Protein 3TQX (pdb70)

Foldseek 3Di:
DVVCVVVVVVCVVCVVVVNHDDDWDWPDFDAQWTQTPNFTFGDQAALQAAGLQPDPLLVVLLVVQCVVPPWFDDFCPPPQPDPLQQVLQVLLCVLLVADTKDKFQALLLVLLQAAQLPAALLAEEEEEPQADVSVVNSVVSHNHHYHYAYHQDVSRLVSLCVRLVVRHPAYEYEYEQARLLLDGHQVVVVLVSCVVSVYAYYEFASQALQHAPLSSGNCRNNVPRPSHAKYKYWCLGNNNNPTMIMMGHYPVSNVSSCVGRPSSHPDTGHTSSCSSSSVVSSVCSVPCVNLLSVLLQVLVVVLVVLVVLVWDWSDDRGQKIWTALDPVLQVLCVQLVVLSHRWHKDDPPSPDNPITIIGGYSPQDPVNSCSSSVSCNVSCVVSPVD/DVVVVVVVVVQVVCVVVVNDDDDFDWPDFDAQWTAGPNRIFGEFAALQALGQQVPPVLVVLLVVQCVVPPFFDDFCPPPQPDPLQQVLQVLLCVLAVFDTKDKFQALLLVLQLAAQLVDALLAEEEEEPQADVSNVNNVVNHNHHYHYAYHLDVSSLVVLVVRPVVHRPAYEYEYECARLLRAGHQVVVVLVSCVVSVYAYYEFQQQQQQHAQLSNGNCNNNVVGPSHAWYKYWCLGNQHNPGMIMIGGYDPSNVSSCVRRCSNNPDTHHTSSVSVSSVVSSVCSVPVVNLLSVLLQVLVVLLVVLVVLVWDWRDHRGQWIKTAQDDVLQCCCVQVVVLRYRWHKDDPPRPDNDITTTGGYSNQDVVSSCSSSVSCNVSCVVVVND

Organism: Coxiella burnetii (strain RSA 493 / Nine Mile phase I) (NCBI:txid227377)

Solvent-accessible surface area: 29573 Å² total

Radius of gyration: 26.1 Å; Cα contacts (8 Å, |Δi|>4): 1783; chains: 2; bounding box: 66×65×86 Å

B-factor: mean 33.44, std 9.68, range [10.94, 107.36]

Secondary structure (DSSP, 8-state):
-TTHHHHHHHHHHHHTTT-------B-S-SSSEEEETTEEEEE-SS--TTS-TT-HHHHHHHHHHHHHH------IIIII-BHHHHHHHHHHHHHHT-SEEEEES-HHHHHHTTHHHH--TT-EEEEETT--HHHHHHHHS--SEEEEE-TT--HHHHHHHHHHTTT-SSEEEE-BSEE---EEP-HHHHHHHHHHTT-B--B-TTTTTTSSTTS--HHHHHT-TT--SEEEEESSSSS-SS--EEEEE-HHHHHHHHHH-HHHHSSPPPPHHHHHHHHHHHHHHHHTHHHHHHHHHHHHHHHHH---SS------SSS-EE--B-HHHHH--HHHHHTTEE--EE-TTT----BEEEE--TT--HHHHHHHHHHHHHHHHHTT--/-HHHHHHHHHHHHHHTTT-------B-S-SSSEEEETTEEEEE-S-S-SSS-TT-HHHHHHHHHHHHHH------IIIII-BHHHHHHHHHHHHHTT-SEEEEESBHHHHHHTTHHHH--TTEEEEEETT--HHHHHHHTTS-SEEEEE-TT---HHHHHHHHHTTT-SEEEEE-BSEE---EEP-HHHHHHHHHHHT-B--B-TTTTTTSSTTS--HHHHHT-TT--SEEEEESSSTT-SS-BEEEEESHHHHHHHHHH-HHHHSSPPPPHHHHHHHHHHHHHHHHTHHHHHHHHHHHHHHHHH--TT-------SSS-EE--BSHHHHH--HHHHHHTEE--EE-TTS----BEEEE--TT--HHHHHHHHHHHHHHHHHTT--

InterPro domains:
  IPR001917 Aminotransferase, class-II, pyridoxal-phosphate binding site [PS00599] (239-248)
  IPR004839 Aminotransferase, class I/classII, large domain [PF00155] (41-386)
  IPR011282 2-amino-3-ketobutyrate coenzyme A ligase [MF_00985] (1-394)
  IPR011282 2-amino-3-ketobutyrate coenzyme A ligase [TIGR01822] (6-396)
  IPR015421 Pyridoxal phosphate-dependent transferase, major domain [G3DSA:3.40.640.10] (56-295)
  IPR015422 Pyridoxal phosphate-dependent transferase, small domain [G3DSA:3.90.1150.10] (33-386)
  IPR015424 Pyridoxal phosphate-dependent transferase [SSF53383] (6-394)
  IPR050087 8-amino-7-oxononanoate synthase class-II [PTHR13693] (13-388)

Nearest PDB structures (foldseek):
  3tqx-assembly1_B  TM=1.003E+00  e=1.897E-77  Coxiella burnetii RSA 493
  8guh-assembly1_A  TM=9.369E-01  e=1.131E-40  Sphingobacterium multivorum
  4bmk-assembly1_A  TM=9.242E-01  e=1.673E-36  Sphingomonas paucimobilis
  2jg2-assembly1_A  TM=9.339E-01  e=9.484E-36  Sphingomonas paucimobilis
  4bmk-assembly1_B  TM=9.083E-01  e=2.878E-34  Sphingomonas paucimobilis

Sequence (772 aa):
QEILSQLNKEIEGLKKAGLYKSERIITSPQNAEIKVGEKEVLNFCANNYLGLADHPALIKTAQTVVEQYGFGASVRFICGTQTIHKELEKDISEFLGTDDTILYSSCFDANGGLFETLLGPEDAIISDELNHASIIDGIRLCKAQRYRYKNNAGDLEAKLKEADEKGARFKLIATDGVFSDGIIADLKSICDLADKYNALVVDDSHAVGFIGENGRGTPEYCGVADRVDILTGTLGKALGGASGGYTSGHKEIIEWLRNRSRPYLFSNTVAPVIVATSLKVLELLKTEGPQLRKQLQENSRYFRAGEKLGFQLVPGNHPIIPVLGDAQLATNADHLLQEGIYVVGFSYPVVPGKARIRVQSAVHTQQQLDRAIEAFGQVGKKLGAIQEILSQLNKEIEGLKKAGLYKSERIITSPQNAEIKVGEKEVLNFCANNYLGLADHPALIKTAQTVVEQYGFGASVRFICGTQTIHKELEKDISEFLGTDDTILYSSCFDANGGLFETLLGPEDAIISDELNHASIIDGIRLCKAQRYRYKNNAGDLEAKLKEADEKGARFKLIATDGVFSDGIIADLKSICDLADKYNALVVDDSHAVGFIGENGRGTPEYCGVADRVDILTGTLGKALGGASGGYTSGHKEIIEWLRNRSRPYLFSNTVAPVIVATSLKVLELLKTEGPQLRKQLQENSRYFRAGEKLGFQLVPGNHPIIPVLGDAQLATNADHLLQEGIYVVGFSYPVVPGKARIRVQSAVHTQQQLDRAIEAFGQVGKKLGAI

CATH classification: 3.90.1150.10 (+1 more: 3.40.640.10)

Structure (mmCIF, N/CA/C/O backbone):
data_3TQX
#
_entry.id   3TQX
#
_cell.length_a   113.820
_cell.length_b   114.850
_cell.length_c   136.700
_cell.angle_alpha   90.000
_cell.angle_beta   90.000
_cell.angle_gamma   90.000
#
_symmetry.space_group_name_H-M   'C 2 2 21'
#
loop_
_entity.id
_entity.type
_entity.pdbx_description
1 polymer '2-amino-3-ketobutyrate coenzyme A ligase'
2 non-polymer "PYRIDOXAL-5'-PHOSPHATE"
3 water water
#
loop_
_atom_site.group_PDB
_atom_site.id
_atom_site.type_symbol
_atom_site.label_atom_id
_atom_site.label_alt_id
_atom_site.label_comp_id
_atom_site.label_asym_id
_atom_site.label_entity_id
_atom_site.label_seq_id
_atom_site.pdbx_PDB_ins_code
_atom_site.Cartn_x
_atom_site.Cartn_y
_atom_site.Cartn_z
_atom_site.occupancy
_atom_site.B_iso_or_equiv
_atom_site.auth_seq_id
_atom_site.auth_comp_id
_atom_site.auth_asym_id
_atom_site.auth_atom_id
_atom_site.pdbx_PDB_model_num
ATOM 9 N N . GLN A 1 5 ? 46.149 48.686 24.305 1.00 56.40 2 GLN A N 1
ATOM 10 C CA . GLN A 1 5 ? 46.389 48.814 25.736 1.00 51.56 2 GLN A CA 1
ATOM 11 C C . GLN A 1 5 ? 45.087 49.119 26.463 1.00 47.47 2 GLN A C 1
ATOM 12 O O . GLN A 1 5 ? 44.878 48.685 27.596 1.00 49.99 2 GLN A O 1
ATOM 18 N N . GLU A 1 6 ? 44.214 49.865 25.796 1.00 48.04 3 GLU A N 1
ATOM 19 C CA . GLU A 1 6 ? 42.927 50.245 26.361 1.00 50.06 3 GLU A CA 1
ATOM 20 C C . GLU A 1 6 ? 42.147 49.028 26.848 1.00 58.08 3 GLU A C 1
ATOM 21 O O . GLU A 1 6 ? 41.510 49.070 27.900 1.00 52.20 3 GLU A O 1
ATOM 27 N N . ILE A 1 7 ? 42.204 47.944 26.080 1.00 47.68 4 ILE A N 1
ATOM 28 C CA . ILE A 1 7 ? 41.476 46.727 26.425 1.00 47.50 4 ILE A CA 1
ATOM 29 C C . ILE A 1 7 ? 42.238 45.875 27.439 1.00 51.34 4 ILE A C 1
ATOM 30 O O . ILE A 1 7 ? 41.633 45.155 28.235 1.00 46.75 4 ILE A O 1
ATOM 35 N N . LEU A 1 8 ? 43.565 45.957 27.408 1.00 48.08 5 LEU A N 1
ATOM 36 C CA . LEU A 1 8 ? 44.383 45.298 28.419 1.00 57.76 5 LEU A CA 1
ATOM 37 C C . LEU A 1 8 ? 44.247 46.030 29.747 1.00 54.77 5 LEU A C 1
ATOM 38 O O . LEU A 1 8 ? 44.527 45.474 30.808 1.00 50.49 5 LEU A O 1
ATOM 43 N N . SER A 1 9 ? 43.820 47.287 29.678 1.00 53.49 6 SER A N 1
ATOM 44 C CA . SER A 1 9 ? 43.494 48.040 30.878 1.00 59.47 6 SER A CA 1
ATOM 45 C C . SER A 1 9 ? 42.113 47.610 31.352 1.00 49.82 6 SER A C 1
ATOM 46 O O . SER A 1 9 ? 41.669 47.985 32.437 1.00 59.33 6 SER A O 1
ATOM 49 N N . GLN A 1 10 ? 41.445 46.809 30.526 1.00 50.88 7 GLN A N 1
ATOM 50 C CA . GLN A 1 10 ? 40.097 46.337 30.819 1.00 49.84 7 GLN A CA 1
ATOM 51 C C . GLN A 1 10 ? 40.080 44.834 31.091 1.00 44.45 7 GLN A C 1
ATOM 52 O O . GLN A 1 10 ? 39.219 44.338 31.817 1.00 40.13 7 GLN A O 1
ATOM 58 N N . LEU A 1 11 ? 41.031 44.110 30.508 1.00 66.39 8 LEU A N 1
ATOM 59 C CA . LEU A 1 11 ? 41.117 42.669 30.721 1.00 62.18 8 LEU A CA 1
ATOM 60 C C . LEU A 1 11 ? 41.824 42.329 32.029 1.00 51.48 8 LEU A C 1
ATOM 61 O O . LEU A 1 11 ? 41.326 41.529 32.820 1.00 48.43 8 LEU A O 1
ATOM 66 N N . ASN A 1 12 ? 42.983 42.939 32.253 1.00 49.87 9 ASN A N 1
ATOM 67 C CA . ASN A 1 12 ? 43.753 42.678 33.465 1.00 51.73 9 ASN A CA 1
ATOM 68 C C . ASN A 1 12 ? 42.946 42.964 34.729 1.00 56.65 9 ASN A C 1
ATOM 69 O O . ASN A 1 12 ? 42.964 42.181 35.679 1.00 51.06 9 ASN A O 1
ATOM 74 N N . LYS A 1 13 ? 42.237 44.089 34.730 1.00 51.85 10 LYS A N 1
ATOM 75 C CA . LYS A 1 13 ? 41.393 44.465 35.858 1.00 49.56 10 LYS A CA 1
ATOM 76 C C . LYS A 1 13 ? 40.299 43.429 36.111 1.00 48.42 10 LYS A C 1
ATOM 77 O O . LYS A 1 13 ? 40.066 43.028 37.252 1.00 47.81 10 LYS A O 1
ATOM 83 N N . GLU A 1 14 ? 39.627 43.005 35.044 1.00 55.81 11 GLU A N 1
ATOM 84 C CA . GLU A 1 14 ? 38.584 41.988 35.146 1.00 51.35 11 GLU A CA 1
ATOM 85 C C . GLU A 1 14 ? 39.154 40.667 35.649 1.00 46.85 11 GLU A C 1
ATOM 86 O O . GLU A 1 14 ? 38.527 39.973 36.450 1.00 57.60 11 GLU A O 1
ATOM 92 N N . ILE A 1 15 ? 40.345 40.322 35.171 1.00 44.50 12 ILE A N 1
ATOM 93 C CA . ILE A 1 15 ? 41.028 39.118 35.626 1.00 47.29 12 ILE A CA 1
ATOM 94 C C . ILE A 1 15 ? 41.324 39.211 37.122 1.00 56.73 12 ILE A C 1
ATOM 95 O O . ILE A 1 15 ? 41.260 38.212 37.838 1.00 60.93 12 ILE A O 1
ATOM 100 N N . GLU A 1 16 ? 41.639 40.416 37.590 1.00 56.93 13 GLU A N 1
ATOM 101 C CA . GLU A 1 16 ? 41.824 40.653 39.018 1.00 54.73 13 GLU A CA 1
ATOM 102 C C . GLU A 1 16 ? 40.556 40.267 39.763 1.00 54.26 13 GLU A C 1
ATOM 103 O O . GLU A 1 16 ? 40.591 39.488 40.717 1.00 59.81 13 GLU A O 1
ATOM 109 N N . GLY A 1 17 ? 39.435 40.824 39.315 1.00 50.10 14 GLY A N 1
ATOM 110 C CA . GLY A 1 17 ? 38.140 40.531 39.899 1.00 61.33 14 GLY A CA 1
ATOM 111 C C . GLY A 1 17 ? 37.865 39.043 39.984 1.00 62.52 14 GLY A C 1
ATOM 112 O O . GLY A 1 17 ? 37.291 38.568 40.963 1.00 61.00 14 GLY A O 1
ATOM 113 N N . LEU A 1 18 ? 38.272 38.304 38.956 1.00 58.80 15 LEU A N 1
ATOM 114 C CA . LEU A 1 18 ? 38.122 36.853 38.959 1.00 59.08 15 LEU A CA 1
ATOM 115 C C . LEU A 1 18 ? 38.946 36.227 40.078 1.00 59.19 15 LEU A C 1
ATOM 116 O O . LEU A 1 18 ? 38.426 35.462 40.889 1.00 52.87 15 LEU A O 1
ATOM 121 N N . LYS A 1 19 ? 40.233 36.558 40.113 1.00 52.37 16 LYS A N 1
ATOM 122 C CA . LYS A 1 19 ? 41.127 36.045 41.144 1.00 53.60 16 LYS A CA 1
ATOM 123 C C . LYS A 1 19 ? 40.699 36.517 42.529 1.00 57.14 16 LYS A C 1
ATOM 124 O O . LYS A 1 19 ? 40.783 35.768 43.502 1.00 53.97 16 LYS A O 1
ATOM 130 N N . LYS A 1 20 ? 40.237 37.761 42.612 1.00 58.49 17 LYS A N 1
ATOM 131 C CA . LYS A 1 20 ? 39.824 38.336 43.887 1.00 57.14 17 LYS A CA 1
ATOM 132 C C . LYS A 1 20 ? 38.393 37.935 44.249 1.00 51.43 17 LYS A C 1
ATOM 133 O O . LYS A 1 20 ? 37.816 38.445 45.209 1.00 58.58 17 LYS A O 1
ATOM 139 N N . ALA A 1 21 ? 37.830 37.015 43.474 1.00 57.87 18 ALA A N 1
ATOM 140 C CA . ALA A 1 21 ? 36.516 36.459 43.771 1.00 50.58 18 ALA A CA 1
ATOM 141 C C . ALA A 1 21 ? 36.570 34.935 43.746 1.00 49.98 18 ALA A C 1
ATOM 142 O O . ALA A 1 21 ? 35.538 34.267 43.677 1.00 45.66 18 ALA A O 1
ATOM 144 N N . GLY A 1 22 ? 37.783 34.394 43.802 1.00 58.37 19 GLY A N 1
ATOM 145 C CA . GLY A 1 22 ? 37.986 32.958 43.762 1.00 53.73 19 GLY A CA 1
ATOM 146 C C . GLY A 1 22 ? 37.423 32.334 42.502 1.00 62.51 19 GLY A C 1
ATOM 147 O O . GLY A 1 22 ? 36.792 31.278 42.550 1.00 68.01 19 GLY A O 1
ATOM 148 N N . LEU A 1 23 ? 37.655 32.987 41.367 1.00 67.47 20 LEU A N 1
ATOM 149 C CA . LEU A 1 23 ? 37.113 32.517 40.097 1.00 58.56 20 LEU A CA 1
ATOM 150 C C . LEU A 1 23 ? 38.167 32.439 38.995 1.00 54.22 20 LEU A C 1
ATOM 151 O O . LEU A 1 23 ? 37.834 32.469 37.811 1.00 65.04 20 LEU A O 1
ATOM 156 N N . TYR A 1 24 ? 39.434 32.337 39.382 1.00 50.02 21 TYR A N 1
ATOM 157 C CA . TYR A 1 24 ? 40.506 32.210 38.402 1.00 46.24 21 TYR A CA 1
ATOM 158 C C . TYR A 1 24 ? 40.789 30.749 38.080 1.00 35.97 21 TYR A C 1
ATOM 159 O O . TYR A 1 24 ? 41.299 30.006 38.919 1.00 39.58 21 TYR A O 1
ATOM 168 N N . LYS A 1 25 ? 40.460 30.342 36.858 1.00 45.56 22 LYS A N 1
ATOM 169 C CA . LYS A 1 25 ? 40.705 28.973 36.423 1.00 42.13 22 LYS A CA 1
ATOM 170 C C . LYS A 1 25 ? 42.186 28.729 36.154 1.00 42.84 22 LYS A C 1
ATOM 171 O O . LYS A 1 25 ? 42.709 29.120 35.110 1.00 46.03 22 LYS A O 1
ATOM 177 N N . SER A 1 26 ? 42.857 28.087 37.103 1.00 40.36 23 SER A N 1
ATOM 178 C CA . SER A 1 26 ? 44.242 27.683 36.916 1.00 40.17 23 SER A CA 1
ATOM 179 C C . SER A 1 26 ? 44.294 26.170 36.727 1.00 39.14 23 SER A C 1
ATOM 180 O O . SER A 1 26 ? 43.734 25.418 37.524 1.00 53.32 23 SER A O 1
ATOM 183 N N . GLU A 1 27 ? 44.962 25.727 35.668 1.00 31.46 24 GLU A N 1
ATOM 184 C CA . GLU A 1 27 ? 44.943 24.315 35.297 1.00 40.06 24 GLU A CA 1
ATOM 185 C C . GLU A 1 27 ? 46.037 23.483 35.965 1.00 31.78 24 GLU A C 1
ATOM 186 O O . GLU A 1 27 ? 47.191 23.904 36.053 1.00 44.50 24 GLU A O 1
ATOM 192 N N . ARG A 1 28 ? 45.655 22.299 36.438 1.00 25.91 25 ARG A N 1
ATOM 193 C CA . ARG A 1 28 ? 46.611 21.309 36.917 1.00 29.67 25 ARG A CA 1
ATOM 194 C C . ARG A 1 28 ? 47.214 20.573 35.727 1.00 28.67 25 ARG A C 1
ATOM 195 O O . ARG A 1 28 ? 46.543 20.361 34.718 1.00 27.40 25 ARG A O 1
ATOM 203 N N . ILE A 1 29 ? 48.478 20.178 35.849 1.00 33.27 26 ILE A N 1
ATOM 204 C CA . ILE A 1 29 ? 49.161 19.465 34.773 1.00 29.99 26 ILE A CA 1
ATOM 205 C C . ILE A 1 29 ? 49.211 17.963 35.034 1.00 25.63 26 ILE A C 1
ATOM 206 O O . ILE A 1 29 ? 49.901 17.505 35.944 1.00 25.77 26 ILE A O 1
ATOM 211 N N . ILE A 1 30 ? 48.477 17.201 34.228 1.00 20.41 27 ILE A N 1
ATOM 212 C CA . ILE A 1 30 ? 48.488 15.747 34.331 1.00 19.81 27 ILE A CA 1
ATOM 213 C C . ILE A 1 30 ? 49.721 15.171 33.638 1.00 27.98 27 ILE A C 1
ATOM 214 O O . ILE A 1 30 ? 49.865 15.279 32.420 1.00 34.82 27 ILE A O 1
ATOM 219 N N . THR A 1 31 ? 50.609 14.565 34.422 1.00 25.53 28 THR A N 1
ATOM 220 C CA . THR A 1 31 ? 51.870 14.044 33.900 1.00 27.77 28 THR A CA 1
ATOM 221 C C . THR A 1 31 ? 51.826 12.538 33.654 1.00 29.39 28 THR A C 1
ATOM 222 O O . THR A 1 31 ? 52.794 11.826 33.924 1.00 36.07 28 THR A O 1
ATOM 226 N N . SER A 1 32 ? 50.698 12.061 33.139 1.00 35.19 29 SER A N 1
ATOM 227 C CA . SER A 1 32 ? 50.529 10.645 32.833 1.00 32.07 29 SER A CA 1
ATOM 228 C C . SER A 1 32 ? 49.320 10.446 31.930 1.00 27.00 29 SER A C 1
ATOM 229 O O . SER A 1 32 ? 48.478 11.338 31.815 1.00 36.67 29 SER A O 1
ATOM 232 N N . PRO A 1 33 ? 49.235 9.275 31.277 1.00 33.93 30 PRO A N 1
ATOM 233 C CA . PRO A 1 33 ? 48.034 8.933 30.510 1.00 28.92 30 PRO A CA 1
ATOM 234 C C . PRO A 1 33 ? 46.803 8.965 31.409 1.00 31.72 30 PRO A C 1
ATOM 235 O O . PRO A 1 33 ? 46.942 9.040 32.631 1.00 29.48 30 PRO A O 1
ATOM 239 N N . GLN A 1 34 ? 45.617 8.910 30.816 1.00 38.30 31 GLN A N 1
ATOM 240 C CA . GLN A 1 34 ? 44.383 8.955 31.591 1.00 31.10 31 GLN A CA 1
ATOM 241 C C . GLN A 1 34 ? 44.027 7.579 32.143 1.00 26.54 31 GLN A C 1
ATOM 242 O O . GLN A 1 34 ? 43.770 6.641 31.388 1.00 23.31 31 GLN A O 1
ATOM 248 N N . ASN A 1 35 ? 44.016 7.469 33.468 1.00 27.60 32 ASN A N 1
ATOM 249 C CA . ASN A 1 35 ? 43.713 6.210 34.136 1.00 30.85 32 ASN A CA 1
ATOM 250 C C . ASN A 1 35 ? 43.088 6.422 35.507 1.00 33.12 32 ASN A C 1
ATOM 251 O O . ASN A 1 35 ? 42.870 7.556 35.933 1.00 26.58 32 ASN A O 1
ATOM 256 N N . ALA A 1 36 ? 42.797 5.319 36.187 1.00 32.72 33 ALA A N 1
ATOM 257 C CA . ALA A 1 36 ? 42.302 5.369 37.554 1.00 31.43 33 ALA A CA 1
ATOM 258 C C . ALA A 1 36 ? 43.374 6.008 38.419 1.00 23.96 33 ALA A C 1
ATOM 259 O O . ALA A 1 36 ? 43.095 6.883 39.239 1.00 28.13 33 ALA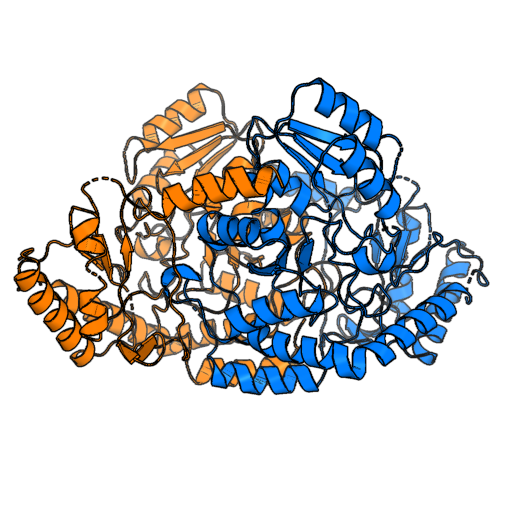 A O 1
ATOM 261 N N . GLU A 1 37 ? 44.608 5.556 38.224 1.00 25.43 34 GLU A N 1
ATOM 262 C CA . GLU A 1 37 ? 45.766 6.153 38.870 1.00 32.03 34 GLU A CA 1
ATOM 263 C C . GLU A 1 37 ? 46.446 7.105 37.894 1.00 31.52 34 GLU A C 1
ATOM 264 O O . GLU A 1 37 ? 46.753 6.729 36.761 1.00 33.88 34 GLU A O 1
ATOM 270 N N . ILE A 1 38 ? 46.667 8.340 38.332 1.00 27.49 35 ILE A N 1
ATOM 271 C CA . ILE A 1 38 ? 47.330 9.342 37.505 1.00 22.49 35 ILE A CA 1
ATOM 272 C C . ILE A 1 38 ? 48.384 10.101 38.297 1.00 23.56 35 ILE A C 1
ATOM 273 O O . ILE A 1 38 ? 48.449 10.004 39.524 1.00 36.65 35 ILE A O 1
ATOM 278 N N . LYS A 1 39 ? 49.211 10.856 37.582 1.00 20.28 36 LYS A N 1
ATOM 279 C CA . LYS A 1 39 ? 50.179 11.748 38.204 1.00 26.80 36 LYS A CA 1
ATOM 280 C C . LYS A 1 39 ? 49.789 13.205 37.971 1.00 25.57 36 LYS A C 1
ATOM 281 O O . LYS A 1 39 ? 49.802 13.690 36.839 1.00 33.29 36 LYS A O 1
ATOM 287 N N . VAL A 1 40 ? 49.427 13.892 39.049 1.00 22.34 37 VAL A N 1
ATOM 288 C CA . VAL A 1 40 ? 49.153 15.321 38.993 1.00 24.49 37 VAL A CA 1
ATOM 289 C C . VAL A 1 40 ? 50.366 16.043 39.564 1.00 38.45 37 VAL A C 1
ATOM 290 O O . VAL A 1 40 ? 50.637 15.966 40.762 1.00 33.16 37 VAL A O 1
ATOM 294 N N . GLY A 1 41 ? 51.100 16.736 38.700 1.00 27.80 38 GLY A N 1
ATOM 295 C CA . GLY A 1 41 ? 52.399 17.259 39.073 1.00 23.43 38 GLY A CA 1
ATOM 296 C C . GLY A 1 41 ? 53.355 16.092 39.233 1.00 39.16 38 GLY A C 1
ATOM 297 O O . GLY A 1 41 ? 53.598 15.347 38.283 1.00 44.93 38 GLY A O 1
ATOM 298 N N . GLU A 1 42 ? 53.889 15.921 40.437 1.00 49.38 39 GLU A N 1
ATOM 299 C CA . GLU A 1 42 ? 54.728 14.767 40.737 1.00 45.84 39 GLU A CA 1
ATOM 300 C C . GLU A 1 42 ? 53.965 13.778 41.616 1.00 32.23 39 GLU A C 1
ATOM 301 O O . GLU A 1 42 ? 54.470 12.705 41.947 1.00 26.04 39 GLU A O 1
ATOM 307 N N . LYS A 1 43 ? 52.743 14.151 41.984 1.00 34.65 40 LYS A N 1
ATOM 308 C CA . LYS A 1 43 ? 51.936 13.365 42.911 1.00 36.75 40 LYS A CA 1
ATOM 309 C C . LYS A 1 43 ? 51.084 12.310 42.208 1.00 35.08 40 LYS A C 1
ATOM 310 O O . LYS A 1 43 ? 50.253 12.636 41.359 1.00 36.41 40 LYS A O 1
ATOM 316 N N . GLU A 1 44 ? 51.295 11.047 42.568 1.00 43.26 41 GLU A N 1
ATOM 317 C CA . GLU A 1 44 ? 50.446 9.962 42.089 1.00 42.01 41 GLU A CA 1
ATOM 318 C C . GLU A 1 44 ? 49.139 9.944 42.873 1.00 39.94 41 GLU A C 1
ATOM 319 O O . GLU A 1 44 ? 49.132 9.689 44.077 1.00 32.77 41 GLU A O 1
ATOM 325 N N . VAL A 1 45 ? 48.034 10.216 42.189 1.00 32.17 42 VAL A N 1
ATOM 326 C CA . VAL A 1 45 ? 46.735 10.279 42.846 1.00 34.43 42 VAL A CA 1
ATOM 327 C C . VAL A 1 45 ? 45.691 9.431 42.129 1.00 37.34 42 VAL A C 1
ATOM 328 O O . VAL A 1 45 ? 45.828 9.125 40.945 1.00 34.94 42 VAL A O 1
ATOM 332 N N . LEU A 1 46 ? 44.648 9.050 42.859 1.00 36.81 43 LEU A N 1
ATOM 333 C CA . LEU A 1 46 ? 43.506 8.370 42.263 1.00 29.53 43 LEU A CA 1
ATOM 334 C C . LEU A 1 46 ? 42.638 9.389 41.542 1.00 30.78 43 LEU A C 1
ATOM 335 O O . LEU A 1 46 ? 42.453 10.506 42.025 1.00 26.18 43 LEU A O 1
ATOM 340 N N . ASN A 1 47 ? 42.108 9.008 40.386 1.00 31.22 44 ASN A N 1
ATOM 341 C CA . ASN A 1 47 ? 41.318 9.936 39.588 1.00 31.27 44 ASN A CA 1
ATOM 342 C C . ASN A 1 47 ? 39.818 9.679 39.656 1.00 24.72 44 ASN A C 1
ATOM 343 O O . ASN A 1 47 ? 39.332 8.626 39.240 1.00 28.66 44 ASN A O 1
ATOM 348 N N . PHE A 1 48 ? 39.096 10.654 40.196 1.00 32.81 45 PHE A N 1
ATOM 349 C CA . PHE A 1 48 ? 37.641 10.639 40.195 1.00 34.82 45 PHE A CA 1
ATOM 350 C C . PHE A 1 48 ? 37.139 11.929 39.550 1.00 33.09 45 PHE A C 1
ATOM 351 O O . PHE A 1 48 ? 36.141 12.505 39.983 1.00 22.28 45 PHE A O 1
ATOM 359 N N . CYS A 1 49 ? 37.842 12.378 38.513 1.00 39.16 46 CYS A N 1
ATOM 360 C CA . CYS A 1 49 ? 37.508 13.633 37.840 1.00 35.59 46 CYS A CA 1
ATOM 361 C C . CYS A 1 49 ? 37.073 13.455 36.388 1.00 33.42 46 CYS A C 1
ATOM 362 O O . CYS A 1 49 ? 36.161 14.138 35.917 1.00 47.16 46 CYS A O 1
ATOM 365 N N . ALA A 1 50 ? 37.729 12.543 35.679 1.00 35.27 47 ALA A N 1
ATOM 366 C CA . ALA A 1 50 ? 37.531 12.419 34.238 1.00 30.86 47 ALA A CA 1
ATOM 367 C C . ALA A 1 50 ? 36.231 11.722 33.845 1.00 31.70 47 ALA A C 1
ATOM 368 O O . ALA A 1 50 ? 35.656 10.955 34.620 1.00 30.05 47 ALA A O 1
ATOM 370 N N . ASN A 1 51 ? 35.779 12.010 32.629 1.00 27.55 48 ASN A N 1
ATOM 371 C CA . ASN A 1 51 ? 34.598 11.374 32.067 1.00 27.29 48 ASN A CA 1
ATOM 372 C C . ASN A 1 51 ? 34.973 10.048 31.428 1.00 22.99 48 ASN A C 1
ATOM 373 O O . ASN A 1 51 ? 34.322 9.582 30.493 1.00 24.01 48 ASN A O 1
ATOM 378 N N . ASN A 1 52 ? 36.042 9.453 31.941 1.00 22.37 49 ASN A N 1
ATOM 379 C CA . ASN A 1 52 ? 36.508 8.159 31.470 1.00 19.89 49 ASN A CA 1
ATOM 380 C C . ASN A 1 52 ? 35.636 7.046 32.041 1.00 19.87 49 ASN A C 1
ATOM 381 O O . ASN A 1 52 ? 36.117 6.170 32.760 1.00 16.76 49 ASN A O 1
ATOM 386 N N . TYR A 1 53 ? 34.350 7.089 31.710 1.00 24.99 50 TYR A N 1
ATOM 387 C CA . TYR A 1 53 ? 33.356 6.212 32.323 1.00 24.14 50 TYR A CA 1
ATOM 388 C C . TYR A 1 53 ? 33.676 4.716 32.243 1.00 19.66 50 TYR A C 1
ATOM 389 O O . TYR A 1 53 ? 33.362 3.963 33.165 1.00 29.14 50 TYR A O 1
ATOM 398 N N . LEU A 1 54 ? 34.298 4.287 31.150 1.00 19.16 51 LEU A N 1
ATOM 399 C CA . LEU A 1 54 ? 34.576 2.867 30.947 1.00 15.73 51 LEU A CA 1
ATOM 400 C C . LEU A 1 54 ? 36.070 2.551 30.984 1.00 16.62 51 LEU A C 1
ATOM 401 O O . LEU A 1 54 ? 36.477 1.406 30.783 1.00 15.96 51 LEU A O 1
ATOM 406 N N . GLY A 1 55 ? 36.881 3.570 31.248 1.00 31.47 52 GLY A N 1
ATOM 407 C CA . GLY A 1 55 ? 38.321 3.399 31.317 1.00 18.98 52 GLY A CA 1
ATOM 408 C C . GLY A 1 55 ? 38.936 3.048 29.976 1.00 20.72 52 GLY A C 1
ATOM 409 O O . GLY A 1 55 ? 39.867 2.244 29.897 1.00 23.94 52 GLY A O 1
ATOM 410 N N . LEU A 1 56 ? 38.414 3.656 28.916 1.00 23.21 53 LEU A N 1
ATOM 411 C CA . LEU A 1 56 ? 38.893 3.393 27.565 1.00 18.44 53 LEU A CA 1
ATOM 412 C C . LEU A 1 56 ? 39.985 4.372 27.157 1.00 18.81 53 LEU A C 1
ATOM 413 O O . LEU A 1 56 ? 40.694 4.150 26.175 1.00 30.35 53 LEU A O 1
ATOM 418 N N . ALA A 1 57 ? 40.113 5.454 27.917 1.00 19.04 54 ALA A N 1
ATOM 419 C CA . ALA A 1 57 ? 41.078 6.504 27.611 1.00 21.23 54 ALA A CA 1
ATOM 420 C C . ALA A 1 57 ? 42.471 5.946 27.340 1.00 28.89 54 ALA A C 1
ATOM 421 O O . ALA A 1 57 ? 43.169 6.409 26.438 1.00 33.78 54 ALA A O 1
ATOM 423 N N . ASP A 1 58 ? 42.873 4.950 28.123 1.00 21.77 55 ASP A N 1
ATOM 424 C CA . ASP A 1 58 ? 44.186 4.339 27.956 1.00 26.00 55 ASP A CA 1
ATOM 425 C C . ASP A 1 58 ? 44.077 2.821 27.817 1.00 26.23 55 ASP A C 1
ATOM 426 O O . ASP A 1 58 ? 44.943 2.084 28.285 1.00 21.21 55 ASP A O 1
ATOM 431 N N . HIS A 1 59 ? 43.009 2.359 27.172 1.00 37.10 56 HIS A N 1
ATOM 432 C CA . HIS A 1 59 ? 42.807 0.933 26.946 1.00 23.89 56 HIS A CA 1
ATOM 433 C C . HIS A 1 59 ? 43.840 0.413 25.948 1.00 24.90 56 HIS A C 1
ATOM 434 O O . HIS A 1 59 ? 43.970 0.951 24.849 1.00 29.13 56 HIS A O 1
ATOM 441 N N . PRO A 1 60 ? 44.579 -0.640 26.331 1.00 32.19 57 PRO A N 1
ATOM 442 C CA . PRO A 1 60 ? 45.686 -1.157 25.516 1.00 26.57 57 PRO A CA 1
ATOM 443 C C . PRO A 1 60 ? 45.248 -1.560 24.110 1.00 31.16 57 PRO A C 1
ATOM 444 O O . PRO A 1 60 ? 45.944 -1.255 23.143 1.00 31.57 57 PRO A O 1
ATOM 448 N N . ALA A 1 61 ? 44.108 -2.234 24.004 1.00 27.89 58 ALA A N 1
ATOM 449 C CA . ALA A 1 61 ? 43.579 -2.642 22.707 1.00 29.65 58 ALA A CA 1
ATOM 450 C C . ALA A 1 61 ? 43.360 -1.442 21.787 1.00 40.71 58 ALA A C 1
ATOM 451 O O . ALA A 1 61 ? 43.497 -1.549 20.568 1.00 50.87 58 ALA A O 1
ATOM 453 N N . LEU A 1 62 ? 43.019 -0.302 22.381 1.00 35.91 59 LEU A N 1
ATOM 454 C CA . LEU A 1 62 ? 42.767 0.919 21.621 1.00 36.52 59 LEU A CA 1
ATOM 455 C C . LEU A 1 62 ? 44.052 1.620 21.187 1.00 43.69 59 LEU A C 1
ATOM 456 O O . LEU A 1 62 ? 44.137 2.127 20.068 1.00 40.65 59 LEU A O 1
ATOM 461 N N . ILE A 1 63 ? 45.045 1.655 22.070 1.00 40.30 60 ILE A N 1
ATOM 462 C CA . ILE A 1 63 ? 46.317 2.294 21.748 1.00 40.80 60 ILE A CA 1
ATOM 463 C C . ILE A 1 63 ? 47.106 1.480 20.724 1.00 39.17 60 ILE A C 1
ATOM 464 O O . ILE A 1 63 ? 47.852 2.039 19.921 1.00 37.35 60 ILE A O 1
ATOM 469 N N . LYS A 1 64 ? 46.936 0.161 20.753 1.00 34.73 61 LYS A N 1
ATOM 470 C CA . LYS A 1 64 ? 47.513 -0.699 19.725 1.00 35.23 61 LYS A CA 1
ATOM 471 C C . LYS A 1 64 ? 46.857 -0.390 18.384 1.00 34.03 61 LYS A C 1
ATOM 472 O O . LYS A 1 64 ? 47.536 -0.117 17.395 1.00 32.17 61 LYS A O 1
ATOM 478 N N . THR A 1 65 ? 45.528 -0.437 18.363 1.00 36.77 62 THR A N 1
ATOM 479 C CA . THR A 1 65 ? 44.763 -0.117 17.164 1.00 31.55 62 THR A CA 1
ATOM 480 C C . THR A 1 65 ? 45.176 1.252 16.633 1.00 30.38 62 THR A C 1
ATOM 481 O O . THR A 1 65 ? 45.421 1.421 15.437 1.00 35.80 62 THR A O 1
ATOM 485 N N . ALA A 1 66 ? 45.255 2.222 17.540 1.00 27.27 63 ALA A N 1
ATOM 486 C CA . ALA A 1 66 ? 45.684 3.574 17.203 1.00 26.57 63 ALA A CA 1
ATOM 487 C C . ALA A 1 66 ? 47.014 3.567 16.457 1.00 32.76 63 ALA A C 1
ATOM 488 O O . ALA A 1 66 ? 47.175 4.253 15.449 1.00 32.66 63 ALA A O 1
ATOM 490 N N . GLN A 1 67 ? 47.963 2.785 16.964 1.00 32.27 64 GLN A N 1
ATOM 491 C CA . GLN A 1 67 ? 49.288 2.688 16.361 1.00 28.00 64 GLN A CA 1
ATOM 492 C C . GLN A 1 67 ? 49.246 2.001 14.997 1.00 33.40 64 GLN A C 1
ATOM 493 O O . GLN A 1 67 ? 50.059 2.293 14.118 1.00 37.76 64 GLN A O 1
ATOM 499 N N . THR A 1 68 ? 48.292 1.093 14.824 1.00 31.12 65 THR A N 1
ATOM 500 C CA . THR A 1 68 ? 48.135 0.380 13.561 1.00 23.47 65 THR A CA 1
ATOM 501 C C . THR A 1 68 ? 47.462 1.254 12.507 1.00 28.68 65 THR A C 1
ATOM 502 O O . THR A 1 68 ? 47.934 1.354 11.374 1.00 30.10 65 THR A O 1
ATOM 506 N N . VAL A 1 69 ? 46.362 1.892 12.894 1.00 27.21 66 VAL A N 1
ATOM 507 C CA . VAL A 1 69 ? 45.536 2.648 11.956 1.00 23.08 66 VAL A CA 1
ATOM 508 C C . VAL A 1 69 ? 46.170 3.961 11.495 1.00 19.71 66 VAL A C 1
ATOM 509 O O . VAL A 1 69 ? 45.994 4.366 10.347 1.00 23.49 66 VAL A O 1
ATOM 513 N N . VAL A 1 70 ? 46.903 4.623 12.387 1.00 26.11 67 VAL A N 1
ATOM 514 C CA . VAL A 1 70 ? 47.559 5.880 12.040 1.00 25.52 67 VAL A CA 1
ATOM 515 C C . VAL A 1 70 ? 48.493 5.684 10.850 1.00 26.22 67 VAL A C 1
ATOM 516 O O . VAL A 1 70 ? 48.644 6.572 10.008 1.00 28.89 67 VAL A O 1
ATOM 520 N N . GLU A 1 71 ? 49.112 4.511 10.784 1.00 32.79 68 GLU A N 1
ATOM 521 C CA . GLU A 1 71 ? 49.992 4.164 9.677 1.00 24.25 68 GLU A CA 1
ATOM 522 C C . GLU A 1 71 ? 49.164 3.726 8.479 1.00 25.71 68 GLU A C 1
ATOM 523 O O . GLU A 1 71 ? 49.473 4.062 7.336 1.00 40.76 68 GLU A O 1
ATOM 529 N N . GLN A 1 72 ? 48.098 2.985 8.755 1.00 24.64 69 GLN A N 1
ATOM 530 C CA . GLN A 1 72 ? 47.246 2.443 7.706 1.00 27.23 69 GLN A CA 1
ATOM 531 C C . GLN A 1 72 ? 46.494 3.531 6.942 1.00 30.23 69 GLN A C 1
ATOM 532 O O . GLN A 1 72 ? 46.301 3.428 5.730 1.00 23.95 69 GLN A O 1
ATOM 538 N N . TYR A 1 73 ? 46.077 4.574 7.652 1.00 25.65 70 TYR A N 1
ATOM 539 C CA . TYR A 1 73 ? 45.234 5.609 7.061 1.00 22.06 70 TYR A CA 1
ATOM 540 C C . TYR A 1 73 ? 45.904 6.980 6.995 1.00 25.60 70 TYR A C 1
ATOM 541 O O . TYR A 1 73 ? 45.342 7.927 6.443 1.00 29.97 70 TYR A O 1
ATOM 550 N N . GLY A 1 74 ? 47.104 7.083 7.554 1.00 21.68 71 GLY A N 1
ATOM 551 C CA . GLY A 1 74 ? 47.807 8.351 7.599 1.00 32.60 71 GLY A CA 1
ATOM 552 C C . GLY A 1 74 ? 47.436 9.137 8.840 1.00 26.56 71 GLY A C 1
ATOM 553 O O . GLY A 1 74 ? 46.606 8.698 9.635 1.00 18.55 71 GLY A O 1
ATOM 554 N N . PHE A 1 75 ? 48.045 10.307 9.002 1.00 20.48 72 PHE A N 1
ATOM 555 C CA . PHE A 1 75 ? 47.843 11.119 10.199 1.00 26.38 72 PHE A CA 1
ATOM 556 C C . PHE A 1 75 ? 46.724 12.143 10.028 1.00 26.71 72 PHE A C 1
ATOM 557 O O . PHE A 1 75 ? 45.964 12.407 10.962 1.00 27.31 72 PHE A O 1
ATOM 565 N N . GLY A 1 76 ? 46.625 12.715 8.833 1.00 34.25 73 GLY A N 1
ATOM 566 C CA . GLY A 1 76 ? 45.623 13.727 8.560 1.00 28.81 73 GLY A CA 1
ATOM 567 C C . GLY A 1 76 ? 45.085 13.663 7.144 1.00 30.47 73 GLY A C 1
ATOM 568 O O . GLY A 1 76 ? 45.695 13.058 6.262 1.00 32.93 73 GLY A O 1
ATOM 577 N N . ALA A 1 78 ? 43.548 16.721 5.887 1.00 32.20 75 ALA A N 1
ATOM 578 C CA . ALA A 1 78 ? 43.659 18.114 5.466 1.00 33.99 75 ALA A CA 1
ATOM 579 C C . ALA A 1 78 ? 42.579 18.490 4.457 1.00 33.86 75 ALA A C 1
ATOM 580 O O . ALA A 1 78 ? 42.878 18.931 3.347 1.00 27.32 75 ALA A O 1
ATOM 582 N N . SER A 1 79 ? 41.323 18.316 4.856 1.00 37.86 76 SER A N 1
ATOM 583 C CA . SER A 1 79 ? 40.193 18.579 3.976 1.00 36.37 76 SER A CA 1
ATOM 584 C C . SER A 1 79 ? 38.870 18.322 4.686 1.00 30.26 76 SER A C 1
ATOM 585 O O . SER A 1 79 ? 38.803 17.524 5.620 1.00 32.97 76 SER A O 1
ATOM 588 N N . VAL A 1 80 ? 37.822 19.005 4.238 1.00 26.08 77 VAL A N 1
ATOM 589 C CA . VAL A 1 80 ? 36.476 18.749 4.729 1.00 25.05 77 VAL A CA 1
ATOM 590 C C . VAL A 1 80 ? 35.957 17.458 4.103 1.00 26.30 77 VAL A C 1
ATOM 591 O O . VAL A 1 80 ? 36.401 17.063 3.025 1.00 32.60 77 VAL A O 1
ATOM 595 N N . ARG A 1 81 ? 35.026 16.800 4.785 1.00 26.33 78 ARG A N 1
ATOM 596 C CA . ARG A 1 81 ? 34.459 15.542 4.306 1.00 25.04 78 ARG A CA 1
ATOM 597 C C . ARG A 1 81 ? 34.104 15.579 2.821 1.00 32.09 78 ARG A C 1
ATOM 598 O O . ARG A 1 81 ? 34.418 14.652 2.074 1.00 30.29 78 ARG A O 1
ATOM 606 N N . PHE A 1 82 ? 33.448 16.656 2.403 1.00 34.23 79 PHE A N 1
ATOM 607 C CA . PHE A 1 82 ? 32.954 16.782 1.037 1.00 27.15 79 PHE A CA 1
ATOM 608 C C . PHE A 1 82 ? 34.052 16.694 -0.023 1.00 26.80 79 PHE A C 1
ATOM 609 O O . PHE A 1 82 ? 33.932 15.935 -0.984 1.00 26.74 79 PHE A O 1
ATOM 617 N N . ILE A 1 83 ? 35.115 17.473 0.150 1.00 26.09 80 ILE A N 1
ATOM 618 C CA . ILE A 1 83 ? 36.176 17.542 -0.850 1.00 23.09 80 ILE A CA 1
ATOM 619 C C . ILE A 1 83 ? 36.945 16.225 -0.976 1.00 28.06 80 ILE A C 1
ATOM 620 O O . ILE A 1 83 ? 36.660 15.414 -1.859 1.00 35.58 80 ILE A O 1
ATOM 625 N N . CYS A 1 84 ? 37.917 16.019 -0.093 1.00 33.50 81 CYS A N 1
ATOM 626 C CA . CYS A 1 84 ? 38.715 14.797 -0.097 1.00 30.80 81 CYS A CA 1
ATOM 627 C C . CYS A 1 84 ? 39.027 14.336 1.322 1.00 31.93 81 CYS A C 1
ATOM 628 O O . CYS A 1 84 ? 40.092 13.775 1.582 1.00 35.14 81 CYS A O 1
ATOM 631 N N . GLY A 1 85 ? 38.091 14.571 2.236 1.00 31.40 82 GLY A N 1
ATOM 632 C CA . GLY A 1 85 ? 38.294 14.243 3.635 1.00 26.08 82 GLY A CA 1
ATOM 633 C C . GLY A 1 85 ? 37.438 13.091 4.125 1.00 29.97 82 GLY A C 1
ATOM 634 O O . GLY A 1 85 ? 37.437 12.775 5.314 1.00 40.98 82 GLY A O 1
ATOM 635 N N . THR A 1 86 ? 36.705 12.463 3.212 1.00 21.15 83 THR A N 1
ATOM 636 C CA . THR A 1 86 ? 35.866 11.322 3.563 1.00 32.36 83 THR A CA 1
ATOM 637 C C . THR A 1 86 ? 36.546 10.009 3.198 1.00 31.36 83 THR A C 1
ATOM 638 O O . THR A 1 86 ? 37.003 9.830 2.070 1.00 27.82 83 THR A O 1
ATOM 642 N N . GLN A 1 87 ? 36.606 9.091 4.157 1.00 29.33 84 GLN A N 1
ATOM 643 C CA . GLN A 1 87 ? 37.237 7.796 3.938 1.00 29.32 84 GLN A CA 1
ATOM 644 C C . GLN A 1 87 ? 36.291 6.644 4.263 1.00 27.27 84 GLN A C 1
ATOM 645 O O . GLN A 1 87 ? 35.193 6.855 4.779 1.00 25.47 84 GLN A O 1
ATOM 651 N N . THR A 1 88 ? 36.728 5.425 3.961 1.00 29.14 85 THR A N 1
ATOM 652 C CA . THR A 1 88 ? 35.939 4.231 4.238 1.00 35.66 85 THR A CA 1
ATOM 653 C C . THR A 1 88 ? 35.627 4.116 5.725 1.00 36.57 85 THR A C 1
ATOM 654 O O . THR A 1 88 ? 34.576 3.605 6.113 1.00 38.68 85 THR A O 1
ATOM 658 N N . ILE A 1 89 ? 36.551 4.597 6.551 1.00 33.43 86 ILE A N 1
ATOM 659 C CA . ILE A 1 89 ? 36.376 4.582 7.996 1.00 24.31 86 ILE A CA 1
ATOM 660 C C . ILE A 1 89 ? 35.169 5.421 8.396 1.00 20.78 86 ILE A C 1
ATOM 661 O O . ILE A 1 89 ? 34.286 4.959 9.119 1.00 34.60 86 ILE A O 1
ATOM 666 N N . HIS A 1 90 ? 35.141 6.658 7.911 1.00 24.71 87 HIS A N 1
ATOM 667 C CA . HIS A 1 90 ? 34.107 7.618 8.280 1.00 18.70 87 HIS A CA 1
ATOM 668 C C . HIS A 1 90 ? 32.694 7.104 8.021 1.00 16.85 87 HIS A C 1
ATOM 669 O O . HIS A 1 90 ? 31.836 7.168 8.901 1.00 24.50 87 HIS A O 1
ATOM 676 N N . LYS A 1 91 ? 32.451 6.599 6.816 1.00 17.23 88 LYS A N 1
ATOM 677 C CA . LYS A 1 91 ? 31.143 6.047 6.485 1.00 18.14 88 LYS A CA 1
ATOM 678 C C . LYS A 1 91 ? 30.853 4.810 7.328 1.00 18.28 88 LYS A C 1
ATOM 679 O O . LYS A 1 91 ? 29.716 4.582 7.740 1.00 26.78 88 LYS A O 1
ATOM 685 N N . GLU A 1 92 ? 31.891 4.022 7.591 1.00 24.27 89 GLU A N 1
ATOM 686 C CA . GLU A 1 92 ? 31.749 2.798 8.370 1.00 18.08 89 GLU A CA 1
ATOM 687 C C . GLU A 1 92 ? 31.425 3.094 9.828 1.00 27.52 89 GLU A C 1
ATOM 688 O O . GLU A 1 92 ? 30.599 2.418 10.442 1.00 23.26 89 GLU A O 1
ATOM 694 N N . LEU A 1 93 ? 32.086 4.104 10.381 1.00 27.56 90 LEU A N 1
ATOM 695 C CA . LEU A 1 93 ? 31.854 4.490 11.765 1.00 27.33 90 LEU A CA 1
ATOM 696 C C . LEU A 1 93 ? 30.448 5.050 11.924 1.00 25.37 90 LEU A C 1
ATOM 697 O O . LEU A 1 93 ? 29.729 4.694 12.858 1.00 38.75 90 LEU A O 1
ATOM 702 N N . GLU A 1 94 ? 30.061 5.929 11.005 1.00 18.51 91 GLU A N 1
ATOM 703 C CA . GLU A 1 94 ? 28.718 6.491 11.009 1.00 23.25 91 GLU A CA 1
ATOM 704 C C . GLU A 1 94 ? 27.690 5.375 10.845 1.00 24.72 91 GLU A C 1
ATOM 705 O O . GLU A 1 94 ? 26.605 5.427 11.424 1.00 28.06 91 GLU A O 1
ATOM 711 N N . LYS A 1 95 ? 28.047 4.365 10.057 1.00 27.75 92 LYS A N 1
ATOM 712 C CA . LYS A 1 95 ? 27.184 3.209 9.830 1.00 37.69 92 LYS A CA 1
ATOM 713 C C . LYS A 1 95 ? 27.051 2.355 11.088 1.00 39.65 92 LYS A C 1
ATOM 714 O O . LYS A 1 95 ? 25.979 1.831 11.380 1.00 38.44 92 LYS A O 1
ATOM 720 N N . ASP A 1 96 ? 28.146 2.213 11.828 1.00 29.70 93 ASP A N 1
ATOM 721 C CA . ASP A 1 96 ? 28.146 1.385 13.032 1.00 25.17 93 ASP A CA 1
ATOM 722 C C . ASP A 1 96 ? 27.463 2.066 14.217 1.00 29.38 93 ASP A C 1
ATOM 723 O O . ASP A 1 96 ? 26.726 1.426 14.969 1.00 39.69 93 ASP A O 1
ATOM 728 N N . ILE A 1 97 ? 27.715 3.361 14.388 1.00 32.87 94 ILE A N 1
ATOM 729 C CA . ILE A 1 97 ? 27.063 4.125 15.445 1.00 23.43 94 ILE A CA 1
ATOM 730 C C . ILE A 1 97 ? 25.553 4.017 15.303 1.00 25.05 94 ILE A C 1
ATOM 731 O O . ILE A 1 97 ? 24.833 3.876 16.292 1.00 26.98 94 ILE A O 1
ATOM 736 N N . SER A 1 98 ? 25.082 4.083 14.062 1.00 26.51 95 SER A N 1
ATOM 737 C CA . SER A 1 98 ? 23.660 3.969 13.777 1.00 35.82 95 SER A CA 1
ATOM 738 C C . SER A 1 98 ? 23.150 2.584 14.159 1.00 40.24 95 SER A C 1
ATOM 739 O O . SER A 1 98 ? 22.060 2.449 14.711 1.00 27.94 95 SER A O 1
ATOM 742 N N . GLU A 1 99 ? 23.947 1.558 13.872 1.00 40.99 96 GLU A N 1
ATOM 743 C CA . GLU A 1 99 ? 23.591 0.194 14.247 1.00 30.80 96 GLU A CA 1
ATOM 744 C C . GLU A 1 99 ? 23.564 0.042 15.765 1.00 23.73 96 GLU A C 1
ATOM 745 O O . GLU A 1 99 ? 22.667 -0.594 16.320 1.00 34.53 96 GLU A O 1
ATOM 751 N N . PHE A 1 100 ? 24.552 0.634 16.429 1.00 32.01 97 PHE A N 1
ATOM 752 C CA . PHE A 1 100 ? 24.640 0.587 17.883 1.00 35.17 97 PHE A CA 1
ATOM 753 C C . PHE A 1 100 ? 23.440 1.257 18.546 1.00 35.03 97 PHE A C 1
ATOM 754 O O . PHE A 1 100 ? 22.803 0.678 19.425 1.00 38.43 97 PHE A O 1
ATOM 762 N N . LEU A 1 101 ? 23.140 2.480 18.121 1.00 30.83 98 LEU A N 1
ATOM 763 C CA . LEU A 1 101 ? 22.036 3.246 18.688 1.00 24.26 98 LEU A CA 1
ATOM 764 C C . LEU A 1 101 ? 20.695 2.798 18.120 1.00 30.33 98 LEU A C 1
ATOM 765 O O . LEU A 1 101 ? 19.643 3.038 18.714 1.00 36.57 98 LEU A O 1
ATOM 770 N N . GLY A 1 102 ? 20.740 2.145 16.964 1.00 37.30 99 GLY A N 1
ATOM 771 C CA . GLY A 1 102 ? 19.532 1.712 16.288 1.00 23.22 99 GLY A CA 1
ATOM 772 C C . GLY A 1 102 ? 18.850 2.861 15.570 1.00 34.02 99 GLY A C 1
ATOM 773 O O . GLY A 1 102 ? 17.686 3.162 15.828 1.00 26.76 99 GLY A O 1
ATOM 774 N N . THR A 1 103 ? 19.582 3.506 14.667 1.00 38.73 100 THR A N 1
ATOM 775 C CA . THR A 1 103 ? 19.054 4.635 13.909 1.00 25.52 100 THR A CA 1
ATOM 776 C C . THR A 1 103 ? 19.369 4.492 12.422 1.00 42.68 100 THR A C 1
ATOM 777 O O . THR A 1 103 ? 20.144 3.624 12.024 1.00 38.43 100 THR A O 1
ATOM 781 N N . ASP A 1 104 ? 18.765 5.351 11.606 1.00 41.87 101 ASP A N 1
ATOM 782 C CA . ASP A 1 104 ? 18.924 5.282 10.156 1.00 38.41 101 ASP A CA 1
ATOM 783 C C . ASP A 1 104 ? 20.337 5.634 9.690 1.00 31.54 101 ASP A C 1
ATOM 784 O O . ASP A 1 104 ? 20.928 4.908 8.890 1.00 28.86 101 ASP A O 1
ATOM 789 N N . ASP A 1 105 ? 20.870 6.748 10.187 1.00 28.03 102 ASP A N 1
ATOM 790 C CA . ASP A 1 105 ? 22.218 7.181 9.825 1.00 33.04 102 ASP A CA 1
ATOM 791 C C . ASP A 1 105 ? 22.810 8.130 10.868 1.00 25.61 102 ASP A C 1
ATOM 792 O O . ASP A 1 105 ? 22.091 8.662 11.713 1.00 27.23 102 ASP A O 1
ATOM 797 N N . THR A 1 106 ? 24.125 8.331 10.801 1.00 26.76 103 THR A N 1
ATOM 798 C CA . THR A 1 106 ? 24.829 9.224 11.716 1.00 22.17 103 THR A CA 1
ATOM 799 C C . THR A 1 106 ? 25.730 10.185 10.946 1.00 27.07 103 THR A C 1
ATOM 800 O O . THR A 1 106 ? 26.296 9.823 9.914 1.00 37.84 103 THR A O 1
ATOM 804 N N . ILE A 1 107 ? 25.857 11.411 11.446 1.00 29.73 104 ILE A N 1
ATOM 805 C CA . ILE A 1 107 ? 26.752 12.394 10.841 1.00 32.21 104 ILE A CA 1
ATOM 806 C C . ILE A 1 107 ? 27.918 12.710 11.779 1.00 23.72 104 ILE A C 1
ATOM 807 O O . ILE A 1 107 ? 27.716 13.008 12.956 1.00 27.08 104 ILE A O 1
ATOM 812 N N . LEU A 1 108 ? 29.136 12.639 11.249 1.00 24.83 105 LEU A N 1
ATOM 813 C CA . LEU A 1 108 ? 30.341 12.801 12.057 1.00 24.00 105 LEU A CA 1
ATOM 814 C C . LEU A 1 108 ? 30.778 14.258 12.186 1.00 30.25 105 LEU A C 1
ATOM 815 O O . LEU A 1 108 ? 30.814 14.996 11.203 1.00 31.13 105 LEU A O 1
ATOM 820 N N . TYR A 1 109 ? 31.114 14.661 13.408 1.00 28.92 106 TYR A N 1
ATOM 821 C CA . TYR A 1 109 ? 31.641 15.998 13.665 1.00 22.85 106 TYR A CA 1
ATOM 822 C C . TYR A 1 109 ? 32.969 15.893 14.406 1.00 26.22 106 TYR A C 1
ATOM 823 O O . TYR A 1 109 ? 33.323 14.824 14.903 1.00 21.40 106 TYR A O 1
ATOM 832 N N . SER A 1 110 ? 33.705 16.998 14.479 1.00 25.68 107 SER A N 1
ATOM 833 C CA . SER A 1 110 ? 34.946 17.021 15.241 1.00 23.33 107 SER A CA 1
ATOM 834 C C . SER A 1 110 ? 34.648 16.936 16.732 1.00 32.47 107 SER A C 1
ATOM 835 O O . SER A 1 110 ? 35.527 16.633 17.538 1.00 18.98 107 SER A O 1
ATOM 838 N N . SER A 1 111 ? 33.398 17.211 17.089 1.00 28.27 108 SER A N 1
ATOM 839 C CA . SER A 1 111 ? 32.972 17.176 18.481 1.00 28.28 108 SER A CA 1
ATOM 840 C C . SER A 1 111 ? 31.454 17.131 18.584 1.00 28.53 108 SER A C 1
ATOM 841 O O . SER A 1 111 ? 30.754 17.254 17.581 1.00 26.63 108 SER A O 1
ATOM 844 N N . CYS A 1 112 ? 30.945 16.948 19.799 1.00 24.55 109 CYS A N 1
ATOM 845 C CA . CYS A 1 112 ? 29.511 17.048 20.033 1.00 20.47 109 CYS A CA 1
ATOM 846 C C . CYS A 1 112 ? 29.141 18.516 20.172 1.00 23.74 109 CYS A C 1
ATOM 847 O O . CYS A 1 112 ? 27.992 18.906 19.960 1.00 18.94 109 CYS A O 1
ATOM 850 N N . PHE A 1 113 ? 30.133 19.324 20.531 1.00 26.26 110 PHE A N 1
ATOM 851 C CA . PHE A 1 113 ? 29.964 20.766 20.643 1.00 23.07 110 PHE A CA 1
ATOM 852 C C . PHE A 1 113 ? 29.578 21.354 19.289 1.00 29.02 110 PHE A C 1
ATOM 853 O O . PHE A 1 113 ? 28.668 22.177 19.194 1.00 23.59 110 PHE A O 1
ATOM 861 N N . ASP A 1 114 ? 30.278 20.925 18.244 1.00 22.75 111 ASP A N 1
ATOM 862 C CA . ASP A 1 114 ? 29.973 21.362 16.888 1.00 21.37 111 ASP A CA 1
ATOM 863 C C . ASP A 1 114 ? 28.697 20.700 16.388 1.00 26.22 111 ASP A C 1
ATOM 864 O O . ASP A 1 114 ? 27.909 21.314 15.668 1.00 30.63 111 ASP A O 1
ATOM 869 N N . ALA A 1 115 ? 28.502 19.444 16.777 1.00 18.15 112 ALA A N 1
ATOM 870 C CA . ALA A 1 115 ? 27.325 18.687 16.372 1.00 18.79 112 ALA A CA 1
ATOM 871 C C . ALA A 1 115 ? 26.050 19.410 16.786 1.00 25.08 112 ALA A C 1
ATOM 872 O O . ALA A 1 115 ? 25.053 19.401 16.063 1.00 33.22 112 ALA A O 1
ATOM 874 N N . ASN A 1 116 ? 26.094 20.039 17.957 1.00 33.05 113 ASN A N 1
ATOM 875 C CA . ASN A 1 116 ? 24.964 20.807 18.466 1.00 31.13 113 ASN A CA 1
ATOM 876 C C . ASN A 1 116 ? 24.881 22.194 17.834 1.00 23.84 113 ASN A C 1
ATOM 877 O O . ASN A 1 116 ? 23.790 22.714 17.595 1.00 27.96 113 ASN A O 1
ATOM 882 N N . GLY A 1 117 ? 26.039 22.788 17.562 1.00 30.67 114 GLY A N 1
ATOM 883 C CA . GLY A 1 117 ? 26.091 24.076 16.896 1.00 27.53 114 GLY A CA 1
ATOM 884 C C . GLY A 1 117 ? 25.554 23.989 15.480 1.00 24.19 114 GLY A C 1
ATOM 885 O O . GLY A 1 117 ? 25.030 24.965 14.942 1.00 26.65 114 GLY A O 1
ATOM 886 N N . GLY A 1 118 ? 25.682 22.810 14.879 1.00 28.03 115 GLY A N 1
ATOM 887 C CA . GLY A 1 118 ? 25.216 22.591 13.522 1.00 33.11 115 GLY A CA 1
ATOM 888 C C . GLY A 1 118 ? 24.037 21.640 13.456 1.00 32.74 115 GLY A C 1
ATOM 889 O O . GLY A 1 118 ? 24.057 20.659 12.711 1.00 37.38 115 GLY A O 1
ATOM 890 N N . LEU A 1 119 ? 23.004 21.932 14.239 1.00 30.49 116 LEU A N 1
ATOM 891 C CA . LEU A 1 119 ? 21.800 21.114 14.242 1.00 29.72 116 LEU A CA 1
ATOM 892 C C . LEU A 1 119 ? 20.559 21.956 13.972 1.00 29.57 116 LEU A C 1
ATOM 893 O O . LEU A 1 119 ? 19.883 21.776 12.961 1.00 30.30 116 LEU A O 1
ATOM 898 N N . PHE A 1 120 ? 20.273 22.880 14.883 1.00 22.45 117 PHE A N 1
ATOM 899 C CA . PHE A 1 120 ? 19.048 23.671 14.825 1.00 24.70 117 PHE A CA 1
ATOM 900 C C . PHE A 1 120 ? 19.009 24.617 13.623 1.00 25.11 117 PHE A C 1
ATOM 901 O O . PHE A 1 120 ? 18.069 24.574 12.828 1.00 28.97 117 PHE A O 1
ATOM 909 N N . GLU A 1 121 ? 20.027 25.464 13.493 1.00 25.87 118 GLU A N 1
ATOM 910 C CA . GLU A 1 121 ? 20.099 26.413 12.383 1.00 21.66 118 GLU A CA 1
ATOM 911 C C . GLU A 1 121 ? 19.790 25.735 11.057 1.00 28.10 118 GLU A C 1
ATOM 912 O O . GLU A 1 121 ? 19.125 26.306 10.192 1.00 29.99 118 GLU A O 1
ATOM 918 N N . THR A 1 122 ? 20.281 24.510 10.908 1.00 33.35 119 THR A N 1
ATOM 919 C CA . THR A 1 122 ? 20.104 23.756 9.677 1.00 35.84 119 THR A CA 1
ATOM 920 C C . THR A 1 122 ? 18.674 23.247 9.539 1.00 35.95 119 THR A C 1
ATOM 921 O O . THR A 1 122 ? 18.097 23.280 8.454 1.00 33.75 119 THR A O 1
ATOM 925 N N . LEU A 1 123 ? 18.102 22.790 10.647 1.00 27.14 120 LEU A N 1
ATOM 926 C CA . LEU A 1 123 ? 16.797 22.139 10.614 1.00 33.15 120 LEU A CA 1
ATOM 927 C C . LEU A 1 123 ? 15.622 23.102 10.803 1.00 37.50 120 LEU A C 1
ATOM 928 O O . LEU A 1 123 ? 14.664 23.076 10.031 1.00 35.39 120 LEU A O 1
ATOM 933 N N . LEU A 1 124 ? 15.691 23.950 11.825 1.00 40.88 121 LEU A N 1
ATOM 934 C CA . LEU A 1 124 ? 14.574 24.840 12.132 1.00 39.17 121 LEU A CA 1
ATOM 935 C C . LEU A 1 124 ? 14.814 26.288 11.712 1.00 36.55 121 LEU A C 1
ATOM 936 O O . LEU A 1 124 ? 15.943 26.777 11.731 1.00 34.63 121 LEU A O 1
ATOM 941 N N . GLY A 1 125 ? 13.736 26.966 11.329 1.00 36.88 122 GLY A N 1
ATOM 942 C CA . GLY A 1 125 ? 13.803 28.362 10.938 1.00 28.92 122 GLY A CA 1
ATOM 943 C C . GLY A 1 125 ? 12.924 29.237 11.811 1.00 28.92 122 GLY A C 1
ATOM 944 O O . GLY A 1 125 ? 12.530 28.829 12.903 1.00 35.13 122 GLY A O 1
ATOM 945 N N . PRO A 1 126 ? 12.600 30.445 11.325 1.00 38.72 123 PRO A N 1
ATOM 946 C CA . PRO A 1 126 ? 11.810 31.432 12.071 1.00 36.04 123 PRO A CA 1
ATOM 947 C C . PRO A 1 126 ? 10.386 30.958 12.342 1.00 28.91 123 PRO A C 1
ATOM 948 O O . PRO A 1 126 ? 9.806 31.310 13.370 1.00 41.26 123 PRO A O 1
ATOM 952 N N . GLU A 1 127 ? 9.834 30.166 11.429 1.00 31.92 124 GLU A N 1
ATOM 953 C CA . GLU A 1 127 ? 8.454 29.710 11.546 1.00 32.34 124 GLU A CA 1
ATOM 954 C C . GLU A 1 127 ? 8.327 28.564 12.545 1.00 36.51 124 GLU A C 1
ATOM 955 O O . GLU A 1 127 ? 7.281 27.921 12.632 1.00 34.00 124 GLU A O 1
ATOM 961 N N . ASP A 1 128 ? 9.390 28.315 13.303 1.00 37.34 125 ASP A N 1
ATOM 962 C CA . ASP A 1 128 ? 9.431 27.164 14.198 1.00 33.88 125 ASP A CA 1
ATOM 963 C C . ASP A 1 128 ? 9.712 27.554 15.646 1.00 36.47 125 ASP A C 1
ATOM 964 O O . ASP A 1 128 ? 9.857 28.733 15.967 1.00 34.10 125 ASP A O 1
ATOM 969 N N . ALA A 1 129 ? 9.786 26.553 16.518 1.00 39.92 126 ALA A N 1
ATOM 970 C CA . ALA A 1 129 ? 10.017 26.799 17.936 1.00 33.20 126 ALA A CA 1
ATOM 971 C C . ALA A 1 129 ? 10.857 25.707 18.588 1.00 37.35 126 ALA A C 1
ATOM 972 O O . ALA A 1 129 ? 10.590 24.517 18.420 1.00 32.75 126 ALA A O 1
ATOM 974 N N . ILE A 1 130 ? 11.876 26.128 19.330 1.00 39.40 127 ILE A N 1
ATOM 975 C CA . ILE A 1 130 ? 12.686 25.216 20.124 1.00 39.93 127 ILE A CA 1
ATOM 976 C C . ILE A 1 130 ? 12.301 25.355 21.590 1.00 37.23 127 ILE A C 1
ATOM 977 O O . ILE A 1 130 ? 12.054 26.461 22.071 1.00 37.53 127 ILE A O 1
ATOM 982 N N . ILE A 1 131 ? 12.240 24.231 22.295 1.00 36.41 128 ILE A N 1
ATOM 983 C CA . ILE A 1 131 ? 11.892 24.236 23.710 1.00 38.75 128 ILE A CA 1
ATOM 984 C C . ILE A 1 131 ? 12.963 23.511 24.515 1.00 32.62 128 ILE A C 1
ATOM 985 O O . ILE A 1 131 ? 13.106 22.292 24.421 1.00 23.64 128 ILE A O 1
ATOM 990 N N . SER A 1 132 ? 13.712 24.271 25.308 1.00 32.50 129 SER A N 1
ATOM 991 C CA . SER A 1 132 ? 14.890 23.739 25.978 1.00 36.12 129 SER A CA 1
ATOM 992 C C . SER A 1 132 ? 14.750 23.645 27.492 1.00 37.08 129 SER A C 1
ATOM 993 O O . SER A 1 132 ? 14.127 24.494 28.129 1.00 30.12 129 SER A O 1
ATOM 996 N N . ASP A 1 133 ? 15.344 22.599 28.056 1.00 27.61 130 ASP A N 1
ATOM 997 C CA . ASP A 1 133 ? 15.474 22.472 29.498 1.00 33.76 130 ASP A CA 1
ATOM 998 C C . ASP A 1 133 ? 16.496 23.498 29.964 1.00 38.37 130 ASP A C 1
ATOM 999 O O . ASP A 1 133 ? 17.518 23.705 29.309 1.00 35.56 130 ASP A O 1
ATOM 1004 N N . GLU A 1 134 ? 16.219 24.144 31.091 1.00 41.29 131 GLU A N 1
ATOM 1005 C CA . GLU A 1 134 ? 17.080 25.211 31.588 1.00 44.15 131 GLU A CA 1
ATOM 1006 C C . GLU A 1 134 ? 18.555 24.825 31.594 1.00 31.49 131 GLU A C 1
ATOM 1007 O O . GLU A 1 134 ? 19.408 25.591 31.148 1.00 30.90 131 GLU A O 1
ATOM 1013 N N . LEU A 1 135 ? 18.845 23.630 32.097 1.00 33.88 132 LEU A N 1
ATOM 1014 C CA . LEU A 1 135 ? 20.224 23.205 32.312 1.00 34.48 132 LEU A CA 1
ATOM 1015 C C . LEU A 1 135 ? 20.824 22.411 31.152 1.00 30.61 132 LEU A C 1
ATOM 1016 O O . LEU A 1 135 ? 21.757 21.630 31.349 1.00 35.23 132 LEU A O 1
ATOM 1021 N N . ASN A 1 136 ? 20.298 22.612 29.948 1.00 31.93 133 ASN A N 1
ATOM 1022 C CA . ASN A 1 136 ? 20.904 22.017 28.763 1.00 31.01 133 ASN A CA 1
ATOM 1023 C C . ASN A 1 136 ? 22.364 22.437 28.641 1.00 38.29 133 ASN A C 1
ATOM 1024 O O . ASN A 1 136 ? 22.763 23.471 29.178 1.00 37.79 133 ASN A O 1
ATOM 1029 N N . HIS A 1 137 ? 23.160 21.634 27.942 1.00 39.97 134 HIS A N 1
ATOM 1030 C CA . HIS A 1 137 ? 24.578 21.934 27.768 1.00 28.70 134 HIS A CA 1
ATOM 1031 C C . HIS A 1 137 ? 24.755 23.293 27.099 1.00 26.08 134 HIS A C 1
ATOM 1032 O O . HIS A 1 137 ? 23.810 23.839 26.527 1.00 36.02 134 HIS A O 1
ATOM 1039 N N . ALA A 1 138 ? 25.965 23.835 27.173 1.00 28.49 135 ALA A N 1
ATOM 1040 C CA . ALA A 1 138 ? 26.261 25.127 26.565 1.00 26.40 135 ALA A CA 1
ATOM 1041 C C . ALA A 1 138 ? 26.195 25.057 25.041 1.00 25.93 135 ALA A C 1
ATOM 1042 O O . ALA A 1 138 ? 25.707 25.981 24.389 1.00 26.78 135 ALA A O 1
ATOM 1044 N N . SER A 1 139 ? 26.690 23.956 24.483 1.00 27.26 136 SER A N 1
ATOM 1045 C CA . SER A 1 139 ? 26.688 23.748 23.038 1.00 35.13 136 SER A CA 1
ATOM 1046 C C . SER A 1 139 ? 25.274 23.830 22.473 1.00 34.36 136 SER A C 1
ATOM 1047 O O . SER A 1 139 ? 25.048 24.438 21.426 1.00 37.59 136 SER A O 1
ATOM 1050 N N . ILE A 1 140 ? 24.331 23.206 23.171 1.00 28.86 137 ILE A N 1
ATOM 1051 C CA . ILE A 1 140 ? 22.922 23.301 22.816 1.00 29.13 137 ILE A CA 1
ATOM 1052 C C . ILE A 1 140 ? 22.500 24.758 22.836 1.00 29.51 137 ILE A C 1
ATOM 1053 O O . ILE A 1 140 ? 21.910 25.263 21.881 1.00 28.20 137 ILE A O 1
ATOM 1058 N N . ILE A 1 141 ? 22.811 25.425 23.943 1.00 30.48 138 ILE A N 1
ATOM 1059 C CA . ILE A 1 141 ? 22.456 26.824 24.136 1.00 32.88 138 ILE A CA 1
ATOM 1060 C C . ILE A 1 141 ? 22.936 27.697 22.983 1.00 32.84 138 ILE A C 1
ATOM 1061 O O . ILE A 1 141 ? 22.210 28.573 22.516 1.00 38.58 138 ILE A O 1
ATOM 1066 N N . ASP A 1 142 ? 24.157 27.453 22.520 1.00 33.26 139 ASP A N 1
ATOM 1067 C CA . ASP A 1 142 ? 24.729 28.255 21.441 1.00 35.84 139 ASP A CA 1
ATOM 1068 C C . ASP A 1 142 ? 24.291 27.788 20.055 1.00 34.27 139 ASP A C 1
ATOM 1069 O O . ASP A 1 142 ? 24.388 28.537 19.082 1.00 21.88 139 ASP A O 1
ATOM 1074 N N . GLY A 1 143 ? 23.811 26.553 19.966 1.00 41.35 140 GLY A N 1
ATOM 1075 C CA . GLY A 1 143 ? 23.278 26.048 18.716 1.00 21.33 140 GLY A CA 1
ATOM 1076 C C . GLY A 1 143 ? 21.908 26.644 18.464 1.00 24.32 140 GLY A C 1
ATOM 1077 O O . GLY A 1 143 ? 21.491 26.835 17.321 1.00 33.30 140 GLY A O 1
ATOM 1078 N N . ILE A 1 144 ? 21.211 26.944 19.555 1.00 33.38 141 ILE A N 1
ATOM 1079 C CA . ILE A 1 144 ? 19.872 27.515 19.498 1.00 36.74 141 ILE A CA 1
ATOM 1080 C C . ILE A 1 144 ? 19.932 29.006 19.192 1.00 24.23 141 ILE A C 1
ATOM 1081 O O . ILE A 1 144 ? 19.091 29.539 18.466 1.00 30.58 141 ILE A O 1
ATOM 1086 N N . ARG A 1 145 ? 20.940 29.670 19.750 1.00 26.05 142 ARG A N 1
ATOM 1087 C CA . ARG A 1 145 ? 21.179 31.082 19.485 1.00 24.97 142 ARG A CA 1
ATOM 1088 C C . ARG A 1 145 ? 21.460 31.305 18.004 1.00 29.62 142 ARG A C 1
ATOM 1089 O O . ARG A 1 145 ? 21.119 32.348 17.447 1.00 27.67 142 ARG A O 1
ATOM 1097 N N . LEU A 1 146 ? 22.084 30.319 17.368 1.00 39.36 143 LEU A N 1
ATOM 1098 C CA . LEU A 1 146 ? 22.261 30.345 15.923 1.00 30.51 143 LEU A CA 1
ATOM 1099 C C . LEU A 1 146 ? 21.039 29.724 15.261 1.00 39.76 143 LEU A C 1
ATOM 1100 O O . LEU A 1 146 ? 21.150 28.734 14.545 1.00 43.53 143 LEU A O 1
ATOM 1105 N N . CYS A 1 147 ? 19.872 30.306 15.518 1.00 24.25 144 CYS A N 1
ATOM 1106 C CA . CYS A 1 147 ? 18.622 29.785 14.977 1.00 20.18 144 CYS A CA 1
ATOM 1107 C C . CYS A 1 147 ? 17.504 30.820 15.067 1.00 37.07 144 CYS A C 1
ATOM 1108 O O . CYS A 1 147 ? 17.328 31.472 16.096 1.00 37.04 144 CYS A O 1
ATOM 1111 N N . LYS A 1 148 ? 16.748 30.962 13.984 1.00 37.83 145 LYS A N 1
ATOM 1112 C CA . LYS A 1 148 ? 15.670 31.944 13.919 1.00 30.09 145 LYS A CA 1
ATOM 1113 C C . LYS A 1 148 ? 14.402 31.474 14.631 1.00 37.10 145 LYS A C 1
ATOM 1114 O O . LYS A 1 148 ? 13.478 32.259 14.850 1.00 42.23 145 LYS A O 1
ATOM 1120 N N . ALA A 1 149 ? 14.359 30.194 14.987 1.00 23.85 146 ALA A N 1
ATOM 1121 C CA . ALA A 1 149 ? 13.194 29.623 15.659 1.00 37.17 146 ALA A CA 1
ATOM 1122 C C . ALA A 1 149 ? 12.861 30.354 16.957 1.00 41.16 146 ALA A C 1
ATOM 1123 O O . ALA A 1 149 ? 13.716 31.017 17.546 1.00 29.18 146 ALA A O 1
ATOM 1125 N N . GLN A 1 150 ? 11.610 30.238 17.391 1.00 38.11 147 GLN A N 1
ATOM 1126 C CA . GLN A 1 150 ? 11.201 30.794 18.674 1.00 34.46 147 GLN A CA 1
ATOM 1127 C C . GLN A 1 150 ? 11.775 29.955 19.808 1.00 44.15 147 GLN A C 1
ATOM 1128 O O . GLN A 1 150 ? 11.814 28.727 19.728 1.00 31.29 147 GLN A O 1
ATOM 1134 N N . ARG A 1 151 ? 12.226 30.626 20.861 1.00 43.23 148 ARG A N 1
ATOM 1135 C CA . ARG A 1 151 ? 12.941 29.960 21.942 1.00 37.66 148 ARG A CA 1
ATOM 1136 C C . ARG A 1 151 ? 12.134 29.936 23.235 1.00 35.86 148 ARG A C 1
ATOM 1137 O O . ARG A 1 151 ? 11.652 30.968 23.700 1.00 37.61 148 ARG A O 1
ATOM 1145 N N . TYR A 1 152 ? 11.991 28.745 23.807 1.00 41.54 149 TYR A N 1
ATOM 1146 C CA . TYR A 1 152 ? 11.287 28.574 25.071 1.00 30.65 149 TYR A CA 1
ATOM 1147 C C . TYR A 1 152 ? 12.137 27.720 26.000 1.00 31.47 149 TYR A C 1
ATOM 1148 O O . TYR A 1 152 ? 12.665 26.686 25.591 1.00 32.42 149 TYR A O 1
ATOM 1157 N N . ARG A 1 153 ? 12.275 28.151 27.248 1.00 38.25 150 ARG A N 1
ATOM 1158 C CA . ARG A 1 153 ? 13.073 27.404 28.211 1.00 39.53 150 ARG A CA 1
ATOM 1159 C C . ARG A 1 153 ? 12.259 27.044 29.453 1.00 38.87 150 ARG A C 1
ATOM 1160 O O . ARG A 1 153 ? 11.749 27.922 30.148 1.00 48.21 150 ARG A O 1
ATOM 1168 N N . TYR A 1 154 ? 12.144 25.747 29.722 1.00 36.87 151 TYR A N 1
ATOM 1169 C CA . TYR A 1 154 ? 11.339 25.260 30.837 1.00 39.37 151 TYR A CA 1
ATOM 1170 C C . TYR A 1 154 ? 12.209 24.750 31.984 1.00 47.60 151 TYR A C 1
ATOM 1171 O O . TYR A 1 154 ? 13.350 24.339 31.774 1.00 45.73 151 TYR A O 1
ATOM 1180 N N . LYS A 1 155 ? 11.661 24.781 33.195 1.00 48.46 152 LYS A N 1
ATOM 1181 C CA . LYS A 1 155 ? 12.381 24.332 34.383 1.00 43.49 152 LYS A CA 1
ATOM 1182 C C . LYS A 1 155 ? 12.913 22.907 34.241 1.00 41.70 152 LYS A C 1
ATOM 1183 O O . LYS A 1 155 ? 12.317 22.074 33.561 1.00 41.65 152 LYS A O 1
ATOM 1189 N N . ASN A 1 156 ? 14.039 22.639 34.896 1.00 38.65 153 ASN A N 1
ATOM 1190 C CA . ASN A 1 156 ? 14.693 21.336 34.825 1.00 36.61 153 ASN A CA 1
ATOM 1191 C C . ASN A 1 156 ? 13.779 20.194 35.259 1.00 42.57 153 ASN A C 1
ATOM 1192 O O . ASN A 1 156 ? 13.365 20.120 36.416 1.00 49.17 153 ASN A O 1
ATOM 1197 N N . ASN A 1 157 ? 13.471 19.307 34.317 1.00 48.00 154 ASN A N 1
ATOM 1198 C CA . ASN A 1 157 ? 12.564 18.188 34.562 1.00 39.20 154 ASN A CA 1
ATOM 1199 C C . ASN A 1 157 ? 11.231 18.601 35.183 1.00 33.45 154 ASN A C 1
ATOM 1200 O O . ASN A 1 157 ? 10.793 18.029 36.182 1.00 37.79 154 ASN A O 1
ATOM 1205 N N . ALA A 1 158 ? 10.596 19.603 34.585 1.00 41.60 155 ALA A N 1
ATOM 1206 C CA . ALA A 1 158 ? 9.247 19.998 34.966 1.00 35.63 155 ALA A CA 1
ATOM 1207 C C . ALA A 1 158 ? 8.312 19.677 33.806 1.00 36.70 155 ALA A C 1
ATOM 1208 O O . ALA A 1 158 ? 8.474 20.201 32.704 1.00 44.34 155 ALA A O 1
ATOM 1218 N N . GLY A 1 160 ? 4.665 19.810 33.379 1.00 44.89 157 GLY A N 1
ATOM 1219 C CA . GLY A 1 160 ? 5.480 20.675 34.210 1.00 45.91 157 GLY A CA 1
ATOM 1220 C C . GLY A 1 160 ? 5.648 22.032 33.557 1.00 43.11 157 GLY A C 1
ATOM 1221 O O . GLY A 1 160 ? 4.715 22.560 32.953 1.00 39.53 157 GLY A O 1
ATOM 1222 N N . ASP A 1 161 ? 6.842 22.602 33.677 1.00 38.74 158 ASP A N 1
ATOM 1223 C CA . ASP A 1 161 ? 7.154 23.857 33.007 1.00 37.46 158 ASP A CA 1
ATOM 1224 C C . ASP A 1 161 ? 7.235 23.605 31.503 1.00 43.07 158 ASP A C 1
ATOM 1225 O O . ASP A 1 161 ? 7.080 24.523 30.697 1.00 51.75 158 ASP A O 1
ATOM 1230 N N . LEU A 1 162 ? 7.471 22.346 31.142 1.00 34.50 159 LEU A N 1
ATOM 1231 C CA . LEU A 1 162 ? 7.579 21.930 29.746 1.00 34.14 159 LEU A CA 1
ATOM 1232 C C . LEU A 1 162 ? 6.254 22.064 29.007 1.00 36.02 159 LEU A C 1
ATOM 1233 O O . LEU A 1 162 ? 6.169 22.752 27.990 1.00 43.51 159 LEU A O 1
ATOM 1238 N N . GLU A 1 163 ? 5.224 21.398 29.518 1.00 32.18 160 GLU A N 1
ATOM 1239 C CA . GLU A 1 163 ? 3.921 21.416 28.868 1.00 32.68 160 GLU A CA 1
ATOM 1240 C C . GLU A 1 163 ? 3.412 22.845 28.712 1.00 38.32 160 GLU A C 1
ATOM 1241 O O . GLU A 1 163 ? 2.868 23.208 27.668 1.00 35.98 160 GLU A O 1
ATOM 1247 N N . ALA A 1 164 ? 3.596 23.655 29.750 1.00 38.59 161 ALA A N 1
ATOM 1248 C CA . ALA A 1 164 ? 3.225 25.064 29.686 1.00 34.68 161 ALA A CA 1
ATOM 1249 C C . ALA A 1 164 ? 3.999 25.771 28.579 1.00 32.45 161 ALA A C 1
ATOM 1250 O O . ALA A 1 164 ? 3.508 26.724 27.973 1.00 36.09 161 ALA A O 1
ATOM 1252 N N . LYS A 1 165 ? 5.213 25.294 28.319 1.00 32.86 162 LYS A N 1
ATOM 1253 C CA . LYS A 1 165 ? 6.048 25.850 27.262 1.00 41.15 162 LYS A CA 1
ATOM 1254 C C . LYS A 1 165 ? 5.594 25.328 25.905 1.00 42.18 162 LYS A C 1
ATOM 1255 O O . LYS A 1 165 ? 5.744 26.002 24.886 1.00 29.36 162 LYS A O 1
ATOM 1261 N N . LEU A 1 166 ? 5.043 24.119 25.903 1.00 35.64 163 LEU A N 1
ATOM 1262 C CA . LEU A 1 166 ? 4.497 23.522 24.691 1.00 29.05 163 LEU A CA 1
ATOM 1263 C C . LEU A 1 166 ? 3.207 24.219 24.273 1.0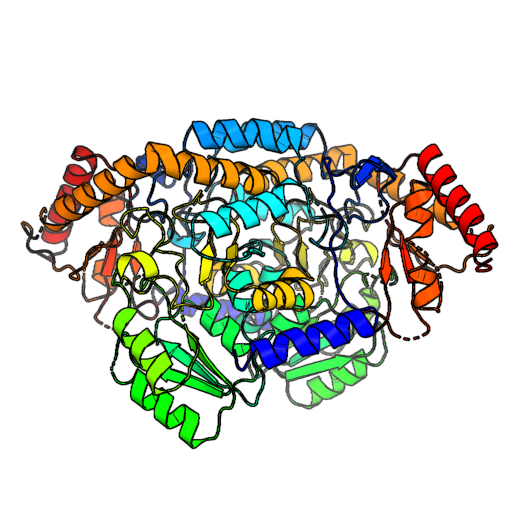0 32.01 163 LEU A C 1
ATOM 1264 O O . LEU A 1 166 ? 3.027 24.557 23.104 1.00 35.38 163 LEU A O 1
ATOM 1269 N N . LYS A 1 167 ? 2.309 24.429 25.231 1.00 36.78 164 LYS A N 1
ATOM 1270 C CA . LYS A 1 167 ? 1.070 25.153 24.965 1.00 32.06 164 LYS A CA 1
ATOM 1271 C C . LYS A 1 167 ? 1.390 26.555 24.458 1.00 33.98 164 LYS A C 1
ATOM 1272 O O . LYS A 1 167 ? 0.904 26.975 23.407 1.00 34.26 164 LYS A O 1
ATOM 1278 N N . GLU A 1 168 ? 2.214 27.270 25.219 1.00 35.35 165 GLU A N 1
ATOM 1279 C CA . GLU A 1 168 ? 2.614 28.629 24.872 1.00 31.92 165 GLU A CA 1
ATOM 1280 C C . GLU A 1 168 ? 3.134 28.700 23.443 1.00 38.57 165 GLU A C 1
ATOM 1281 O O . GLU A 1 168 ? 2.805 29.621 22.695 1.00 38.94 165 GLU A O 1
ATOM 1287 N N . ALA A 1 169 ? 3.949 27.718 23.072 1.00 38.51 166 ALA A N 1
ATOM 1288 C CA . ALA A 1 169 ? 4.512 27.651 21.729 1.00 28.77 166 ALA A CA 1
ATOM 1289 C C . ALA A 1 169 ? 3.477 27.157 20.725 1.00 37.92 166 ALA A C 1
ATOM 1290 O O . ALA A 1 169 ? 3.325 27.726 19.644 1.00 38.92 166 ALA A O 1
ATOM 1292 N N . ASP A 1 170 ? 2.769 26.093 21.090 1.00 40.84 167 ASP A N 1
ATOM 1293 C CA . ASP A 1 170 ? 1.741 25.516 20.232 1.00 30.12 167 ASP A CA 1
ATOM 1294 C C . ASP A 1 170 ? 0.678 26.555 19.899 1.00 46.27 167 ASP A C 1
ATOM 1295 O O . ASP A 1 170 ? 0.155 26.595 18.785 1.00 49.14 167 ASP A O 1
ATOM 1300 N N . GLU A 1 171 ? 0.369 27.402 20.875 1.00 47.86 168 GLU A N 1
ATOM 1301 C CA . GLU A 1 171 ? -0.690 28.392 20.727 1.00 36.68 168 GLU A CA 1
ATOM 1302 C C . GLU A 1 171 ? -0.202 29.695 20.096 1.00 45.06 168 GLU A C 1
ATOM 1303 O O . GLU A 1 171 ? -0.979 30.630 19.906 1.00 43.18 168 GLU A O 1
ATOM 1309 N N . LYS A 1 172 ? 1.084 29.752 19.768 1.00 36.51 169 LYS A N 1
ATOM 1310 C CA . LYS A 1 172 ? 1.634 30.914 19.080 1.00 35.10 169 LYS A CA 1
ATOM 1311 C C . LYS A 1 172 ? 1.636 30.690 17.570 1.00 38.94 169 LYS A C 1
ATOM 1312 O O . LYS A 1 172 ? 1.639 31.643 16.788 1.00 44.30 169 LYS A O 1
ATOM 1318 N N . GLY A 1 173 ? 1.631 29.424 17.168 1.00 44.59 170 GLY A N 1
ATOM 1319 C CA . GLY A 1 173 ? 1.619 29.071 15.761 1.00 35.05 170 GLY A CA 1
ATOM 1320 C C . GLY A 1 173 ? 2.965 28.580 15.268 1.00 42.26 170 GLY A C 1
ATOM 1321 O O . GLY A 1 173 ? 3.512 29.106 14.296 1.00 50.56 170 GLY A O 1
ATOM 1322 N N . ALA A 1 174 ? 3.503 27.570 15.942 1.00 42.55 171 ALA A N 1
ATOM 1323 C CA . ALA A 1 174 ? 4.771 26.976 15.542 1.00 34.62 171 ALA A CA 1
ATOM 1324 C C . ALA A 1 174 ? 4.560 25.907 14.475 1.00 27.80 171 ALA A C 1
ATOM 1325 O O . ALA A 1 174 ? 3.694 25.041 14.613 1.00 38.21 171 ALA A O 1
ATOM 1327 N N . ARG A 1 175 ? 5.351 25.977 13.410 1.00 29.64 172 ARG A N 1
ATOM 1328 C CA . ARG A 1 175 ? 5.287 24.985 12.343 1.00 30.08 172 ARG A CA 1
ATOM 1329 C C . ARG A 1 175 ? 5.881 23.664 12.821 1.00 40.21 172 ARG A C 1
ATOM 1330 O O . ARG A 1 175 ? 5.223 22.625 12.776 1.00 45.74 172 ARG A O 1
ATOM 1338 N N . PHE A 1 176 ? 7.128 23.715 13.279 1.00 32.99 173 PHE A N 1
ATOM 1339 C CA . PHE A 1 176 ? 7.795 22.551 13.852 1.00 34.64 173 PHE A CA 1
ATOM 1340 C C . PHE A 1 176 ? 8.244 22.837 15.279 1.00 32.03 173 PHE A C 1
ATOM 1341 O O . PHE A 1 176 ? 8.860 23.867 15.550 1.00 27.91 173 PHE A O 1
ATOM 1349 N N . LYS A 1 177 ? 7.932 21.923 16.191 1.00 37.58 174 LYS A N 1
ATOM 1350 C CA . LYS A 1 177 ? 8.343 22.073 17.583 1.00 34.10 174 LYS A CA 1
ATOM 1351 C C . LYS A 1 177 ? 9.346 20.996 17.998 1.00 36.75 174 LYS A C 1
ATOM 1352 O O . LYS A 1 177 ? 9.031 19.807 17.997 1.00 27.24 174 LYS A O 1
ATOM 1358 N N . LEU A 1 178 ? 10.556 21.424 18.346 1.00 33.44 175 LEU A N 1
ATOM 1359 C CA . LEU A 1 178 ? 11.601 20.504 18.784 1.00 31.64 175 LEU A CA 1
ATOM 1360 C C . LEU A 1 178 ? 11.857 20.609 20.283 1.00 37.59 175 LEU A C 1
ATOM 1361 O O . LEU A 1 178 ? 12.046 21.703 20.817 1.00 31.64 175 LEU A O 1
ATOM 1366 N N . ILE A 1 179 ? 11.864 19.462 20.954 1.00 28.94 176 ILE A N 1
ATOM 1367 C CA . ILE A 1 179 ? 12.151 19.406 22.382 1.00 24.36 176 ILE A CA 1
ATOM 1368 C C . ILE A 1 179 ? 13.603 18.996 22.616 1.00 27.16 176 ILE A C 1
ATOM 1369 O O . ILE A 1 179 ? 13.964 17.833 22.436 1.00 15.22 176 ILE A O 1
ATOM 1374 N N . ALA A 1 180 ? 14.429 19.959 23.014 1.00 27.38 177 ALA A N 1
ATOM 1375 C CA . ALA A 1 180 ? 15.850 19.719 23.243 1.00 26.05 177 ALA A CA 1
ATOM 1376 C C . ALA A 1 180 ? 16.144 19.512 24.727 1.00 35.22 177 ALA A C 1
ATOM 1377 O O . ALA A 1 180 ? 15.593 20.211 25.577 1.00 31.35 177 ALA A O 1
ATOM 1379 N N . THR A 1 181 ? 17.016 18.555 25.032 1.00 29.29 178 THR A N 1
ATOM 1380 C CA . THR A 1 181 ? 17.342 18.233 26.418 1.00 38.48 178 THR A CA 1
ATOM 1381 C C . THR A 1 181 ? 18.545 17.300 26.510 1.00 37.78 178 THR A C 1
ATOM 1382 O O . THR A 1 181 ? 18.783 16.490 25.615 1.00 26.26 178 THR A O 1
ATOM 1386 N N . ASP A 1 182 ? 19.300 17.417 27.597 1.00 43.36 179 ASP A N 1
ATOM 1387 C CA . ASP A 1 182 ? 20.384 16.483 27.875 1.00 31.32 179 ASP A CA 1
ATOM 1388 C C . ASP A 1 182 ? 19.808 15.184 28.428 1.00 35.70 179 ASP A C 1
ATOM 1389 O O . ASP A 1 182 ? 18.801 15.197 29.138 1.00 33.56 179 ASP A O 1
ATOM 1394 N N . GLY A 1 183 ? 20.445 14.064 28.103 1.00 35.66 180 GLY A N 1
ATOM 1395 C CA . GLY A 1 183 ? 20.031 12.777 28.632 1.00 40.24 180 GLY A CA 1
ATOM 1396 C C . GLY A 1 183 ? 20.275 12.698 30.128 1.00 29.05 180 GLY A C 1
ATOM 1397 O O . GLY A 1 183 ? 19.484 12.114 30.870 1.00 24.56 180 GLY A O 1
ATOM 1398 N N . VAL A 1 184 ? 21.382 13.290 30.567 1.00 24.15 181 VAL A N 1
ATOM 1399 C CA . VAL A 1 184 ? 21.725 13.356 31.983 1.00 29.66 181 VAL A CA 1
ATOM 1400 C C . VAL A 1 184 ? 22.171 14.771 32.334 1.00 33.65 181 VAL A C 1
ATOM 1401 O O . VAL A 1 184 ? 22.695 15.489 31.483 1.00 26.75 181 VAL A O 1
ATOM 1405 N N . PHE A 1 185 ? 21.963 15.173 33.584 1.00 30.68 182 PHE A N 1
ATOM 1406 C CA . PHE A 1 185 ? 22.358 16.508 34.029 1.00 28.72 182 PHE A CA 1
ATOM 1407 C C . PHE A 1 185 ? 23.707 16.462 34.745 1.00 24.04 182 PHE A C 1
ATOM 1408 O O . PHE A 1 185 ? 23.818 15.938 35.854 1.00 26.71 182 PHE A O 1
ATOM 1416 N N . SER A 1 186 ? 24.725 17.021 34.097 1.00 28.09 183 SER A N 1
ATOM 1417 C CA . SER A 1 186 ? 26.117 16.846 34.511 1.00 31.84 183 SER A CA 1
ATOM 1418 C C . SER A 1 186 ? 26.415 17.202 35.968 1.00 24.86 183 SER A C 1
ATOM 1419 O O . SER A 1 186 ? 27.406 16.734 36.528 1.00 30.07 183 SER A O 1
ATOM 1430 N N . ASP A 1 188 ? 23.983 16.917 38.504 1.00 31.45 185 ASP A N 1
ATOM 1431 C CA . ASP A 1 188 ? 23.103 16.155 39.386 1.00 24.59 185 ASP A CA 1
ATOM 1432 C C . ASP A 1 188 ? 23.337 14.651 39.306 1.00 27.55 185 ASP A C 1
ATOM 1433 O O . ASP A 1 188 ? 23.204 13.937 40.302 1.00 35.98 185 ASP A O 1
ATOM 1438 N N . GLY A 1 189 ? 23.680 14.174 38.116 1.00 21.90 186 GLY A N 1
ATOM 1439 C CA . GLY A 1 189 ? 23.731 12.748 37.862 1.00 31.15 186 GLY A CA 1
ATOM 1440 C C . GLY A 1 189 ? 22.313 12.247 37.678 1.00 37.74 186 GLY A C 1
ATOM 1441 O O . GLY A 1 189 ? 22.057 11.045 37.663 1.00 22.82 186 GLY A O 1
ATOM 1442 N N . ILE A 1 190 ? 21.389 13.192 37.545 1.00 36.38 187 ILE A N 1
ATOM 1443 C CA . ILE A 1 190 ? 19.979 12.889 37.342 1.00 33.22 187 ILE A CA 1
ATOM 1444 C C . ILE A 1 190 ? 19.698 12.611 35.870 1.00 40.52 187 ILE A C 1
ATOM 1445 O O . ILE A 1 190 ? 20.121 13.366 34.995 1.00 30.26 187 ILE A O 1
ATOM 1450 N N . ILE A 1 191 ? 18.987 11.522 35.602 1.00 35.78 188 ILE A N 1
ATOM 1451 C CA . ILE A 1 191 ? 18.616 11.169 34.237 1.00 35.65 188 ILE A CA 1
ATOM 1452 C C . ILE A 1 191 ? 17.262 11.773 33.874 1.00 38.58 188 ILE A C 1
ATOM 1453 O O . ILE A 1 191 ? 16.341 11.793 34.690 1.00 40.52 188 ILE A O 1
ATOM 1458 N N . ALA A 1 192 ? 17.152 12.265 32.644 1.00 37.09 189 ALA A N 1
ATOM 1459 C CA . ALA A 1 192 ? 15.948 12.954 32.190 1.00 40.09 189 ALA A CA 1
ATOM 1460 C C . ALA A 1 192 ? 14.734 12.032 32.089 1.00 38.46 189 ALA A C 1
ATOM 1461 O O . ALA A 1 192 ? 14.870 10.816 31.953 1.00 34.91 189 ALA A O 1
ATOM 1463 N N . ASP A 1 193 ? 13.547 12.626 32.153 1.00 43.37 190 ASP A N 1
ATOM 1464 C CA . ASP A 1 193 ? 12.299 11.879 32.052 1.00 50.20 190 ASP A CA 1
ATOM 1465 C C . ASP A 1 193 ? 11.836 11.789 30.600 1.00 43.80 190 ASP A C 1
ATOM 1466 O O . ASP A 1 193 ? 10.917 12.497 30.192 1.00 41.76 190 ASP A O 1
ATOM 1471 N N . LEU A 1 194 ? 12.471 10.918 29.822 1.00 33.77 191 LEU A N 1
ATOM 1472 C CA . LEU A 1 194 ? 12.119 10.770 28.412 1.00 37.11 191 LEU A CA 1
ATOM 1473 C C . LEU A 1 194 ? 10.681 10.297 28.219 1.00 39.93 191 LEU A C 1
ATOM 1474 O O . LEU A 1 194 ? 9.964 10.806 27.358 1.00 45.61 191 LEU A O 1
ATOM 1479 N N . LYS A 1 195 ? 10.269 9.319 29.019 1.00 38.48 192 LYS A N 1
ATOM 1480 C CA . LYS A 1 195 ? 8.900 8.817 28.973 1.00 42.48 192 LYS A CA 1
ATOM 1481 C C . LYS A 1 195 ? 7.899 9.963 28.962 1.00 39.15 192 LYS A C 1
ATOM 1482 O O . LYS A 1 195 ? 7.120 10.112 28.020 1.00 41.89 192 LYS A O 1
ATOM 1488 N N . SER A 1 196 ? 7.926 10.770 30.017 1.00 39.55 193 SER A N 1
ATOM 1489 C CA . SER A 1 196 ? 7.034 11.916 30.121 1.00 43.97 193 SER A CA 1
ATOM 1490 C C . SER A 1 196 ? 7.254 12.892 28.970 1.00 30.64 193 SER A C 1
ATOM 1491 O O . SER A 1 196 ? 6.298 13.354 28.346 1.00 39.79 193 SER A O 1
ATOM 1494 N N . ILE A 1 197 ? 8.517 13.200 28.692 1.00 35.95 194 ILE A N 1
ATOM 1495 C CA . ILE A 1 197 ? 8.859 14.118 27.611 1.00 35.18 194 ILE A CA 1
ATOM 1496 C C . ILE A 1 197 ? 8.291 13.650 26.276 1.00 33.67 194 ILE A C 1
ATOM 1497 O O . ILE A 1 197 ? 7.684 14.430 25.542 1.00 30.18 194 ILE A O 1
ATOM 1502 N N . CYS A 1 198 ? 8.490 12.374 25.968 1.00 28.91 195 CYS A N 1
ATOM 1503 C CA . CYS A 1 198 ? 7.958 11.797 24.741 1.00 27.94 195 CYS A CA 1
ATOM 1504 C C . CYS A 1 198 ? 6.431 11.799 24.751 1.00 33.62 195 CYS A C 1
ATOM 1505 O O . CYS A 1 198 ? 5.798 12.128 23.747 1.00 35.84 195 CYS A O 1
ATOM 1508 N N . ASP A 1 199 ? 5.844 11.433 25.887 1.00 28.49 196 ASP A N 1
ATOM 1509 C CA . ASP A 1 199 ? 4.393 11.474 26.043 1.00 44.67 196 ASP A CA 1
ATOM 1510 C C . ASP A 1 199 ? 3.839 12.860 25.727 1.00 33.88 196 ASP A C 1
ATOM 1511 O O . ASP A 1 199 ? 2.716 12.990 25.243 1.00 30.62 196 ASP A O 1
ATOM 1516 N N . LEU A 1 200 ? 4.632 13.891 26.006 1.00 38.37 197 LEU A N 1
ATOM 1517 C CA . LEU A 1 200 ? 4.224 15.263 25.724 1.00 40.52 197 LEU A CA 1
ATOM 1518 C C . LEU A 1 200 ? 4.420 15.598 24.249 1.00 36.13 197 LEU A C 1
ATOM 1519 O O . LEU A 1 200 ? 3.610 16.305 23.650 1.00 40.09 197 LEU A O 1
ATOM 1524 N N . ALA A 1 201 ? 5.497 15.079 23.666 1.00 37.11 198 ALA A N 1
ATOM 1525 C CA . ALA A 1 201 ? 5.807 15.318 22.260 1.00 41.57 198 ALA A CA 1
ATOM 1526 C C . ALA A 1 201 ? 4.659 14.865 21.365 1.00 38.14 198 ALA A C 1
ATOM 1527 O O . ALA A 1 201 ? 4.431 15.427 20.293 1.00 34.61 198 ALA A O 1
ATOM 1529 N N . ASP A 1 202 ? 3.939 13.845 21.821 1.00 34.79 199 ASP A N 1
ATOM 1530 C CA . ASP A 1 202 ? 2.838 13.268 21.061 1.00 26.08 199 ASP A CA 1
ATOM 1531 C C . ASP A 1 202 ? 1.601 14.166 21.060 1.00 31.09 199 ASP A C 1
ATOM 1532 O O . ASP A 1 202 ? 1.042 14.462 20.003 1.00 36.74 199 ASP A O 1
ATOM 1537 N N . LYS A 1 203 ? 1.180 14.597 22.245 1.00 31.67 200 LYS A N 1
ATOM 1538 C CA . LYS A 1 203 ? -0.004 15.442 22.379 1.00 40.08 200 LYS A CA 1
ATOM 1539 C C . LYS A 1 203 ? 0.150 16.796 21.691 1.00 38.29 200 LYS A C 1
ATOM 1540 O O . LYS A 1 203 ? -0.836 17.393 21.262 1.00 39.90 200 LYS A O 1
ATOM 1546 N N . TYR A 1 204 ? 1.383 17.286 21.600 1.00 44.01 201 TYR A N 1
ATOM 1547 C CA . TYR A 1 204 ? 1.633 18.589 20.989 1.00 39.52 201 TYR A CA 1
ATOM 1548 C C . TYR A 1 204 ? 2.329 18.473 19.637 1.00 39.97 201 TYR A C 1
ATOM 1549 O O . TYR A 1 204 ? 2.761 19.474 19.066 1.00 39.21 201 TYR A O 1
ATOM 1558 N N . ASN A 1 205 ? 2.422 17.249 19.126 1.00 40.29 202 ASN A N 1
ATOM 1559 C CA . ASN A 1 205 ? 3.061 16.998 17.839 1.00 31.53 202 ASN A CA 1
ATOM 1560 C C . ASN A 1 205 ? 4.406 17.706 17.728 1.00 39.06 202 ASN A C 1
ATOM 1561 O O . ASN A 1 205 ? 4.560 18.655 16.957 1.00 36.05 202 ASN A O 1
ATOM 1566 N N . ALA A 1 206 ? 5.374 17.242 18.509 1.00 36.66 203 ALA A N 1
ATOM 1567 C CA . ALA A 1 206 ? 6.695 17.854 18.536 1.00 36.11 203 ALA A CA 1
ATOM 1568 C C . ALA A 1 206 ? 7.793 16.824 18.305 1.00 43.38 203 ALA A C 1
ATOM 1569 O O . ALA A 1 206 ? 7.552 15.619 18.364 1.00 36.81 203 ALA A O 1
ATOM 1571 N N . LEU A 1 207 ? 9.001 17.310 18.037 1.00 39.22 204 LEU A N 1
ATOM 1572 C CA . LEU A 1 207 ? 10.159 16.439 17.873 1.00 30.16 204 LEU A CA 1
ATOM 1573 C C . LEU A 1 207 ? 10.924 16.322 19.189 1.00 31.72 204 LEU A C 1
ATOM 1574 O O . LEU A 1 207 ? 10.815 17.191 20.056 1.00 28.78 204 LEU A O 1
ATOM 1579 N N . VAL A 1 208 ? 11.689 15.244 19.337 1.00 34.29 205 VAL A N 1
ATOM 1580 C CA . VAL A 1 208 ? 12.462 15.014 20.556 1.00 22.67 205 VAL A CA 1
ATOM 1581 C C . VAL A 1 208 ? 13.958 14.875 20.278 1.00 27.85 205 VAL A C 1
ATOM 1582 O O . VAL A 1 208 ? 14.398 13.921 19.636 1.00 34.50 205 VAL A O 1
ATOM 1594 N N . VAL A 1 210 ? 17.798 14.634 22.031 1.00 25.63 207 VAL A N 1
ATOM 1595 C CA . VAL A 1 210 ? 18.438 14.227 23.279 1.00 28.84 207 VAL A CA 1
ATOM 1596 C C . VAL A 1 210 ? 19.961 14.169 23.150 1.00 18.93 207 VAL A C 1
ATOM 1597 O O . VAL A 1 210 ? 20.497 13.346 22.407 1.00 25.75 207 VAL A O 1
ATOM 1601 N N . ASP A 1 211 ? 20.651 15.048 23.872 1.00 23.22 208 ASP A N 1
ATOM 1602 C CA . ASP A 1 211 ? 22.112 15.024 23.932 1.00 27.86 208 ASP A CA 1
ATOM 1603 C C . ASP A 1 211 ? 22.554 13.960 24.937 1.00 29.14 208 ASP A C 1
ATOM 1604 O O . ASP A 1 211 ? 22.441 14.157 26.146 1.00 28.95 208 ASP A O 1
ATOM 1609 N N . ASP A 1 212 ? 23.060 12.837 24.431 1.00 27.64 209 ASP A N 1
ATOM 1610 C CA . ASP A 1 212 ? 23.351 11.667 25.265 1.00 26.84 209 ASP A CA 1
ATOM 1611 C C . ASP A 1 212 ? 24.836 11.500 25.601 1.00 22.43 209 ASP A C 1
ATOM 1612 O O . ASP A 1 212 ? 25.316 10.377 25.758 1.00 34.73 209 ASP A O 1
ATOM 1617 N N . SER A 1 213 ? 25.559 12.609 25.719 1.00 24.29 210 SER A N 1
ATOM 1618 C CA . SER A 1 213 ? 26.997 12.559 25.988 1.00 27.20 210 SER A CA 1
ATOM 1619 C C . SER A 1 213 ? 27.354 11.799 27.268 1.00 21.20 210 SER A C 1
ATOM 1620 O O . SER A 1 213 ? 28.201 10.904 27.253 1.00 20.24 210 SER A O 1
ATOM 1623 N N . HIS A 1 214 ? 26.717 12.166 28.376 1.00 31.34 211 HIS A N 1
ATOM 1624 C CA . HIS A 1 214 ? 26.980 11.513 29.656 1.00 28.63 211 HIS A CA 1
ATOM 1625 C C . HIS A 1 214 ? 26.144 10.250 29.843 1.00 24.65 211 HIS A C 1
ATOM 1626 O O . HIS A 1 214 ? 25.849 9.860 30.973 1.00 24.05 211 HIS A O 1
ATOM 1633 N N . ALA A 1 215 ? 25.770 9.608 28.741 1.00 27.81 212 ALA A N 1
ATOM 1634 C CA . ALA A 1 215 ? 24.945 8.406 28.819 1.00 27.41 212 ALA A CA 1
ATOM 1635 C C . ALA A 1 215 ? 25.354 7.319 27.823 1.00 23.36 212 ALA A C 1
ATOM 1636 O O . ALA A 1 215 ? 25.425 6.142 28.177 1.00 30.51 212 ALA A O 1
ATOM 1638 N N . VAL A 1 216 ? 25.616 7.716 26.582 1.00 18.92 213 VAL A N 1
ATOM 1639 C CA . VAL A 1 216 ? 25.971 6.766 25.529 1.00 28.47 213 VAL A CA 1
ATOM 1640 C C . VAL A 1 216 ? 27.238 5.973 25.858 1.00 25.90 213 VAL A C 1
ATOM 1641 O O . VAL A 1 216 ? 28.314 6.546 26.030 1.00 24.20 213 VAL A O 1
ATOM 1645 N N . GLY A 1 217 ? 27.101 4.653 25.947 1.00 23.69 214 GLY A N 1
ATOM 1646 C CA . GLY A 1 217 ? 28.236 3.785 26.201 1.00 28.67 214 GLY A CA 1
ATOM 1647 C C . GLY A 1 217 ? 28.115 2.952 27.464 1.00 37.70 214 GLY A C 1
ATOM 1648 O O . GLY A 1 217 ? 28.725 1.888 27.571 1.00 28.37 214 GLY A O 1
ATOM 1649 N N . PHE A 1 218 ? 27.325 3.430 28.420 1.00 28.61 215 PHE A N 1
ATOM 1650 C CA . PHE A 1 218 ? 27.205 2.762 29.714 1.00 28.98 215 PHE A CA 1
ATOM 1651 C C . PHE A 1 218 ? 25.784 2.767 30.278 1.00 24.80 215 PHE A C 1
ATOM 1652 O O . PHE A 1 218 ? 25.406 1.869 31.030 1.00 36.47 215 PHE A O 1
ATOM 1660 N N . ILE A 1 219 ? 25.000 3.779 29.919 1.00 25.92 216 ILE A N 1
ATOM 1661 C CA . ILE A 1 219 ? 23.628 3.884 30.407 1.00 20.19 216 ILE A CA 1
ATOM 1662 C C . ILE A 1 219 ? 22.678 3.011 29.591 1.00 33.25 216 ILE A C 1
ATOM 1663 O O . ILE A 1 219 ? 22.756 2.970 28.364 1.00 34.18 216 ILE A O 1
ATOM 1668 N N . GLY A 1 220 ? 21.786 2.308 30.281 1.00 33.32 217 GLY A N 1
ATOM 1669 C CA . GLY A 1 220 ? 20.843 1.423 29.624 1.00 20.66 217 GLY A CA 1
ATOM 1670 C C . GLY A 1 220 ? 21.324 -0.014 29.627 1.00 27.29 217 GLY A C 1
ATOM 1671 O O . GLY A 1 220 ? 22.511 -0.279 29.822 1.00 30.96 217 GLY A O 1
ATOM 1672 N N . GLU A 1 221 ? 20.401 -0.944 29.408 1.00 31.08 218 GLU A N 1
ATOM 1673 C CA . GLU A 1 221 ? 20.727 -2.364 29.436 1.00 28.84 218 GLU A CA 1
ATOM 1674 C C . GLU A 1 221 ? 21.944 -2.679 28.576 1.00 36.02 218 GLU A C 1
ATOM 1675 O O . GLU A 1 221 ? 22.899 -3.303 29.039 1.00 38.98 218 GLU A O 1
ATOM 1681 N N . ASN A 1 222 ? 21.906 -2.240 27.322 1.00 31.50 219 ASN A N 1
ATOM 1682 C CA . ASN A 1 222 ? 23.006 -2.484 26.396 1.00 33.84 219 ASN A CA 1
ATOM 1683 C C . ASN A 1 222 ? 23.937 -1.281 26.267 1.00 36.04 219 ASN A C 1
ATOM 1684 O O . ASN A 1 222 ? 24.751 -1.209 25.346 1.00 35.94 219 ASN A O 1
ATOM 1689 N N . GLY A 1 223 ? 23.813 -0.339 27.196 1.00 27.18 220 GLY A N 1
ATOM 1690 C CA . GLY A 1 223 ? 24.654 0.845 27.197 1.00 24.75 220 GLY A CA 1
ATOM 1691 C C . GLY A 1 223 ? 24.409 1.747 26.003 1.00 30.59 220 GLY A C 1
ATOM 1692 O O . GLY A 1 223 ? 25.345 2.326 25.450 1.00 25.06 220 GLY A O 1
ATOM 1693 N N . ARG A 1 224 ? 23.146 1.872 25.607 1.00 34.82 221 ARG A N 1
ATOM 1694 C CA . ARG A 1 224 ? 22.785 2.709 24.466 1.00 37.44 221 ARG A CA 1
ATOM 1695 C C . ARG A 1 224 ? 22.446 4.135 24.892 1.00 31.58 221 ARG A C 1
ATOM 1696 O O . ARG A 1 224 ? 22.531 5.066 24.090 1.00 33.15 221 ARG A O 1
ATOM 1704 N N . GLY A 1 225 ? 22.052 4.301 26.151 1.00 24.03 222 GLY A N 1
ATOM 1705 C CA . GLY A 1 225 ? 21.784 5.623 26.686 1.00 26.52 222 GLY A CA 1
ATOM 1706 C C . GLY A 1 225 ? 20.386 5.828 27.241 1.00 29.25 222 GLY A C 1
ATOM 1707 O O . GLY A 1 225 ? 19.690 4.873 27.588 1.00 26.83 222 GLY A O 1
ATOM 1708 N N . THR A 1 226 ? 19.976 7.091 27.314 1.00 30.61 223 THR A N 1
ATOM 1709 C CA . THR A 1 226 ? 18.705 7.470 27.931 1.00 32.28 223 THR A CA 1
ATOM 1710 C C . THR A 1 226 ? 17.464 6.870 27.251 1.00 19.99 223 THR A C 1
ATOM 1711 O O . THR A 1 226 ? 16.542 6.420 27.934 1.00 31.08 223 THR A O 1
ATOM 1715 N N . PRO A 1 227 ? 17.429 6.867 25.906 1.00 27.90 224 PRO A N 1
ATOM 1716 C CA . PRO A 1 227 ? 16.281 6.278 25.207 1.00 35.00 224 PRO A CA 1
ATOM 1717 C C . PRO A 1 227 ? 16.041 4.831 25.621 1.00 30.61 224 PRO A C 1
ATOM 1718 O O . PRO A 1 227 ? 14.903 4.439 25.877 1.00 29.92 224 PRO A O 1
ATOM 1722 N N . GLU A 1 228 ? 17.111 4.047 25.684 1.00 32.25 225 GLU A N 1
ATOM 1723 C CA . GLU A 1 228 ? 17.004 2.653 26.084 1.00 24.96 225 GLU A CA 1
ATOM 1724 C C . GLU A 1 228 ? 16.638 2.542 27.560 1.00 35.69 225 GLU A C 1
ATOM 1725 O O . GLU A 1 228 ? 15.889 1.652 27.962 1.00 40.95 225 GLU A O 1
ATOM 1731 N N . TYR A 1 229 ? 17.174 3.458 28.361 1.00 25.83 226 TYR A N 1
ATOM 1732 C CA . TYR A 1 229 ? 16.931 3.478 29.801 1.00 24.82 226 TYR A CA 1
ATOM 1733 C C . TYR A 1 229 ? 15.463 3.724 30.123 1.00 34.42 226 TYR A C 1
ATOM 1734 O O . TYR A 1 229 ? 14.854 2.991 30.902 1.00 41.62 226 TYR A O 1
ATOM 1743 N N . CYS A 1 230 ? 14.903 4.767 29.521 1.00 30.59 227 CYS A N 1
ATOM 1744 C CA . CYS A 1 230 ? 13.531 5.166 29.796 1.00 24.38 227 CYS A CA 1
ATOM 1745 C C . CYS A 1 230 ? 12.525 4.335 29.002 1.00 31.69 227 CYS A C 1
ATOM 1746 O O . CYS A 1 230 ? 11.316 4.494 29.164 1.00 28.75 227 CYS A O 1
ATOM 1749 N N . GLY A 1 231 ? 13.028 3.448 28.149 1.00 43.31 228 GLY A N 1
ATOM 1750 C CA . GLY A 1 231 ? 12.172 2.589 27.349 1.00 37.33 228 GLY A CA 1
ATOM 1751 C C . GLY A 1 231 ? 11.338 3.365 26.348 1.00 38.93 228 GLY A C 1
ATOM 1752 O O . GLY A 1 231 ? 10.161 3.068 26.140 1.00 43.69 228 GLY A O 1
ATOM 1753 N N . VAL A 1 232 ? 11.953 4.367 25.728 1.00 46.90 229 VAL A N 1
ATOM 1754 C CA . VAL A 1 232 ? 11.270 5.197 24.745 1.00 39.17 229 VAL A CA 1
ATOM 1755 C C . VAL A 1 232 ? 11.960 5.123 23.389 1.00 36.65 229 VAL A C 1
ATOM 1756 O O . VAL A 1 232 ? 11.734 5.968 22.523 1.00 40.87 229 VAL A O 1
ATOM 1760 N N . ALA A 1 233 ? 12.806 4.114 23.212 1.00 44.48 230 ALA A N 1
ATOM 1761 C CA . ALA A 1 233 ? 13.513 3.925 21.951 1.00 44.05 230 ALA A CA 1
ATOM 1762 C C . ALA A 1 233 ? 12.591 4.157 20.756 1.00 55.27 230 ALA A C 1
ATOM 1763 O O . ALA A 1 233 ? 11.434 3.730 20.760 1.00 63.87 230 ALA A O 1
ATOM 1765 N N . ASP A 1 234 ? 13.113 4.853 19.749 1.00 40.35 231 ASP A N 1
ATOM 1766 C CA . ASP A 1 234 ? 12.373 5.155 18.524 1.00 34.68 231 ASP A CA 1
ATOM 1767 C C . ASP A 1 234 ? 11.340 6.270 18.713 1.00 39.95 231 ASP A C 1
ATOM 1768 O O . ASP A 1 234 ? 10.567 6.573 17.802 1.00 40.04 231 ASP A O 1
ATOM 1773 N N . ARG A 1 235 ? 11.335 6.876 19.897 1.00 35.64 232 ARG A N 1
ATOM 1774 C CA . ARG A 1 235 ? 10.485 8.032 20.167 1.00 29.48 232 ARG A CA 1
ATOM 1775 C C . ARG A 1 235 ? 11.317 9.307 20.095 1.00 33.66 232 ARG A C 1
ATOM 1776 O O . ARG A 1 235 ? 10.785 10.402 19.908 1.00 53.81 232 ARG A O 1
ATOM 1784 N N . VAL A 1 236 ? 12.628 9.147 20.248 1.00 22.87 233 VAL A N 1
ATOM 1785 C CA . VAL A 1 236 ? 13.563 10.263 20.187 1.00 29.09 233 VAL A CA 1
ATOM 1786 C C . VAL A 1 236 ? 13.992 10.530 18.748 1.00 33.66 233 VAL A C 1
ATOM 1787 O O . VAL A 1 236 ? 14.671 9.712 18.126 1.00 40.67 233 VAL A O 1
ATOM 1791 N N . ASP A 1 237 ? 13.588 11.685 18.229 1.00 30.60 234 ASP A N 1
ATOM 1792 C CA . ASP A 1 237 ? 13.832 12.040 16.835 1.00 33.01 234 ASP A CA 1
ATOM 1793 C C . ASP A 1 237 ? 15.309 12.304 16.540 1.00 36.67 234 ASP A C 1
ATOM 1794 O O . ASP A 1 237 ? 15.824 11.884 15.503 1.00 35.75 234 ASP A O 1
ATOM 1799 N N . ILE A 1 238 ? 15.985 12.997 17.452 1.00 36.59 235 ILE A N 1
ATOM 1800 C CA . ILE A 1 238 ? 17.386 13.363 17.251 1.00 34.94 235 ILE A CA 1
ATOM 1801 C C . ILE A 1 238 ? 18.286 12.908 18.400 1.00 34.45 235 ILE A C 1
ATOM 1802 O O . ILE A 1 238 ? 17.953 13.081 19.571 1.00 30.59 235 ILE A O 1
ATOM 1807 N N . LEU A 1 239 ? 19.432 12.330 18.049 1.00 34.93 236 LEU A N 1
ATOM 1808 C CA . LEU A 1 239 ? 20.402 11.868 19.037 1.00 22.55 236 LEU A CA 1
ATOM 1809 C C . LEU A 1 239 ? 21.800 12.415 18.756 1.00 27.71 236 LEU A C 1
ATOM 1810 O O . LEU A 1 239 ? 22.451 12.010 17.794 1.00 34.36 236 LEU A O 1
ATOM 1815 N N . THR A 1 240 ? 22.255 13.339 19.597 1.00 30.73 237 THR A N 1
ATOM 1816 C CA . THR A 1 240 ? 23.618 13.848 19.508 1.00 27.47 237 THR A CA 1
ATOM 1817 C C . THR A 1 240 ? 24.471 13.201 20.595 1.00 31.63 237 THR A C 1
ATOM 1818 O O . THR A 1 240 ? 23.942 12.593 21.526 1.00 28.64 237 THR A O 1
ATOM 1822 N N . GLY A 1 241 ? 25.788 13.326 20.474 1.00 30.90 238 GLY A N 1
ATOM 1823 C CA . GLY A 1 241 ? 26.696 12.745 21.446 1.00 35.72 238 GLY A CA 1
ATOM 1824 C C . GLY A 1 241 ? 28.154 12.990 21.114 1.00 28.91 238 GLY A C 1
ATOM 1825 O O . GLY A 1 241 ? 28.489 13.367 19.992 1.00 25.10 238 GLY A O 1
ATOM 1826 N N . THR A 1 242 ? 29.024 12.776 22.097 1.00 24.36 239 THR A N 1
ATOM 1827 C CA . THR A 1 242 ? 30.460 12.956 21.911 1.00 20.95 239 THR A CA 1
ATOM 1828 C C . THR A 1 242 ? 31.181 11.613 21.895 1.00 25.21 239 THR A C 1
ATOM 1829 O O . THR A 1 242 ? 30.579 10.570 22.147 1.00 25.29 239 THR A O 1
ATOM 1833 N N . LEU A 1 243 ? 32.473 11.645 21.587 1.00 22.69 240 LEU A N 1
ATOM 1834 C CA . LEU A 1 243 ? 33.313 10.460 21.695 1.00 21.99 240 LEU A CA 1
ATOM 1835 C C . LEU A 1 243 ? 34.440 10.755 22.676 1.00 23.49 240 LEU A C 1
ATOM 1836 O O . LEU A 1 243 ? 35.240 9.882 23.007 1.00 37.27 240 LEU A O 1
ATOM 1841 N N . GLY A 1 244 ? 34.492 12.000 23.136 1.00 22.51 241 GLY A N 1
ATOM 1842 C CA . GLY A 1 244 ? 35.507 12.423 24.082 1.00 24.68 241 GLY A CA 1
ATOM 1843 C C . GLY A 1 244 ? 35.080 12.197 25.518 1.00 25.91 241 GLY A C 1
ATOM 1844 O O . GLY A 1 244 ? 35.529 12.894 26.428 1.00 24.86 241 GLY A O 1
ATOM 1845 N N . LYS A 1 245 ? 34.209 11.213 25.722 1.00 29.38 242 LYS A N 1
ATOM 1846 C CA . LYS A 1 245 ? 33.695 10.918 27.053 1.00 25.99 242 LYS A CA 1
ATOM 1847 C C . LYS A 1 245 ? 33.837 9.434 27.382 1.00 31.53 242 LYS A C 1
ATOM 1848 O O . LYS A 1 245 ? 34.923 8.973 27.738 1.00 24.70 242 LYS A O 1
ATOM 1854 N N . ALA A 1 246 ? 32.744 8.688 27.262 1.00 30.51 243 ALA A N 1
ATOM 1855 C CA . ALA A 1 246 ? 32.766 7.265 27.579 1.00 20.14 243 ALA A CA 1
ATOM 1856 C C . ALA A 1 246 ? 33.470 6.454 26.498 1.00 34.75 243 ALA A C 1
ATOM 1857 O O . ALA A 1 246 ? 33.991 5.371 26.762 1.00 34.11 243 ALA A O 1
ATOM 1859 N N . LEU A 1 247 ? 33.496 6.995 25.284 1.00 32.91 244 LEU A N 1
ATOM 1860 C CA . LEU A 1 247 ? 33.995 6.261 24.124 1.00 31.53 244 LEU A CA 1
ATOM 1861 C C . LEU A 1 247 ? 35.378 6.724 23.675 1.00 30.63 244 LEU A C 1
ATOM 1862 O O . LEU A 1 247 ? 35.504 7.445 22.688 1.00 33.10 244 LEU A O 1
ATOM 1867 N N . GLY A 1 248 ? 36.414 6.299 24.390 1.00 24.25 245 GLY A N 1
ATOM 1868 C CA . GLY A 1 248 ? 37.777 6.634 24.016 1.00 28.33 245 GLY A CA 1
ATOM 1869 C C . GLY A 1 248 ? 38.289 7.886 24.700 1.00 28.30 245 GLY A C 1
ATOM 1870 O O . GLY A 1 248 ? 39.350 7.873 25.322 1.00 25.03 245 GLY A O 1
ATOM 1871 N N . GLY A 1 249 ? 37.537 8.975 24.577 1.00 27.86 246 GLY A N 1
ATOM 1872 C CA . GLY A 1 249 ? 37.880 10.214 25.249 1.00 17.23 246 GLY A CA 1
ATOM 1873 C C . GLY A 1 249 ? 38.849 11.108 24.496 1.00 30.77 246 GLY A C 1
ATOM 1874 O O . GLY A 1 249 ? 39.349 12.087 25.047 1.00 19.19 246 GLY A O 1
ATOM 1875 N N . ALA A 1 250 ? 39.118 10.777 23.238 1.00 35.79 247 ALA A N 1
ATOM 1876 C CA . ALA A 1 250 ? 39.993 11.602 22.411 1.00 29.34 247 ALA A CA 1
ATOM 1877 C C . ALA A 1 250 ? 39.262 12.860 21.943 1.00 38.46 247 ALA A C 1
ATOM 1878 O O . ALA A 1 250 ? 39.631 13.979 22.304 1.00 43.35 247 ALA A O 1
ATOM 1880 N N . SER A 1 251 ? 38.220 12.658 21.142 1.00 29.79 248 SER A N 1
ATOM 1881 C CA . SER A 1 251 ? 37.390 13.747 20.634 1.00 37.23 248 SER A CA 1
ATOM 1882 C C . SER A 1 251 ? 36.344 13.202 19.668 1.00 34.57 248 SER A C 1
ATOM 1883 O O . SER A 1 251 ? 36.030 12.013 19.689 1.00 40.42 248 SER A O 1
ATOM 1886 N N . GLY A 1 252 ? 35.813 14.073 18.816 1.00 38.11 249 GLY A N 1
ATOM 1887 C CA . GLY A 1 252 ? 34.792 13.675 17.865 1.00 34.33 249 GLY A CA 1
ATOM 1888 C C . GLY A 1 252 ? 33.406 13.723 18.477 1.00 24.14 249 GLY A C 1
ATOM 1889 O O . GLY A 1 252 ? 33.249 13.596 19.691 1.00 26.61 249 GLY A O 1
ATOM 1890 N N . GLY A 1 253 ? 32.398 13.912 17.633 1.00 24.62 250 GLY A N 1
ATOM 1891 C CA . GLY A 1 253 ? 31.017 13.959 18.080 1.00 24.14 250 GLY A CA 1
ATOM 1892 C C . GLY A 1 253 ? 30.095 13.520 16.963 1.00 27.33 250 GLY A C 1
ATOM 1893 O O . GLY A 1 253 ? 30.556 13.210 15.864 1.00 20.56 250 GLY A O 1
ATOM 1894 N N . TYR A 1 254 ? 28.793 13.497 17.228 1.00 24.97 251 TYR A N 1
ATOM 1895 C CA . TYR A 1 254 ? 27.852 13.010 16.228 1.00 24.59 251 TYR A CA 1
ATOM 1896 C C . TYR A 1 254 ? 26.404 13.433 16.466 1.00 28.54 251 TYR A C 1
ATOM 1897 O O . TYR A 1 254 ? 26.032 13.875 17.553 1.00 22.26 251 TYR A O 1
ATOM 1906 N N . THR A 1 255 ? 25.605 13.295 15.413 1.00 21.70 252 THR A N 1
ATOM 1907 C CA . THR A 1 255 ? 24.157 13.411 15.478 1.00 21.53 252 THR A CA 1
ATOM 1908 C C . THR A 1 255 ? 23.609 12.217 14.718 1.00 22.84 252 THR A C 1
ATOM 1909 O O . THR A 1 255 ? 24.105 11.884 13.642 1.00 26.29 252 THR A O 1
ATOM 1913 N N . SER A 1 256 ? 22.600 11.560 15.278 1.00 24.79 253 SER A N 1
ATOM 1914 C CA . SER A 1 256 ? 22.085 10.330 14.684 1.00 22.92 253 SER A CA 1
ATOM 1915 C C . SER A 1 256 ? 20.563 10.315 14.686 1.00 23.52 253 SER A C 1
ATOM 1916 O O . SER A 1 256 ? 19.930 10.789 15.628 1.00 21.30 253 SER A O 1
ATOM 1919 N N . GLY A 1 257 ? 19.977 9.770 13.626 1.00 35.40 254 GLY A N 1
ATOM 1920 C CA . GLY A 1 257 ? 18.532 9.706 13.512 1.00 39.07 254 GLY A CA 1
ATOM 1921 C C . GLY A 1 257 ? 18.066 9.336 12.120 1.00 36.59 254 GLY A C 1
ATOM 1922 O O . GLY A 1 257 ? 18.769 8.647 11.380 1.00 34.25 254 GLY A O 1
ATOM 1923 N N . HIS A 1 258 ? 16.875 9.804 11.763 1.00 42.21 255 HIS A N 1
ATOM 1924 C CA . HIS A 1 258 ? 16.270 9.491 10.473 1.00 49.68 255 HIS A CA 1
ATOM 1925 C C . HIS A 1 258 ? 17.130 9.937 9.294 1.00 41.15 255 HIS A C 1
ATOM 1926 O O . HIS A 1 258 ? 17.795 10.972 9.349 1.00 36.41 255 HIS A O 1
ATOM 1933 N N . LYS A 1 259 ? 17.099 9.143 8.228 1.00 41.22 256 LYS A N 1
ATOM 1934 C CA . LYS A 1 259 ? 17.899 9.395 7.033 1.00 38.97 256 LYS A CA 1
ATOM 1935 C C . LYS A 1 259 ? 17.785 10.831 6.530 1.00 36.44 256 LYS A C 1
ATOM 1936 O O . LYS A 1 259 ? 18.789 11.460 6.195 1.00 37.17 256 LYS A O 1
ATOM 1942 N N . GLU A 1 260 ? 16.559 11.344 6.478 1.00 42.33 257 GLU A N 1
ATOM 1943 C CA . GLU A 1 260 ? 16.299 12.662 5.906 1.00 31.74 257 GLU A CA 1
ATOM 1944 C C . GLU A 1 260 ? 16.932 13.804 6.701 1.00 28.14 257 GLU A C 1
ATOM 1945 O O . GLU A 1 260 ? 17.352 14.807 6.124 1.00 30.05 257 GLU A O 1
ATOM 1951 N N . ILE A 1 261 ? 16.992 13.656 8.020 1.00 35.27 258 ILE A N 1
ATOM 1952 C CA . ILE A 1 261 ? 17.573 14.693 8.869 1.00 31.49 258 ILE A CA 1
ATOM 1953 C C . ILE A 1 261 ? 19.093 14.711 8.743 1.00 28.36 258 ILE A C 1
ATOM 1954 O O . ILE A 1 261 ? 19.705 15.776 8.664 1.00 29.54 258 ILE A O 1
ATOM 1959 N N . ILE A 1 262 ? 19.692 13.524 8.721 1.00 28.55 259 ILE A N 1
ATOM 1960 C CA . ILE A 1 262 ? 21.142 13.393 8.629 1.00 32.84 259 ILE A CA 1
ATOM 1961 C C . ILE A 1 262 ? 21.647 13.851 7.262 1.00 37.96 259 ILE A C 1
ATOM 1962 O O . ILE A 1 262 ? 22.680 14.514 7.162 1.00 30.78 259 ILE A O 1
ATOM 1967 N N . GLU A 1 263 ? 20.908 13.499 6.213 1.00 31.49 260 GLU A N 1
ATOM 1968 C CA . GLU A 1 263 ? 21.254 13.896 4.856 1.00 28.83 260 GLU A CA 1
ATOM 1969 C C . GLU A 1 263 ? 21.212 15.412 4.739 1.00 28.81 260 GLU A C 1
ATOM 1970 O O . GLU A 1 263 ? 22.103 16.026 4.150 1.00 30.73 260 GLU A O 1
ATOM 1976 N N . TRP A 1 264 ? 20.173 16.008 5.317 1.00 36.08 261 TRP A N 1
ATOM 1977 C CA . TRP A 1 264 ? 20.003 17.455 5.288 1.00 33.62 261 TRP A CA 1
ATOM 1978 C C . TRP A 1 264 ? 21.162 18.143 5.995 1.00 27.21 261 TRP A C 1
ATOM 1979 O O . TRP A 1 264 ? 21.693 19.140 5.505 1.00 34.61 261 TRP A O 1
ATOM 1990 N N . LEU A 1 265 ? 21.554 17.605 7.145 1.00 30.30 262 LEU A N 1
ATOM 1991 C CA . LEU A 1 265 ? 22.695 18.131 7.884 1.00 35.31 262 LEU A CA 1
ATOM 1992 C C . LEU A 1 265 ? 23.973 17.974 7.070 1.00 35.52 262 LEU A C 1
ATOM 1993 O O . LEU A 1 265 ? 24.815 18.869 7.036 1.00 28.23 262 LEU A O 1
ATOM 1998 N N . ARG A 1 266 ? 24.108 16.832 6.407 1.00 31.23 263 ARG A N 1
ATOM 1999 C CA . ARG A 1 266 ? 25.315 16.533 5.648 1.00 34.95 263 ARG A CA 1
ATOM 2000 C C . ARG A 1 266 ? 25.475 17.472 4.455 1.00 30.81 263 ARG A C 1
ATOM 2001 O O . ARG A 1 266 ? 26.578 17.648 3.936 1.00 33.76 263 ARG A O 1
ATOM 2009 N N . ASN A 1 267 ? 24.369 18.074 4.028 1.00 29.51 264 ASN A N 1
ATOM 2010 C CA . ASN A 1 267 ? 24.381 19.000 2.900 1.00 32.89 264 ASN A CA 1
ATOM 2011 C C . ASN A 1 267 ? 24.328 20.462 3.327 1.00 27.98 264 ASN A C 1
ATOM 2012 O O . ASN A 1 267 ? 24.545 21.359 2.512 1.00 33.64 264 ASN A O 1
ATOM 2017 N N . ARG A 1 268 ? 24.038 20.703 4.602 1.00 29.57 265 ARG A N 1
ATOM 2018 C CA . ARG A 1 268 ? 23.788 22.063 5.072 1.00 33.65 265 ARG A CA 1
ATOM 2019 C C . ARG A 1 268 ? 24.547 22.441 6.344 1.00 27.24 265 ARG A C 1
ATOM 2020 O O . ARG A 1 268 ? 24.963 23.588 6.500 1.00 26.08 265 ARG A O 1
ATOM 2028 N N . SER A 1 269 ? 24.716 21.485 7.253 1.00 31.81 266 SER A N 1
ATOM 2029 C CA . SER A 1 269 ? 25.363 21.760 8.536 1.00 29.03 266 SER A CA 1
ATOM 2030 C C . SER A 1 269 ? 26.712 22.454 8.348 1.00 23.60 266 SER A C 1
ATOM 2031 O O . SER A 1 269 ? 27.667 21.852 7.857 1.00 29.35 266 SER A O 1
ATOM 2034 N N . ARG A 1 270 ? 26.778 23.721 8.747 1.00 30.90 267 ARG A N 1
ATOM 2035 C CA . ARG A 1 270 ? 27.958 24.558 8.524 1.00 24.13 267 ARG A CA 1
ATOM 2036 C C . ARG A 1 270 ? 29.250 24.048 9.174 1.00 26.06 267 ARG A C 1
ATOM 2037 O O . ARG A 1 270 ? 30.324 24.157 8.580 1.00 31.85 267 ARG A O 1
ATOM 2045 N N . PRO A 1 271 ? 29.158 23.507 10.400 1.00 30.04 268 PRO A N 1
ATOM 2046 C CA . PRO A 1 271 ? 30.357 22.909 10.996 1.00 21.66 268 PRO A CA 1
ATOM 2047 C C . PRO A 1 271 ? 30.834 21.698 10.197 1.00 23.48 268 PRO A C 1
ATOM 2048 O O . PRO A 1 271 ? 32.037 21.458 10.105 1.00 32.13 268 PRO A O 1
ATOM 2052 N N . TYR A 1 272 ? 29.896 20.949 9.626 1.00 27.63 269 TYR A N 1
ATOM 2053 C CA . TYR A 1 272 ? 30.233 19.765 8.842 1.00 18.97 269 TYR A CA 1
ATOM 2054 C C . TYR A 1 272 ? 30.767 20.139 7.460 1.00 22.59 269 TYR A C 1
ATOM 2055 O O . TYR A 1 272 ? 31.415 19.328 6.797 1.00 25.16 269 TYR A O 1
ATOM 2064 N N . LEU A 1 273 ? 30.503 21.373 7.038 1.00 27.17 270 LEU A N 1
ATOM 2065 C CA . LEU A 1 273 ? 30.903 21.833 5.711 1.00 33.79 270 LEU A CA 1
ATOM 2066 C C . LEU A 1 273 ? 32.191 22.652 5.730 1.00 35.33 270 LEU A C 1
ATOM 2067 O O . LEU A 1 273 ? 32.920 22.693 4.739 1.00 24.77 270 LEU A O 1
ATOM 2072 N N . PHE A 1 274 ? 32.467 23.302 6.857 1.00 27.90 271 PHE A N 1
ATOM 2073 C CA . PHE A 1 274 ? 33.582 24.241 6.942 1.00 32.23 271 PHE A CA 1
ATOM 2074 C C . PHE A 1 274 ? 34.606 23.870 8.011 1.00 25.30 271 PHE A C 1
ATOM 2075 O O . PHE A 1 274 ? 35.268 24.746 8.569 1.00 29.52 271 PHE A O 1
ATOM 2083 N N . SER A 1 275 ? 34.739 22.581 8.299 1.00 20.23 272 SER A N 1
ATOM 2084 C CA . SER A 1 275 ? 35.704 22.147 9.299 1.00 40.64 272 SER A CA 1
ATOM 2085 C C . SER A 1 275 ? 36.413 20.868 8.875 1.00 29.07 272 SER A C 1
ATOM 2086 O O . SER A 1 275 ? 35.796 19.947 8.340 1.00 29.47 272 SER A O 1
ATOM 2089 N N . ASN A 1 276 ? 37.719 20.827 9.114 1.00 29.59 273 ASN A N 1
ATOM 2090 C CA . ASN A 1 276 ? 38.524 19.659 8.797 1.00 29.28 273 ASN A CA 1
ATOM 2091 C C . ASN A 1 276 ? 37.874 18.378 9.305 1.00 27.15 273 ASN A C 1
ATOM 2092 O O . ASN A 1 276 ? 37.260 18.359 10.372 1.00 25.00 273 ASN A O 1
ATOM 2097 N N . THR A 1 277 ? 38.010 17.309 8.531 1.00 34.17 274 THR A N 1
ATOM 2098 C CA . THR A 1 277 ? 37.442 16.022 8.903 1.00 27.13 274 THR A CA 1
ATOM 2099 C C . THR A 1 277 ? 38.140 15.457 10.136 1.00 33.84 274 THR A C 1
ATOM 2100 O O . THR A 1 277 ? 39.316 15.735 10.376 1.00 26.40 274 THR A O 1
ATOM 2104 N N . VAL A 1 278 ? 37.411 14.663 10.912 1.00 32.87 275 VAL A N 1
ATOM 2105 C CA . VAL A 1 278 ? 37.979 13.998 12.075 1.00 25.03 275 VAL A CA 1
ATOM 2106 C C . VAL A 1 278 ? 39.221 13.205 11.677 1.00 26.76 275 VAL A C 1
ATOM 2107 O O . VAL A 1 278 ? 39.318 12.710 10.553 1.00 22.48 275 VAL A O 1
ATOM 2111 N N . ALA A 1 279 ? 40.169 13.093 12.602 1.00 31.36 276 ALA A N 1
ATOM 2112 C CA . ALA A 1 279 ? 41.423 12.391 12.347 1.00 21.66 276 ALA A CA 1
ATOM 2113 C C . ALA A 1 279 ? 41.216 10.889 12.193 1.00 23.92 276 ALA A C 1
ATOM 2114 O O . ALA A 1 279 ? 40.539 10.264 13.009 1.00 21.62 276 ALA A O 1
ATOM 2116 N N . PRO A 1 280 ? 41.815 10.304 11.144 1.00 22.08 277 PRO A N 1
ATOM 2117 C CA . PRO A 1 280 ? 41.724 8.864 10.883 1.00 29.36 277 PRO A CA 1
ATOM 2118 C C . PRO A 1 280 ? 42.148 8.056 12.104 1.00 25.38 277 PRO A C 1
ATOM 2119 O O . PRO A 1 280 ? 41.608 6.977 12.355 1.00 29.86 277 PRO A O 1
ATOM 2123 N N . VAL A 1 281 ? 43.109 8.584 12.856 1.00 21.39 278 VAL A N 1
ATOM 2124 C CA . VAL A 1 281 ? 43.598 7.919 14.058 1.00 21.63 278 VAL A CA 1
ATOM 2125 C C . VAL A 1 281 ? 42.451 7.593 15.009 1.00 33.08 278 VAL A C 1
ATOM 2126 O O . VAL A 1 281 ? 42.334 6.468 15.493 1.00 21.26 278 VAL A O 1
ATOM 2130 N N . ILE A 1 282 ? 41.606 8.585 15.271 1.00 29.69 279 ILE A N 1
ATOM 2131 C CA . ILE A 1 282 ? 40.526 8.429 16.237 1.00 19.63 279 ILE A CA 1
ATOM 2132 C C . ILE A 1 282 ? 39.264 7.828 15.617 1.00 28.68 279 ILE A C 1
ATOM 2133 O O . ILE A 1 282 ? 38.505 7.139 16.299 1.00 20.96 279 ILE A O 1
ATOM 2138 N N . VAL A 1 283 ? 39.039 8.086 14.331 1.00 26.95 280 VAL A N 1
ATOM 2139 C CA . VAL A 1 283 ? 37.898 7.502 13.634 1.00 26.58 280 VAL A CA 1
ATOM 2140 C C . VAL A 1 283 ? 38.041 5.986 13.582 1.00 26.13 280 VAL A C 1
ATOM 2141 O O . VAL A 1 283 ? 37.113 5.250 13.921 1.00 29.04 280 VAL A O 1
ATOM 2145 N N . ALA A 1 284 ? 39.215 5.527 13.161 1.00 27.99 281 ALA A N 1
ATOM 2146 C CA . ALA A 1 284 ? 39.484 4.100 13.049 1.00 22.70 281 ALA A CA 1
ATOM 2147 C C . ALA A 1 284 ? 39.496 3.427 14.416 1.00 20.85 281 ALA A C 1
ATOM 2148 O O . ALA A 1 284 ? 38.893 2.371 14.602 1.00 37.59 281 ALA A O 1
ATOM 2150 N N . THR A 1 285 ? 40.186 4.046 15.370 1.00 18.55 282 THR A N 1
ATOM 2151 C CA . THR A 1 285 ? 40.266 3.509 16.723 1.00 23.89 282 THR A CA 1
ATOM 2152 C C . THR A 1 285 ? 38.878 3.433 17.345 1.00 35.12 282 THR A C 1
ATOM 2153 O O . THR A 1 285 ? 38.587 2.532 18.130 1.00 34.67 282 THR A O 1
ATOM 2157 N N . SER A 1 286 ? 38.026 4.387 16.985 1.00 27.35 283 SER A N 1
ATOM 2158 C CA . SER A 1 286 ? 36.646 4.396 17.453 1.00 27.60 283 SER A CA 1
ATOM 2159 C C . SER A 1 286 ? 35.915 3.133 17.007 1.00 31.66 283 SER A C 1
ATOM 2160 O O . SER A 1 286 ? 35.046 2.627 17.718 1.00 33.96 283 SER A O 1
ATOM 2163 N N . LEU A 1 287 ? 36.271 2.627 15.830 1.00 27.68 284 LEU A N 1
ATOM 2164 C CA . LEU A 1 287 ? 35.683 1.393 15.322 1.00 29.80 284 LEU A CA 1
ATOM 2165 C C . LEU A 1 287 ? 36.009 0.222 16.242 1.00 35.36 284 LEU A C 1
ATOM 2166 O O . LEU A 1 287 ? 35.210 -0.702 16.395 1.00 34.27 284 LEU A O 1
ATOM 2171 N N . LYS A 1 288 ? 37.189 0.269 16.852 1.00 31.92 285 LYS A N 1
ATOM 2172 C CA . LYS A 1 288 ? 37.603 -0.759 17.798 1.00 32.18 285 LYS A CA 1
ATOM 2173 C C . LYS A 1 288 ? 36.851 -0.607 19.115 1.00 36.58 285 LYS A C 1
ATOM 2174 O O . LYS A 1 288 ? 36.555 -1.592 19.791 1.00 41.03 285 LYS A O 1
ATOM 2180 N N . VAL A 1 289 ? 36.541 0.636 19.469 1.00 35.06 286 VAL A N 1
ATOM 2181 C CA . VAL A 1 289 ? 35.821 0.928 20.702 1.00 36.54 286 VAL A CA 1
ATOM 2182 C C . VAL A 1 289 ? 34.415 0.340 20.665 1.00 36.31 286 VAL A C 1
ATOM 2183 O O . VAL A 1 289 ? 33.941 -0.221 21.652 1.00 36.84 286 VAL A O 1
ATOM 2187 N N . LEU A 1 290 ? 33.751 0.471 19.521 1.00 29.72 287 LEU A N 1
ATOM 2188 C CA . LEU A 1 290 ? 32.422 -0.101 19.347 1.00 37.95 287 LEU A CA 1
ATOM 2189 C C . LEU A 1 290 ? 32.466 -1.620 19.468 1.00 38.10 287 LEU A C 1
ATOM 2190 O O . LEU A 1 290 ? 31.553 -2.234 20.020 1.00 31.00 287 LEU A O 1
ATOM 2195 N N . GLU A 1 291 ? 33.534 -2.222 18.951 1.00 41.04 288 GLU A N 1
ATOM 2196 C CA . GLU A 1 291 ? 33.715 -3.664 19.049 1.00 38.90 288 GLU A CA 1
ATOM 2197 C C . GLU A 1 291 ? 33.817 -4.091 20.507 1.00 37.44 288 GLU A C 1
ATOM 2198 O O . GLU A 1 291 ? 33.305 -5.142 20.894 1.00 38.32 288 GLU A O 1
ATOM 2204 N N . LEU A 1 292 ? 34.477 -3.264 21.312 1.00 45.87 289 LEU A N 1
ATOM 2205 C CA . LEU A 1 292 ? 34.653 -3.548 22.731 1.00 48.11 289 LEU A CA 1
ATOM 2206 C C . LEU A 1 292 ? 33.324 -3.567 23.481 1.00 37.56 289 LEU A C 1
ATOM 2207 O O . LEU A 1 292 ? 33.027 -4.517 24.206 1.00 43.68 289 LEU A O 1
ATOM 2212 N N . LEU A 1 293 ? 32.529 -2.515 23.307 1.00 37.03 290 LEU A N 1
ATOM 2213 C CA . LEU A 1 293 ? 31.236 -2.422 23.978 1.00 44.30 290 LEU A CA 1
ATOM 2214 C C . LEU A 1 293 ? 30.460 -3.722 23.824 1.00 43.35 290 LEU A C 1
ATOM 2215 O O . LEU A 1 293 ? 29.694 -4.111 24.705 1.00 40.22 290 LEU A O 1
ATOM 2220 N N . LYS A 1 294 ? 30.673 -4.391 22.697 1.00 42.53 291 LYS A N 1
ATOM 2221 C CA . LYS A 1 294 ? 29.988 -5.640 22.401 1.00 38.70 291 LYS A CA 1
ATOM 2222 C C . LYS A 1 294 ? 30.600 -6.819 23.157 1.00 38.67 291 LYS A C 1
ATOM 2223 O O . LYS A 1 294 ? 29.916 -7.801 23.444 1.00 43.15 291 LYS A O 1
ATOM 2229 N N . THR A 1 295 ? 31.886 -6.717 23.483 1.00 39.15 292 THR A N 1
ATOM 2230 C CA . THR A 1 295 ? 32.587 -7.806 24.163 1.00 47.52 292 THR A CA 1
ATOM 2231 C C . THR A 1 295 ? 32.801 -7.545 25.657 1.00 44.34 292 THR A C 1
ATOM 2232 O O . THR A 1 295 ? 32.417 -8.364 26.492 1.00 34.28 292 THR A O 1
ATOM 2236 N N . GLU A 1 296 ? 33.409 -6.409 25.988 1.00 39.19 293 GLU A N 1
ATOM 2237 C CA . GLU A 1 296 ? 33.711 -6.072 27.378 1.00 30.75 293 GLU A CA 1
ATOM 2238 C C . GLU A 1 296 ? 32.606 -5.227 28.000 1.00 32.75 293 GLU A C 1
ATOM 2239 O O . GLU A 1 296 ? 32.381 -5.276 29.210 1.00 33.40 293 GLU A O 1
ATOM 2245 N N . GLY A 1 297 ? 31.922 -4.455 27.161 1.00 35.45 294 GLY A N 1
ATOM 2246 C CA . GLY A 1 297 ? 30.858 -3.569 27.603 1.00 33.07 294 GLY A CA 1
ATOM 2247 C C . GLY A 1 297 ? 30.081 -4.044 28.817 1.00 31.79 294 GLY A C 1
ATOM 2248 O O . GLY A 1 297 ? 30.060 -3.364 29.843 1.00 28.27 294 GLY A O 1
ATOM 2249 N N . PRO A 1 298 ? 29.433 -5.215 28.706 1.00 35.44 295 PRO A N 1
ATOM 2250 C CA . PRO A 1 298 ? 28.636 -5.788 29.796 1.00 33.91 295 PRO A CA 1
ATOM 2251 C C . PRO A 1 298 ? 29.391 -5.806 31.123 1.00 31.73 295 PRO A C 1
ATOM 2252 O O . PRO A 1 298 ? 28.895 -5.279 32.119 1.00 39.91 295 PRO A O 1
ATOM 2256 N N . GLN A 1 299 ? 30.575 -6.412 31.129 1.00 24.18 296 GLN A N 1
ATOM 2257 C CA . GLN A 1 299 ? 31.412 -6.455 32.323 1.00 35.09 296 GLN A CA 1
ATOM 2258 C C . GLN A 1 299 ? 31.633 -5.055 32.874 1.00 33.89 296 GLN A C 1
ATOM 2259 O O . GLN A 1 299 ? 31.373 -4.787 34.048 1.00 31.57 296 GLN A O 1
ATOM 2265 N N . LEU A 1 300 ? 32.121 -4.166 32.015 1.00 34.50 297 LEU A N 1
ATOM 2266 C CA . LEU A 1 300 ? 32.440 -2.799 32.411 1.00 37.82 297 LEU A CA 1
ATOM 2267 C C . LEU A 1 300 ? 31.217 -2.047 32.940 1.00 29.98 297 LEU A C 1
ATOM 2268 O O . LEU A 1 300 ? 31.321 -1.273 33.892 1.00 32.69 297 LEU A O 1
ATOM 2273 N N . ARG A 1 301 ? 30.061 -2.282 32.324 1.00 24.55 298 ARG A N 1
ATOM 2274 C CA . ARG A 1 301 ? 28.813 -1.666 32.773 1.00 33.97 298 ARG A CA 1
ATOM 2275 C C . ARG A 1 301 ? 28.401 -2.184 34.147 1.00 35.80 298 ARG A C 1
ATOM 2276 O O . ARG A 1 301 ? 27.850 -1.444 34.962 1.00 34.66 298 ARG A O 1
ATOM 2284 N N . LYS A 1 302 ? 28.669 -3.463 34.392 1.00 39.13 299 LYS A N 1
ATOM 2285 C CA . LYS A 1 302 ? 28.379 -4.077 35.680 1.00 35.80 299 LYS A CA 1
ATOM 2286 C C . LYS A 1 302 ? 29.388 -3.610 36.727 1.00 32.75 299 LYS A C 1
ATOM 2287 O O . LYS A 1 302 ? 29.023 -3.336 37.869 1.00 33.67 299 LYS A O 1
ATOM 2293 N N . GLN A 1 303 ? 30.656 -3.516 36.329 1.00 30.52 300 GLN A N 1
ATOM 2294 C CA . GLN A 1 303 ? 31.697 -2.976 37.200 1.00 29.80 300 GLN A CA 1
ATOM 2295 C C . GLN A 1 303 ? 31.356 -1.544 37.585 1.00 28.04 300 GLN A C 1
ATOM 2296 O O . GLN A 1 303 ? 31.559 -1.125 38.725 1.00 24.87 300 GLN A O 1
ATOM 2302 N N . LEU A 1 304 ? 30.832 -0.797 36.620 1.00 26.19 301 LEU A N 1
ATOM 2303 C CA . LEU A 1 304 ? 30.486 0.601 36.831 1.00 24.69 301 LEU A CA 1
ATOM 2304 C C . LEU A 1 304 ? 29.363 0.751 37.852 1.00 22.90 301 LEU A C 1
ATOM 2305 O O . LEU A 1 304 ? 29.453 1.569 38.768 1.00 19.85 301 LEU A O 1
ATOM 2310 N N . GLN A 1 305 ? 28.307 -0.041 37.693 1.00 31.00 302 GLN A N 1
ATOM 2311 C CA . GLN A 1 305 ? 27.167 0.026 38.602 1.00 25.10 302 GLN A CA 1
ATOM 2312 C C . GLN A 1 305 ? 27.552 -0.360 40.024 1.00 31.05 302 GLN A C 1
ATOM 2313 O O . GLN A 1 305 ? 27.180 0.317 40.983 1.00 36.52 302 GLN A O 1
ATOM 2319 N N . GLU A 1 306 ? 28.301 -1.449 40.154 1.00 32.59 303 GLU A N 1
ATOM 2320 C CA . GLU A 1 306 ? 28.750 -1.922 41.457 1.00 31.27 303 GLU A CA 1
ATOM 2321 C C . GLU A 1 306 ? 29.634 -0.886 42.145 1.00 32.80 303 GLU A C 1
ATOM 2322 O O . GLU A 1 306 ? 29.460 -0.603 43.330 1.00 29.23 303 GLU A O 1
ATOM 2328 N N . ASN A 1 307 ? 30.581 -0.328 41.397 1.00 35.53 304 ASN A N 1
ATOM 2329 C CA . ASN A 1 307 ? 31.431 0.740 41.910 1.00 21.84 304 ASN A CA 1
ATOM 2330 C C . ASN A 1 307 ? 30.600 1.887 42.469 1.00 27.00 304 ASN A C 1
ATOM 2331 O O . ASN A 1 307 ? 30.829 2.349 43.588 1.00 37.02 304 ASN A O 1
ATOM 2336 N N . SER A 1 308 ? 29.630 2.339 41.680 1.00 25.65 305 SER A N 1
ATOM 2337 C CA . SER A 1 308 ? 28.733 3.408 42.098 1.00 28.63 305 SER A CA 1
ATOM 2338 C C . SER A 1 308 ? 28.017 3.034 43.389 1.00 37.75 305 SER A C 1
ATOM 2339 O O . SER A 1 308 ? 27.989 3.811 44.340 1.00 27.68 305 SER A O 1
ATOM 2342 N N . ARG A 1 309 ? 27.443 1.836 43.413 1.00 39.03 306 ARG A N 1
ATOM 2343 C CA . ARG A 1 309 ? 26.707 1.359 44.578 1.00 28.78 306 ARG A CA 1
ATOM 2344 C C . ARG A 1 309 ? 27.597 1.328 45.815 1.00 27.91 306 ARG A C 1
ATOM 2345 O O . ARG A 1 309 ? 27.212 1.804 46.884 1.00 30.53 306 ARG A O 1
ATOM 2353 N N . TYR A 1 310 ? 28.788 0.760 45.662 1.00 26.50 307 TYR A N 1
ATOM 2354 C CA . TYR A 1 310 ? 29.711 0.600 46.778 1.00 29.76 307 TYR A CA 1
ATOM 2355 C C . TYR A 1 310 ? 30.123 1.949 47.356 1.00 29.33 307 TYR A C 1
ATOM 2356 O O . TYR A 1 310 ? 30.199 2.118 48.573 1.00 32.79 307 TYR A O 1
ATOM 2365 N N . PHE A 1 311 ? 30.380 2.909 46.474 1.00 36.01 308 PHE A N 1
ATOM 2366 C CA . PHE A 1 311 ? 30.773 4.249 46.892 1.00 41.18 308 PHE A CA 1
ATOM 2367 C C . PHE A 1 311 ? 29.606 4.986 47.548 1.00 39.14 308 PHE A C 1
ATOM 2368 O O . PHE A 1 311 ? 29.803 5.787 48.461 1.00 39.34 308 PHE A O 1
ATOM 2376 N N . ARG A 1 312 ? 28.392 4.705 47.083 1.00 45.72 309 ARG A N 1
ATOM 2377 C CA . ARG A 1 312 ? 27.188 5.312 47.645 1.00 40.70 309 ARG A CA 1
ATOM 2378 C C . ARG A 1 312 ? 27.015 4.962 49.122 1.00 27.93 309 ARG A C 1
ATOM 2379 O O . ARG A 1 312 ? 26.702 5.827 49.943 1.00 26.33 309 ARG A O 1
ATOM 2387 N N . ALA A 1 313 ? 27.223 3.691 49.452 1.00 34.04 310 ALA A N 1
ATOM 2388 C CA . ALA A 1 313 ? 27.011 3.195 50.810 1.00 33.15 310 ALA A CA 1
ATOM 2389 C C . ALA A 1 313 ? 28.018 3.746 51.816 1.00 29.45 310 ALA A C 1
ATOM 2390 O O . ALA A 1 313 ? 27.646 4.160 52.915 1.00 35.25 310 ALA A O 1
ATOM 2392 N N . GLY A 1 314 ? 29.293 3.737 51.442 1.00 34.37 311 GLY A N 1
ATOM 2393 C CA . GLY A 1 314 ? 30.346 4.214 52.320 1.00 27.31 311 GLY A CA 1
ATOM 2394 C C . GLY A 1 314 ? 30.226 5.699 52.601 1.00 22.50 311 GLY A C 1
ATOM 2395 O O . GLY A 1 314 ? 30.635 6.177 53.660 1.00 23.78 311 GLY A O 1
ATOM 2404 N N . GLU A 1 316 ? 27.212 7.461 52.447 1.00 35.55 313 GLU A N 1
ATOM 2405 C CA . GLU A 1 316 ? 26.007 7.706 53.232 1.00 34.62 313 GLU A CA 1
ATOM 2406 C C . GLU A 1 316 ? 26.281 7.360 54.691 1.00 25.51 313 GLU A C 1
ATOM 2407 O O . GLU A 1 316 ? 25.623 7.868 55.600 1.00 21.64 313 GLU A O 1
ATOM 2413 N N . LYS A 1 317 ? 27.270 6.496 54.899 1.00 26.92 314 LYS A N 1
ATOM 2414 C CA . LYS A 1 317 ? 27.630 6.010 56.227 1.00 20.64 314 LYS A CA 1
ATOM 2415 C C . LYS A 1 317 ? 28.527 7.001 56.962 1.00 25.34 314 LYS A C 1
ATOM 2416 O O . LYS A 1 317 ? 28.464 7.123 58.187 1.00 37.63 314 LYS A O 1
ATOM 2422 N N . LEU A 1 318 ? 29.364 7.704 56.203 1.00 27.92 315 LEU A N 1
ATOM 2423 C CA . LEU A 1 318 ? 30.252 8.719 56.761 1.00 25.92 315 LEU A CA 1
ATOM 2424 C C . LEU A 1 318 ? 29.458 9.942 57.203 1.00 29.16 315 LEU A C 1
ATOM 2425 O O . LEU A 1 318 ? 29.893 10.696 58.075 1.00 32.25 315 LEU A O 1
ATOM 2430 N N . GLY A 1 319 ? 28.291 10.131 56.596 1.00 29.84 316 GLY A N 1
ATOM 2431 C CA . GLY A 1 319 ? 27.422 11.243 56.934 1.00 19.25 316 GLY A CA 1
ATOM 2432 C C . GLY A 1 319 ? 2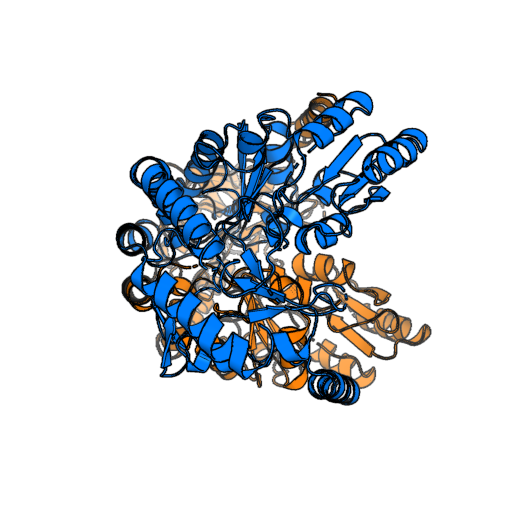7.121 12.133 55.745 1.00 29.88 316 GLY A C 1
ATOM 2433 O O . GLY A 1 319 ? 26.204 12.954 55.787 1.00 32.60 316 GLY A O 1
ATOM 2434 N N . PHE A 1 320 ? 27.899 11.966 54.680 1.00 33.23 317 PHE A N 1
ATOM 2435 C CA . PHE A 1 320 ? 27.736 12.766 53.472 1.00 35.57 317 PHE A CA 1
ATOM 2436 C C . PHE A 1 320 ? 26.354 12.578 52.852 1.00 34.28 317 PHE A C 1
ATOM 2437 O O . PHE A 1 320 ? 25.830 11.466 52.807 1.00 25.73 317 PHE A O 1
ATOM 2445 N N . GLN A 1 321 ? 25.768 13.674 52.380 1.00 37.85 318 GLN A N 1
ATOM 2446 C CA . GLN A 1 321 ? 24.492 13.612 51.677 1.00 32.84 318 GLN A CA 1
ATOM 2447 C C . GLN A 1 321 ? 24.722 13.683 50.174 1.00 29.91 318 GLN A C 1
ATOM 2448 O O . GLN A 1 321 ? 25.358 14.614 49.678 1.00 27.22 318 GLN A O 1
ATOM 2454 N N . LEU A 1 322 ? 24.210 12.693 49.451 1.00 34.05 319 LEU A N 1
ATOM 2455 C CA . LEU A 1 322 ? 24.414 12.630 48.011 1.00 38.30 319 LEU A CA 1
ATOM 2456 C C . LEU A 1 322 ? 23.085 12.734 47.281 1.00 40.31 319 LEU A C 1
ATOM 2457 O O . LEU A 1 322 ? 22.086 12.151 47.706 1.00 46.32 319 LEU A O 1
ATOM 2462 N N . VAL A 1 323 ? 23.071 13.486 46.186 1.00 38.02 320 VAL A N 1
ATOM 2463 C CA . VAL A 1 323 ? 21.882 13.578 45.354 1.00 38.05 320 VAL A CA 1
ATOM 2464 C C . VAL A 1 323 ? 21.459 12.166 44.968 1.00 40.87 320 VAL A C 1
ATOM 2465 O O . VAL A 1 323 ? 22.285 11.375 44.509 1.00 31.49 320 VAL A O 1
ATOM 2469 N N . PRO A 1 324 ? 20.177 11.832 45.178 1.00 32.06 321 PRO A N 1
ATOM 2470 C CA . PRO A 1 324 ? 19.688 10.501 44.804 1.00 34.16 321 PRO A CA 1
ATOM 2471 C C . PRO A 1 324 ? 19.956 10.230 43.329 1.00 37.28 321 PRO A C 1
ATOM 2472 O O . PRO A 1 324 ? 20.159 11.175 42.567 1.00 42.36 321 PRO A O 1
ATOM 2476 N N . GLY A 1 325 ? 19.964 8.961 42.932 1.00 29.26 322 GLY A N 1
ATOM 2477 C CA . GLY A 1 325 ? 20.171 8.620 41.538 1.00 33.92 322 GLY A CA 1
ATOM 2478 C C . GLY A 1 325 ? 20.837 7.278 41.304 1.00 24.10 322 GLY A C 1
ATOM 2479 O O . GLY A 1 325 ? 21.348 6.646 42.228 1.00 20.31 322 GLY A O 1
ATOM 2480 N N . ASN A 1 326 ? 20.823 6.848 40.047 1.00 28.16 323 ASN A N 1
ATOM 2481 C CA . ASN A 1 326 ? 21.448 5.599 39.635 1.00 39.27 323 ASN A CA 1
ATOM 2482 C C . ASN A 1 326 ? 22.416 5.857 38.478 1.00 38.06 323 ASN A C 1
ATOM 2483 O O . ASN A 1 326 ? 22.264 5.299 37.392 1.00 31.63 323 ASN A O 1
ATOM 2488 N N . HIS A 1 327 ? 23.411 6.709 38.722 1.00 25.89 324 HIS A N 1
ATOM 2489 C CA . HIS A 1 327 ? 24.312 7.165 37.666 1.00 21.60 324 HIS A CA 1
ATOM 2490 C C . HIS A 1 327 ? 25.767 7.296 38.119 1.00 30.33 324 HIS A C 1
ATOM 2491 O O . HIS A 1 327 ? 26.038 7.688 39.254 1.00 38.02 324 HIS A O 1
ATOM 2498 N N . PRO A 1 328 ? 26.709 6.972 37.218 1.00 29.79 325 PRO A N 1
ATOM 2499 C CA . PRO A 1 328 ? 28.151 7.085 37.467 1.00 27.10 325 PRO A CA 1
ATOM 2500 C C . PRO A 1 328 ? 28.560 8.447 38.036 1.00 31.71 325 PRO A C 1
ATOM 2501 O O . PRO A 1 328 ? 29.641 8.567 38.613 1.00 27.23 325 PRO A O 1
ATOM 2505 N N . ILE A 1 329 ? 27.709 9.455 37.874 1.00 34.38 326 ILE A N 1
ATOM 2506 C CA . ILE A 1 329 ? 27.965 10.764 38.467 1.00 34.65 326 ILE A CA 1
ATOM 2507 C C . ILE A 1 329 ? 27.365 10.847 39.867 1.00 38.31 326 ILE A C 1
ATOM 2508 O O . ILE A 1 329 ? 26.166 10.637 40.052 1.00 29.70 326 ILE A O 1
ATOM 2513 N N . ILE A 1 330 ? 28.205 11.152 40.850 1.00 44.37 327 ILE A N 1
ATOM 2514 C CA . ILE A 1 330 ? 27.769 11.205 42.242 1.00 28.85 327 ILE A CA 1
ATOM 2515 C C . ILE A 1 330 ? 28.149 12.527 42.903 1.00 30.71 327 ILE A C 1
ATOM 2516 O O . ILE A 1 330 ? 29.277 12.692 43.368 1.00 26.62 327 ILE A O 1
ATOM 2521 N N . PRO A 1 331 ? 27.204 13.477 42.942 1.00 31.65 328 PRO A N 1
ATOM 2522 C CA . PRO A 1 331 ? 27.441 14.780 43.570 1.00 31.79 328 PRO A CA 1
ATOM 2523 C C . PRO A 1 331 ? 27.360 14.702 45.089 1.00 33.37 328 PRO A C 1
ATOM 2524 O O . PRO A 1 331 ? 26.316 14.333 45.629 1.00 33.46 328 PRO A O 1
ATOM 2528 N N . VAL A 1 332 ? 28.450 15.041 45.769 1.00 32.87 329 VAL A N 1
ATOM 2529 C CA . VAL A 1 332 ? 28.435 15.124 47.224 1.00 32.20 329 VAL A CA 1
ATOM 2530 C C . VAL A 1 332 ? 28.074 16.546 47.659 1.00 29.69 329 VAL A C 1
ATOM 2531 O O . VAL A 1 332 ? 28.881 17.470 47.555 1.00 34.33 329 VAL A O 1
ATOM 2543 N N . LEU A 1 334 ? 27.742 19.751 49.410 1.00 30.79 331 LEU A N 1
ATOM 2544 C CA . LEU A 1 334 ? 28.504 20.437 50.445 1.00 24.73 331 LEU A CA 1
ATOM 2545 C C . LEU A 1 334 ? 27.912 21.811 50.737 1.00 35.32 331 LEU A C 1
ATOM 2546 O O . LEU A 1 334 ? 28.198 22.414 51.771 1.00 50.55 331 LEU A O 1
ATOM 2551 N N . GLY A 1 335 ? 27.087 22.301 49.817 1.00 32.44 332 GLY A N 1
ATOM 2552 C CA . GLY A 1 335 ? 26.413 23.574 49.994 1.00 24.94 332 GLY A CA 1
ATOM 2553 C C . GLY A 1 335 ? 27.343 24.773 50.015 1.00 37.20 332 GLY A C 1
ATOM 2554 O O . GLY A 1 335 ? 27.101 25.767 49.330 1.00 36.94 332 GLY A O 1
ATOM 2555 N N . ASP A 1 336 ? 28.408 24.686 50.804 1.00 35.39 333 ASP A N 1
ATOM 2556 C CA . ASP A 1 336 ? 29.339 25.801 50.940 1.00 32.98 333 ASP A CA 1
ATOM 2557 C C . ASP A 1 336 ? 30.389 25.815 49.830 1.00 32.30 333 ASP A C 1
ATOM 2558 O O . ASP A 1 336 ? 30.999 24.791 49.526 1.00 29.49 333 ASP A O 1
ATOM 2563 N N . ALA A 1 337 ? 30.591 26.986 49.232 1.00 38.89 334 ALA A N 1
ATOM 2564 C CA . ALA A 1 337 ? 31.544 27.147 48.138 1.00 34.36 334 ALA A CA 1
ATOM 2565 C C . ALA A 1 337 ? 32.976 26.879 48.590 1.00 31.89 334 ALA A C 1
ATOM 2566 O O . ALA A 1 337 ? 33.703 26.112 47.958 1.00 28.48 334 ALA A O 1
ATOM 2568 N N . GLN A 1 338 ? 33.375 27.516 49.687 1.00 31.07 335 GLN A N 1
ATOM 2569 C CA . GLN A 1 338 ? 34.717 27.342 50.238 1.00 29.37 335 GLN A CA 1
ATOM 2570 C C . GLN A 1 338 ? 34.967 25.908 50.709 1.00 24.43 335 GLN A C 1
ATOM 2571 O O . GLN A 1 338 ? 36.064 25.374 50.541 1.00 22.56 335 GLN A O 1
ATOM 2577 N N . LEU A 1 339 ? 33.946 25.292 51.298 1.00 28.95 336 LEU A N 1
ATOM 2578 C CA . LEU A 1 339 ? 34.059 23.926 51.799 1.00 25.46 336 LEU A CA 1
ATOM 2579 C C . LEU A 1 339 ? 34.408 22.952 50.681 1.00 29.14 336 LEU A C 1
ATOM 2580 O O . LEU A 1 339 ? 35.262 22.082 50.848 1.00 32.72 336 LEU A O 1
ATOM 2585 N N . ALA A 1 340 ? 33.736 23.099 49.543 1.00 30.16 337 ALA A N 1
ATOM 2586 C CA . ALA A 1 340 ? 33.998 22.253 48.386 1.00 30.95 337 ALA A CA 1
ATOM 2587 C C . ALA A 1 340 ? 35.435 22.432 47.912 1.00 26.39 337 ALA A C 1
ATOM 2588 O O . ALA A 1 340 ? 36.139 21.457 47.651 1.00 26.54 337 ALA A O 1
ATOM 2590 N N . THR A 1 341 ? 35.861 23.686 47.802 1.00 26.30 338 THR A N 1
ATOM 2591 C CA . THR A 1 341 ? 37.229 23.998 47.411 1.00 21.81 338 THR A CA 1
ATOM 2592 C C . THR A 1 341 ? 38.230 23.380 48.382 1.00 26.39 338 THR A C 1
ATOM 2593 O O . THR A 1 341 ? 39.077 22.581 47.985 1.00 28.78 338 THR A O 1
ATOM 2597 N N . ASN A 1 342 ? 38.124 23.751 49.655 1.00 27.96 339 ASN A N 1
ATOM 2598 C CA . ASN A 1 342 ? 39.011 23.221 50.687 1.00 30.89 339 ASN A CA 1
ATOM 2599 C C . ASN A 1 342 ? 39.153 21.705 50.626 1.00 34.28 339 ASN A C 1
ATOM 2600 O O . ASN A 1 342 ? 40.262 21.180 50.527 1.00 34.20 339 ASN A O 1
ATOM 2613 N N . ALA A 1 344 ? 38.308 19.456 48.250 1.00 27.33 341 ALA A N 1
ATOM 2614 C CA . ALA A 1 344 ? 38.962 19.056 47.009 1.00 32.89 341 ALA A CA 1
ATOM 2615 C C . ALA A 1 344 ? 40.463 19.314 47.090 1.00 36.79 341 ALA A C 1
ATOM 2616 O O . ALA A 1 344 ? 41.269 18.499 46.644 1.00 35.77 341 ALA A O 1
ATOM 2618 N N . ASP A 1 345 ? 40.833 20.452 47.667 1.00 24.66 342 ASP A N 1
ATOM 2619 C CA . ASP A 1 345 ? 42.240 20.802 47.822 1.00 35.36 342 ASP A CA 1
ATOM 2620 C C . ASP A 1 345 ? 42.936 19.848 48.786 1.00 35.16 342 ASP A C 1
ATOM 2621 O O . ASP A 1 345 ? 44.045 19.382 48.522 1.00 24.57 342 ASP A O 1
ATOM 2626 N N . HIS A 1 346 ? 42.273 19.558 49.901 1.00 36.28 343 HIS A N 1
ATOM 2627 C CA . HIS A 1 346 ? 42.808 18.635 50.894 1.00 34.69 343 HIS A CA 1
ATOM 2628 C C . HIS A 1 346 ? 42.822 17.205 50.371 1.00 35.77 343 HIS A C 1
ATOM 2629 O O . HIS A 1 346 ? 43.813 16.490 50.519 1.00 40.36 343 HIS A O 1
ATOM 2636 N N . LEU A 1 347 ? 41.715 16.792 49.762 1.00 34.00 344 LEU A N 1
ATOM 2637 C CA . LEU A 1 347 ? 41.605 15.450 49.205 1.00 31.53 344 LEU A CA 1
ATOM 2638 C C . LEU A 1 347 ? 42.746 15.156 48.237 1.00 30.30 344 LEU A C 1
ATOM 2639 O O . LEU A 1 347 ? 43.246 14.034 48.181 1.00 30.06 344 LEU A O 1
ATOM 2644 N N . LEU A 1 348 ? 43.154 16.168 47.476 1.00 35.34 345 LEU A N 1
ATOM 2645 C CA . LEU A 1 348 ? 44.250 16.014 46.524 1.00 30.51 345 LEU A CA 1
ATOM 2646 C C . LEU A 1 348 ? 45.530 15.591 47.233 1.00 36.23 345 LEU A C 1
ATOM 2647 O O . LEU A 1 348 ? 46.353 14.863 46.675 1.00 32.62 345 LEU A O 1
ATOM 2652 N N . GLN A 1 349 ? 45.691 16.053 48.469 1.00 36.89 346 GLN A N 1
ATOM 2653 C CA . GLN A 1 349 ? 46.854 15.703 49.271 1.00 41.04 346 GLN A CA 1
ATOM 2654 C C . GLN A 1 349 ? 46.733 14.270 49.771 1.00 38.02 346 GLN A C 1
ATOM 2655 O O . GLN A 1 349 ? 47.736 13.589 49.986 1.00 47.98 346 GLN A O 1
ATOM 2661 N N . GLU A 1 350 ? 45.496 13.820 49.954 1.00 40.19 347 GLU A N 1
ATOM 2662 C CA . GLU A 1 350 ? 45.238 12.462 50.413 1.00 37.79 347 GLU A CA 1
ATOM 2663 C C . GLU A 1 350 ? 45.252 11.489 49.239 1.00 34.77 347 GLU A C 1
ATOM 2664 O O . GLU A 1 350 ? 44.732 10.377 49.332 1.00 33.65 347 GLU A O 1
ATOM 2670 N N . GLY A 1 351 ? 45.853 11.919 48.135 1.00 26.96 348 GLY A N 1
ATOM 2671 C CA . GLY A 1 351 ? 45.977 11.086 46.955 1.00 37.32 348 GLY A CA 1
ATOM 2672 C C . GLY A 1 351 ? 44.686 10.974 46.169 1.00 34.84 348 GLY A C 1
ATOM 2673 O O . GLY A 1 351 ? 44.609 10.215 45.205 1.00 29.38 348 GLY A O 1
ATOM 2674 N N . ILE A 1 352 ? 43.669 11.726 46.579 1.00 36.21 349 ILE A N 1
ATOM 2675 C CA . ILE A 1 352 ? 42.380 11.709 45.892 1.00 33.18 349 ILE A CA 1
ATOM 2676 C C . ILE A 1 352 ? 42.134 13.004 45.122 1.00 30.60 349 ILE A C 1
ATOM 2677 O O . ILE A 1 352 ? 42.042 14.080 45.710 1.00 27.58 349 ILE A O 1
ATOM 2682 N N . TYR A 1 353 ? 42.025 12.893 43.802 1.00 29.63 350 TYR A N 1
ATOM 2683 C CA . TYR A 1 353 ? 41.841 14.065 42.952 1.00 31.84 350 TYR A CA 1
ATOM 2684 C C . TYR A 1 353 ? 40.390 14.258 42.524 1.00 33.13 350 TYR A C 1
ATOM 2685 O O . TYR A 1 353 ? 39.846 13.468 41.753 1.00 28.63 350 TYR A O 1
ATOM 2694 N N . VAL A 1 354 ? 39.770 15.319 43.031 1.00 23.06 351 VAL A N 1
ATOM 2695 C CA . VAL A 1 354 ? 38.408 15.673 42.651 1.00 22.62 351 VAL A CA 1
ATOM 2696 C C . VAL A 1 354 ? 38.297 17.176 42.413 1.00 28.63 351 VAL A C 1
ATOM 2697 O O . VAL A 1 354 ? 39.272 17.909 42.575 1.00 33.40 351 VAL A O 1
ATOM 2701 N N . VAL A 1 355 ? 37.110 17.630 42.024 1.00 28.82 352 VAL A N 1
ATOM 2702 C CA . VAL A 1 355 ? 36.887 19.046 41.751 1.00 25.55 352 VAL A CA 1
ATOM 2703 C C . VAL A 1 355 ? 35.520 19.516 42.236 1.00 25.87 352 VAL A C 1
ATOM 2704 O O . VAL A 1 355 ? 34.505 18.866 41.986 1.00 23.08 352 VAL A O 1
ATOM 2708 N N . GLY A 1 356 ? 35.504 20.653 42.926 1.00 33.46 353 GLY A N 1
ATOM 2709 C CA . GLY A 1 356 ? 34.273 21.223 43.439 1.00 31.90 353 GLY A CA 1
ATOM 2710 C C . GLY A 1 356 ? 33.707 22.305 42.540 1.00 38.91 353 GLY A C 1
ATOM 2711 O O . GLY A 1 356 ? 34.444 23.143 42.020 1.00 42.44 353 GLY A O 1
ATOM 2712 N N . PHE A 1 357 ? 32.391 22.282 42.357 1.00 37.93 354 PHE A N 1
ATOM 2713 C CA . PHE A 1 357 ? 31.711 23.266 41.525 1.00 34.01 354 PHE A CA 1
ATOM 2714 C C . PHE A 1 357 ? 30.856 24.193 42.383 1.00 31.23 354 PHE A C 1
ATOM 2715 O O . PHE A 1 357 ? 30.248 23.762 43.364 1.00 38.03 354 PHE A O 1
ATOM 2723 N N . SER A 1 358 ? 30.813 25.466 42.010 1.00 37.57 355 SER A N 1
ATOM 2724 C CA . SER A 1 358 ? 30.033 26.452 42.745 1.00 30.17 355 SER A CA 1
ATOM 2725 C C . SER A 1 358 ? 29.360 27.404 41.769 1.00 24.86 355 SER A C 1
ATOM 2726 O O . SER A 1 358 ? 29.558 27.304 40.559 1.00 37.29 355 SER A O 1
ATOM 2729 N N . TYR A 1 359 ? 28.561 28.323 42.297 1.00 24.85 356 TYR A N 1
ATOM 2730 C CA . TYR A 1 359 ? 27.977 29.377 41.481 1.00 28.09 356 TYR A CA 1
ATOM 2731 C C . TYR A 1 359 ? 29.097 30.049 40.693 1.00 30.69 356 TYR A C 1
ATOM 2732 O O . TYR A 1 359 ? 30.186 30.264 41.226 1.00 36.78 356 TYR A O 1
ATOM 2741 N N . PRO A 1 360 ? 28.839 30.388 39.420 1.00 25.73 357 PRO A N 1
ATOM 2742 C CA . PRO A 1 360 ? 27.554 30.266 38.723 1.00 33.35 357 PRO A CA 1
ATOM 2743 C C . PRO A 1 360 ? 27.299 28.895 38.096 1.00 29.94 357 PRO A C 1
ATOM 2744 O O . PRO A 1 360 ? 26.245 28.705 37.487 1.00 29.65 357 PRO A O 1
ATOM 2748 N N . VAL A 1 361 ? 28.239 27.965 38.228 1.00 29.91 358 VAL A N 1
ATOM 2749 C CA . VAL A 1 361 ? 28.050 26.627 37.679 1.00 26.71 358 VAL A CA 1
ATOM 2750 C C . VAL A 1 361 ? 26.790 26.005 38.273 1.00 28.38 358 VAL A C 1
ATOM 2751 O O . VAL A 1 361 ? 25.936 25.493 37.550 1.00 27.17 358 VAL A O 1
ATOM 2755 N N . VAL A 1 362 ? 26.685 26.065 39.597 1.00 32.71 359 VAL A N 1
ATOM 2756 C CA . VAL A 1 362 ? 25.496 25.616 40.310 1.00 30.09 359 VAL A CA 1
ATOM 2757 C C . VAL A 1 362 ? 24.921 26.783 41.109 1.00 29.33 359 VAL A C 1
ATOM 2758 O O . VAL A 1 362 ? 25.536 27.846 41.183 1.00 36.29 359 VAL A O 1
ATOM 2762 N N . PRO A 1 363 ? 23.729 26.601 41.697 1.00 30.72 360 PRO A N 1
ATOM 2763 C CA . PRO A 1 363 ? 23.158 27.674 42.519 1.00 34.22 360 PRO A CA 1
ATOM 2764 C C . PRO A 1 363 ? 24.043 28.019 43.711 1.00 31.33 360 PRO A C 1
ATOM 2765 O O . PRO A 1 363 ? 24.885 27.215 44.113 1.00 33.38 360 PRO A O 1
ATOM 2777 N N . GLY A 1 365 ? 24.905 28.316 47.469 1.00 35.31 362 GLY A N 1
ATOM 2778 C CA . GLY A 1 365 ? 24.494 27.549 48.629 1.00 35.28 362 GLY A CA 1
ATOM 2779 C C . GLY A 1 365 ? 24.174 26.119 48.249 1.00 39.69 362 GLY A C 1
ATOM 2780 O O . GLY A 1 365 ? 23.546 25.385 49.012 1.00 29.58 362 GLY A O 1
ATOM 2781 N N . LYS A 1 366 ? 24.604 25.726 47.055 1.00 43.38 363 LYS A N 1
ATOM 2782 C CA . LYS A 1 366 ? 24.408 24.363 46.577 1.00 42.73 363 LYS A CA 1
ATOM 2783 C C . LYS A 1 366 ? 25.688 23.807 45.967 1.00 34.60 363 LYS A C 1
ATOM 2784 O O . LYS A 1 366 ? 25.648 22.882 45.155 1.00 35.06 363 LYS A O 1
ATOM 2790 N N . ALA A 1 367 ? 26.823 24.376 46.364 1.00 35.04 364 ALA A N 1
ATOM 2791 C CA . ALA A 1 367 ? 28.119 23.913 45.884 1.00 37.16 364 ALA A CA 1
ATOM 2792 C C . ALA A 1 367 ? 28.265 22.415 46.120 1.00 34.13 364 ALA A C 1
ATOM 2793 O O . ALA A 1 367 ? 27.545 21.835 46.932 1.00 32.71 364 ALA A O 1
ATOM 2795 N N . ARG A 1 368 ? 29.196 21.787 45.409 1.00 30.43 365 ARG A N 1
ATOM 2796 C CA . ARG A 1 368 ? 29.337 20.340 45.484 1.00 27.95 365 ARG A CA 1
ATOM 2797 C C . ARG A 1 368 ? 30.664 19.858 44.916 1.00 28.92 365 ARG A C 1
ATOM 2798 O O . ARG A 1 368 ? 31.350 20.588 44.202 1.00 29.62 365 ARG A O 1
ATOM 2806 N N . ILE A 1 369 ? 31.016 18.621 45.247 1.00 30.82 366 ILE A N 1
ATOM 2807 C CA . ILE A 1 369 ? 32.139 17.942 44.617 1.00 33.45 366 ILE A CA 1
ATOM 2808 C C . ILE A 1 369 ? 31.593 16.818 43.751 1.00 37.51 366 ILE A C 1
ATOM 2809 O O . ILE A 1 369 ? 30.933 15.907 44.252 1.00 36.28 366 ILE A O 1
ATOM 2814 N N . ARG A 1 370 ? 31.858 16.883 42.452 1.00 29.50 367 ARG A N 1
ATOM 2815 C CA . ARG A 1 370 ? 31.351 15.865 41.542 1.00 30.98 367 ARG A CA 1
ATOM 2816 C C . ARG A 1 370 ? 32.307 14.687 41.392 1.00 33.65 367 ARG A C 1
ATOM 2817 O O . ARG A 1 370 ? 33.274 14.748 40.633 1.00 25.98 367 ARG A O 1
ATOM 2825 N N . VAL A 1 371 ? 32.027 13.614 42.123 1.00 32.11 368 VAL A N 1
ATOM 2826 C CA . VAL A 1 371 ? 32.801 12.387 42.000 1.00 36.83 368 VAL A CA 1
ATOM 2827 C C . VAL A 1 371 ? 32.236 11.541 40.864 1.00 26.89 368 VAL A C 1
ATOM 2828 O O . VAL A 1 371 ? 31.021 11.464 40.686 1.00 33.49 368 VAL A O 1
ATOM 2832 N N . GLN A 1 372 ? 33.115 10.908 40.094 1.00 35.59 369 GLN A N 1
ATOM 2833 C CA . GLN A 1 372 ? 32.676 10.105 38.958 1.00 32.92 369 GLN A CA 1
ATOM 2834 C C . GLN A 1 372 ? 33.286 8.707 38.948 1.00 29.03 369 GLN A C 1
ATOM 2835 O O . GLN A 1 372 ? 34.500 8.545 39.073 1.00 20.47 369 GLN A O 1
ATOM 2849 N N . SER A 1 374 ? 34.437 5.058 37.461 1.00 36.73 371 SER A N 1
ATOM 2850 C CA . SER A 1 374 ? 34.945 4.446 36.247 1.00 29.90 371 SER A CA 1
ATOM 2851 C C . SER A 1 374 ? 34.797 2.938 36.360 1.00 28.76 371 SER A C 1
ATOM 2852 O O . SER A 1 374 ? 34.836 2.382 37.458 1.00 34.15 371 SER A O 1
ATOM 2855 N N . ALA A 1 375 ? 34.623 2.277 35.223 1.00 21.07 372 ALA A N 1
ATOM 2856 C CA . ALA A 1 375 ? 34.474 0.829 35.206 1.00 27.86 372 ALA A CA 1
ATOM 2857 C C . ALA A 1 375 ? 35.753 0.135 35.672 1.00 24.21 372 ALA A C 1
ATOM 2858 O O . ALA A 1 375 ? 35.788 -1.087 35.813 1.00 25.57 372 ALA A O 1
ATOM 2860 N N . VAL A 1 376 ? 36.798 0.920 35.916 1.00 26.58 373 VAL A N 1
ATOM 2861 C CA . VAL A 1 376 ? 38.095 0.368 36.297 1.00 23.28 373 VAL A CA 1
ATOM 2862 C C . VAL A 1 376 ? 38.445 0.626 37.762 1.00 38.13 373 VAL A C 1
ATOM 2863 O O . VAL A 1 376 ? 39.394 0.046 38.292 1.00 39.47 373 VAL A O 1
ATOM 2867 N N . HIS A 1 377 ? 37.685 1.504 38.409 1.00 36.41 374 HIS A N 1
ATOM 2868 C CA . HIS A 1 377 ? 37.891 1.796 39.824 1.00 40.21 374 HIS A CA 1
ATOM 2869 C C . HIS A 1 377 ? 37.765 0.536 40.674 1.00 37.34 374 HIS A C 1
ATOM 2870 O O . HIS A 1 377 ? 36.671 0.000 40.849 1.00 52.59 374 HIS A O 1
ATOM 2877 N N . THR A 1 378 ? 38.893 0.070 41.200 1.00 27.09 375 THR A N 1
ATOM 2878 C CA . THR A 1 378 ? 38.913 -1.117 42.047 1.00 35.32 375 THR A CA 1
ATOM 2879 C C . THR A 1 378 ? 38.343 -0.802 43.424 1.00 37.63 375 THR A C 1
ATOM 2880 O O . THR A 1 378 ? 38.082 0.357 43.745 1.00 36.80 375 THR A O 1
ATOM 2884 N N . GLN A 1 379 ? 38.157 -1.835 44.239 1.00 38.76 376 GLN A N 1
ATOM 2885 C CA . GLN A 1 379 ? 37.583 -1.660 45.568 1.00 37.95 376 GLN A CA 1
ATOM 2886 C C . GLN A 1 379 ? 38.572 -1.002 46.529 1.00 26.12 376 GLN A C 1
ATOM 2887 O O . GLN A 1 379 ? 38.195 -0.142 47.327 1.00 37.84 376 GLN A O 1
ATOM 2893 N N . GLN A 1 380 ? 39.835 -1.410 46.449 1.00 34.67 377 GLN A N 1
ATOM 2894 C CA . GLN A 1 380 ? 40.900 -0.764 47.209 1.00 44.32 377 GLN A CA 1
ATOM 2895 C C . GLN A 1 380 ? 40.869 0.745 46.986 1.00 32.40 377 GLN A C 1
ATOM 2896 O O . GLN A 1 380 ? 40.911 1.527 47.937 1.00 38.60 377 GLN A O 1
ATOM 2902 N N . GLN A 1 381 ? 40.798 1.145 45.721 1.00 32.93 378 GLN A N 1
ATOM 2903 C CA . GLN A 1 381 ? 40.764 2.558 45.363 1.00 31.14 378 GLN A CA 1
ATOM 2904 C C . GLN A 1 381 ? 39.517 3.240 45.915 1.00 31.44 378 GLN A C 1
ATOM 2905 O O . GLN A 1 381 ? 39.573 4.381 46.378 1.00 31.58 378 GLN A O 1
ATOM 2911 N N . LEU A 1 382 ? 38.390 2.537 45.867 1.00 37.98 379 LEU A N 1
ATOM 2912 C CA . LEU A 1 382 ? 37.139 3.086 46.371 1.00 33.88 379 LEU A CA 1
ATOM 2913 C C . LEU A 1 382 ? 37.173 3.230 47.889 1.00 31.44 379 LEU A C 1
ATOM 2914 O O . LEU A 1 382 ? 36.569 4.147 48.442 1.00 28.33 379 LEU A O 1
ATOM 2919 N N . ASP A 1 383 ? 37.884 2.328 48.559 1.00 35.56 380 ASP A N 1
ATOM 2920 C CA . ASP A 1 383 ? 38.020 2.396 50.009 1.00 29.27 380 ASP A CA 1
ATOM 2921 C C . ASP A 1 383 ? 38.921 3.551 50.430 1.00 26.10 380 ASP A C 1
ATOM 2922 O O . ASP A 1 383 ? 38.594 4.296 51.352 1.00 28.94 380 ASP A O 1
ATOM 2927 N N . ARG A 1 384 ? 40.051 3.701 49.747 1.00 26.94 381 ARG A N 1
ATOM 2928 C CA . ARG A 1 384 ? 40.986 4.778 50.055 1.00 27.07 381 ARG A CA 1
ATOM 2929 C C . ARG A 1 384 ? 40.353 6.147 49.818 1.00 29.04 381 ARG A C 1
ATOM 2930 O O . ARG A 1 384 ? 40.623 7.101 50.546 1.00 32.48 381 ARG A O 1
ATOM 2938 N N . ALA A 1 385 ? 39.508 6.232 48.796 1.00 35.18 382 ALA A N 1
ATOM 2939 C CA . ALA A 1 385 ? 38.796 7.468 48.489 1.00 23.28 382 ALA A CA 1
ATOM 2940 C C . ALA A 1 385 ? 37.784 7.786 49.582 1.00 29.93 382 ALA A C 1
ATOM 2941 O O . ALA A 1 385 ? 37.817 8.863 50.180 1.00 31.72 382 ALA A O 1
ATOM 2943 N N . ILE A 1 386 ? 36.878 6.846 49.829 1.00 24.70 383 ILE A N 1
ATOM 2944 C CA . ILE A 1 386 ? 35.905 6.980 50.905 1.00 20.00 383 ILE A CA 1
ATOM 2945 C C . ILE A 1 386 ? 36.624 7.281 52.214 1.00 26.36 383 ILE A C 1
ATOM 2946 O O . ILE A 1 386 ? 36.234 8.179 52.961 1.00 25.45 383 ILE A O 1
ATOM 2951 N N . GLU A 1 387 ? 37.682 6.522 52.480 1.00 22.78 384 GLU A N 1
ATOM 2952 C CA . GLU A 1 387 ? 38.483 6.696 53.685 1.00 24.21 384 GLU A CA 1
ATOM 2953 C C . GLU A 1 387 ? 38.991 8.130 53.797 1.00 34.14 384 GLU A C 1
ATOM 2954 O O . GLU A 1 387 ? 38.916 8.748 54.861 1.00 29.42 384 GLU A O 1
ATOM 2960 N N . ALA A 1 388 ? 39.499 8.653 52.685 1.00 31.79 385 ALA A N 1
ATOM 2961 C CA . ALA A 1 388 ? 40.022 10.014 52.637 1.00 30.15 385 ALA A CA 1
ATOM 2962 C C . ALA A 1 388 ? 38.906 11.048 52.752 1.00 35.08 385 ALA A C 1
ATOM 2963 O O . ALA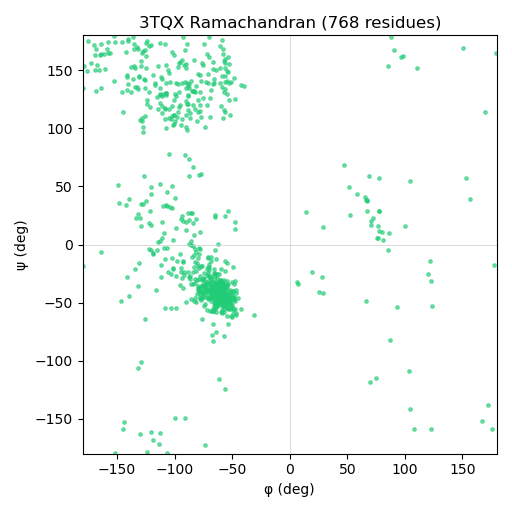 A 1 388 ? 39.128 12.164 53.222 1.00 36.19 385 ALA A O 1
ATOM 2965 N N . PHE A 1 389 ? 37.708 10.673 52.315 1.00 31.05 386 PHE A N 1
ATOM 2966 C CA . PHE A 1 389 ? 36.542 11.536 52.460 1.00 33.34 386 PHE A CA 1
ATOM 2967 C C . PHE A 1 389 ? 36.109 11.607 53.919 1.00 34.38 386 PHE A C 1
ATOM 2968 O O . PHE A 1 389 ? 35.395 12.523 54.323 1.00 30.87 386 PHE A O 1
ATOM 2976 N N . GLY A 1 390 ? 36.544 10.627 54.702 1.00 33.52 387 GLY A N 1
ATOM 2977 C CA . GLY A 1 390 ? 36.329 10.648 56.135 1.00 35.45 387 GLY A CA 1
ATOM 2978 C C . GLY A 1 390 ? 37.394 11.496 56.801 1.00 36.57 387 GLY A C 1
ATOM 2979 O O . GLY A 1 390 ? 37.089 12.370 57.613 1.00 34.08 387 GLY A O 1
ATOM 2980 N N . GLN A 1 391 ? 38.649 11.240 56.445 1.00 36.29 388 GLN A N 1
ATOM 2981 C CA . GLN A 1 391 ? 39.773 11.989 56.992 1.00 40.23 388 GLN A CA 1
ATOM 2982 C C . GLN A 1 391 ? 39.542 13.486 56.836 1.00 31.07 388 GLN A C 1
ATOM 2983 O O . GLN A 1 391 ? 39.577 14.238 57.810 1.00 36.95 388 GLN A O 1
ATOM 2989 N N . VAL A 1 392 ? 39.303 13.909 55.601 1.00 32.76 389 VAL A N 1
ATOM 2990 C CA . VAL A 1 392 ? 39.087 15.318 55.298 1.00 36.57 389 VAL A CA 1
ATOM 2991 C C . VAL A 1 392 ? 37.658 15.741 55.634 1.00 36.17 389 VAL A C 1
ATOM 2992 O O . VAL A 1 392 ? 37.368 16.929 55.773 1.00 38.50 389 VAL A O 1
ATOM 2996 N N . GLY A 1 393 ? 36.772 14.760 55.770 1.00 39.49 390 GLY A N 1
ATOM 2997 C CA . GLY A 1 393 ? 35.372 15.027 56.051 1.00 36.82 390 GLY A CA 1
ATOM 2998 C C . GLY A 1 393 ? 35.137 15.557 57.451 1.00 31.14 390 GLY A C 1
ATOM 2999 O O . GLY A 1 393 ? 34.404 16.527 57.643 1.00 33.25 390 GLY A O 1
ATOM 3000 N N . LYS A 1 394 ? 35.760 14.914 58.433 1.00 34.41 391 LYS A N 1
ATOM 3001 C CA . LYS A 1 394 ? 35.630 15.320 59.827 1.00 40.33 391 LYS A CA 1
ATOM 3002 C C . LYS A 1 394 ? 36.621 16.436 60.147 1.00 36.00 391 LYS A C 1
ATOM 3003 O O . LYS A 1 394 ? 36.335 17.329 60.947 1.00 36.92 391 LYS A O 1
ATOM 3009 N N . LYS A 1 395 ? 37.787 16.373 59.511 1.00 35.65 392 LYS A N 1
ATOM 3010 C CA . LYS A 1 395 ? 38.822 17.387 59.674 1.00 30.53 392 LYS A CA 1
ATOM 3011 C C . LYS A 1 395 ? 38.280 18.776 59.360 1.00 38.65 392 LYS A C 1
ATOM 3012 O O . LYS A 1 395 ? 38.669 19.763 59.986 1.00 40.87 392 LYS A O 1
ATOM 3018 N N . LEU A 1 396 ? 37.377 18.844 58.388 1.00 40.01 393 LEU A N 1
ATOM 3019 C CA . LEU A 1 396 ? 36.792 20.116 57.979 1.00 29.36 393 LEU A CA 1
ATOM 3020 C C . LEU A 1 396 ? 35.390 20.330 58.554 1.00 27.05 393 LEU A C 1
ATOM 3021 O O . LEU A 1 396 ? 34.735 21.327 58.251 1.00 19.16 393 LEU A O 1
ATOM 3026 N N . GLY A 1 397 ? 34.938 19.399 59.389 1.00 47.02 394 GLY A N 1
ATOM 3027 C CA . GLY A 1 397 ? 33.646 19.528 60.039 1.00 37.63 394 GLY A CA 1
ATOM 3028 C C . GLY A 1 397 ? 32.479 19.368 59.084 1.00 40.26 394 GLY A C 1
ATOM 3029 O O . GLY A 1 397 ? 31.365 19.810 59.371 1.00 47.86 394 GLY A O 1
ATOM 3030 N N . ALA A 1 398 ? 32.736 18.737 57.943 1.00 32.59 395 ALA A N 1
ATOM 3031 C CA . ALA A 1 398 ? 31.690 18.467 56.965 1.00 34.54 395 ALA A CA 1
ATOM 3032 C C . ALA A 1 398 ? 30.788 17.335 57.445 1.00 41.62 395 ALA A C 1
ATOM 3033 O O . ALA A 1 398 ? 29.584 17.336 57.185 1.00 34.02 395 ALA A O 1
ATOM 3035 N N . ILE A 1 399 ? 31.377 16.371 58.145 1.00 49.14 396 ILE A N 1
ATOM 3036 C CA . ILE A 1 399 ? 30.626 15.245 58.695 1.00 48.52 396 ILE A CA 1
ATOM 3037 C C . ILE A 1 399 ? 31.023 14.985 60.145 1.00 43.10 396 ILE A C 1
ATOM 3038 O O . ILE A 1 399 ? 31.861 15.694 60.702 1.00 32.84 396 ILE A O 1
ATOM 3052 N N . GLN B 1 5 ? 6.248 12.926 11.077 1.00 57.18 2 GLN B N 1
ATOM 3053 C CA . GLN B 1 5 ? 6.473 12.486 9.709 1.00 51.10 2 GLN B CA 1
ATOM 3054 C C . GLN B 1 5 ? 6.362 13.717 8.822 1.00 48.49 2 GLN B C 1
ATOM 3055 O O . GLN B 1 5 ? 6.826 13.726 7.681 1.00 47.69 2 GLN B O 1
ATOM 3061 N N . GLU B 1 6 ? 5.745 14.758 9.373 1.00 40.84 3 GLU B N 1
ATOM 3062 C CA . GLU B 1 6 ? 5.483 15.998 8.653 1.00 41.31 3 GLU B CA 1
ATOM 3063 C C . GLU B 1 6 ? 6.768 16.728 8.276 1.00 47.50 3 GLU B C 1
ATOM 3064 O O . GLU B 1 6 ? 6.791 17.501 7.318 1.00 35.50 3 GLU B O 1
ATOM 3070 N N . ILE B 1 7 ? 7.835 16.483 9.029 1.00 42.68 4 ILE B N 1
ATOM 3071 C CA . ILE B 1 7 ? 9.107 17.148 8.770 1.00 45.34 4 ILE B CA 1
ATOM 3072 C C . ILE B 1 7 ? 9.936 16.369 7.754 1.00 38.82 4 ILE B C 1
ATOM 3073 O O . ILE B 1 7 ? 10.739 16.947 7.021 1.00 34.14 4 ILE B O 1
ATOM 3078 N N . LEU B 1 8 ? 9.732 15.056 7.711 1.00 41.70 5 LEU B N 1
ATOM 3079 C CA . LEU B 1 8 ? 10.398 14.213 6.725 1.00 45.42 5 LEU B CA 1
ATOM 3080 C C . LEU B 1 8 ? 9.929 14.575 5.322 1.00 49.09 5 LEU B C 1
ATOM 3081 O O . LEU B 1 8 ? 10.631 14.339 4.339 1.00 47.32 5 LEU B O 1
ATOM 3086 N N . SER B 1 9 ? 8.735 15.154 5.240 1.00 48.97 6 SER B N 1
ATOM 3087 C CA . SER B 1 9 ? 8.149 15.538 3.961 1.00 37.25 6 SER B CA 1
ATOM 3088 C C . SER B 1 9 ? 8.707 16.867 3.457 1.00 40.97 6 SER B C 1
ATOM 3089 O O . SER B 1 9 ? 9.003 17.012 2.270 1.00 49.16 6 SER B O 1
ATOM 3092 N N . GLN B 1 10 ? 8.845 17.837 4.358 1.00 51.47 7 GLN B N 1
ATOM 3093 C CA . GLN B 1 10 ? 9.398 19.142 4.000 1.00 48.32 7 GLN B CA 1
ATOM 3094 C C . GLN B 1 10 ? 10.902 19.051 3.748 1.00 37.72 7 GLN B C 1
ATOM 3095 O O . GLN B 1 10 ? 11.466 19.861 3.012 1.00 41.72 7 GLN B O 1
ATOM 3101 N N . LEU B 1 11 ? 11.549 18.069 4.368 1.00 43.95 8 LEU B N 1
ATOM 3102 C CA . LEU B 1 11 ? 12.964 17.828 4.111 1.00 47.43 8 LEU B CA 1
ATOM 3103 C C . LEU B 1 11 ? 13.139 17.132 2.768 1.00 41.64 8 LEU B C 1
ATOM 3104 O O . LEU B 1 11 ? 14.004 17.503 1.976 1.00 40.07 8 LEU B O 1
ATOM 3109 N N . ASN B 1 12 ? 12.311 16.123 2.514 1.00 53.20 9 ASN B N 1
ATOM 3110 C CA . ASN B 1 12 ? 12.330 15.425 1.234 1.00 47.64 9 ASN B CA 1
ATOM 3111 C C . ASN B 1 12 ? 11.969 16.354 0.081 1.00 46.79 9 ASN B C 1
ATOM 3112 O O . ASN B 1 12 ? 12.608 16.331 -0.971 1.00 45.95 9 ASN B O 1
ATOM 3117 N N . LYS B 1 13 ? 10.946 17.176 0.290 1.00 32.04 10 LYS B N 1
ATOM 3118 C CA . LYS B 1 13 ? 10.466 18.076 -0.751 1.00 35.40 10 LYS B CA 1
ATOM 3119 C C . LYS B 1 13 ? 11.451 19.213 -1.002 1.00 53.24 10 LYS B C 1
ATOM 3120 O O . LYS B 1 13 ? 11.327 19.945 -1.983 1.00 63.58 10 LYS B O 1
ATOM 3126 N N . GLU B 1 14 ? 12.428 19.358 -0.113 1.00 43.81 11 GLU B N 1
ATOM 3127 C CA . GLU B 1 14 ? 13.479 20.352 -0.294 1.00 39.15 11 GLU B CA 1
ATOM 3128 C C . GLU B 1 14 ? 14.774 19.693 -0.761 1.00 47.19 11 GLU B C 1
ATOM 3129 O O . GLU B 1 14 ? 15.607 20.331 -1.403 1.00 49.04 11 GLU B O 1
ATOM 3135 N N . ILE B 1 15 ? 14.935 18.413 -0.438 1.00 36.85 12 ILE B N 1
ATOM 3136 C CA . ILE B 1 15 ? 16.077 17.641 -0.917 1.00 40.58 12 ILE B CA 1
ATOM 3137 C C . ILE B 1 15 ? 15.942 17.369 -2.413 1.00 51.01 12 ILE B C 1
ATOM 3138 O O . ILE B 1 15 ? 16.927 17.401 -3.152 1.00 51.38 12 ILE B O 1
ATOM 3143 N N . GLU B 1 16 ? 14.716 17.105 -2.853 1.00 56.85 13 GLU B N 1
ATOM 3144 C CA . GLU B 1 16 ? 14.438 16.940 -4.274 1.00 58.27 13 GLU B CA 1
ATOM 3145 C C . GLU B 1 16 ? 14.736 18.243 -5.004 1.00 47.85 13 GLU B C 1
ATOM 3146 O O . GLU B 1 16 ? 15.031 18.247 -6.199 1.00 58.26 13 GLU B O 1
ATOM 3152 N N . GLY B 1 17 ? 14.654 19.348 -4.271 1.00 37.01 14 GLY B N 1
ATOM 3153 C CA . GLY B 1 17 ? 14.984 20.650 -4.815 1.00 46.93 14 GLY B CA 1
ATOM 3154 C C . GLY B 1 17 ? 16.462 20.743 -5.134 1.00 42.05 14 GLY B C 1
ATOM 3155 O O . GLY B 1 17 ? 16.842 21.003 -6.275 1.00 50.68 14 GLY B O 1
ATOM 3156 N N . LEU B 1 18 ? 17.297 20.522 -4.124 1.00 44.68 15 LEU B N 1
ATOM 3157 C CA . LEU B 1 18 ? 18.744 20.568 -4.304 1.00 46.83 15 LEU B CA 1
ATOM 3158 C C . LEU B 1 18 ? 19.215 19.553 -5.340 1.00 49.76 15 LEU B C 1
ATOM 3159 O O . LEU B 1 18 ? 20.039 19.872 -6.197 1.00 52.39 15 LEU B O 1
ATOM 3164 N N . LYS B 1 19 ? 18.693 18.333 -5.257 1.00 53.99 16 LYS B N 1
ATOM 3165 C CA . LYS B 1 19 ? 19.060 17.282 -6.200 1.00 54.24 16 LYS B CA 1
ATOM 3166 C C . LYS B 1 19 ? 18.853 17.729 -7.643 1.00 55.56 16 LYS B C 1
ATOM 3167 O O . LYS B 1 19 ? 19.816 17.918 -8.387 1.00 57.37 16 LYS B O 1
ATOM 3173 N N . LYS B 1 20 ? 17.594 17.900 -8.034 1.00 60.15 17 LYS B N 1
ATOM 3174 C CA . LYS B 1 20 ? 17.283 18.376 -9.377 1.00 62.50 17 LYS B CA 1
ATOM 3175 C C . LYS B 1 20 ? 17.479 19.886 -9.477 1.00 58.03 17 LYS B C 1
ATOM 3176 O O . LYS B 1 20 ? 16.552 20.636 -9.783 1.00 58.74 17 LYS B O 1
ATOM 3182 N N . ALA B 1 21 ? 18.710 20.309 -9.209 1.00 46.19 18 ALA B N 1
ATOM 3183 C CA . ALA B 1 21 ? 19.115 21.703 -9.300 1.00 42.28 18 ALA B CA 1
ATOM 3184 C C . ALA B 1 21 ? 20.635 21.747 -9.308 1.00 45.25 18 ALA B C 1
ATOM 3185 O O . ALA B 1 21 ? 21.240 22.803 -9.495 1.00 41.54 18 ALA B O 1
ATOM 3187 N N . GLY B 1 22 ? 21.242 20.584 -9.097 1.00 49.07 19 GLY B N 1
ATOM 3188 C CA . GLY B 1 22 ? 22.687 20.458 -9.074 1.00 58.65 19 GLY B CA 1
ATOM 3189 C C . GLY B 1 22 ? 23.291 20.861 -7.743 1.00 50.69 19 GLY B C 1
ATOM 3190 O O . GLY B 1 22 ? 24.512 20.877 -7.590 1.00 50.81 19 GLY B O 1
ATOM 3191 N N . LEU B 1 23 ? 22.436 21.179 -6.776 1.00 43.03 20 LEU B N 1
ATOM 3192 C CA . LEU B 1 23 ? 22.894 21.676 -5.482 1.00 54.05 20 LEU B CA 1
ATOM 3193 C C . LEU B 1 23 ? 23.216 20.561 -4.492 1.00 51.47 20 LEU B C 1
ATOM 3194 O O . LEU B 1 23 ? 24.037 20.743 -3.593 1.00 50.69 20 LEU B O 1
ATOM 3199 N N . TYR B 1 24 ? 22.568 19.412 -4.654 1.00 54.45 21 TYR B N 1
ATOM 3200 C CA . TYR B 1 24 ? 22.782 18.294 -3.741 1.00 52.11 21 TYR B CA 1
ATOM 3201 C C . TYR B 1 24 ? 24.244 17.865 -3.724 1.00 56.11 21 TYR B C 1
ATOM 3202 O O . TYR B 1 24 ? 24.881 17.755 -4.771 1.00 57.13 21 TYR B O 1
ATOM 3211 N N . LYS B 1 25 ? 24.770 17.622 -2.528 1.00 52.90 22 LYS B N 1
ATOM 3212 C CA . LYS B 1 25 ? 26.156 17.200 -2.374 1.00 51.95 22 LYS B CA 1
ATOM 3213 C C . LYS B 1 25 ? 26.284 15.685 -2.254 1.00 45.23 22 LYS B C 1
ATOM 3214 O O . LYS B 1 25 ? 25.581 15.052 -1.467 1.00 51.44 22 LYS B O 1
ATOM 3220 N N . SER B 1 26 ? 27.190 15.113 -3.041 1.00 30.55 23 SER B N 1
ATOM 3221 C CA . SER B 1 26 ? 27.437 13.677 -3.012 1.00 33.87 23 SER B CA 1
ATOM 3222 C C . SER B 1 26 ? 28.926 13.405 -2.826 1.00 32.33 23 SER B C 1
ATOM 3223 O O . SER B 1 26 ? 29.709 13.501 -3.771 1.00 40.43 23 SER B O 1
ATOM 3226 N N . GLU B 1 27 ? 29.311 13.071 -1.599 1.00 32.09 24 GLU B N 1
ATOM 3227 C CA . GLU B 1 27 ? 30.715 12.869 -1.261 1.00 35.31 24 GLU B CA 1
ATOM 3228 C C . GLU B 1 27 ? 31.320 11.668 -1.979 1.00 34.36 24 GLU B C 1
ATOM 3229 O O . GLU B 1 27 ? 30.682 10.622 -2.105 1.00 38.21 24 GLU B O 1
ATOM 3235 N N . ARG B 1 28 ? 32.553 11.826 -2.449 1.00 34.43 25 ARG B N 1
ATOM 3236 C CA . ARG B 1 28 ? 33.320 10.701 -2.965 1.00 34.27 25 ARG B CA 1
ATOM 3237 C C . ARG B 1 28 ? 34.138 10.127 -1.815 1.00 27.92 25 ARG B C 1
ATOM 3238 O O . ARG B 1 28 ? 34.452 10.836 -0.857 1.00 28.58 25 ARG B O 1
ATOM 3246 N N . ILE B 1 29 ? 34.483 8.848 -1.905 1.00 29.49 26 ILE B N 1
ATOM 3247 C CA . ILE B 1 29 ? 35.157 8.174 -0.801 1.00 27.28 26 ILE B CA 1
ATOM 3248 C C . ILE B 1 29 ? 36.623 7.867 -1.085 1.00 22.04 26 ILE B C 1
ATOM 3249 O O . ILE B 1 29 ? 36.944 6.982 -1.878 1.00 26.71 26 ILE B O 1
ATOM 3254 N N . ILE B 1 30 ? 37.508 8.606 -0.422 1.00 23.54 27 ILE B N 1
ATOM 3255 C CA . ILE B 1 30 ? 38.943 8.375 -0.530 1.00 24.10 27 ILE B CA 1
ATOM 3256 C C . ILE B 1 30 ? 39.313 7.091 0.206 1.00 20.82 27 ILE B C 1
ATOM 3257 O O . ILE B 1 30 ? 39.095 6.976 1.412 1.00 26.06 27 ILE B O 1
ATOM 3262 N N . THR B 1 31 ? 39.873 6.129 -0.521 1.00 22.53 28 THR B N 1
ATOM 3263 C CA . THR B 1 31 ? 40.170 4.818 0.049 1.00 28.83 28 THR B CA 1
ATOM 3264 C C . THR B 1 31 ? 41.664 4.616 0.278 1.00 22.31 28 THR B C 1
ATOM 3265 O O . THR B 1 31 ? 42.172 3.501 0.167 1.00 21.24 28 THR B O 1
ATOM 3269 N N . SER B 1 32 ? 42.360 5.700 0.599 1.00 21.66 29 SER B N 1
ATOM 3270 C CA . SER B 1 32 ? 43.788 5.641 0.877 1.00 21.83 29 SER B CA 1
ATOM 3271 C C . SER B 1 32 ? 44.184 6.822 1.752 1.00 21.79 29 SER B C 1
ATOM 3272 O O . SER B 1 32 ? 43.420 7.776 1.887 1.00 20.12 29 SER B O 1
ATOM 3275 N N . PRO B 1 33 ? 45.380 6.761 2.361 1.00 29.55 30 PRO B N 1
ATOM 3276 C CA . PRO B 1 33 ? 45.878 7.896 3.147 1.00 31.11 30 PRO B CA 1
ATOM 3277 C C . PRO B 1 33 ? 45.988 9.153 2.289 1.00 23.16 30 PRO B C 1
ATOM 3278 O O . PRO B 1 33 ? 45.743 9.093 1.084 1.00 21.84 30 PRO B O 1
ATOM 3282 N N . GLN B 1 34 ? 46.343 10.278 2.900 1.00 26.76 31 GLN B N 1
ATOM 3283 C CA . GLN B 1 34 ? 46.424 11.536 2.167 1.00 30.13 31 GLN B CA 1
ATOM 3284 C C . GLN B 1 34 ? 47.803 11.731 1.544 1.00 20.94 31 GLN B C 1
ATOM 3285 O O . GLN B 1 34 ? 48.814 11.761 2.245 1.00 29.29 31 GLN B O 1
ATOM 3291 N N . ASN B 1 35 ? 47.832 11.862 0.222 1.00 17.86 32 ASN B N 1
ATOM 3292 C CA . ASN B 1 35 ? 49.079 12.055 -0.510 1.00 24.31 32 ASN B CA 1
ATOM 3293 C C . ASN B 1 35 ? 48.856 12.696 -1.873 1.00 36.51 32 ASN B C 1
ATOM 3294 O O . ASN B 1 35 ? 47.718 12.906 -2.293 1.00 28.27 32 ASN B O 1
ATOM 3299 N N . ALA B 1 36 ? 49.950 13.009 -2.560 1.00 33.15 33 ALA B N 1
ATOM 3300 C CA . ALA B 1 36 ? 49.867 13.477 -3.935 1.00 35.81 33 ALA B CA 1
ATOM 3301 C C . ALA B 1 36 ? 49.222 12.381 -4.770 1.00 27.03 33 ALA B C 1
ATOM 3302 O O . ALA B 1 36 ? 48.388 12.651 -5.635 1.00 22.53 33 ALA B O 1
ATOM 3304 N N . GLU B 1 37 ? 49.610 11.140 -4.489 1.00 32.27 34 GLU B N 1
ATOM 3305 C CA . GLU B 1 37 ? 49.027 9.979 -5.148 1.00 31.01 34 GLU B CA 1
ATOM 3306 C C . GLU B 1 37 ? 48.009 9.313 -4.228 1.00 35.19 34 GLU B C 1
ATOM 3307 O O . GLU B 1 37 ? 48.375 8.614 -3.282 1.00 30.48 34 GLU B O 1
ATOM 3313 N N . ILE B 1 38 ? 46.729 9.544 -4.503 1.00 27.25 35 ILE B N 1
ATOM 3314 C CA . ILE B 1 38 ? 45.652 8.921 -3.742 1.00 20.64 35 ILE B CA 1
ATOM 3315 C C . ILE B 1 38 ? 44.722 8.169 -4.681 1.00 29.77 35 ILE B C 1
ATOM 3316 O O . ILE B 1 38 ? 44.880 8.228 -5.900 1.00 25.06 35 ILE B O 1
ATOM 3321 N N . LYS B 1 39 ? 43.748 7.467 -4.114 1.00 33.26 36 LYS B N 1
ATOM 3322 C CA . LYS B 1 39 ? 42.778 6.738 -4.922 1.00 28.97 36 LYS B CA 1
ATOM 3323 C C . LYS B 1 39 ? 41.342 7.031 -4.492 1.00 32.00 36 LYS B C 1
ATOM 3324 O O . LYS B 1 39 ? 40.896 6.585 -3.437 1.00 27.18 36 LYS B O 1
ATOM 3330 N N . VAL B 1 40 ? 40.629 7.797 -5.312 1.00 31.98 37 VAL B N 1
ATOM 3331 C CA . VAL B 1 40 ? 39.221 8.082 -5.060 1.00 29.51 37 VAL B CA 1
ATOM 3332 C C . VAL B 1 40 ? 38.384 6.867 -5.449 1.00 36.19 37 VAL B C 1
ATOM 3333 O O . VAL B 1 40 ? 38.247 6.545 -6.630 1.00 39.77 37 VAL B O 1
ATOM 3337 N N . GLY B 1 41 ? 37.831 6.192 -4.448 1.00 36.54 38 GLY B N 1
ATOM 3338 C CA . GLY B 1 41 ? 37.165 4.923 -4.669 1.00 29.10 38 GLY B CA 1
ATOM 3339 C C . GLY B 1 41 ? 38.194 3.833 -4.898 1.00 38.09 38 GLY B C 1
ATOM 3340 O O . GLY B 1 41 ? 38.980 3.513 -4.007 1.00 29.88 38 GLY B O 1
ATOM 3341 N N . GLU B 1 42 ? 38.197 3.266 -6.099 1.00 32.54 39 GLU B N 1
ATOM 3342 C CA . GLU B 1 42 ? 39.177 2.248 -6.459 1.00 35.08 39 GLU B CA 1
ATOM 3343 C C . GLU B 1 42 ? 40.239 2.807 -7.401 1.00 36.92 39 GLU B C 1
ATOM 3344 O O . GLU B 1 42 ? 41.355 2.292 -7.472 1.00 36.60 39 GLU B O 1
ATOM 3350 N N . LYS B 1 43 ? 39.885 3.872 -8.114 1.00 32.26 40 LYS B N 1
ATOM 3351 C CA . LYS B 1 43 ? 40.764 4.460 -9.120 1.00 35.93 40 LYS B CA 1
ATOM 3352 C C . LYS B 1 43 ? 41.881 5.314 -8.523 1.00 28.00 40 LYS B C 1
ATOM 3353 O O . LYS B 1 43 ? 41.635 6.171 -7.675 1.00 29.08 40 LYS B O 1
ATOM 3359 N N . GLU B 1 44 ? 43.107 5.078 -8.983 1.00 26.48 41 GLU B N 1
ATOM 3360 C CA . GLU B 1 44 ? 44.263 5.858 -8.554 1.00 30.86 41 GLU B CA 1
ATOM 3361 C C . GLU B 1 44 ? 44.395 7.150 -9.357 1.00 31.29 41 GLU B C 1
ATOM 3362 O O . GLU B 1 44 ? 44.548 7.119 -10.577 1.00 33.48 41 GLU B O 1
ATOM 3368 N N . VAL B 1 45 ? 44.344 8.283 -8.663 1.00 27.73 42 VAL B N 1
ATOM 3369 C CA . VAL B 1 45 ? 44.484 9.587 -9.300 1.00 24.81 42 VAL B CA 1
ATOM 3370 C C . VAL B 1 45 ? 45.482 10.453 -8.543 1.00 22.97 42 VAL B C 1
ATOM 3371 O O . VAL B 1 45 ? 45.879 10.126 -7.425 1.00 26.44 42 VAL B O 1
ATOM 3375 N N . LEU B 1 46 ? 45.881 11.563 -9.156 1.00 27.88 43 LEU B N 1
ATOM 3376 C CA . LEU B 1 46 ? 46.701 12.553 -8.473 1.00 24.72 43 LEU B CA 1
ATOM 3377 C C . LEU B 1 46 ? 45.778 13.523 -7.744 1.00 28.07 43 LEU B C 1
ATOM 3378 O O . LEU B 1 46 ? 44.744 13.921 -8.279 1.00 26.45 43 LEU B O 1
ATOM 3383 N N . ASN B 1 47 ? 46.142 13.896 -6.521 1.00 22.27 44 ASN B N 1
ATOM 3384 C CA . ASN B 1 47 ? 45.300 14.786 -5.728 1.00 25.24 44 ASN B CA 1
ATOM 3385 C C . ASN B 1 47 ? 45.732 16.246 -5.836 1.00 28.84 44 ASN B C 1
ATOM 3386 O O . ASN B 1 47 ? 46.851 16.598 -5.470 1.00 25.58 44 ASN B O 1
ATOM 3391 N N . PHE B 1 48 ? 44.838 17.088 -6.345 1.00 26.03 45 PHE B N 1
ATOM 3392 C CA . PHE B 1 48 ? 45.121 18.512 -6.495 1.00 22.95 45 PHE B CA 1
ATOM 3393 C C . PHE B 1 48 ? 44.015 19.369 -5.881 1.00 23.47 45 PHE B C 1
ATOM 3394 O O . PHE B 1 48 ? 43.693 20.443 -6.390 1.00 23.91 45 PHE B O 1
ATOM 3402 N N . CYS B 1 49 ? 43.434 18.888 -4.786 1.00 31.56 46 CYS B N 1
ATOM 3403 C CA . CYS B 1 49 ? 42.369 19.618 -4.107 1.00 28.45 46 CYS B CA 1
ATOM 3404 C C . CYS B 1 49 ? 42.398 19.365 -2.605 1.00 32.46 46 CYS B C 1
ATOM 3405 O O . CYS B 1 49 ? 41.353 19.295 -1.956 1.00 41.79 46 CYS B O 1
ATOM 3408 N N . ALA B 1 50 ? 43.600 19.224 -2.057 1.00 27.80 47 ALA B N 1
ATOM 3409 C CA . ALA B 1 50 ? 43.761 19.011 -0.625 1.00 22.56 47 ALA B CA 1
ATOM 3410 C C . ALA B 1 50 ? 44.558 20.133 0.025 1.00 23.72 47 ALA B C 1
ATOM 3411 O O . ALA B 1 50 ? 45.472 20.698 -0.580 1.00 25.46 47 ALA B O 1
ATOM 3413 N N . ASN B 1 51 ? 44.197 20.448 1.264 1.00 25.91 48 ASN B N 1
ATOM 3414 C CA . ASN B 1 51 ? 44.875 21.482 2.032 1.00 22.40 48 ASN B CA 1
ATOM 3415 C C . ASN B 1 51 ? 46.158 20.958 2.672 1.00 22.07 48 ASN B C 1
ATOM 3416 O O . ASN B 1 51 ? 46.652 21.519 3.652 1.00 24.37 48 ASN B O 1
ATOM 3421 N N . ASN B 1 52 ? 46.690 19.877 2.110 1.00 27.00 49 ASN B N 1
ATOM 3422 C CA . ASN B 1 52 ? 47.949 19.304 2.571 1.00 19.08 49 ASN B CA 1
ATOM 3423 C C . ASN B 1 52 ? 49.133 19.966 1.878 1.00 22.35 49 ASN B C 1
ATOM 3424 O O . ASN B 1 52 ? 49.771 19.370 1.011 1.00 23.52 49 ASN B O 1
ATOM 3429 N N . TYR B 1 53 ? 49.430 21.200 2.272 1.00 25.30 50 TYR B N 1
ATOM 3430 C CA . TYR B 1 53 ? 50.390 22.021 1.539 1.00 18.41 50 TYR B CA 1
ATOM 3431 C C . TYR B 1 53 ? 51.849 21.577 1.665 1.00 15.36 50 TYR B C 1
ATOM 3432 O O . TYR B 1 53 ? 52.601 21.624 0.689 1.00 22.42 50 TYR B O 1
ATOM 3441 N N . LEU B 1 54 ? 52.250 21.156 2.859 1.00 17.90 51 LEU B N 1
ATOM 3442 C CA . LEU B 1 54 ? 53.631 20.736 3.086 1.00 17.62 51 LEU B CA 1
ATOM 3443 C C . LEU B 1 54 ? 53.790 19.225 2.953 1.00 25.09 51 LEU B C 1
ATOM 3444 O O . LEU B 1 54 ? 54.906 18.704 2.967 1.00 21.20 51 LEU B O 1
ATOM 3449 N N . GLY B 1 55 ? 52.666 18.527 2.822 1.00 30.98 52 GLY B N 1
ATOM 3450 C CA . GLY B 1 55 ? 52.676 17.090 2.607 1.00 26.34 52 GLY B CA 1
ATOM 3451 C C . GLY B 1 55 ? 52.944 16.304 3.875 1.00 24.37 52 GLY B C 1
ATOM 3452 O O . GLY B 1 55 ? 53.492 15.204 3.831 1.00 22.48 52 GLY B O 1
ATOM 3453 N N . LEU B 1 56 ? 52.549 16.869 5.009 1.00 20.00 53 LEU B N 1
ATOM 3454 C CA . LEU B 1 56 ? 52.796 16.243 6.300 1.00 19.42 53 LEU B CA 1
ATOM 3455 C C . LEU B 1 56 ? 51.712 15.228 6.664 1.00 23.31 53 LEU B C 1
ATOM 3456 O O . LEU B 1 56 ? 51.861 14.470 7.623 1.00 30.56 53 LEU B O 1
ATOM 3461 N N . ALA B 1 57 ? 50.626 15.216 5.897 1.00 32.37 54 ALA B N 1
ATOM 3462 C CA . ALA B 1 57 ? 49.492 14.337 6.180 1.00 23.88 54 ALA B CA 1
ATOM 3463 C C . ALA B 1 57 ? 49.911 12.882 6.378 1.00 27.29 54 ALA B C 1
ATOM 3464 O O . ALA B 1 57 ? 49.526 12.243 7.358 1.00 30.15 54 ALA B O 1
ATOM 3466 N N . ASP B 1 58 ? 50.697 12.361 5.443 1.00 22.54 55 ASP B N 1
ATOM 3467 C CA . ASP B 1 58 ? 51.173 10.985 5.534 1.00 26.72 55 ASP B CA 1
ATOM 3468 C C . ASP B 1 58 ? 52.696 10.961 5.560 1.00 18.21 55 ASP B C 1
ATOM 3469 O O . ASP B 1 58 ? 53.331 10.143 4.896 1.00 22.35 55 ASP B O 1
ATOM 3474 N N . HIS B 1 59 ? 53.276 11.873 6.335 1.00 22.76 56 HIS B N 1
ATOM 3475 C CA . HIS B 1 59 ? 54.724 11.965 6.461 1.00 18.93 56 HIS B CA 1
ATOM 3476 C C . HIS B 1 59 ? 55.227 10.903 7.433 1.00 17.22 56 HIS B C 1
ATOM 3477 O O . HIS B 1 59 ? 54.770 10.833 8.575 1.00 16.74 56 HIS B O 1
ATOM 3484 N N . PRO B 1 60 ? 56.170 10.065 6.973 1.00 10.94 57 PRO B N 1
ATOM 3485 C CA . PRO B 1 60 ? 56.691 8.927 7.738 1.00 18.08 57 PRO B CA 1
ATOM 3486 C C . PRO B 1 60 ? 57.114 9.295 9.156 1.00 24.98 57 PRO B C 1
ATOM 3487 O O . PRO B 1 60 ? 56.870 8.524 10.085 1.00 26.65 57 PRO B O 1
ATOM 3491 N N . ALA B 1 61 ? 57.743 10.454 9.317 1.00 31.62 58 ALA B N 1
ATOM 3492 C CA . ALA B 1 61 ? 58.235 10.879 10.624 1.00 25.67 58 ALA B CA 1
ATOM 3493 C C . ALA B 1 61 ? 57.081 11.175 11.573 1.00 24.48 58 ALA B C 1
ATOM 3494 O O . ALA B 1 61 ? 57.112 10.791 12.742 1.00 28.63 58 ALA B O 1
ATOM 3496 N N . LEU B 1 62 ? 56.065 11.863 11.061 1.00 20.59 59 LEU B N 1
ATOM 3497 C CA . LEU B 1 62 ? 54.878 12.181 11.845 1.00 22.42 59 LEU B CA 1
ATOM 3498 C C . LEU B 1 62 ? 54.124 10.918 12.241 1.00 26.44 59 LEU B C 1
ATOM 3499 O O . LEU B 1 62 ? 53.660 10.791 13.373 1.00 31.31 59 LEU B O 1
ATOM 3504 N N . ILE B 1 63 ? 53.999 9.990 11.298 1.00 22.87 60 ILE B N 1
ATOM 3505 C CA . ILE B 1 63 ? 53.340 8.718 11.564 1.00 24.80 60 ILE B CA 1
ATOM 3506 C C . ILE B 1 63 ? 54.083 7.963 12.657 1.00 34.27 60 ILE B C 1
ATOM 3507 O O . ILE B 1 63 ? 53.474 7.381 13.555 1.00 37.19 60 ILE B O 1
ATOM 3512 N N . LYS B 1 64 ? 55.409 7.986 12.575 1.00 28.69 61 LYS B N 1
ATOM 3513 C CA . LYS B 1 64 ? 56.262 7.300 13.538 1.00 28.83 61 LYS B CA 1
ATOM 3514 C C . LYS B 1 64 ? 56.188 7.944 14.925 1.00 31.93 61 LYS B C 1
ATOM 3515 O O . LYS B 1 64 ? 56.398 7.278 15.938 1.00 29.11 61 LYS B O 1
ATOM 3521 N N . THR B 1 65 ? 55.886 9.240 14.964 1.00 30.65 62 THR B N 1
ATOM 3522 C CA . THR B 1 65 ? 55.728 9.953 16.229 1.00 27.36 62 THR B CA 1
ATOM 3523 C C . THR B 1 65 ? 54.370 9.654 16.859 1.00 21.58 62 THR B C 1
ATOM 3524 O O . THR B 1 65 ? 54.255 9.509 18.077 1.00 27.73 62 THR B O 1
ATOM 3528 N N . ALA B 1 66 ? 53.345 9.562 16.018 1.00 21.58 63 ALA B N 1
ATOM 3529 C CA . ALA B 1 66 ? 51.996 9.249 16.476 1.00 31.26 63 ALA B CA 1
ATOM 3530 C C . ALA B 1 66 ? 51.951 7.900 17.184 1.00 26.09 63 ALA B C 1
ATOM 3531 O O . ALA B 1 66 ? 51.236 7.731 18.172 1.00 24.80 63 ALA B O 1
ATOM 3533 N N . GLN B 1 67 ? 52.720 6.944 16.670 1.00 34.07 64 GLN B N 1
ATOM 3534 C CA . GLN B 1 67 ? 52.749 5.590 17.212 1.00 27.67 64 GLN B CA 1
ATOM 3535 C C . GLN B 1 67 ? 53.309 5.558 18.631 1.00 27.30 64 GLN B C 1
ATOM 3536 O O . GLN B 1 67 ? 52.829 4.806 19.483 1.00 25.84 64 GLN B O 1
ATOM 3542 N N . THR B 1 68 ? 54.324 6.378 18.880 1.00 28.12 65 THR B N 1
ATOM 3543 C CA . THR B 1 68 ? 54.941 6.443 20.198 1.00 18.72 65 THR B CA 1
ATOM 3544 C C . THR B 1 68 ? 54.097 7.257 21.172 1.00 30.06 65 THR B C 1
ATOM 3545 O O . THR B 1 68 ? 53.867 6.837 22.306 1.00 32.85 65 THR B O 1
ATOM 3549 N N . VAL B 1 69 ? 53.628 8.415 20.719 1.00 33.93 66 VAL B N 1
ATOM 3550 C CA . VAL B 1 69 ? 52.911 9.349 21.582 1.00 28.96 66 VAL B CA 1
ATOM 3551 C C . VAL B 1 69 ? 51.629 8.769 22.178 1.00 21.27 66 VAL B C 1
ATOM 3552 O O . VAL B 1 69 ? 51.366 8.926 23.371 1.00 23.05 66 VAL B O 1
ATOM 3556 N N . VAL B 1 70 ? 50.834 8.101 21.349 1.00 27.10 67 VAL B N 1
ATOM 3557 C CA . VAL B 1 70 ? 49.565 7.547 21.808 1.00 28.34 67 VAL B CA 1
ATOM 3558 C C . VAL B 1 70 ? 49.781 6.535 22.934 1.00 22.98 67 VAL B C 1
ATOM 3559 O O . VAL B 1 70 ? 48.979 6.447 23.864 1.00 22.41 67 VAL B O 1
ATOM 3563 N N . GLU B 1 71 ? 50.871 5.778 22.844 1.00 25.50 68 GLU B N 1
ATOM 3564 C CA . GLU B 1 71 ? 51.228 4.808 23.874 1.00 18.76 68 GLU B CA 1
ATOM 3565 C C . GLU B 1 71 ? 51.735 5.535 25.113 1.00 30.87 68 GLU B C 1
ATOM 3566 O O . GLU B 1 71 ? 51.447 5.142 26.246 1.00 26.80 68 GLU B O 1
ATOM 3572 N N . GLN B 1 72 ? 52.485 6.607 24.881 1.00 34.77 69 GLN B N 1
ATOM 3573 C CA . GLN B 1 72 ? 53.106 7.372 25.954 1.00 18.40 69 GLN B CA 1
ATOM 3574 C C . GLN B 1 72 ? 52.112 8.266 26.696 1.00 29.34 69 GLN B C 1
ATOM 3575 O O . GLN B 1 72 ? 52.269 8.517 27.890 1.00 30.31 69 GLN B O 1
ATOM 3581 N N . TYR B 1 73 ? 51.088 8.738 25.990 1.00 21.82 70 TYR B N 1
ATOM 3582 C CA . TYR B 1 73 ? 50.154 9.701 26.565 1.00 21.26 70 TYR B CA 1
ATOM 3583 C C . TYR B 1 73 ? 48.708 9.209 26.631 1.00 23.57 70 TYR B C 1
ATOM 3584 O O . TYR B 1 73 ? 47.851 9.864 27.224 1.00 27.99 70 TYR B O 1
ATOM 3593 N N . GLY B 1 74 ? 48.440 8.055 26.029 1.00 26.86 71 GLY B N 1
ATOM 3594 C CA . GLY B 1 74 ? 47.097 7.502 26.023 1.00 23.82 71 GLY B CA 1
ATOM 3595 C C . GLY B 1 74 ? 46.288 7.964 24.826 1.00 19.67 71 GLY B C 1
ATOM 3596 O O . GLY B 1 74 ? 46.681 8.892 24.118 1.00 14.24 71 GLY B O 1
ATOM 3597 N N . PHE B 1 75 ? 45.149 7.314 24.604 1.00 17.27 72 PHE B N 1
ATOM 3598 C CA . PHE B 1 75 ? 44.303 7.609 23.456 1.00 20.49 72 PHE B CA 1
ATOM 3599 C C . PHE B 1 75 ? 43.478 8.882 23.651 1.00 28.65 72 PHE B C 1
ATOM 3600 O O . PHE B 1 75 ? 43.397 9.722 22.754 1.00 32.89 72 PHE B O 1
ATOM 3608 N N . GLY B 1 76 ? 42.869 9.018 24.824 1.00 30.76 73 GLY B N 1
ATOM 3609 C CA . GLY B 1 76 ? 42.049 10.178 25.120 1.00 25.37 73 GLY B CA 1
ATOM 3610 C C . GLY B 1 76 ? 42.144 10.631 26.565 1.00 26.67 73 GLY B C 1
ATOM 3611 O O . GLY B 1 76 ? 42.588 9.879 27.433 1.00 28.36 73 GLY B O 1
ATOM 3620 N N . ALA B 1 78 ? 39.342 12.349 28.016 1.00 23.39 75 ALA B N 1
ATOM 3621 C CA . ALA B 1 78 ? 37.975 12.262 28.518 1.00 24.59 75 ALA B CA 1
ATOM 3622 C C . ALA B 1 78 ? 37.659 13.381 29.509 1.00 27.32 75 ALA B C 1
ATOM 3623 O O . ALA B 1 78 ? 36.973 13.161 30.509 1.00 28.81 75 ALA B O 1
ATOM 3625 N N . SER B 1 79 ? 38.162 14.579 29.222 1.00 24.57 76 SER B N 1
ATOM 3626 C CA . SER B 1 79 ? 37.967 15.730 30.100 1.00 31.64 76 SER B CA 1
ATOM 3627 C C . SER B 1 79 ? 38.360 17.043 29.428 1.00 26.75 76 SER B C 1
ATOM 3628 O O . SER B 1 79 ? 39.193 17.063 28.521 1.00 23.84 76 SER B O 1
ATOM 3631 N N . VAL B 1 80 ? 37.755 18.136 29.883 1.00 27.36 77 VAL B N 1
ATOM 3632 C CA . VAL B 1 80 ? 38.120 19.465 29.414 1.00 27.90 77 VAL B CA 1
ATOM 3633 C C . VAL B 1 80 ? 39.482 19.850 29.980 1.00 28.37 77 VAL B C 1
ATOM 3634 O O . VAL B 1 80 ? 39.964 19.230 30.927 1.00 35.76 77 VAL B O 1
ATOM 3638 N N . ARG B 1 81 ? 40.101 20.870 29.396 1.00 30.56 78 ARG B N 1
ATOM 3639 C CA . ARG B 1 81 ? 41.433 21.301 29.812 1.00 25.84 78 ARG B CA 1
ATOM 3640 C C . ARG B 1 81 ? 41.552 21.485 31.326 1.00 28.76 78 ARG B C 1
ATOM 3641 O O . ARG B 1 81 ? 42.408 20.877 31.968 1.00 24.41 78 ARG B O 1
ATOM 3649 N N . PHE B 1 82 ? 40.685 22.321 31.886 1.00 27.51 79 PHE B N 1
ATOM 3650 C CA . PHE B 1 82 ? 40.751 22.683 33.299 1.00 38.73 79 PHE B CA 1
ATOM 3651 C C . PHE B 1 82 ? 40.826 21.490 34.257 1.00 41.86 79 PHE B C 1
ATOM 3652 O O . PHE B 1 82 ? 41.798 21.343 34.999 1.00 44.87 79 PHE B O 1
ATOM 3660 N N . ILE B 1 83 ? 39.798 20.647 34.244 1.00 35.83 80 ILE B N 1
ATOM 3661 C CA . ILE B 1 83 ? 39.703 19.542 35.198 1.00 35.72 80 ILE B CA 1
ATOM 3662 C C . ILE B 1 83 ? 40.919 18.612 35.153 1.00 43.57 80 ILE B C 1
ATOM 3663 O O . ILE B 1 83 ? 41.803 18.692 36.007 1.00 45.61 80 ILE B O 1
ATOM 3668 N N . CYS B 1 84 ? 40.963 17.733 34.157 1.00 52.82 81 CYS B N 1
ATOM 3669 C CA . CYS B 1 84 ? 42.092 16.819 34.003 1.00 41.90 81 CYS B CA 1
ATOM 3670 C C . CYS B 1 84 ? 42.332 16.475 32.538 1.00 34.65 81 CYS B C 1
ATOM 3671 O O . CYS B 1 84 ? 42.425 15.303 32.172 1.00 36.34 81 CYS B O 1
ATOM 3674 N N . GLY B 1 85 ? 42.435 17.505 31.706 1.00 27.84 82 GLY B N 1
ATOM 3675 C CA . GLY B 1 85 ? 42.648 17.314 30.284 1.00 25.09 82 GLY B CA 1
ATOM 3676 C C . GLY B 1 85 ? 43.952 17.921 29.810 1.00 30.67 82 GLY B C 1
ATOM 3677 O O . GLY B 1 85 ? 44.367 17.713 28.671 1.00 36.55 82 GLY B O 1
ATOM 3678 N N . THR B 1 86 ? 44.603 18.671 30.692 1.00 26.46 83 THR B N 1
ATOM 3679 C CA . THR B 1 86 ? 45.843 19.353 30.346 1.00 16.52 83 THR B CA 1
ATOM 3680 C C . THR B 1 86 ? 47.057 18.513 30.717 1.00 27.05 83 THR B C 1
ATOM 3681 O O . THR B 1 86 ? 47.376 18.352 31.893 1.00 20.14 83 THR B O 1
ATOM 3685 N N . GLN B 1 87 ? 47.726 17.971 29.705 1.00 24.89 84 GLN B N 1
ATOM 3686 C CA . GLN B 1 87 ? 48.957 17.226 29.918 1.00 20.57 84 GLN B CA 1
ATOM 3687 C C . GLN B 1 87 ? 50.144 18.169 29.818 1.00 25.57 84 GLN B C 1
ATOM 3688 O O . GLN B 1 87 ? 50.004 19.304 29.362 1.00 27.19 84 GLN B O 1
ATOM 3694 N N . THR B 1 88 ? 51.314 17.704 30.239 1.00 31.76 85 THR B N 1
ATOM 3695 C CA . THR B 1 88 ? 52.526 18.498 30.097 1.00 36.01 85 THR B CA 1
ATOM 3696 C C . THR B 1 88 ? 52.711 18.876 28.632 1.00 33.90 85 THR B C 1
ATOM 3697 O O . THR B 1 88 ? 53.375 19.862 28.310 1.00 34.35 85 THR B O 1
ATOM 3701 N N . ILE B 1 89 ? 52.093 18.092 27.754 1.00 28.47 86 ILE B N 1
ATOM 3702 C CA . ILE B 1 89 ? 52.262 18.236 26.312 1.00 29.64 86 ILE B CA 1
ATOM 3703 C C . ILE B 1 89 ? 51.349 19.307 25.711 1.00 30.73 86 ILE B C 1
ATOM 3704 O O . ILE B 1 89 ? 51.643 19.851 24.647 1.00 24.26 86 ILE B O 1
ATOM 3709 N N . HIS B 1 90 ? 50.244 19.607 26.389 1.00 32.79 87 HIS B N 1
ATOM 3710 C CA . HIS B 1 90 ? 49.304 20.616 25.906 1.00 20.69 87 HIS B CA 1
ATOM 3711 C C . HIS B 1 90 ? 49.847 22.025 26.112 1.00 18.84 87 HIS B C 1
ATOM 3712 O O . HIS B 1 90 ? 49.765 22.869 25.220 1.00 21.78 87 HIS B O 1
ATOM 3719 N N . LYS B 1 91 ? 50.395 22.274 27.296 1.00 20.56 88 LYS B N 1
ATOM 3720 C CA . LYS B 1 91 ? 51.030 23.551 27.595 1.00 24.04 88 LYS B CA 1
ATOM 3721 C C . LYS B 1 91 ? 52.231 23.761 26.686 1.00 19.34 88 LYS B C 1
ATOM 3722 O O . LYS B 1 91 ? 52.406 24.831 26.104 1.00 19.33 88 LYS B O 1
ATOM 3728 N N . GLU B 1 92 ? 53.058 22.727 26.576 1.00 25.62 89 GLU B N 1
ATOM 3729 C CA . GLU B 1 92 ? 54.255 22.782 25.747 1.00 19.72 89 GLU B CA 1
ATOM 3730 C C . GLU B 1 92 ? 53.928 23.168 24.309 1.00 26.80 89 GLU B C 1
ATOM 3731 O O . GLU B 1 92 ? 54.602 24.012 23.718 1.00 20.64 89 GLU B O 1
ATOM 3737 N N . LEU B 1 93 ? 52.895 22.549 23.748 1.00 21.75 90 LEU B N 1
ATOM 3738 C CA . LEU B 1 93 ? 52.502 22.836 22.374 1.00 22.33 90 LEU B CA 1
ATOM 3739 C C . LEU B 1 93 ? 52.209 24.322 22.217 1.00 28.34 90 LEU B C 1
ATOM 3740 O O . LEU B 1 93 ? 52.795 24.992 21.369 1.00 37.37 90 LEU B O 1
ATOM 3745 N N . GLU B 1 94 ? 51.305 24.825 23.053 1.00 24.97 91 GLU B N 1
ATOM 3746 C CA . GLU B 1 94 ? 50.978 26.245 23.090 1.00 29.80 91 GLU B CA 1
ATOM 3747 C C . GLU B 1 94 ? 52.250 27.089 23.136 1.00 34.10 91 GLU B C 1
ATOM 3748 O O . GLU B 1 94 ? 52.381 28.076 22.410 1.00 33.82 91 GLU B O 1
ATOM 3754 N N . LYS B 1 95 ? 53.184 26.686 23.993 1.00 30.11 92 LYS B N 1
ATOM 3755 C CA . LYS B 1 95 ? 54.483 27.341 24.113 1.00 35.68 92 LYS B CA 1
ATOM 3756 C C . LYS B 1 95 ? 55.235 27.361 22.785 1.00 35.60 92 LYS B C 1
ATOM 3757 O O . LYS B 1 95 ? 55.712 28.408 22.349 1.00 38.75 92 LYS B O 1
ATOM 3763 N N . ASP B 1 96 ? 55.340 26.199 22.149 1.00 32.44 93 ASP B N 1
ATOM 3764 C CA . ASP B 1 96 ? 56.039 26.087 20.870 1.00 35.28 93 ASP B CA 1
ATOM 3765 C C . ASP B 1 96 ? 55.313 26.835 19.751 1.00 37.85 93 ASP B C 1
ATOM 3766 O O . ASP B 1 96 ? 55.947 27.349 18.827 1.00 37.88 93 ASP B O 1
ATOM 3771 N N . ILE B 1 97 ? 53.987 26.895 19.835 1.00 34.45 94 ILE B N 1
ATOM 3772 C CA . ILE B 1 97 ? 53.196 27.647 18.867 1.00 31.59 94 ILE B CA 1
ATOM 3773 C C . ILE B 1 97 ? 53.509 29.134 18.981 1.00 25.61 94 ILE B C 1
ATOM 3774 O O . ILE B 1 97 ? 53.641 29.833 17.973 1.00 33.42 94 ILE B O 1
ATOM 3779 N N . SER B 1 98 ? 53.626 29.607 20.219 1.00 28.17 95 SER B N 1
ATOM 3780 C CA . SER B 1 98 ? 53.907 31.013 20.490 1.00 30.20 95 SER B CA 1
ATOM 3781 C C . SER B 1 98 ? 55.312 31.416 20.060 1.00 28.90 95 SER B C 1
ATOM 3782 O O . SER B 1 98 ? 55.552 32.574 19.722 1.00 20.68 95 SER B O 1
ATOM 3785 N N . GLU B 1 99 ? 56.239 30.463 20.077 1.00 35.43 96 GLU B N 1
ATOM 3786 C CA . GLU B 1 99 ? 57.605 30.730 19.642 1.00 36.27 96 GLU B CA 1
ATOM 3787 C C . GLU B 1 99 ? 57.702 30.788 18.122 1.00 38.07 96 GLU B C 1
ATOM 3788 O O . GLU B 1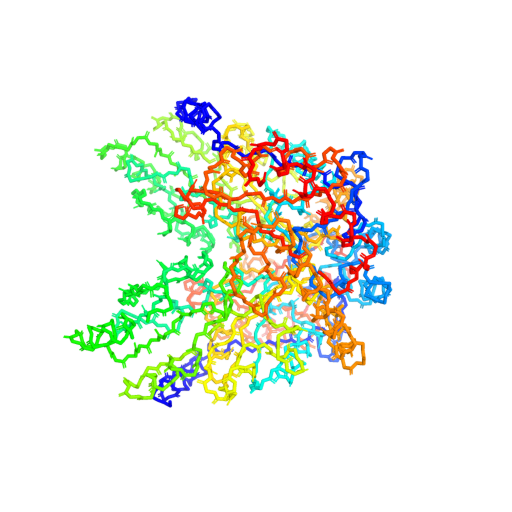 99 ? 58.391 31.646 17.570 1.00 39.53 96 GLU B O 1
ATOM 3794 N N . PHE B 1 100 ? 57.017 29.866 17.450 1.00 35.84 97 PHE B N 1
ATOM 3795 C CA . PHE B 1 100 ? 56.972 29.863 15.994 1.00 34.44 97 PHE B CA 1
ATOM 3796 C C . PHE B 1 100 ? 56.491 31.227 15.521 1.00 34.68 97 PHE B C 1
ATOM 3797 O O . PHE B 1 100 ? 57.206 31.945 14.821 1.00 34.35 97 PHE B O 1
ATOM 3805 N N . LEU B 1 101 ? 55.272 31.577 15.915 1.00 34.52 98 LEU B N 1
ATOM 3806 C CA . LEU B 1 101 ? 54.761 32.922 15.713 1.00 29.26 98 LEU B CA 1
ATOM 3807 C C . LEU B 1 101 ? 55.461 33.834 16.712 1.00 40.71 98 LEU B C 1
ATOM 3808 O O . LEU B 1 101 ? 56.388 33.409 17.398 1.00 47.23 98 LEU B O 1
ATOM 3813 N N . GLY B 1 102 ? 55.022 35.084 16.801 1.00 35.70 99 GLY B N 1
ATOM 3814 C CA . GLY B 1 102 ? 55.641 36.030 17.713 1.00 39.15 99 GLY B CA 1
ATOM 3815 C C . GLY B 1 102 ? 54.766 36.349 18.909 1.00 25.10 99 GLY B C 1
ATOM 3816 O O . GLY B 1 102 ? 54.782 37.470 19.419 1.00 32.58 99 GLY B O 1
ATOM 3817 N N . THR B 1 103 ? 54.008 35.359 19.366 1.00 22.93 100 THR B N 1
ATOM 3818 C CA . THR B 1 103 ? 53.020 35.577 20.415 1.00 34.32 100 THR B CA 1
ATOM 3819 C C . THR B 1 103 ? 53.543 35.238 21.808 1.00 34.89 100 THR B C 1
ATOM 3820 O O . THR B 1 103 ? 54.480 34.454 21.960 1.00 34.09 100 THR B O 1
ATOM 3824 N N . ASP B 1 104 ? 52.926 35.842 22.820 1.00 33.81 101 ASP B N 1
ATOM 3825 C CA . ASP B 1 104 ? 53.310 35.625 24.213 1.00 45.59 101 ASP B CA 1
ATOM 3826 C C . ASP B 1 104 ? 52.772 34.296 24.737 1.00 35.24 101 ASP B C 1
ATOM 3827 O O . ASP B 1 104 ? 53.477 33.560 25.428 1.00 28.92 101 ASP B O 1
ATOM 3832 N N . ASP B 1 105 ? 51.519 33.996 24.408 1.00 31.59 102 ASP B N 1
ATOM 3833 C CA . ASP B 1 105 ? 50.880 32.763 24.855 1.00 29.15 102 ASP B CA 1
ATOM 3834 C C . ASP B 1 105 ? 50.021 32.175 23.738 1.00 22.44 102 ASP B C 1
ATOM 3835 O O . ASP B 1 105 ? 49.877 32.778 22.675 1.00 24.51 102 ASP B O 1
ATOM 3840 N N . THR B 1 106 ? 49.463 30.993 23.977 1.00 21.73 103 THR B N 1
ATOM 3841 C CA . THR B 1 106 ? 48.608 30.337 22.993 1.00 25.84 103 THR B CA 1
ATOM 3842 C C . THR B 1 106 ? 47.591 29.425 23.676 1.00 25.90 103 THR B C 1
ATOM 3843 O O . THR B 1 106 ? 47.912 28.748 24.652 1.00 30.31 103 THR B O 1
ATOM 3847 N N . ILE B 1 107 ? 46.364 29.419 23.164 1.00 26.99 104 ILE B N 1
ATOM 3848 C CA . ILE B 1 107 ? 45.318 28.552 23.695 1.00 32.02 104 ILE B CA 1
ATOM 3849 C C . ILE B 1 107 ? 44.869 27.550 22.640 1.00 22.45 104 ILE B C 1
ATOM 3850 O O . ILE B 1 107 ? 44.690 27.900 21.474 1.00 28.64 104 ILE B O 1
ATOM 3855 N N . LEU B 1 108 ? 44.692 26.300 23.054 1.00 26.59 105 LEU B N 1
ATOM 3856 C CA . LEU B 1 108 ? 44.336 25.236 22.124 1.00 24.95 105 LEU B CA 1
ATOM 3857 C C . LEU B 1 108 ? 42.834 24.995 22.018 1.00 23.10 105 LEU B C 1
ATOM 3858 O O . LEU B 1 108 ? 42.114 25.007 23.016 1.00 21.61 105 LEU B O 1
ATOM 3863 N N . TYR B 1 109 ? 42.376 24.778 20.790 1.00 21.99 106 TYR B N 1
ATOM 3864 C CA . TYR B 1 109 ? 41.009 24.349 20.529 1.00 23.61 106 TYR B CA 1
ATOM 3865 C C . TYR B 1 109 ? 41.047 23.066 19.707 1.00 25.21 106 TYR B C 1
ATOM 3866 O O . TYR B 1 109 ? 42.070 22.742 19.103 1.00 28.74 106 TYR B O 1
ATOM 3875 N N . SER B 1 110 ? 39.937 22.334 19.683 1.00 28.60 107 SER B N 1
ATOM 3876 C CA . SER B 1 110 ? 39.872 21.094 18.916 1.00 30.01 107 SER B CA 1
ATOM 3877 C C . SER B 1 110 ? 39.861 21.388 17.419 1.00 38.49 107 SER B C 1
ATOM 3878 O O . SER B 1 110 ? 40.012 20.485 16.596 1.00 32.37 107 SER B O 1
ATOM 3881 N N . SER B 1 111 ? 39.682 22.661 17.079 1.00 35.38 108 SER B N 1
ATOM 3882 C CA . SER B 1 111 ? 39.664 23.101 15.690 1.00 26.27 108 SER B CA 1
ATOM 3883 C C . SER B 1 111 ? 39.613 24.623 15.629 1.00 24.52 108 SER B C 1
ATOM 3884 O O . SER B 1 111 ? 39.173 25.271 16.577 1.00 30.53 108 SER B O 1
ATOM 3887 N N . CYS B 1 112 ? 40.067 25.189 14.515 1.00 18.85 109 CYS B N 1
ATOM 3888 C CA . CYS B 1 112 ? 40.034 26.633 14.324 1.00 32.01 109 CYS B CA 1
ATOM 3889 C C . CYS B 1 112 ? 38.590 27.103 14.194 1.00 27.00 109 CYS B C 1
ATOM 3890 O O . CYS B 1 112 ? 38.308 28.301 14.217 1.00 33.95 109 CYS B O 1
ATOM 3893 N N . PHE B 1 113 ? 37.678 26.147 14.055 1.00 32.29 110 PHE B N 1
ATOM 389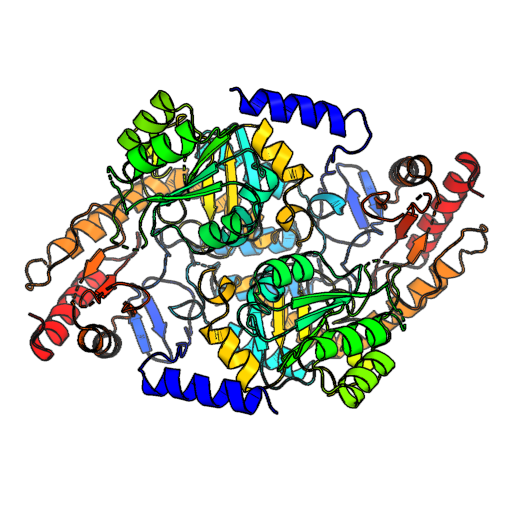4 C CA . PHE B 1 113 ? 36.259 26.459 13.979 1.00 27.18 110 PHE B CA 1
ATOM 3895 C C . PHE B 1 113 ? 35.739 26.795 15.374 1.00 29.78 110 PHE B C 1
ATOM 3896 O O . PHE B 1 113 ? 34.871 27.653 15.538 1.00 21.94 110 PHE B O 1
ATOM 3904 N N . ASP B 1 114 ? 36.283 26.113 16.376 1.00 28.41 111 ASP B N 1
ATOM 3905 C CA . ASP B 1 114 ? 35.967 26.406 17.767 1.00 25.95 111 ASP B CA 1
ATOM 3906 C C . ASP B 1 114 ? 36.701 27.660 18.218 1.00 29.24 111 ASP B C 1
ATOM 3907 O O . ASP B 1 114 ? 36.152 28.486 18.948 1.00 35.36 111 ASP B O 1
ATOM 3912 N N . ALA B 1 115 ? 37.947 27.791 17.776 1.00 20.25 112 ALA B N 1
ATOM 3913 C CA . ALA B 1 115 ? 38.778 28.934 18.133 1.00 21.88 112 ALA B CA 1
ATOM 3914 C C . ALA B 1 115 ? 38.090 30.246 17.778 1.00 31.37 112 ALA B C 1
ATOM 3915 O O . ALA B 1 115 ? 37.991 31.153 18.606 1.00 27.91 112 ALA B O 1
ATOM 3917 N N . ASN B 1 116 ? 37.613 30.341 16.542 1.00 30.99 113 ASN B N 1
ATOM 3918 C CA . ASN B 1 116 ? 36.926 31.543 16.080 1.00 27.28 113 ASN B CA 1
ATOM 3919 C C . ASN B 1 116 ? 35.604 31.790 16.806 1.00 23.16 113 ASN B C 1
ATOM 3920 O O . ASN B 1 116 ? 35.253 32.934 17.102 1.00 19.40 113 ASN B O 1
ATOM 3925 N N . GLY B 1 117 ? 34.879 30.715 17.099 1.00 36.62 114 GLY B N 1
ATOM 3926 C CA . GLY B 1 117 ? 33.584 30.821 17.747 1.00 32.71 114 GLY B CA 1
ATOM 3927 C C . GLY B 1 117 ? 33.642 31.333 19.175 1.00 30.66 114 GLY B C 1
ATOM 3928 O O . GLY B 1 117 ? 32.786 32.112 19.598 1.00 25.73 114 GLY B O 1
ATOM 3929 N N . GLY B 1 118 ? 34.649 30.894 19.922 1.00 32.42 115 GLY B N 1
ATOM 3930 C CA . GLY B 1 118 ? 34.786 31.290 21.311 1.00 32.31 115 GLY B CA 1
ATOM 3931 C C . GLY B 1 118 ? 35.700 32.485 21.496 1.00 26.64 115 GLY B C 1
ATOM 3932 O O . GLY B 1 118 ? 36.233 32.708 22.583 1.00 29.97 115 GLY B O 1
ATOM 3933 N N . LEU B 1 119 ? 35.880 33.258 20.431 1.00 26.49 116 LEU B N 1
ATOM 3934 C CA . LEU B 1 119 ? 36.780 34.405 20.465 1.00 25.54 116 LEU B CA 1
ATOM 3935 C C . LEU B 1 119 ? 36.053 35.727 20.687 1.00 29.17 116 LEU B C 1
ATOM 3936 O O . LEU B 1 119 ? 36.376 36.473 21.610 1.00 29.65 116 LEU B O 1
ATOM 3941 N N . PHE B 1 120 ? 35.069 36.008 19.840 1.00 19.88 117 PHE B N 1
ATOM 3942 C CA . PHE B 1 120 ? 34.475 37.342 19.774 1.00 24.91 117 PHE B CA 1
ATOM 3943 C C . PHE B 1 120 ? 33.548 37.698 20.937 1.00 29.38 117 PHE B C 1
ATOM 3944 O O . PHE B 1 120 ? 33.727 38.737 21.574 1.00 29.08 117 PHE B O 1
ATOM 3952 N N . GLU B 1 121 ? 32.557 36.853 21.208 1.00 37.40 118 GLU B N 1
ATOM 3953 C CA . GLU B 1 121 ? 31.606 37.142 22.278 1.00 30.89 118 GLU B CA 1
ATOM 3954 C C . GLU B 1 121 ? 32.317 37.227 23.625 1.00 31.21 118 GLU B C 1
ATOM 3955 O O . GLU B 1 121 ? 31.970 38.048 24.474 1.00 31.93 118 GLU B O 1
ATOM 3961 N N . THR B 1 122 ? 33.319 36.374 23.803 1.00 26.68 119 THR B N 1
ATOM 3962 C CA . THR B 1 122 ? 34.129 36.365 25.012 1.00 28.14 119 THR B CA 1
ATOM 3963 C C . THR B 1 122 ? 34.869 37.682 25.187 1.00 32.45 119 THR B C 1
ATOM 3964 O O . THR B 1 122 ? 35.036 38.174 26.304 1.00 38.27 119 THR B O 1
ATOM 3968 N N . LEU B 1 123 ? 35.303 38.253 24.069 1.00 32.32 120 LEU B N 1
ATOM 3969 C CA . LEU B 1 123 ? 36.227 39.377 24.092 1.00 27.23 120 LEU B CA 1
ATOM 3970 C C . LEU B 1 123 ? 35.543 40.721 23.854 1.00 35.53 120 LEU B C 1
ATOM 3971 O O . LEU B 1 123 ? 36.087 41.767 24.206 1.00 36.37 120 LEU B O 1
ATOM 3976 N N . LEU B 1 124 ? 34.350 40.695 23.267 1.00 31.58 121 LEU B N 1
ATOM 3977 C CA . LEU B 1 124 ? 33.644 41.936 22.946 1.00 34.24 121 LEU B CA 1
ATOM 3978 C C . LEU B 1 124 ? 32.199 41.968 23.444 1.00 26.36 121 LEU B C 1
ATOM 3979 O O . LEU B 1 124 ? 31.558 40.929 23.602 1.00 44.20 121 LEU B O 1
ATOM 3984 N N . GLY B 1 125 ? 31.699 43.176 23.688 1.00 29.62 122 GLY B N 1
ATOM 3985 C CA . GLY B 1 125 ? 30.340 43.370 24.157 1.00 33.20 122 GLY B CA 1
ATOM 3986 C C . GLY B 1 125 ? 29.503 44.190 23.193 1.00 36.11 122 GLY B C 1
ATOM 3987 O O . GLY B 1 125 ? 29.918 44.436 22.062 1.00 28.25 122 GLY B O 1
ATOM 3988 N N . PRO B 1 126 ? 28.315 44.624 23.641 1.00 33.66 123 PRO B N 1
ATOM 3989 C CA . PRO B 1 126 ? 27.375 45.385 22.810 1.00 27.83 123 PRO B CA 1
ATOM 3990 C C . PRO B 1 126 ? 27.878 46.795 22.525 1.00 25.28 123 PRO B C 1
ATOM 3991 O O . PRO B 1 126 ? 27.418 47.443 21.583 1.00 34.68 123 PRO B O 1
ATOM 3995 N N . GLU B 1 127 ? 28.820 47.258 23.339 1.00 29.02 124 GLU B N 1
ATOM 3996 C CA . GLU B 1 127 ? 29.376 48.598 23.196 1.00 37.95 124 GLU B CA 1
ATOM 3997 C C . GLU B 1 127 ? 30.592 48.600 22.278 1.00 35.43 124 GLU B C 1
ATOM 3998 O O . GLU B 1 127 ? 31.325 49.585 22.203 1.00 32.26 124 GLU B O 1
ATOM 4004 N N . ASP B 1 128 ? 30.797 47.491 21.576 1.00 36.56 125 ASP B N 1
ATOM 4005 C CA . ASP B 1 128 ? 31.947 47.349 20.693 1.00 30.93 125 ASP B CA 1
ATOM 4006 C C . ASP B 1 128 ? 31.515 47.283 19.232 1.00 29.62 125 ASP B C 1
ATOM 4007 O O . ASP B 1 128 ? 30.398 47.670 18.888 1.00 30.77 125 ASP B O 1
ATOM 4012 N N . ALA B 1 129 ? 32.405 46.790 18.376 1.00 38.48 126 ALA B N 1
ATOM 4013 C CA . ALA B 1 129 ? 32.109 46.671 16.954 1.00 32.85 126 ALA B CA 1
ATOM 4014 C C . ALA B 1 129 ? 33.158 45.834 16.234 1.00 37.89 126 ALA B C 1
ATOM 4015 O O . ALA B 1 129 ? 34.358 46.042 16.405 1.00 31.15 126 ALA B O 1
ATOM 4017 N N . ILE B 1 130 ? 32.697 44.886 15.425 1.00 31.00 127 ILE B N 1
ATOM 4018 C CA . ILE B 1 130 ? 33.596 44.046 14.646 1.00 36.13 127 ILE B CA 1
ATOM 4019 C C . ILE B 1 130 ? 33.436 44.337 13.159 1.00 31.84 127 ILE B C 1
ATOM 4020 O O . ILE B 1 130 ? 32.342 44.215 12.607 1.00 30.94 127 ILE B O 1
ATOM 4025 N N . ILE B 1 131 ? 34.532 44.728 12.517 1.00 30.24 128 ILE B N 1
ATOM 4026 C CA . ILE B 1 131 ? 34.519 45.041 11.093 1.00 23.91 128 ILE B CA 1
ATOM 4027 C C . ILE B 1 131 ? 35.167 43.910 10.302 1.00 24.56 128 ILE B C 1
ATOM 4028 O O . ILE B 1 131 ? 36.382 43.723 10.356 1.00 16.45 128 ILE B O 1
ATOM 4033 N N . SER B 1 132 ? 34.355 43.158 9.565 1.00 26.29 129 SER B N 1
ATOM 4034 C CA . SER B 1 132 ? 34.843 41.959 8.886 1.00 27.83 129 SER B CA 1
ATOM 4035 C C . SER B 1 132 ? 34.805 42.059 7.364 1.00 24.70 129 SER B C 1
ATOM 4036 O O . SER B 1 132 ? 33.998 42.793 6.794 1.00 25.93 129 SER B O 1
ATOM 4039 N N . ASP B 1 133 ? 35.692 41.312 6.714 1.00 24.67 130 ASP B N 1
ATOM 4040 C CA . ASP B 1 133 ? 35.709 41.223 5.262 1.00 27.92 130 ASP B CA 1
ATOM 4041 C C . ASP B 1 133 ? 34.480 40.450 4.802 1.00 36.44 130 ASP B C 1
ATOM 4042 O O . ASP B 1 133 ? 33.857 39.742 5.593 1.00 36.09 130 ASP B O 1
ATOM 4047 N N . GLU B 1 134 ? 34.126 40.591 3.529 1.00 38.94 131 GLU B N 1
ATOM 4048 C CA . GLU B 1 134 ? 32.994 39.857 2.975 1.00 39.86 131 GLU B CA 1
ATOM 4049 C C . GLU B 1 134 ? 33.229 38.355 3.053 1.00 27.50 131 GLU B C 1
ATOM 4050 O O . GLU B 1 134 ? 32.389 37.607 3.554 1.00 29.50 131 GLU B O 1
ATOM 4056 N N . LEU B 1 135 ? 34.386 37.923 2.560 1.00 21.71 132 LEU B N 1
ATOM 4057 C CA . LEU B 1 135 ? 34.650 36.503 2.358 1.00 26.47 132 LEU B CA 1
ATOM 4058 C C . LEU B 1 135 ? 35.348 35.830 3.536 1.00 25.98 132 LEU B C 1
ATOM 4059 O O . LEU B 1 135 ? 35.954 34.770 3.377 1.00 28.32 132 LEU B O 1
ATOM 4064 N N . ASN B 1 136 ? 35.265 36.442 4.712 1.00 30.70 133 ASN B N 1
ATOM 4065 C CA . ASN B 1 136 ? 35.787 35.816 5.921 1.00 23.68 133 ASN B CA 1
ATOM 4066 C C . ASN B 1 136 ? 35.186 34.427 6.108 1.00 32.35 133 ASN B C 1
ATOM 4067 O O . ASN B 1 136 ? 34.004 34.218 5.840 1.00 25.53 133 ASN B O 1
ATOM 4072 N N . HIS B 1 137 ? 36.003 33.480 6.561 1.00 28.31 134 HIS B N 1
ATOM 4073 C CA . HIS B 1 137 ? 35.544 32.109 6.759 1.00 20.50 134 HIS B CA 1
ATOM 4074 C C . HIS B 1 137 ? 34.289 32.063 7.626 1.00 27.20 134 HIS B C 1
ATOM 4075 O O . HIS B 1 137 ? 34.039 32.971 8.419 1.00 29.10 134 HIS B O 1
ATOM 4082 N N . ALA B 1 138 ? 33.504 31.002 7.468 1.00 19.62 135 ALA B N 1
ATOM 4083 C CA . ALA B 1 138 ? 32.280 30.833 8.243 1.00 16.82 135 ALA B CA 1
ATOM 4084 C C . ALA B 1 138 ? 32.558 30.858 9.742 1.00 25.44 135 ALA B C 1
ATOM 4085 O O . ALA B 1 138 ? 31.785 31.425 10.513 1.00 29.34 135 ALA B O 1
ATOM 4087 N N . SER B 1 139 ? 33.664 30.241 10.146 1.00 27.70 136 SER B N 1
ATOM 4088 C CA . SER B 1 139 ? 34.064 30.211 11.550 1.00 22.68 136 SER B CA 1
ATOM 4089 C C . SER B 1 139 ? 33.991 31.605 12.164 1.00 32.78 136 SER B C 1
ATOM 4090 O O . SER B 1 139 ? 33.444 31.785 13.252 1.00 37.03 136 SER B O 1
ATOM 4093 N N . ILE B 1 140 ? 34.544 32.586 11.458 1.00 26.07 137 ILE B N 1
ATOM 4094 C CA . ILE B 1 140 ? 34.508 33.974 11.907 1.00 34.29 137 ILE B CA 1
ATOM 4095 C C . ILE B 1 140 ? 33.081 34.511 11.910 1.00 33.22 137 ILE B C 1
ATOM 4096 O O . ILE B 1 140 ? 32.592 34.985 12.935 1.00 27.94 137 ILE B O 1
ATOM 4101 N N . ILE B 1 141 ? 32.421 34.437 10.756 1.00 32.63 138 ILE B N 1
ATOM 4102 C CA . ILE B 1 141 ? 31.033 34.874 10.635 1.00 24.40 138 ILE B CA 1
ATOM 4103 C C . ILE B 1 141 ? 30.177 34.316 11.771 1.00 38.25 138 ILE B C 1
ATOM 4104 O O . ILE B 1 141 ? 29.523 35.069 12.492 1.00 42.05 138 ILE B O 1
ATOM 4109 N N . ASP B 1 142 ? 30.189 32.996 11.930 1.00 31.04 139 ASP B N 1
ATOM 4110 C CA . ASP B 1 142 ? 29.472 32.352 13.028 1.00 29.67 139 ASP B CA 1
ATOM 4111 C C . ASP B 1 142 ? 29.939 32.882 14.384 1.00 25.46 139 ASP B C 1
ATOM 4112 O O . ASP B 1 142 ? 29.149 32.990 15.322 1.00 20.87 139 ASP B O 1
ATOM 4117 N N . GLY B 1 143 ? 31.224 33.212 14.482 1.00 37.57 140 GLY B N 1
ATOM 4118 C CA . GLY B 1 143 ? 31.782 33.737 15.716 1.00 21.22 140 GLY B CA 1
ATOM 4119 C C . GLY B 1 143 ? 31.258 35.119 16.056 1.00 22.33 140 GLY B C 1
ATOM 4120 O O . GLY B 1 143 ? 31.074 35.451 17.227 1.00 28.76 140 GLY B O 1
ATOM 4121 N N . ILE B 1 144 ? 31.022 35.926 15.026 1.00 31.30 141 ILE B N 1
ATOM 4122 C CA . ILE B 1 144 ? 30.498 37.277 15.202 1.00 35.96 141 ILE B CA 1
ATOM 4123 C C . ILE B 1 144 ? 29.032 37.220 15.618 1.00 20.23 141 ILE B C 1
ATOM 4124 O O . ILE B 1 144 ? 28.558 38.052 16.391 1.00 22.16 141 ILE B O 1
ATOM 4129 N N . ARG B 1 145 ? 28.327 36.220 15.101 1.00 26.66 142 ARG B N 1
ATOM 4130 C CA . ARG B 1 145 ? 26.894 36.076 15.327 1.00 22.36 142 ARG B CA 1
ATOM 4131 C C . ARG B 1 145 ? 26.561 35.720 16.773 1.00 24.68 142 ARG B C 1
ATOM 4132 O O . ARG B 1 145 ? 25.404 35.806 17.189 1.00 24.04 142 ARG B O 1
ATOM 4140 N N . LEU B 1 146 ? 27.573 35.312 17.532 1.00 32.43 143 LEU B N 1
ATOM 4141 C CA . LEU B 1 146 ? 27.392 35.007 18.948 1.00 26.35 143 LEU B CA 1
ATOM 4142 C C . LEU B 1 146 ? 27.739 36.221 19.809 1.00 33.37 143 LEU B C 1
ATOM 4143 O O . LEU B 1 146 ? 27.317 36.320 20.962 1.00 41.00 143 LEU B O 1
ATOM 4148 N N . CYS B 1 147 ? 28.503 37.145 19.235 1.00 30.57 144 CYS B N 1
ATOM 4149 C CA . CYS B 1 147 ? 28.910 38.355 19.943 1.00 28.44 144 CYS B CA 1
ATOM 4150 C C . CYS B 1 147 ? 27.834 39.437 19.890 1.00 37.93 144 CYS B C 1
ATOM 4151 O O . CYS B 1 147 ? 26.977 39.435 19.006 1.00 30.44 144 CYS B O 1
ATOM 4154 N N . LYS B 1 148 ? 27.897 40.367 20.838 1.00 47.57 145 LYS B N 1
ATOM 4155 C CA . LYS B 1 148 ? 26.904 41.432 20.945 1.00 35.13 145 LYS B CA 1
ATOM 4156 C C . LYS B 1 148 ? 27.320 42.697 20.195 1.00 35.98 145 LYS B C 1
ATOM 4157 O O . LYS B 1 148 ? 26.504 43.592 19.970 1.00 40.49 145 LYS B O 1
ATOM 4163 N N . ALA B 1 149 ? 28.592 42.764 19.815 1.00 34.07 146 ALA B N 1
ATOM 4164 C CA . ALA B 1 149 ? 29.140 43.931 19.129 1.00 28.45 146 ALA B CA 1
ATOM 4165 C C . ALA B 1 149 ? 28.376 44.279 17.856 1.00 28.65 146 ALA B C 1
ATOM 4166 O O . ALA B 1 149 ? 27.783 43.409 17.218 1.00 26.89 146 ALA B O 1
ATOM 4168 N N . GLN B 1 150 ? 28.390 45.558 17.494 1.00 31.22 147 GLN B N 1
ATOM 4169 C CA . GLN B 1 150 ? 27.832 45.990 16.220 1.00 31.43 147 GLN B CA 1
ATOM 4170 C C . GLN B 1 150 ? 28.682 45.423 15.085 1.00 29.17 147 GLN B C 1
ATOM 4171 O O . GLN B 1 150 ? 29.910 45.410 15.165 1.00 33.94 147 GLN B O 1
ATOM 4177 N N . ARG B 1 151 ? 28.024 44.944 14.035 1.00 35.45 148 ARG B N 1
ATOM 4178 C CA . ARG B 1 151 ? 28.717 44.261 12.948 1.00 28.96 148 ARG B CA 1
ATOM 4179 C C . ARG B 1 151 ? 28.788 45.110 11.685 1.00 33.12 148 ARG B C 1
ATOM 4180 O O . ARG B 1 151 ? 27.822 45.776 11.314 1.00 33.66 148 ARG B O 1
ATOM 4188 N N . TYR B 1 152 ? 29.943 45.073 11.027 1.00 40.56 149 TYR B N 1
ATOM 4189 C CA . TYR B 1 152 ? 30.165 45.825 9.799 1.00 34.14 149 TYR B CA 1
ATOM 4190 C C . TYR B 1 152 ? 30.920 44.964 8.798 1.00 28.91 149 TYR B C 1
ATOM 4191 O O . TYR B 1 152 ? 31.931 44.348 9.134 1.00 21.55 149 TYR B O 1
ATOM 4200 N N . ARG B 1 153 ? 30.427 44.924 7.566 1.00 41.33 150 ARG B N 1
ATOM 4201 C CA . ARG B 1 153 ? 31.005 44.070 6.539 1.00 40.81 150 ARG B CA 1
ATOM 4202 C C . ARG B 1 153 ? 31.450 44.906 5.343 1.00 40.06 150 ARG B C 1
ATOM 4203 O O . ARG B 1 153 ? 30.635 45.572 4.707 1.00 39.54 150 ARG B O 1
ATOM 4211 N N . TYR B 1 154 ? 32.746 44.877 5.044 1.00 33.32 151 TYR B N 1
ATOM 4212 C CA . TYR B 1 154 ? 33.286 45.672 3.944 1.00 37.16 151 TYR B CA 1
ATOM 4213 C C . TYR B 1 154 ? 33.641 44.826 2.722 1.00 41.86 151 TYR B C 1
ATOM 4214 O O . TYR B 1 154 ? 33.990 43.653 2.845 1.00 32.67 151 TYR B O 1
ATOM 4223 N N . LYS B 1 155 ? 33.543 45.436 1.544 1.00 50.68 152 LYS B N 1
ATOM 4224 C CA . LYS B 1 155 ? 33.839 44.755 0.289 1.00 37.89 152 LYS B CA 1
ATOM 4225 C C . LYS B 1 155 ? 35.217 44.098 0.326 1.00 36.20 152 LYS B C 1
ATOM 4226 O O . LYS B 1 155 ? 36.175 44.675 0.84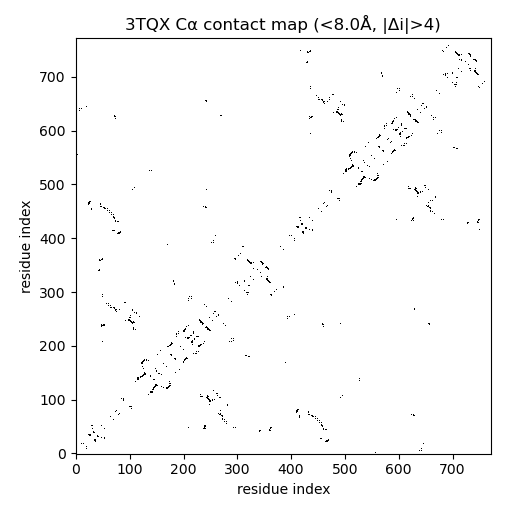2 1.00 33.02 152 LYS B O 1
ATOM 4232 N N . ASN B 1 156 ? 35.306 42.891 -0.226 1.00 32.75 153 ASN B N 1
ATOM 4233 C CA . ASN B 1 156 ? 36.543 42.115 -0.209 1.00 36.43 153 ASN B CA 1
ATOM 4234 C C . ASN B 1 156 ? 37.772 42.916 -0.628 1.00 37.57 153 ASN B C 1
ATOM 4235 O O . ASN B 1 156 ? 37.800 43.517 -1.703 1.00 37.93 153 ASN B O 1
ATOM 4240 N N . ASN B 1 157 ? 38.781 42.918 0.237 1.00 35.31 154 ASN B N 1
ATOM 4241 C CA . ASN B 1 157 ? 40.054 43.581 -0.035 1.00 44.06 154 ASN B CA 1
ATOM 4242 C C . ASN B 1 157 ? 39.915 45.041 -0.468 1.00 29.21 154 ASN B C 1
ATOM 4243 O O . ASN B 1 157 ? 40.779 45.574 -1.164 1.00 32.82 154 ASN B O 1
ATOM 4248 N N . ALA B 1 158 ? 38.821 45.676 -0.058 1.00 37.68 155 ALA B N 1
ATOM 4249 C CA . ALA B 1 158 ? 38.637 47.110 -0.265 1.00 37.43 155 ALA B CA 1
ATOM 4250 C C . ALA B 1 158 ? 39.140 47.848 0.972 1.00 43.28 155 ALA B C 1
ATOM 4251 O O . ALA B 1 158 ? 38.659 47.616 2.081 1.00 45.07 155 ALA B O 1
ATOM 4261 N N . GLY B 1 160 ? 39.550 51.320 2.228 1.00 35.50 157 GLY B N 1
ATOM 4262 C CA . GLY B 1 160 ? 38.836 51.147 0.981 1.00 32.45 157 GLY B CA 1
ATOM 4263 C C . GLY B 1 160 ? 37.376 51.317 1.341 1.00 34.77 157 GLY B C 1
ATOM 4264 O O . GLY B 1 160 ? 36.932 52.422 1.656 1.00 22.33 157 GLY B O 1
ATOM 4265 N N . ASP B 1 161 ? 36.631 50.219 1.315 1.00 36.25 158 ASP B N 1
ATOM 4266 C CA . ASP B 1 161 ? 35.304 50.206 1.905 1.00 29.34 158 ASP B CA 1
ATOM 4267 C C . ASP B 1 161 ? 35.493 50.011 3.404 1.00 39.22 158 ASP B C 1
ATOM 4268 O O . ASP B 1 161 ? 34.703 50.495 4.215 1.00 39.56 158 ASP B O 1
ATOM 4273 N N . LEU B 1 162 ? 36.564 49.303 3.756 1.00 32.36 159 LEU B N 1
ATOM 4274 C CA . LEU B 1 162 ? 36.946 49.085 5.148 1.00 31.54 159 LEU B CA 1
ATOM 4275 C C . LEU B 1 162 ? 37.005 50.390 5.936 1.00 30.87 159 LEU B C 1
ATOM 4276 O O . LEU B 1 162 ? 36.381 50.514 6.989 1.00 28.49 159 LEU B O 1
ATOM 4281 N N . GLU B 1 163 ? 37.759 51.359 5.426 1.00 30.35 160 GLU B N 1
ATOM 4282 C CA . GLU B 1 163 ? 37.892 52.646 6.098 1.00 24.57 160 GLU B CA 1
ATOM 4283 C C . GLU B 1 163 ? 36.535 53.324 6.257 1.00 31.70 160 GLU B C 1
ATOM 4284 O O . GLU B 1 163 ? 36.307 54.059 7.218 1.00 29.47 160 GLU B O 1
ATOM 4290 N N . ALA B 1 164 ? 35.633 53.071 5.315 1.00 25.38 161 ALA B N 1
ATOM 4291 C CA . ALA B 1 164 ? 34.284 53.620 5.391 1.00 27.93 161 ALA B CA 1
ATOM 4292 C C . ALA B 1 164 ? 33.501 52.983 6.536 1.00 27.78 161 ALA B C 1
ATOM 4293 O O . ALA B 1 164 ? 32.681 53.638 7.180 1.00 32.49 161 ALA B O 1
ATOM 4295 N N . LYS B 1 165 ? 33.760 51.704 6.787 1.00 32.09 162 LYS B N 1
ATOM 4296 C CA . LYS B 1 165 ? 33.090 50.983 7.866 1.00 33.33 162 LYS B CA 1
ATOM 4297 C C . LYS B 1 165 ? 33.724 51.281 9.223 1.00 29.96 162 LYS B C 1
ATOM 4298 O O . LYS B 1 165 ? 33.130 51.010 10.267 1.00 26.27 162 LYS B O 1
ATOM 4304 N N . LEU B 1 166 ? 34.932 51.835 9.202 1.00 29.29 163 LEU B N 1
ATOM 4305 C CA . LEU B 1 166 ? 35.610 52.239 10.430 1.00 28.49 163 LEU B CA 1
ATOM 4306 C C . LEU B 1 166 ? 35.127 53.613 10.882 1.00 22.88 163 LEU B C 1
ATOM 4307 O O . LEU B 1 166 ? 34.837 53.826 12.062 1.00 22.87 163 LEU B O 1
ATOM 4312 N N . LYS B 1 167 ? 35.048 54.544 9.937 1.00 33.54 164 LYS B N 1
ATOM 4313 C CA . LYS B 1 167 ? 34.425 55.835 10.189 1.00 37.69 164 LYS B CA 1
ATOM 4314 C C . LYS B 1 167 ? 33.005 55.586 10.672 1.00 27.43 164 LYS B C 1
ATOM 4315 O O . LYS B 1 167 ? 32.584 56.097 11.709 1.00 28.95 164 LYS B O 1
ATOM 4321 N N . GLU B 1 168 ? 32.275 54.792 9.894 1.00 37.82 165 GLU B N 1
ATOM 4322 C CA . GLU B 1 168 ? 30.910 54.398 10.221 1.00 31.23 165 GLU B CA 1
ATOM 4323 C C . GLU B 1 168 ? 30.817 53.744 11.597 1.00 30.55 165 GLU B C 1
ATOM 4324 O O . GLU B 1 168 ? 29.825 53.907 12.300 1.00 28.87 165 GLU B O 1
ATOM 4330 N N . ALA B 1 169 ? 31.851 53.002 11.979 1.00 35.54 166 ALA B N 1
ATOM 4331 C CA . ALA B 1 169 ? 31.850 52.323 13.271 1.00 24.86 166 ALA B CA 1
ATOM 4332 C C . ALA B 1 169 ? 31.903 53.334 14.413 1.00 31.39 166 ALA B C 1
ATOM 4333 O O . ALA B 1 169 ? 31.197 53.194 15.414 1.00 24.39 166 ALA B O 1
ATOM 4335 N N . ASP B 1 170 ? 32.745 54.349 14.255 1.00 37.20 167 ASP B N 1
ATOM 4336 C CA . ASP B 1 170 ? 32.892 55.390 15.265 1.00 31.40 167 ASP B CA 1
ATOM 4337 C C . ASP B 1 170 ? 31.691 56.329 15.297 1.00 33.60 167 ASP B C 1
ATOM 4338 O O . ASP B 1 170 ? 31.331 56.843 16.352 1.00 28.18 167 ASP B O 1
ATOM 4343 N N . GLU B 1 171 ? 31.074 56.545 14.139 1.00 27.57 168 GLU B N 1
ATOM 4344 C CA . GLU B 1 171 ? 29.923 57.439 14.037 1.00 28.47 168 GLU B CA 1
ATOM 4345 C C . GLU B 1 171 ? 28.815 57.058 15.014 1.00 32.05 168 GLU B C 1
ATOM 4346 O O . GLU B 1 171 ? 27.911 57.852 15.283 1.00 45.01 168 GLU B O 1
ATOM 4352 N N . LYS B 1 172 ? 28.892 55.843 15.548 1.00 28.83 169 LYS B N 1
ATOM 4353 C CA . LYS B 1 172 ? 27.892 55.360 16.494 1.00 34.10 169 LYS B CA 1
ATOM 4354 C C . LYS B 1 172 ? 28.520 54.961 17.831 1.00 33.53 169 LYS B C 1
ATOM 4355 O O . LYS B 1 172 ? 27.922 54.225 18.616 1.00 38.67 169 LYS B O 1
ATOM 4361 N N . GLY B 1 173 ? 29.735 55.448 18.071 1.00 39.62 170 GLY B N 1
ATOM 4362 C CA . GLY B 1 173 ? 30.362 55.367 19.379 1.00 28.79 170 GLY B CA 1
ATOM 4363 C C . GLY B 1 173 ? 30.781 53.992 19.863 1.00 38.04 170 GLY B C 1
ATOM 4364 O O . GLY B 1 173 ? 30.334 53.536 20.917 1.00 43.79 170 GLY B O 1
ATOM 4365 N N . ALA B 1 174 ? 31.651 53.335 19.104 1.00 41.30 171 ALA B N 1
ATOM 4366 C CA . ALA B 1 174 ? 32.202 52.048 19.514 1.00 31.27 171 ALA B CA 1
ATOM 4367 C C . ALA B 1 174 ? 33.454 52.259 20.359 1.00 31.91 171 ALA B C 1
ATOM 4368 O O . ALA B 1 174 ? 34.451 52.789 19.872 1.00 45.77 171 ALA B O 1
ATOM 4370 N N . ARG B 1 175 ? 33.403 51.850 21.623 1.00 29.40 172 ARG B N 1
ATOM 4371 C CA . ARG B 1 175 ? 34.550 52.007 22.513 1.00 35.00 172 ARG B CA 1
ATOM 4372 C C . ARG B 1 175 ? 35.720 51.158 22.026 1.00 38.83 172 ARG B C 1
ATOM 4373 O O . ARG B 1 175 ? 36.827 51.658 21.829 1.00 44.67 172 ARG B O 1
ATOM 4381 N N . PHE B 1 176 ? 35.457 49.869 21.836 1.00 26.46 173 PHE B N 1
ATOM 4382 C CA . PHE B 1 176 ? 36.440 48.938 21.306 1.00 32.35 173 PHE B CA 1
ATOM 4383 C C . PHE B 1 176 ? 35.963 48.431 19.955 1.00 38.17 173 PHE B C 1
ATOM 4384 O O . PHE B 1 176 ? 34.843 47.941 19.830 1.00 38.30 173 PHE B O 1
ATOM 4392 N N . LYS B 1 177 ? 36.810 48.556 18.942 1.00 36.56 174 LYS B N 1
ATOM 4393 C CA . LYS B 1 177 ? 36.486 48.029 17.625 1.00 41.75 174 LYS B CA 1
ATOM 4394 C C . LYS B 1 177 ? 37.596 47.110 17.136 1.00 37.28 174 LYS B C 1
ATOM 4395 O O . LYS B 1 177 ? 38.777 47.361 17.373 1.00 32.51 174 LYS B O 1
ATOM 4401 N N . LEU B 1 178 ? 37.204 46.037 16.459 1.00 28.68 175 LEU B N 1
ATOM 4402 C CA . LEU B 1 178 ? 38.155 45.039 15.994 1.00 26.45 175 LEU B CA 1
ATOM 4403 C C . LEU B 1 178 ? 38.014 44.795 14.498 1.00 29.59 175 LEU B C 1
ATOM 4404 O O . LEU B 1 178 ? 36.905 44.783 13.961 1.00 30.42 175 LEU B O 1
ATOM 4409 N N . ILE B 1 179 ? 39.148 44.610 13.830 1.00 28.76 176 ILE B N 1
ATOM 4410 C CA . ILE B 1 179 ? 39.161 44.260 12.416 1.00 23.57 176 ILE B CA 1
ATOM 4411 C C . ILE B 1 179 ? 39.443 42.772 12.259 1.00 27.18 176 ILE B C 1
ATOM 4412 O O . ILE B 1 179 ? 40.494 42.283 12.675 1.00 20.98 176 ILE B O 1
ATOM 4417 N N . ALA B 1 180 ? 38.495 42.058 11.660 1.00 25.77 177 ALA B N 1
ATOM 4418 C CA . ALA B 1 180 ? 38.620 40.619 11.462 1.00 24.49 177 ALA B CA 1
ATOM 4419 C C . ALA B 1 180 ? 38.757 40.294 9.982 1.00 17.43 177 ALA B C 1
ATOM 4420 O O . ALA B 1 180 ? 38.018 40.824 9.153 1.00 16.98 177 ALA B O 1
ATOM 4422 N N . THR B 1 181 ? 39.701 39.415 9.655 1.00 18.14 178 THR B N 1
ATOM 4423 C CA . THR B 1 181 ? 39.957 39.059 8.265 1.00 24.56 178 THR B CA 1
ATOM 4424 C C . THR B 1 181 ? 40.709 37.738 8.146 1.00 29.38 178 THR B C 1
ATOM 4425 O O . THR B 1 181 ? 41.472 37.361 9.037 1.00 27.34 178 THR B O 1
ATOM 4429 N N . ASP B 1 182 ? 40.482 37.038 7.040 1.00 30.40 179 ASP B N 1
ATOM 4430 C CA . ASP B 1 182 ? 41.294 35.885 6.678 1.00 25.15 179 ASP B CA 1
ATOM 4431 C C . ASP B 1 182 ? 42.668 36.390 6.264 1.00 28.11 179 ASP B C 1
ATOM 4432 O O . ASP B 1 182 ? 42.788 37.480 5.705 1.00 24.11 179 ASP B O 1
ATOM 4437 N N . GLY B 1 183 ? 43.703 35.605 6.537 1.00 30.97 180 GLY B N 1
ATOM 4438 C CA . GLY B 1 183 ? 45.039 35.951 6.090 1.00 29.33 180 GLY B CA 1
ATOM 4439 C C . GLY B 1 183 ? 45.163 35.683 4.604 1.00 20.30 180 GLY B C 1
ATOM 4440 O O . GLY B 1 183 ? 45.844 36.408 3.876 1.00 29.27 180 GLY B O 1
ATOM 4441 N N . VAL B 1 184 ? 44.494 34.624 4.159 1.00 20.45 181 VAL B N 1
ATOM 4442 C CA . VAL B 1 184 ? 44.428 34.272 2.747 1.00 24.76 181 VAL B CA 1
ATOM 4443 C C . VAL B 1 184 ? 42.985 33.940 2.382 1.00 27.43 181 VAL B C 1
ATOM 4444 O O . VAL B 1 184 ? 42.304 33.226 3.116 1.00 26.00 181 VAL B O 1
ATOM 4448 N N . PHE B 1 185 ? 42.521 34.460 1.250 1.00 23.49 182 PHE B N 1
ATOM 4449 C CA . PHE B 1 185 ? 41.142 34.235 0.823 1.00 30.77 182 PHE B CA 1
ATOM 4450 C C . PHE B 1 185 ? 40.999 32.939 0.019 1.00 24.53 182 PHE B C 1
ATOM 4451 O O . PHE B 1 185 ? 41.452 32.836 -1.122 1.00 21.31 182 PHE B O 1
ATOM 4459 N N . SER B 1 186 ? 40.353 31.959 0.643 1.00 22.58 183 SER B N 1
ATOM 4460 C CA . SER B 1 186 ? 40.316 30.576 0.167 1.00 24.74 183 SER B CA 1
ATOM 4461 C C . SER B 1 186 ? 39.996 30.383 -1.318 1.00 28.06 183 SER B C 1
ATOM 4462 O O . SER B 1 186 ? 40.593 29.533 -1.977 1.00 24.67 183 SER B O 1
ATOM 4473 N N . ASP B 1 188 ? 40.250 32.667 -3.787 1.00 34.49 185 ASP B N 1
ATOM 4474 C CA . ASP B 1 188 ? 41.074 33.473 -4.687 1.00 28.71 185 ASP B CA 1
ATOM 4475 C C . ASP B 1 188 ? 42.561 33.130 -4.600 1.00 29.87 185 ASP B C 1
ATOM 4476 O O . ASP B 1 188 ? 43.286 33.227 -5.591 1.00 18.44 185 ASP B O 1
ATOM 4481 N N . GLY B 1 189 ? 43.017 32.738 -3.414 1.00 28.56 186 GLY B N 1
ATOM 4482 C CA . GLY B 1 189 ? 44.433 32.500 -3.187 1.00 21.69 186 GLY B CA 1
ATOM 4483 C C . GLY B 1 189 ? 45.167 33.818 -3.034 1.00 25.04 186 GLY B C 1
ATOM 4484 O O . GLY B 1 189 ? 46.394 33.882 -3.117 1.00 19.05 186 GLY B O 1
ATOM 4485 N N . ILE B 1 190 ? 44.398 34.878 -2.807 1.00 23.11 187 ILE B N 1
ATOM 4486 C CA . ILE B 1 190 ? 44.956 36.213 -2.656 1.00 24.72 187 ILE B CA 1
ATOM 4487 C C . ILE B 1 190 ? 45.315 36.517 -1.207 1.00 33.08 187 ILE B C 1
ATOM 4488 O O . ILE B 1 190 ? 44.579 36.167 -0.284 1.00 31.02 187 ILE B O 1
ATOM 4493 N N . ILE B 1 191 ? 46.459 37.164 -1.020 1.00 37.96 188 ILE B N 1
ATOM 4494 C CA . ILE B 1 191 ? 46.897 37.591 0.299 1.00 28.01 188 ILE B CA 1
ATOM 4495 C C . ILE B 1 191 ? 46.231 38.906 0.701 1.00 28.18 188 ILE B C 1
ATOM 4496 O O . ILE B 1 191 ? 46.206 39.863 -0.074 1.00 35.73 188 ILE B O 1
ATOM 4501 N N . ALA B 1 192 ? 45.687 38.940 1.913 1.00 28.99 189 ALA B N 1
ATOM 4502 C CA . ALA B 1 192 ? 45.066 40.146 2.448 1.00 37.97 189 ALA B CA 1
ATOM 4503 C C . ALA B 1 192 ? 46.074 41.289 2.536 1.00 38.14 189 ALA B C 1
ATOM 4504 O O . ALA B 1 192 ? 47.274 41.061 2.683 1.00 37.01 189 ALA B O 1
ATOM 4506 N N . ASP B 1 193 ? 45.578 42.519 2.444 1.00 35.78 190 ASP B N 1
ATOM 4507 C CA . ASP B 1 193 ? 46.434 43.697 2.503 1.00 40.13 190 ASP B CA 1
ATOM 4508 C C . ASP B 1 193 ? 46.714 44.075 3.954 1.00 30.97 190 ASP B C 1
ATOM 4509 O O . ASP B 1 193 ? 46.278 45.125 4.426 1.00 25.72 190 ASP B O 1
ATOM 4514 N N . LEU B 1 194 ? 47.446 43.215 4.656 1.00 26.84 191 LEU B N 1
ATOM 4515 C CA . LEU B 1 194 ? 47.699 43.414 6.080 1.00 31.85 191 LEU B CA 1
ATOM 4516 C C . LEU B 1 194 ? 48.405 44.734 6.394 1.00 35.14 191 LEU B C 1
ATOM 4517 O O . LEU B 1 194 ? 48.170 45.332 7.444 1.00 33.47 191 LEU B O 1
ATOM 4522 N N . LYS B 1 195 ? 49.266 45.186 5.487 1.00 34.46 192 LYS B N 1
ATOM 4523 C CA . LYS B 1 195 ? 49.979 46.447 5.672 1.00 31.69 192 LYS B CA 1
ATOM 4524 C C . LYS B 1 195 ? 49.003 47.603 5.864 1.00 37.04 192 LYS B C 1
ATOM 4525 O O . LYS B 1 195 ? 49.037 48.300 6.879 1.00 41.07 192 LYS B O 1
ATOM 4531 N N . SER B 1 196 ? 48.133 47.795 4.879 1.00 32.93 193 SER B N 1
ATOM 4532 C CA . SER B 1 196 ? 47.141 48.860 4.921 1.00 37.25 193 SER B CA 1
ATOM 4533 C C . SER B 1 196 ? 46.222 48.727 6.134 1.00 27.80 193 SER B C 1
ATOM 4534 O O . SER B 1 196 ? 46.099 49.655 6.934 1.00 39.81 193 SER B O 1
ATOM 4537 N N . ILE B 1 197 ? 45.579 47.569 6.257 1.00 29.28 194 ILE B N 1
ATOM 4538 C CA . ILE B 1 197 ? 44.655 47.299 7.354 1.00 28.74 194 ILE B CA 1
ATOM 4539 C C . ILE B 1 197 ? 45.242 47.701 8.705 1.00 36.14 194 ILE B C 1
ATOM 4540 O O . ILE B 1 197 ? 44.549 48.272 9.547 1.00 38.50 194 ILE B O 1
ATOM 4545 N N . CYS B 1 198 ? 46.524 47.406 8.900 1.00 28.69 195 CYS B N 1
ATOM 4546 C CA . CYS B 1 198 ? 47.208 47.732 10.147 1.00 30.27 195 CYS B CA 1
ATOM 4547 C C . CYS B 1 198 ? 47.399 49.239 10.318 1.00 34.56 195 CYS B C 1
ATOM 4548 O O . CYS B 1 198 ? 47.256 49.768 11.420 1.00 37.27 195 CYS B O 1
ATOM 4551 N N . ASP B 1 199 ? 47.723 49.925 9.226 1.00 34.83 196 ASP B N 1
ATOM 4552 C CA . ASP B 1 199 ? 47.829 51.379 9.251 1.00 40.87 196 ASP B CA 1
ATOM 4553 C C . ASP B 1 199 ? 46.486 51.991 9.627 1.00 39.81 196 ASP B C 1
ATOM 4554 O O . ASP B 1 199 ? 46.426 53.054 10.246 1.00 50.13 196 ASP B O 1
ATOM 4559 N N . LEU B 1 200 ? 45.412 51.308 9.243 1.00 29.66 197 LEU B N 1
ATOM 4560 C CA . LEU B 1 200 ? 44.058 51.756 9.541 1.00 41.74 197 LEU B CA 1
ATOM 4561 C C . LEU B 1 200 ? 43.709 51.494 11.001 1.00 33.87 197 LEU B C 1
ATOM 4562 O O . LEU B 1 200 ? 43.002 52.282 11.631 1.00 32.18 197 LEU B O 1
ATOM 4567 N N . ALA B 1 201 ? 44.206 50.380 11.531 1.00 39.41 198 ALA B N 1
ATOM 4568 C CA . ALA B 1 201 ? 44.065 50.077 12.948 1.00 40.59 198 ALA B CA 1
ATOM 4569 C C . ALA B 1 201 ? 44.681 51.214 13.743 1.00 38.85 198 ALA B C 1
ATOM 4570 O O . ALA B 1 201 ? 44.165 51.620 14.784 1.00 32.20 198 ALA B O 1
ATOM 4572 N N . ASP B 1 202 ? 45.794 51.726 13.232 1.00 39.54 199 ASP B N 1
ATOM 4573 C CA . ASP B 1 202 ? 46.475 52.853 13.848 1.00 29.79 199 ASP B CA 1
ATOM 4574 C C . ASP B 1 202 ? 45.616 54.111 13.765 1.00 36.20 199 ASP B C 1
ATOM 4575 O O . ASP B 1 202 ? 45.124 54.603 14.781 1.00 40.80 199 ASP B O 1
ATOM 4580 N N . LYS B 1 203 ? 45.431 54.621 12.551 1.00 29.78 200 LYS B N 1
ATOM 4581 C CA . LYS B 1 203 ? 44.687 55.862 12.341 1.00 33.10 200 LYS B CA 1
ATOM 4582 C C . LYS B 1 203 ? 43.346 55.900 13.070 1.00 33.39 200 LYS B C 1
ATOM 4583 O O . LYS B 1 203 ? 42.910 56.958 13.525 1.00 41.73 200 LYS B O 1
ATOM 4589 N N . TYR B 1 204 ? 42.698 54.746 13.183 1.00 38.35 201 TYR B N 1
ATOM 4590 C CA . TYR B 1 204 ? 41.360 54.690 13.760 1.00 34.38 201 TYR B CA 1
ATOM 4591 C C . TYR B 1 204 ? 41.327 54.036 15.141 1.00 41.78 201 TYR B C 1
ATOM 4592 O O . TYR B 1 204 ? 40.279 53.980 15.780 1.00 43.03 201 TYR B O 1
ATOM 4601 N N . ASN B 1 205 ? 42.478 53.554 15.599 1.00 40.41 202 ASN B N 1
ATOM 4602 C CA . ASN B 1 205 ? 42.596 52.977 16.935 1.00 44.29 202 ASN B CA 1
ATOM 4603 C C . ASN B 1 205 ? 41.809 51.676 17.091 1.00 44.51 202 ASN B C 1
ATOM 4604 O O . ASN B 1 205 ? 41.223 51.412 18.140 1.00 33.42 202 ASN B O 1
ATOM 4609 N N . ALA B 1 206 ? 41.800 50.865 16.039 1.00 41.40 203 ALA B N 1
ATOM 4610 C CA . ALA B 1 206 ? 41.145 49.565 16.087 1.00 35.31 203 ALA B CA 1
ATOM 4611 C C . ALA B 1 206 ? 42.179 48.465 16.290 1.00 34.03 203 ALA B C 1
ATOM 4612 O O . ALA B 1 206 ? 43.373 48.681 16.089 1.00 39.95 203 ALA B O 1
ATOM 4614 N N . LEU B 1 207 ? 41.718 47.287 16.696 1.00 28.20 204 LEU B N 1
ATOM 4615 C CA . LEU B 1 207 ? 42.599 46.134 16.812 1.00 28.40 204 LEU B CA 1
ATOM 4616 C C . LEU B 1 207 ? 42.620 45.389 15.486 1.00 29.44 204 LEU B C 1
ATOM 4617 O O . LEU B 1 207 ? 41.858 45.711 14.576 1.00 28.83 204 LEU B O 1
ATOM 4622 N N . VAL B 1 208 ? 43.494 44.395 15.378 1.00 27.56 205 VAL B N 1
ATOM 4623 C CA . VAL B 1 208 ? 43.587 43.599 14.159 1.00 26.75 205 VAL B CA 1
ATOM 4624 C C . VAL B 1 208 ? 43.672 42.110 14.452 1.00 26.73 205 VAL B C 1
ATOM 4625 O O . VAL B 1 208 ? 44.600 41.647 15.116 1.00 28.19 205 VAL B O 1
ATOM 4637 N N . VAL B 1 210 ? 43.648 38.272 12.613 1.00 24.86 207 VAL B N 1
ATOM 4638 C CA . VAL B 1 210 ? 43.831 37.569 11.346 1.00 17.09 207 VAL B CA 1
ATOM 4639 C C . VAL B 1 210 ? 43.639 36.062 11.498 1.00 26.88 207 VAL B C 1
ATOM 4640 O O . VAL B 1 210 ? 44.152 35.452 12.436 1.00 29.15 207 VAL B O 1
ATOM 4644 N N . ASP B 1 211 ? 42.898 35.470 10.565 1.00 22.92 208 ASP B N 1
ATOM 4645 C CA . ASP B 1 211 ? 42.723 34.024 10.522 1.00 22.95 208 ASP B CA 1
ATOM 4646 C C . ASP B 1 211 ? 43.641 33.438 9.455 1.00 17.22 208 ASP B C 1
ATOM 4647 O O . ASP B 1 211 ? 43.361 33.537 8.260 1.00 21.99 208 ASP B O 1
ATOM 4652 N N . ASP B 1 212 ? 44.735 32.824 9.893 1.00 19.73 209 ASP B N 1
ATOM 4653 C CA . ASP B 1 212 ? 45.762 32.343 8.974 1.00 20.93 209 ASP B CA 1
ATOM 4654 C C . ASP B 1 212 ? 45.775 30.824 8.806 1.00 16.13 209 ASP B C 1
ATOM 4655 O O . ASP B 1 212 ? 46.836 30.199 8.817 1.00 28.97 209 ASP B O 1
ATOM 4660 N N . SER B 1 213 ? 44.595 30.239 8.639 1.00 20.04 210 SER B N 1
ATOM 4661 C CA . SER B 1 213 ? 44.482 28.808 8.388 1.00 19.95 210 SER B CA 1
ATOM 4662 C C . SER B 1 213 ? 45.149 28.421 7.067 1.00 26.43 210 SER B C 1
ATOM 4663 O O . SER B 1 213 ? 45.690 27.323 6.936 1.00 36.13 210 SER B O 1
ATOM 4666 N N . HIS B 1 214 ? 45.110 29.327 6.093 1.00 20.60 211 HIS B N 1
ATOM 4667 C CA . HIS B 1 214 ? 45.694 29.069 4.778 1.00 22.76 211 HIS B CA 1
ATOM 4668 C C . HIS B 1 214 ? 47.028 29.782 4.571 1.00 27.03 211 HIS B C 1
ATOM 4669 O O . HIS B 1 214 ? 47.360 30.174 3.451 1.00 27.23 211 HIS B O 1
ATOM 4676 N N . ALA B 1 215 ? 47.792 29.945 5.646 1.00 26.10 212 ALA B N 1
ATOM 4677 C CA . ALA B 1 215 ? 49.064 30.657 5.568 1.00 24.01 212 ALA B CA 1
ATOM 4678 C C . ALA B 1 215 ? 50.113 30.094 6.522 1.00 26.24 212 ALA B C 1
ATOM 4679 O O . ALA B 1 215 ? 51.254 29.848 6.128 1.00 19.36 212 ALA B O 1
ATOM 4681 N N . VAL B 1 216 ? 49.726 29.899 7.779 1.00 27.20 213 VAL B N 1
ATOM 4682 C CA . VAL B 1 216 ? 50.657 29.411 8.792 1.00 22.22 213 VAL B CA 1
ATOM 4683 C C . VAL B 1 216 ? 51.305 28.089 8.381 1.00 28.06 213 VAL B C 1
ATOM 4684 O O . VAL B 1 216 ? 50.633 27.064 8.257 1.00 32.50 213 VAL B O 1
ATOM 4688 N N . GLY B 1 217 ? 52.615 28.123 8.160 1.00 24.42 214 GLY B N 1
ATOM 4689 C CA . GLY B 1 217 ? 53.355 26.926 7.808 1.00 26.07 214 GLY B CA 1
ATOM 4690 C C . GLY B 1 217 ? 54.107 27.001 6.492 1.00 30.36 214 GLY B C 1
ATOM 4691 O O . GLY B 1 217 ? 55.159 26.379 6.342 1.00 34.65 214 GLY B O 1
ATOM 4692 N N . PHE B 1 218 ? 53.576 27.759 5.535 1.00 27.99 215 PHE B N 1
ATOM 4693 C CA . PHE B 1 218 ? 54.179 27.828 4.206 1.00 34.36 215 PHE B CA 1
ATOM 4694 C C . PHE B 1 218 ? 54.313 29.247 3.649 1.00 29.54 215 PHE B C 1
ATOM 4695 O O . PHE B 1 218 ? 55.118 29.486 2.748 1.00 29.75 215 PHE B O 1
ATOM 4703 N N . ILE B 1 219 ? 53.530 30.182 4.178 1.00 29.62 216 ILE B N 1
ATOM 4704 C CA . ILE B 1 219 ? 53.611 31.571 3.733 1.00 24.59 216 ILE B CA 1
ATOM 4705 C C . ILE B 1 219 ? 54.623 32.360 4.561 1.00 21.66 216 ILE B C 1
ATOM 4706 O O . ILE B 1 219 ? 54.652 32.255 5.788 1.00 29.80 216 ILE B O 1
ATOM 4711 N N . GLY B 1 220 ? 55.452 33.146 3.881 1.00 33.08 217 GLY B N 1
ATOM 4712 C CA . GLY B 1 220 ? 56.500 33.906 4.539 1.00 22.12 217 GLY B CA 1
ATOM 4713 C C . GLY B 1 220 ? 57.837 33.195 4.450 1.00 39.72 217 GLY B C 1
ATOM 4714 O O . GLY B 1 220 ? 57.890 31.996 4.176 1.00 34.45 217 GLY B O 1
ATOM 4715 N N . GLU B 1 221 ? 58.917 33.936 4.675 1.00 40.21 218 GLU B N 1
ATOM 4716 C CA . GLU B 1 221 ? 60.264 33.370 4.650 1.00 40.99 218 GLU B CA 1
ATOM 4717 C C . GLU B 1 221 ? 60.358 32.086 5.467 1.00 37.70 218 GLU B C 1
ATOM 4718 O O . GLU B 1 221 ? 60.876 31.073 4.994 1.00 48.36 218 GLU B O 1
ATOM 4724 N N . ASN B 1 222 ? 59.847 32.135 6.693 1.00 36.65 219 ASN B N 1
ATOM 4725 C CA . ASN B 1 222 ? 59.968 31.021 7.625 1.00 36.82 219 ASN B CA 1
ATOM 4726 C C . ASN B 1 222 ? 58.633 30.338 7.907 1.00 36.28 219 ASN B C 1
ATOM 4727 O O . ASN B 1 222 ? 58.482 29.640 8.910 1.00 41.78 219 ASN B O 1
ATOM 4732 N N . GLY B 1 223 ? 57.667 30.549 7.017 1.00 32.59 220 GLY B N 1
ATOM 4733 C CA . GLY B 1 223 ? 56.369 29.907 7.120 1.00 24.79 220 GLY B CA 1
ATOM 4734 C C . GLY B 1 223 ? 55.500 30.420 8.253 1.00 28.09 220 GLY B C 1
ATOM 4735 O O . GLY B 1 223 ? 54.525 29.771 8.632 1.00 27.41 220 GLY B O 1
ATOM 4736 N N . ARG B 1 224 ? 55.843 31.587 8.789 1.00 27.92 221 ARG B N 1
ATOM 4737 C CA . ARG B 1 224 ? 55.119 32.139 9.930 1.00 35.16 221 ARG B CA 1
ATOM 4738 C C . ARG B 1 224 ? 53.787 32.774 9.532 1.00 35.49 221 ARG B C 1
ATOM 4739 O O . ARG B 1 224 ? 53.025 33.223 10.388 1.00 36.63 221 ARG B O 1
ATOM 4747 N N . GLY B 1 225 ? 53.511 32.811 8.233 1.00 25.96 222 GLY B N 1
ATOM 4748 C CA . GLY B 1 225 ? 52.218 33.262 7.752 1.00 29.98 222 GLY B CA 1
ATOM 4749 C C . GLY B 1 225 ? 52.205 34.622 7.085 1.00 24.36 222 GLY B C 1
ATOM 4750 O O . GLY B 1 225 ? 53.232 35.119 6.620 1.00 24.84 222 GLY B O 1
ATOM 4751 N N . THR B 1 226 ? 51.022 35.225 7.049 1.00 28.67 223 THR B N 1
ATOM 4752 C CA . THR B 1 226 ? 50.804 36.477 6.332 1.00 25.32 223 THR B CA 1
ATOM 4753 C C . THR B 1 226 ? 51.418 37.716 7.003 1.00 30.79 223 THR B C 1
ATOM 4754 O O . THR B 1 226 ? 51.945 38.586 6.312 1.00 30.40 223 THR B O 1
ATOM 4758 N N . PRO B 1 227 ? 51.354 37.803 8.345 1.00 29.59 224 PRO B N 1
ATOM 4759 C CA . PRO B 1 227 ? 51.999 38.941 9.014 1.00 22.89 224 PRO B CA 1
ATOM 4760 C C . PRO B 1 227 ? 53.466 39.067 8.617 1.00 25.23 224 PRO B C 1
ATOM 4761 O O . PRO B 1 227 ? 53.898 40.141 8.200 1.00 29.57 224 PRO B O 1
ATOM 4765 N N . GLU B 1 228 ? 54.218 37.979 8.749 1.00 33.96 225 GLU B N 1
ATOM 4766 C CA . GLU B 1 228 ? 55.608 37.955 8.311 1.00 18.90 225 GLU B CA 1
ATOM 4767 C C . GLU B 1 228 ? 55.688 38.298 6.829 1.00 30.38 225 GLU B C 1
ATOM 4768 O O . GLU B 1 228 ? 56.470 39.155 6.414 1.00 27.91 225 GLU B O 1
ATOM 4774 N N . TYR B 1 229 ? 54.868 37.615 6.039 1.00 31.32 226 TYR B N 1
ATOM 4775 C CA . TYR B 1 229 ? 54.830 37.820 4.597 1.00 28.13 226 TYR B CA 1
ATOM 4776 C C . TYR B 1 229 ? 54.589 39.286 4.257 1.00 28.83 226 TYR B C 1
ATOM 4777 O O . TYR B 1 229 ? 55.299 39.869 3.437 1.00 31.03 226 TYR B O 1
ATOM 4786 N N . CYS B 1 230 ? 53.587 39.875 4.899 1.00 35.27 227 CYS B N 1
ATOM 4787 C CA . CYS B 1 230 ? 53.205 41.257 4.636 1.00 36.99 227 CYS B CA 1
ATOM 4788 C C . CYS B 1 230 ? 54.049 42.256 5.425 1.00 46.93 227 CYS B C 1
ATOM 4789 O O . CYS B 1 230 ? 53.870 43.467 5.297 1.00 37.76 227 CYS B O 1
ATOM 4792 N N . GLY B 1 231 ? 54.963 41.744 6.243 1.00 38.10 228 GLY B N 1
ATOM 4793 C CA . GLY B 1 231 ? 55.889 42.588 6.976 1.00 37.75 228 GLY B CA 1
ATOM 4794 C C . GLY B 1 231 ? 55.232 43.458 8.030 1.00 38.54 228 GLY B C 1
ATOM 4795 O O . GLY B 1 231 ? 55.719 44.544 8.341 1.00 39.95 228 GLY B O 1
ATOM 4796 N N . VAL B 1 232 ? 54.119 42.981 8.576 1.00 31.85 229 VAL B N 1
ATOM 4797 C CA . VAL B 1 232 ? 53.439 43.671 9.666 1.00 27.25 229 VAL B CA 1
ATOM 4798 C C . VAL B 1 232 ? 53.593 42.884 10.963 1.00 39.15 229 VAL B C 1
ATOM 4799 O O . VAL B 1 232 ? 52.699 42.876 11.809 1.00 30.24 229 VAL B O 1
ATOM 4803 N N . ALA B 1 233 ? 54.735 42.217 11.104 1.00 43.46 230 ALA B N 1
ATOM 4804 C CA . ALA B 1 233 ? 55.029 41.432 12.297 1.00 39.78 230 ALA B CA 1
ATOM 4805 C C . ALA B 1 233 ? 54.935 42.289 13.558 1.00 50.02 230 ALA B C 1
ATOM 4806 O O . ALA B 1 233 ? 55.458 43.403 13.601 1.00 51.05 230 ALA B O 1
ATOM 4808 N N . ASP B 1 234 ? 54.262 41.755 14.574 1.00 48.63 231 ASP B N 1
ATOM 4809 C CA . ASP B 1 234 ? 54.039 42.455 15.841 1.00 52.77 231 ASP B CA 1
ATOM 4810 C C . ASP B 1 234 ? 53.019 43.587 15.723 1.00 43.69 231 ASP B C 1
ATOM 4811 O O . ASP B 1 234 ? 53.014 44.512 16.534 1.00 41.58 231 ASP B O 1
ATOM 4816 N N . ARG B 1 235 ? 52.155 43.510 14.716 1.00 45.38 232 ARG B N 1
ATOM 4817 C CA . ARG B 1 235 ? 51.122 44.523 14.528 1.00 30.93 232 ARG B CA 1
ATOM 4818 C C . ARG B 1 235 ? 49.724 43.912 14.525 1.00 29.83 232 ARG B C 1
ATOM 4819 O O . ARG B 1 235 ? 48.725 44.627 14.449 1.00 41.16 232 ARG B O 1
ATOM 4827 N N . VAL B 1 236 ? 49.662 42.586 14.604 1.00 26.86 233 VAL B N 1
ATOM 4828 C CA . VAL B 1 236 ? 48.387 41.889 14.710 1.00 31.55 233 VAL B CA 1
ATOM 4829 C C . VAL B 1 236 ? 48.204 41.340 16.119 1.00 33.39 233 VAL B C 1
ATOM 4830 O O . VAL B 1 236 ? 49.091 40.681 16.663 1.00 34.98 233 VAL B O 1
ATOM 4834 N N . ASP B 1 237 ? 47.044 41.616 16.703 1.00 28.06 234 ASP B N 1
ATOM 4835 C CA . ASP B 1 237 ? 46.778 41.269 18.090 1.00 30.61 234 ASP B CA 1
ATOM 4836 C C . ASP B 1 237 ? 46.271 39.837 18.237 1.00 32.82 234 ASP B C 1
ATOM 4837 O O . ASP B 1 237 ? 46.745 39.085 19.089 1.00 42.71 234 ASP B O 1
ATOM 4842 N N . ILE B 1 238 ? 45.311 39.465 17.398 1.00 27.91 235 ILE B N 1
ATOM 4843 C CA . ILE B 1 238 ? 44.700 38.144 17.474 1.00 26.99 235 ILE B CA 1
ATOM 4844 C C . ILE B 1 238 ? 45.102 37.280 16.283 1.00 29.08 235 ILE B C 1
ATOM 4845 O O . ILE B 1 238 ? 45.006 37.708 15.133 1.00 23.96 235 ILE B O 1
ATOM 4850 N N . LEU B 1 239 ? 45.558 36.064 16.565 1.00 33.66 236 LEU B N 1
ATOM 4851 C CA . LEU B 1 239 ? 45.924 35.123 15.513 1.00 33.07 236 LEU B CA 1
ATOM 4852 C C . LEU B 1 239 ? 45.253 33.767 15.698 1.00 38.37 236 LEU B C 1
ATOM 4853 O O . LEU B 1 239 ? 45.631 32.993 16.577 1.00 46.62 236 LEU B O 1
ATOM 4858 N N . THR B 1 240 ? 44.255 33.487 14.867 1.00 36.21 237 THR B N 1
ATOM 4859 C CA . THR B 1 240 ? 43.662 32.158 14.818 1.00 30.28 237 THR B CA 1
ATOM 4860 C C . THR B 1 240 ? 44.343 31.350 13.723 1.00 31.94 237 THR B C 1
ATOM 4861 O O . THR B 1 240 ? 44.952 31.910 12.811 1.00 27.20 237 THR B O 1
ATOM 4865 N N . GLY B 1 241 ? 44.247 30.030 13.827 1.00 27.44 238 GLY B N 1
ATOM 4866 C CA . GLY B 1 241 ? 44.855 29.138 12.859 1.00 31.49 238 GLY B CA 1
ATOM 4867 C C . GLY B 1 241 ? 44.392 27.713 13.084 1.00 33.67 238 GLY B C 1
ATOM 4868 O O . GLY B 1 241 ? 43.727 27.421 14.078 1.00 30.35 238 GLY B O 1
ATOM 4869 N N . THR B 1 242 ? 44.745 26.823 12.163 1.00 27.90 239 THR B N 1
ATOM 4870 C CA . THR B 1 242 ? 44.331 25.430 12.251 1.00 30.88 239 THR B CA 1
ATOM 4871 C C . THR B 1 242 ? 45.525 24.491 12.114 1.00 36.52 239 THR B C 1
ATOM 4872 O O . THR B 1 242 ? 46.605 24.901 11.692 1.00 30.09 239 THR B O 1
ATOM 4876 N N . LEU B 1 243 ? 45.323 23.230 12.479 1.00 27.64 240 LEU B N 1
ATOM 4877 C CA . LEU B 1 243 ? 46.350 22.211 12.306 1.00 25.46 240 LEU B CA 1
ATOM 4878 C C . LEU B 1 243 ? 45.875 21.186 11.287 1.00 27.27 240 LEU B C 1
ATOM 4879 O O . LEU B 1 243 ? 46.561 20.202 11.007 1.00 33.09 240 LEU B O 1
ATOM 4884 N N . GLY B 1 244 ? 44.692 21.430 10.733 1.00 23.38 241 GLY B N 1
ATOM 4885 C CA . GLY B 1 244 ? 44.087 20.513 9.787 1.00 25.21 241 GLY B CA 1
ATOM 4886 C C . GLY B 1 244 ? 44.460 20.816 8.351 1.00 29.41 241 GLY B C 1
ATOM 4887 O O . GLY B 1 244 ? 43.785 20.376 7.421 1.00 26.15 241 GLY B O 1
ATOM 4888 N N . LYS B 1 245 ? 45.539 21.568 8.167 1.00 28.10 242 LYS B N 1
ATOM 4889 C CA . LYS B 1 245 ? 45.994 21.931 6.830 1.00 29.15 242 LYS B CA 1
ATOM 4890 C C . LYS B 1 245 ? 47.492 21.690 6.647 1.00 17.88 242 LYS B C 1
ATOM 4891 O O . LYS B 1 245 ? 47.931 20.546 6.525 1.00 26.11 242 LYS B O 1
ATOM 4897 N N . ALA B 1 246 ? 48.272 22.765 6.632 1.00 23.71 243 ALA B N 1
ATOM 4898 C CA . ALA B 1 246 ? 49.707 22.660 6.386 1.00 24.78 243 ALA B CA 1
ATOM 4899 C C . ALA B 1 246 ? 50.459 22.007 7.543 1.00 29.63 243 ALA B C 1
ATOM 4900 O O . ALA B 1 246 ? 51.509 21.395 7.343 1.00 31.18 243 ALA B O 1
ATOM 4902 N N . LEU B 1 247 ? 49.916 22.132 8.749 1.00 27.89 244 LEU B N 1
ATOM 4903 C CA . LEU B 1 247 ? 50.604 21.658 9.948 1.00 23.90 244 LEU B CA 1
ATOM 4904 C C . LEU B 1 247 ? 50.075 20.328 10.477 1.00 25.47 244 LEU B C 1
ATOM 4905 O O . LEU B 1 247 ? 49.776 20.200 11.665 1.00 25.98 244 LEU B O 1
ATOM 4910 N N . GLY B 1 248 ? 49.969 19.338 9.600 1.00 30.43 245 GLY B N 1
ATOM 4911 C CA . GLY B 1 248 ? 49.573 18.006 10.017 1.00 32.22 245 GLY B CA 1
ATOM 4912 C C . GLY B 1 248 ? 48.353 17.484 9.290 1.00 29.08 245 GLY B C 1
ATOM 4913 O O . GLY B 1 248 ? 48.378 16.390 8.728 1.00 35.34 245 GLY B O 1
ATOM 4914 N N . GLY B 1 249 ? 47.280 18.266 9.308 1.00 28.41 246 GLY B N 1
ATOM 4915 C CA . GLY B 1 249 ? 46.048 17.884 8.646 1.00 24.28 246 GLY B CA 1
ATOM 4916 C C . GLY B 1 249 ? 45.162 17.014 9.516 1.00 26.13 246 GLY B C 1
ATOM 4917 O O . GLY B 1 249 ? 44.048 16.668 9.128 1.00 24.25 246 GLY B O 1
ATOM 4918 N N . ALA B 1 250 ? 45.657 16.654 10.696 1.00 33.29 247 ALA B N 1
ATOM 4919 C CA . ALA B 1 250 ? 44.882 15.832 11.619 1.00 30.67 247 ALA B CA 1
ATOM 4920 C C . ALA B 1 250 ? 43.678 16.603 12.152 1.00 29.20 247 ALA B C 1
ATOM 4921 O O . ALA B 1 250 ? 42.552 16.397 11.702 1.00 37.06 247 ALA B O 1
ATOM 4923 N N . SER B 1 251 ? 43.926 17.491 13.109 1.00 33.07 248 SER B N 1
ATOM 4924 C CA . SER B 1 251 ? 42.876 18.321 13.688 1.00 39.55 248 SER B CA 1
ATOM 4925 C C . SER B 1 251 ? 43.466 19.319 14.675 1.00 33.18 248 SER B C 1
ATOM 4926 O O . SER B 1 251 ? 44.664 19.292 14.956 1.00 22.37 248 SER B O 1
ATOM 4929 N N . GLY B 1 252 ? 42.621 20.197 15.202 1.00 40.21 249 GLY B N 1
ATOM 4930 C CA . GLY B 1 252 ? 43.063 21.164 16.186 1.00 30.01 249 GLY B CA 1
ATOM 4931 C C . GLY B 1 252 ? 43.071 22.591 15.676 1.00 23.58 249 GLY B C 1
ATOM 4932 O O . GLY B 1 252 ? 43.232 22.839 14.481 1.00 26.31 249 GLY B O 1
ATOM 4933 N N . GLY B 1 253 ? 42.891 23.531 16.596 1.00 24.08 250 GLY B N 1
ATOM 4934 C CA . GLY B 1 253 ? 42.904 24.946 16.274 1.00 26.31 250 GLY B CA 1
ATOM 4935 C C . GLY B 1 253 ? 43.500 25.720 17.431 1.00 25.00 250 GLY B C 1
ATOM 4936 O O . GLY B 1 253 ? 43.782 25.143 18.482 1.00 22.59 250 GLY B O 1
ATOM 4937 N N . TYR B 1 254 ? 43.693 27.023 17.252 1.00 27.83 251 TYR B N 1
ATOM 4938 C CA . TYR B 1 254 ? 44.320 27.825 18.296 1.00 26.98 251 TYR B CA 1
ATOM 4939 C C . TYR B 1 254 ? 44.029 29.321 18.184 1.00 33.13 251 TYR B C 1
ATOM 4940 O O . TYR B 1 254 ? 43.497 29.795 17.179 1.00 25.60 251 TYR B O 1
ATOM 4949 N N . THR B 1 255 ? 44.379 30.050 19.240 1.00 28.46 252 THR B N 1
ATOM 4950 C CA . THR B 1 255 ? 44.348 31.508 19.248 1.00 26.87 252 THR B CA 1
ATOM 4951 C C . THR B 1 255 ? 45.507 32.020 20.095 1.00 23.12 252 THR B C 1
ATOM 4952 O O . THR B 1 255 ? 45.546 31.803 21.307 1.00 37.36 252 THR B O 1
ATOM 4956 N N . SER B 1 256 ? 46.455 32.691 19.450 1.00 25.00 253 SER B N 1
ATOM 4957 C CA . SER B 1 256 ? 47.640 33.186 20.139 1.00 26.67 253 SER B CA 1
ATOM 4958 C C . SER B 1 256 ? 47.810 34.685 19.935 1.00 31.95 253 SER B C 1
ATOM 4959 O O . SER B 1 256 ? 47.383 35.238 18.922 1.00 27.41 253 SER B O 1
ATOM 4962 N N . GLY B 1 257 ? 48.445 35.334 20.903 1.00 34.89 254 GLY B N 1
ATOM 4963 C CA . GLY B 1 257 ? 48.645 36.768 20.864 1.00 37.09 254 GLY B CA 1
ATOM 4964 C C . GLY B 1 257 ? 49.224 37.269 22.170 1.00 42.19 254 GLY B C 1
ATOM 4965 O O . GLY B 1 257 ? 50.107 36.636 22.751 1.00 43.72 254 GLY B O 1
ATOM 4966 N N . HIS B 1 258 ? 48.717 38.403 22.640 1.00 49.78 255 HIS B N 1
ATOM 4967 C CA . HIS B 1 258 ? 49.235 39.030 23.849 1.00 45.37 255 HIS B CA 1
ATOM 4968 C C . HIS B 1 258 ? 48.895 38.240 25.112 1.00 39.42 255 HIS B C 1
ATOM 4969 O O . HIS B 1 258 ? 48.220 37.213 25.053 1.00 42.49 255 HIS B O 1
ATOM 4976 N N . LYS B 1 259 ? 49.368 38.733 26.252 1.00 47.86 256 LYS B N 1
ATOM 4977 C CA . LYS B 1 259 ? 49.226 38.032 27.526 1.00 46.96 256 LYS B CA 1
ATOM 4978 C C . LYS B 1 259 ? 47.780 37.868 27.992 1.00 41.03 256 LYS B C 1
ATOM 4979 O O . LYS B 1 259 ? 47.214 36.778 27.916 1.00 28.87 256 LYS B O 1
ATOM 4985 N N . GLU B 1 260 ? 47.194 38.957 28.477 1.00 37.42 257 GLU B N 1
ATOM 4986 C CA . GLU B 1 260 ? 45.900 38.902 29.153 1.00 35.39 257 GLU B CA 1
ATOM 4987 C C . GLU B 1 260 ? 44.754 38.393 28.274 1.00 38.16 257 GLU B C 1
ATOM 4988 O O . GLU B 1 260 ? 43.771 37.852 28.783 1.00 39.13 257 GLU B O 1
ATOM 4994 N N . ILE B 1 261 ? 44.879 38.559 26.961 1.00 33.57 258 ILE B N 1
ATOM 4995 C CA . ILE B 1 261 ? 43.833 38.117 26.042 1.00 35.41 258 ILE B CA 1
ATOM 4996 C C . ILE B 1 261 ? 43.646 36.603 26.077 1.00 36.53 258 ILE B C 1
ATOM 4997 O O . ILE B 1 261 ? 42.526 36.107 26.188 1.00 26.88 258 ILE B O 1
ATOM 5002 N N . ILE B 1 262 ? 44.754 35.876 25.987 1.00 36.44 259 ILE B N 1
ATOM 5003 C CA . ILE B 1 262 ? 44.717 34.420 25.931 1.00 34.13 259 ILE B CA 1
ATOM 5004 C C . ILE B 1 262 ? 44.459 33.817 27.306 1.00 34.68 259 ILE B C 1
ATOM 5005 O O . ILE B 1 262 ? 44.058 32.659 27.423 1.00 38.35 259 ILE B O 1
ATOM 5010 N N . GLU B 1 263 ? 44.691 34.607 28.348 1.00 37.10 260 GLU B N 1
ATOM 5011 C CA . GLU B 1 263 ? 44.384 34.173 29.701 1.00 38.17 260 GLU B CA 1
ATOM 5012 C C . GLU B 1 263 ? 42.888 34.315 29.938 1.00 31.22 260 GLU B C 1
ATOM 5013 O O . GLU B 1 263 ? 42.260 33.454 30.553 1.00 28.36 260 GLU B O 1
ATOM 5019 N N . TRP B 1 264 ? 42.327 35.413 29.439 1.00 26.30 261 TRP B N 1
ATOM 5020 C CA . TRP B 1 264 ? 40.894 35.659 29.529 1.00 23.86 261 TRP B CA 1
ATOM 5021 C C . TRP B 1 264 ? 40.122 34.587 28.772 1.00 32.04 261 TRP B C 1
ATOM 5022 O O . TRP B 1 264 ? 39.146 34.034 29.281 1.00 34.16 261 TRP B O 1
ATOM 5033 N N . LEU B 1 265 ? 40.566 34.296 27.553 1.00 36.07 262 LEU B N 1
ATOM 5034 C CA . LEU B 1 265 ? 39.946 33.255 26.742 1.00 30.64 262 LEU B CA 1
ATOM 5035 C C . LEU B 1 265 ? 39.993 31.913 27.467 1.00 36.39 262 LEU B C 1
ATOM 5036 O O . LEU B 1 265 ? 39.017 31.164 27.476 1.00 31.92 262 LEU B O 1
ATOM 5041 N N . ARG B 1 266 ? 41.136 31.622 28.082 1.00 34.69 263 ARG B N 1
ATOM 5042 C CA . ARG B 1 266 ? 41.328 30.370 28.807 1.00 31.28 263 ARG B CA 1
ATOM 5043 C C . ARG B 1 266 ? 40.397 30.265 30.015 1.00 34.49 263 ARG B C 1
ATOM 5044 O O . ARG B 1 266 ? 40.243 29.193 30.603 1.00 31.20 263 ARG B O 1
ATOM 5052 N N . ASN B 1 267 ? 39.773 31.383 30.375 1.00 31.86 264 ASN B N 1
ATOM 5053 C CA . ASN B 1 267 ? 38.850 31.420 31.505 1.00 27.48 264 ASN B CA 1
ATOM 5054 C C . ASN B 1 267 ? 37.397 31.641 31.090 1.00 34.08 264 ASN B C 1
ATOM 5055 O O . ASN B 1 267 ? 36.480 31.375 31.867 1.00 27.73 264 ASN B O 1
ATOM 5060 N N . ARG B 1 268 ? 37.183 32.121 29.869 1.00 31.82 265 ARG B N 1
ATOM 5061 C CA . ARG B 1 268 ? 35.844 32.528 29.446 1.00 37.61 265 ARG B CA 1
ATOM 5062 C C . ARG B 1 268 ? 35.394 31.971 28.093 1.00 36.08 265 ARG B C 1
ATOM 5063 O O . ARG B 1 268 ? 34.205 32.000 27.778 1.00 37.36 265 ARG B O 1
ATOM 5071 N N . SER B 1 269 ? 36.332 31.471 27.295 1.00 37.83 266 SER B N 1
ATOM 5072 C CA . SER B 1 269 ? 35.994 30.961 25.969 1.00 36.30 266 SER B CA 1
ATOM 5073 C C . SER B 1 269 ? 35.174 29.674 26.067 1.00 28.51 266 SER B C 1
ATOM 5074 O O . SER B 1 269 ? 35.689 28.626 26.457 1.00 27.50 266 SER B O 1
ATOM 5077 N N . ARG B 1 270 ? 33.897 29.767 25.704 1.00 32.60 267 ARG B N 1
ATOM 5078 C CA . ARG B 1 270 ? 32.948 28.668 25.883 1.00 28.11 267 ARG B CA 1
ATOM 5079 C C . ARG B 1 270 ? 33.404 27.324 25.305 1.00 22.21 267 ARG B C 1
ATOM 5080 O O . ARG B 1 270 ? 33.378 26.312 26.007 1.00 35.78 267 ARG B O 1
ATOM 5088 N N . PRO B 1 271 ? 33.818 27.305 24.027 1.00 22.69 268 PRO B N 1
ATOM 5089 C CA . PRO B 1 271 ? 34.266 26.046 23.418 1.00 24.95 268 PRO B CA 1
ATOM 5090 C C . PRO B 1 271 ? 35.453 25.449 24.166 1.00 21.60 268 PRO B C 1
ATOM 5091 O O . PRO B 1 271 ? 35.713 24.252 24.056 1.00 22.65 268 PRO B O 1
ATOM 5095 N N . TYR B 1 272 ? 36.163 26.282 24.919 1.00 27.23 269 TYR B N 1
ATOM 5096 C CA . TYR B 1 272 ? 37.329 25.833 25.670 1.00 26.61 269 TYR B CA 1
ATOM 5097 C C . TYR B 1 272 ? 36.936 25.322 27.055 1.00 29.56 269 TYR B C 1
ATOM 5098 O O . TYR B 1 272 ? 37.653 24.527 27.663 1.00 24.43 269 TYR B O 1
ATOM 5107 N N . LEU B 1 273 ? 35.788 25.780 27.544 1.00 26.40 270 LEU B N 1
ATOM 5108 C CA . LEU B 1 273 ? 35.314 25.400 28.869 1.00 27.74 270 LEU B CA 1
ATOM 5109 C C . LEU B 1 273 ? 34.300 24.261 28.799 1.00 32.68 270 LEU B C 1
ATOM 5110 O O . LEU B 1 273 ? 33.992 23.631 29.812 1.00 32.94 270 LEU B O 1
ATOM 5115 N N . PHE B 1 274 ? 33.783 23.999 27.602 1.00 28.15 271 PHE B N 1
ATOM 5116 C CA . PHE B 1 274 ? 32.707 23.025 27.437 1.00 32.35 271 PHE B CA 1
ATOM 5117 C C . PHE B 1 274 ? 32.956 22.018 26.311 1.00 36.88 271 PHE B C 1
ATOM 5118 O O . PHE B 1 274 ? 32.011 21.469 25.745 1.00 48.37 271 PHE B O 1
ATOM 5126 N N . SER B 1 275 ? 34.224 21.773 25.994 1.00 24.09 272 SER B N 1
ATOM 5127 C CA . SER B 1 275 ? 34.573 20.791 24.973 1.00 25.29 272 SER B CA 1
ATOM 5128 C C . SER B 1 275 ? 35.810 19.984 25.358 1.00 28.68 272 SER B C 1
ATOM 5129 O O . SER B 1 275 ? 36.730 20.499 25.997 1.00 22.24 272 SER B O 1
ATOM 5132 N N . ASN B 1 276 ? 35.823 18.716 24.961 1.00 25.82 273 ASN B N 1
ATOM 5133 C CA . ASN B 1 276 ? 36.921 17.818 25.291 1.00 24.13 273 ASN B CA 1
ATOM 5134 C C . ASN B 1 276 ? 38.268 18.355 24.822 1.00 30.42 273 ASN B C 1
ATOM 5135 O O . ASN B 1 276 ? 38.366 18.999 23.777 1.00 27.87 273 ASN B O 1
ATOM 5140 N N . THR B 1 277 ? 39.303 18.083 25.607 1.00 34.33 274 THR B N 1
ATOM 5141 C CA . THR B 1 277 ? 40.652 18.508 25.267 1.00 28.92 274 THR B CA 1
ATOM 5142 C C . THR B 1 277 ? 41.118 17.821 23.989 1.00 24.87 274 THR B C 1
ATOM 5143 O O . THR B 1 277 ? 40.693 16.705 23.687 1.00 28.45 274 THR B O 1
ATOM 5147 N N . VAL B 1 278 ? 41.980 18.494 23.232 1.00 22.23 275 VAL B N 1
ATOM 5148 C CA . VAL B 1 278 ? 42.546 17.906 22.025 1.00 32.29 275 VAL B CA 1
ATOM 5149 C C . VAL B 1 278 ? 43.243 16.593 22.355 1.00 28.89 275 VAL B C 1
ATOM 5150 O O . VAL B 1 278 ? 43.908 16.474 23.386 1.00 32.75 275 VAL B O 1
ATOM 5154 N N . ALA B 1 279 ? 43.084 15.609 21.478 1.00 21.66 276 ALA B N 1
ATOM 5155 C CA . ALA B 1 279 ? 43.706 14.307 21.669 1.00 27.72 276 ALA B CA 1
ATOM 5156 C C . ALA B 1 279 ? 45.220 14.431 21.806 1.00 28.26 276 ALA B C 1
ATOM 5157 O O . ALA B 1 279 ? 45.869 15.106 21.004 1.00 27.50 276 ALA B O 1
ATOM 5159 N N . PRO B 1 280 ? 45.786 13.779 22.832 1.00 27.52 277 PRO B N 1
ATOM 5160 C CA . PRO B 1 280 ? 47.230 13.808 23.080 1.00 34.71 277 PRO B CA 1
ATOM 5161 C C . PRO B 1 280 ? 48.014 13.334 21.861 1.00 27.69 277 PRO B C 1
ATOM 5162 O O . PRO B 1 280 ? 49.083 13.871 21.563 1.00 29.22 277 PRO B O 1
ATOM 5166 N N . VAL B 1 281 ? 47.473 12.338 21.166 1.00 25.85 278 VAL B N 1
ATOM 5167 C CA . VAL B 1 281 ? 48.095 11.795 19.965 1.00 27.03 278 VAL B CA 1
ATOM 5168 C C . VAL B 1 281 ? 48.416 12.912 18.984 1.00 33.82 278 VAL B C 1
ATOM 5169 O O . VAL B 1 281 ? 49.475 12.923 18.358 1.00 19.39 278 VAL B O 1
ATOM 5173 N N . ILE B 1 282 ? 47.490 13.856 18.861 1.00 22.46 279 ILE B N 1
ATOM 5174 C CA . ILE B 1 282 ? 47.627 14.952 17.913 1.00 22.68 279 ILE B CA 1
ATOM 5175 C C . ILE B 1 282 ? 48.430 16.112 18.497 1.00 27.28 279 ILE B C 1
ATOM 5176 O O . ILE B 1 282 ? 49.169 16.786 17.780 1.00 26.80 279 ILE B O 1
ATOM 5181 N N . VAL B 1 283 ? 48.290 16.336 19.800 1.00 26.53 280 VAL B N 1
ATOM 5182 C CA . VAL B 1 283 ? 49.018 17.406 20.476 1.00 23.90 280 VAL B CA 1
ATOM 5183 C C . VAL B 1 283 ? 50.526 17.220 20.338 1.00 17.69 280 VAL B C 1
ATOM 5184 O O . VAL B 1 283 ? 51.226 18.092 19.822 1.00 21.14 280 VAL B O 1
ATOM 5188 N N . ALA B 1 284 ? 51.015 16.076 20.805 1.00 19.17 281 ALA B N 1
ATOM 5189 C CA . ALA B 1 284 ? 52.438 15.764 20.762 1.00 23.21 281 ALA B CA 1
ATOM 5190 C C . ALA B 1 284 ? 52.957 15.645 19.334 1.00 25.81 281 ALA B C 1
ATOM 5191 O O . ALA B 1 284 ? 54.057 16.104 19.029 1.00 20.97 281 ALA B O 1
ATOM 5193 N N . THR B 1 285 ? 52.174 15.018 18.462 1.00 25.35 282 THR B N 1
ATOM 5194 C CA . THR B 1 285 ? 52.563 14.888 17.063 1.00 23.49 282 THR B CA 1
ATOM 5195 C C . THR B 1 285 ? 52.767 16.273 16.461 1.00 25.71 282 THR B C 1
ATOM 5196 O O . THR B 1 285 ? 53.738 16.517 15.742 1.00 32.09 282 THR B O 1
ATOM 5200 N N . SER B 1 286 ? 51.846 17.181 16.770 1.00 18.74 283 SER B N 1
ATOM 5201 C CA . SER B 1 286 ? 51.958 18.566 16.330 1.00 21.75 283 SER B CA 1
ATOM 5202 C C . SER B 1 286 ? 53.287 19.167 16.776 1.00 25.86 283 SER B C 1
ATOM 5203 O O . SER B 1 286 ? 53.893 19.957 16.053 1.00 25.02 283 SER B O 1
ATOM 5206 N N . LEU B 1 287 ? 53.734 18.790 17.970 1.00 34.77 284 LEU B N 1
ATOM 5207 C CA . LEU B 1 287 ? 55.040 19.213 18.461 1.00 25.56 284 LEU B CA 1
ATOM 5208 C C . LEU B 1 287 ? 56.144 18.737 17.525 1.00 28.91 284 LEU B C 1
ATOM 5209 O O . LEU B 1 287 ? 57.144 19.427 17.328 1.00 25.89 284 LEU B O 1
ATOM 5214 N N . LYS B 1 288 ? 55.956 17.555 16.949 1.00 27.89 285 LYS B N 1
ATOM 5215 C CA . LYS B 1 288 ? 56.916 17.010 16.000 1.00 34.97 285 LYS B CA 1
ATOM 5216 C C . LYS B 1 288 ? 56.853 17.807 14.703 1.00 36.02 285 LYS B C 1
ATOM 5217 O O . LYS B 1 288 ? 57.879 18.080 14.080 1.00 37.16 285 LYS B O 1
ATOM 5223 N N . VAL B 1 289 ? 55.641 18.179 14.303 1.00 25.54 286 VAL B N 1
ATOM 5224 C CA . VAL B 1 289 ? 55.443 18.990 13.109 1.00 24.00 286 VAL B CA 1
ATOM 5225 C C . VAL B 1 289 ? 56.298 20.252 13.160 1.00 32.68 286 VAL B C 1
ATOM 5226 O O . VAL B 1 289 ? 56.982 20.591 12.193 1.00 28.43 286 VAL B O 1
ATOM 5230 N N . LEU B 1 290 ? 56.261 20.936 14.299 1.00 34.95 287 LEU B N 1
ATOM 5231 C CA . LEU B 1 290 ? 56.981 22.194 14.464 1.00 30.58 287 LEU B CA 1
ATOM 5232 C C . LEU B 1 290 ? 58.497 22.009 14.415 1.00 40.25 287 LEU B C 1
ATOM 5233 O O . LEU B 1 290 ? 59.211 22.850 13.870 1.00 35.95 287 LEU B O 1
ATOM 5238 N N . GLU B 1 291 ? 58.985 20.911 14.984 1.00 44.52 288 GLU B N 1
ATOM 5239 C CA . GLU B 1 291 ? 60.405 20.588 14.902 1.00 44.40 288 GLU B CA 1
ATOM 5240 C C . GLU B 1 291 ? 60.830 20.430 13.446 1.00 34.74 288 GLU B C 1
ATOM 5241 O O . GLU B 1 291 ? 61.824 21.014 13.017 1.00 31.23 288 GLU B O 1
ATOM 5247 N N . LEU B 1 292 ? 60.073 19.641 12.690 1.00 32.77 289 LEU B N 1
ATOM 5248 C CA . LEU B 1 292 ? 60.335 19.476 11.264 1.00 43.98 289 LEU B CA 1
ATOM 5249 C C . LEU B 1 292 ? 60.427 20.825 10.561 1.00 36.56 289 LEU B C 1
ATOM 5250 O O . LEU B 1 292 ? 61.312 21.047 9.735 1.00 40.44 289 LEU B O 1
ATOM 5255 N N . LEU B 1 293 ? 59.507 21.723 10.899 1.00 36.51 290 LEU B N 1
ATOM 5256 C CA . LEU B 1 293 ? 59.440 23.034 10.263 1.00 35.97 290 LEU B CA 1
ATOM 5257 C C . LEU B 1 293 ? 60.704 23.851 10.515 1.00 46.35 290 LEU B C 1
ATOM 5258 O O . LEU B 1 293 ? 60.822 24.986 10.053 1.00 49.37 290 LEU B O 1
ATOM 5263 N N . LYS B 1 294 ? 61.644 23.264 11.249 1.00 42.35 291 LYS B N 1
ATOM 5264 C CA . LYS B 1 294 ? 62.931 23.895 11.514 1.00 43.53 291 LYS B CA 1
ATOM 5265 C C . LYS B 1 294 ? 63.991 23.427 10.520 1.00 33.55 291 LYS B C 1
ATOM 5266 O O . LYS B 1 294 ? 64.865 24.198 10.123 1.00 39.77 291 LYS B O 1
ATOM 5272 N N . THR B 1 295 ? 63.903 22.161 10.118 1.00 24.78 292 THR B N 1
ATOM 5273 C CA . THR B 1 295 ? 64.901 21.557 9.239 1.00 32.84 292 THR B CA 1
ATOM 5274 C C . THR B 1 295 ? 64.387 21.323 7.818 1.00 33.76 292 THR B C 1
ATOM 5275 O O . THR B 1 295 ? 65.005 21.765 6.850 1.00 27.75 292 THR B O 1
ATOM 5279 N N . GLU B 1 296 ? 63.263 20.619 7.698 1.00 37.73 293 GLU B N 1
ATOM 5280 C CA . GLU B 1 296 ? 62.683 20.315 6.390 1.00 32.90 293 GLU B CA 1
ATOM 5281 C C . GLU B 1 296 ? 61.841 21.475 5.858 1.00 38.04 293 GLU B C 1
ATOM 5282 O O . GLU B 1 296 ? 61.509 21.521 4.673 1.00 37.60 293 GLU B O 1
ATOM 5288 N N . GLY B 1 297 ? 61.504 22.411 6.740 1.00 30.56 294 GLY B N 1
ATOM 5289 C CA . GLY B 1 297 ? 60.693 23.560 6.375 1.00 30.81 294 GLY B CA 1
ATOM 5290 C C . GLY B 1 297 ? 61.156 24.294 5.128 1.00 36.55 294 GLY B C 1
ATOM 5291 O O . GLY B 1 297 ? 60.407 24.399 4.156 1.00 37.65 294 GLY B O 1
ATOM 5292 N N . PRO B 1 298 ? 62.396 24.808 5.151 1.00 37.30 295 PRO B N 1
ATOM 5293 C CA . PRO B 1 298 ? 62.972 25.603 4.060 1.00 37.65 295 PRO B CA 1
ATOM 5294 C C . PRO B 1 298 ? 62.751 24.995 2.676 1.00 32.73 295 PRO B C 1
ATOM 5295 O O . PRO B 1 298 ? 62.156 25.644 1.815 1.00 32.45 295 PRO B O 1
ATOM 5299 N N . GLN B 1 299 ? 63.233 23.774 2.467 1.00 28.67 296 GLN B N 1
ATOM 5300 C CA . GLN B 1 299 ? 63.117 23.120 1.167 1.00 28.03 296 GLN B CA 1
ATOM 5301 C C . GLN B 1 299 ? 61.657 22.972 0.743 1.00 35.25 296 GLN B C 1
ATOM 5302 O O . GLN B 1 299 ? 61.296 23.277 -0.394 1.00 41.99 296 GLN B O 1
ATOM 5308 N N . LEU B 1 300 ? 60.825 22.500 1.667 1.00 30.46 297 LEU B N 1
ATOM 5309 C CA . LEU B 1 300 ? 59.412 22.256 1.388 1.00 32.56 297 LEU B CA 1
ATOM 5310 C C . LEU B 1 300 ? 58.688 23.497 0.865 1.00 31.49 297 LEU B C 1
ATOM 5311 O O . LEU B 1 300 ? 57.854 23.401 -0.036 1.00 34.84 297 LEU B O 1
ATOM 5316 N N . ARG B 1 301 ? 59.008 24.656 1.434 1.00 29.15 298 ARG B N 1
ATOM 5317 C CA . ARG B 1 301 ? 58.440 25.920 0.973 1.00 34.69 298 ARG B CA 1
ATOM 5318 C C . ARG B 1 301 ? 58.932 26.229 -0.438 1.00 37.31 298 ARG B C 1
ATOM 5319 O O . ARG B 1 301 ? 58.167 26.677 -1.294 1.00 32.92 298 ARG B O 1
ATOM 5327 N N . LYS B 1 302 ? 60.218 25.984 -0.667 1.00 35.25 299 LYS B N 1
ATOM 5328 C CA . LYS B 1 302 ? 60.844 26.225 -1.962 1.00 40.15 299 LYS B CA 1
ATOM 5329 C C . LYS B 1 302 ? 60.198 25.382 -3.057 1.00 28.83 299 LYS B C 1
ATOM 5330 O O . LYS B 1 302 ? 59.883 25.883 -4.137 1.00 35.49 299 LYS B O 1
ATOM 5336 N N . GLN B 1 303 ? 60.014 24.096 -2.772 1.00 28.48 300 GLN B N 1
ATOM 5337 C CA . GLN B 1 303 ? 59.387 23.179 -3.716 1.00 29.30 300 GLN B CA 1
ATOM 5338 C C . GLN B 1 303 ? 58.016 23.702 -4.123 1.00 26.88 300 GLN B C 1
ATOM 5339 O O . GLN B 1 303 ? 57.683 23.755 -5.307 1.00 30.12 300 GLN B O 1
ATOM 5345 N N . LEU B 1 304 ? 57.231 24.096 -3.126 1.00 34.68 301 LEU B N 1
ATOM 5346 C CA . LEU B 1 304 ? 55.900 24.643 -3.357 1.00 32.13 301 LEU B CA 1
ATOM 5347 C C . LEU B 1 304 ? 55.976 25.901 -4.217 1.00 29.80 301 LEU B C 1
ATOM 5348 O O . LEU B 1 304 ? 55.137 26.117 -5.091 1.00 19.62 301 LEU B O 1
ATOM 5353 N N . GLN B 1 305 ? 56.988 26.725 -3.962 1.00 33.88 302 GLN B N 1
ATOM 5354 C CA . GLN B 1 305 ? 57.210 27.945 -4.734 1.00 27.06 302 GLN B CA 1
ATOM 5355 C C . GLN B 1 305 ? 57.437 27.635 -6.212 1.00 35.66 302 GLN B C 1
ATOM 5356 O O . GLN B 1 305 ? 56.828 28.253 -7.087 1.00 26.77 302 GLN B O 1
ATOM 5362 N N . GLU B 1 306 ? 58.320 26.680 -6.483 1.00 23.02 303 GLU B N 1
ATOM 5363 C CA . GLU B 1 306 ? 58.597 26.262 -7.850 1.00 21.99 303 GLU B CA 1
ATOM 5364 C C . GLU B 1 306 ? 57.355 25.639 -8.469 1.00 31.33 303 GLU B C 1
ATOM 5365 O O . GLU B 1 306 ? 56.900 26.061 -9.531 1.00 32.63 303 GLU B O 1
ATOM 5371 N N . ASN B 1 307 ? 56.814 24.631 -7.790 1.00 29.74 304 ASN B N 1
ATOM 5372 C CA . ASN B 1 307 ? 55.603 23.952 -8.237 1.00 30.20 304 ASN B CA 1
ATOM 5373 C C . ASN B 1 307 ? 54.547 24.925 -8.749 1.00 29.92 304 ASN B C 1
ATOM 5374 O O . ASN B 1 307 ? 54.078 24.806 -9.881 1.00 28.47 304 ASN B O 1
ATOM 5379 N N . SER B 1 308 ? 54.179 25.885 -7.905 1.00 27.76 305 SER B N 1
ATOM 5380 C CA . SER B 1 308 ? 53.163 26.874 -8.252 1.00 26.94 305 SER B CA 1
ATOM 5381 C C . SER B 1 308 ? 53.488 27.577 -9.563 1.00 28.91 305 SER B C 1
ATOM 5382 O O . SER B 1 308 ? 52.672 27.601 -10.483 1.00 30.16 305 SER B O 1
ATOM 5385 N N . ARG B 1 309 ? 54.685 28.149 -9.642 1.00 30.76 306 ARG B N 1
ATOM 5386 C CA . ARG B 1 309 ? 55.125 28.844 -10.845 1.00 33.21 306 ARG B CA 1
ATOM 5387 C C . ARG B 1 309 ? 54.996 27.937 -12.065 1.00 32.24 306 ARG B C 1
ATOM 5388 O O . ARG B 1 309 ? 54.433 28.332 -13.088 1.00 34.90 306 ARG B O 1
ATOM 5396 N N . TYR B 1 310 ? 55.519 26.719 -11.944 1.00 31.57 307 TYR B N 1
ATOM 5397 C CA . TYR B 1 310 ? 55.492 25.752 -13.036 1.00 39.21 307 TYR B CA 1
ATOM 5398 C C . TYR B 1 310 ? 54.077 25.550 -13.561 1.00 31.95 307 TYR B C 1
ATOM 5399 O O . TYR B 1 310 ? 53.818 25.716 -14.753 1.00 33.52 307 TYR B O 1
ATOM 5408 N N . PHE B 1 311 ? 53.167 25.190 -12.661 1.00 21.43 308 PHE B N 1
ATOM 5409 C CA . PHE B 1 311 ? 51.774 24.957 -13.023 1.00 29.71 308 PHE B CA 1
ATOM 5410 C C . PHE B 1 311 ? 51.138 26.227 -13.579 1.00 35.11 308 PHE B C 1
ATOM 5411 O O . PHE B 1 311 ? 50.376 26.175 -14.544 1.00 35.52 308 PHE B O 1
ATOM 5419 N N . ARG B 1 312 ? 51.457 27.364 -12.966 1.00 31.35 309 ARG B N 1
ATOM 5420 C CA . ARG B 1 312 ? 50.986 28.661 -13.442 1.00 34.62 309 ARG B CA 1
ATOM 5421 C C . ARG B 1 312 ? 51.264 28.825 -14.931 1.00 31.03 309 ARG B C 1
ATOM 5422 O O . ARG B 1 312 ? 50.344 28.951 -15.739 1.00 33.55 309 ARG B O 1
ATOM 5430 N N . ALA B 1 313 ? 52.546 28.814 -15.281 1.00 35.45 310 ALA B N 1
ATOM 5431 C CA . ALA B 1 313 ? 52.982 29.004 -16.660 1.00 34.84 310 ALA B CA 1
ATOM 5432 C C . ALA B 1 313 ? 52.425 27.942 -17.606 1.00 32.42 310 ALA B C 1
ATOM 5433 O O . ALA B 1 313 ? 51.966 28.259 -18.702 1.00 31.18 310 ALA B O 1
ATOM 5435 N N . GLY B 1 314 ? 52.467 26.684 -17.178 1.00 34.00 311 GLY B N 1
ATOM 5436 C CA . GLY B 1 314 ? 51.973 25.584 -17.988 1.00 28.46 311 GLY B CA 1
ATOM 5437 C C . GLY B 1 314 ? 50.524 25.743 -18.411 1.00 23.51 311 GLY B C 1
ATOM 5438 O O . GLY B 1 314 ? 50.152 25.373 -19.525 1.00 28.48 311 GLY B O 1
ATOM 5447 N N . GLU B 1 316 ? 48.941 28.640 -18.652 1.00 31.09 313 GLU B N 1
ATOM 5448 C CA . GLU B 1 316 ? 48.833 29.846 -19.466 1.00 31.75 313 GLU B CA 1
ATOM 5449 C C . GLU B 1 316 ? 49.193 29.545 -20.917 1.00 30.74 313 GLU B C 1
ATOM 5450 O O . GLU B 1 316 ? 48.711 30.207 -21.837 1.00 21.91 313 GLU B O 1
ATOM 5456 N N . LYS B 1 317 ? 50.041 28.539 -21.111 1.00 23.33 314 LYS B N 1
ATOM 5457 C CA . LYS B 1 317 ? 50.389 28.071 -22.445 1.00 28.35 314 LYS B CA 1
ATOM 5458 C C . LYS B 1 317 ? 49.125 27.606 -23.151 1.00 33.82 314 LYS B C 1
ATOM 5459 O O . LYS B 1 317 ? 48.955 27.804 -24.355 1.00 36.30 314 LYS B O 1
ATOM 5465 N N . LEU B 1 318 ? 48.232 26.989 -22.385 1.00 21.78 315 LEU B N 1
ATOM 5466 C CA . LEU B 1 318 ? 46.995 26.450 -22.935 1.00 26.19 315 LEU B CA 1
ATOM 5467 C C . LEU B 1 318 ? 45.907 27.516 -22.996 1.00 25.43 315 LEU B C 1
ATOM 5468 O O . LEU B 1 318 ? 44.772 27.238 -23.384 1.00 27.21 315 LEU B O 1
ATOM 5473 N N . GLY B 1 319 ? 46.264 28.738 -22.615 1.00 17.12 316 GLY B N 1
ATOM 5474 C CA . GLY B 1 319 ? 45.343 29.857 -22.676 1.00 21.06 316 GLY B CA 1
ATOM 5475 C C . GLY B 1 319 ? 44.371 29.905 -21.514 1.00 31.37 316 GLY B C 1
ATOM 5476 O O . GLY B 1 319 ? 43.413 30.675 -21.536 1.00 27.84 316 GLY B O 1
ATOM 5477 N N . PHE B 1 320 ? 44.611 29.083 -20.497 1.00 29.33 317 PHE B N 1
ATOM 5478 C CA . PHE B 1 320 ? 43.741 29.061 -19.324 1.00 30.37 317 PHE B CA 1
ATOM 5479 C C . PHE B 1 320 ? 43.806 30.379 -18.555 1.00 27.32 317 PHE B C 1
ATOM 5480 O O . PHE B 1 320 ? 44.870 30.987 -18.436 1.00 35.44 317 PHE B O 1
ATOM 5488 N N . GLN B 1 321 ? 42.662 30.816 -18.039 1.00 24.26 318 GLN B N 1
ATOM 5489 C CA . GLN B 1 321 ? 42.585 32.054 -17.269 1.00 26.65 318 GLN B CA 1
ATOM 5490 C C . GLN B 1 321 ? 42.647 31.778 -15.771 1.00 25.69 318 GLN B C 1
ATOM 5491 O O . GLN B 1 321 ? 41.742 31.165 -15.208 1.00 29.70 318 GLN B O 1
ATOM 5497 N N . LEU B 1 322 ? 43.716 32.235 -15.130 1.00 31.84 319 LEU B N 1
ATOM 5498 C CA . LEU B 1 322 ? 43.875 32.050 -13.696 1.00 22.35 319 LEU B CA 1
ATOM 5499 C C . LEU B 1 322 ? 43.650 33.359 -12.955 1.00 24.73 319 LEU B C 1
ATOM 5500 O O . LEU B 1 322 ? 43.359 34.392 -13.560 1.00 29.77 319 LEU B O 1
ATOM 5505 N N . VAL B 1 323 ? 43.791 33.305 -11.637 1.00 34.42 320 VAL B N 1
ATOM 5506 C CA . VAL B 1 323 ? 43.734 34.501 -10.814 1.00 28.16 320 VAL B CA 1
ATOM 5507 C C . VAL B 1 323 ? 45.134 34.809 -10.308 1.00 28.53 320 VAL B C 1
ATOM 5508 O O . VAL B 1 323 ? 45.723 34.010 -9.581 1.00 19.11 320 VAL B O 1
ATOM 5512 N N . PRO B 1 324 ? 45.674 35.973 -10.698 1.00 27.08 321 PRO B N 1
ATOM 5513 C CA . PRO B 1 324 ? 47.045 36.347 -10.339 1.00 25.13 321 PRO B CA 1
ATOM 5514 C C . PRO B 1 324 ? 47.276 36.244 -8.837 1.00 24.73 321 PRO B C 1
ATOM 5515 O O . PRO B 1 324 ? 46.541 36.853 -8.059 1.00 30.17 321 PRO B O 1
ATOM 5519 N N . GLY B 1 325 ? 48.281 35.473 -8.437 1.00 22.99 322 GLY B N 1
ATOM 5520 C CA . GLY B 1 325 ? 48.587 35.298 -7.030 1.00 25.16 322 GLY B CA 1
ATOM 5521 C C . GLY B 1 325 ? 49.922 34.625 -6.777 1.00 25.18 322 GLY B C 1
ATOM 5522 O O . GLY B 1 325 ? 50.547 34.087 -7.692 1.00 31.69 322 GLY B O 1
ATOM 5523 N N . ASN B 1 326 ? 50.358 34.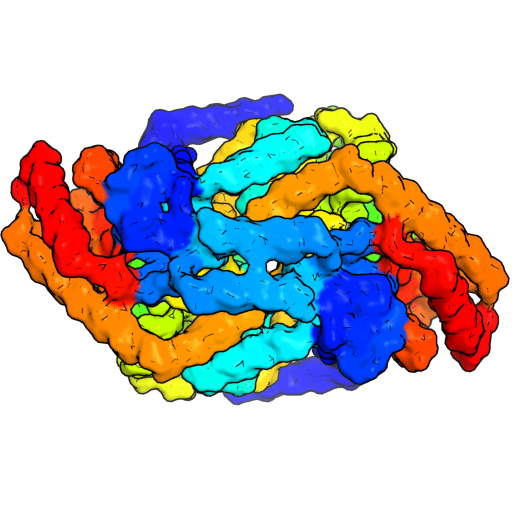661 -5.521 1.00 29.57 323 ASN B N 1
ATOM 5524 C CA . ASN B 1 326 ? 51.604 34.028 -5.108 1.00 31.00 323 ASN B CA 1
ATOM 5525 C C . ASN B 1 326 ? 51.330 32.980 -4.034 1.00 35.86 323 ASN B C 1
ATOM 5526 O O . ASN B 1 326 ? 51.987 32.958 -2.994 1.00 33.38 323 ASN B O 1
ATOM 5531 N N . HIS B 1 327 ? 50.357 32.111 -4.290 1.00 27.61 324 HIS B N 1
ATOM 5532 C CA . HIS B 1 327 ? 49.881 31.180 -3.271 1.00 23.66 324 HIS B CA 1
ATOM 5533 C C . HIS B 1 327 ? 49.651 29.778 -3.840 1.00 31.28 324 HIS B C 1
ATOM 5534 O O . HIS B 1 327 ? 49.376 29.624 -5.030 1.00 26.15 324 HIS B O 1
ATOM 5541 N N . PRO B 1 328 ? 49.776 28.749 -2.986 1.00 35.01 325 PRO B N 1
ATOM 5542 C CA . PRO B 1 328 ? 49.501 27.359 -3.370 1.00 30.45 325 PRO B CA 1
ATOM 5543 C C . PRO B 1 328 ? 48.089 27.176 -3.925 1.00 29.86 325 PRO B C 1
ATOM 5544 O O . PRO B 1 328 ? 47.792 26.137 -4.515 1.00 24.85 325 PRO B O 1
ATOM 5548 N N . ILE B 1 329 ? 47.230 28.172 -3.729 1.00 30.80 326 ILE B N 1
ATOM 5549 C CA . ILE B 1 329 ? 45.859 28.107 -4.223 1.00 24.69 326 ILE B CA 1
ATOM 5550 C C . ILE B 1 329 ? 45.737 28.771 -5.591 1.00 31.90 326 ILE B C 1
ATOM 5551 O O . ILE B 1 329 ? 45.711 29.998 -5.700 1.00 29.69 326 ILE B O 1
ATOM 5556 N N . ILE B 1 330 ? 45.665 27.947 -6.633 1.00 34.60 327 ILE B N 1
ATOM 5557 C CA . ILE B 1 330 ? 45.581 28.440 -8.003 1.00 34.74 327 ILE B CA 1
ATOM 5558 C C . ILE B 1 330 ? 44.186 28.235 -8.576 1.00 30.63 327 ILE B C 1
ATOM 5559 O O . ILE B 1 330 ? 43.840 27.133 -9.004 1.00 23.93 327 ILE B O 1
ATOM 5564 N N . PRO B 1 331 ? 43.375 29.300 -8.580 1.00 31.10 328 PRO B N 1
ATOM 5565 C CA . PRO B 1 331 ? 42.014 29.246 -9.118 1.00 29.17 328 PRO B CA 1
ATOM 5566 C C . PRO B 1 331 ? 42.015 29.243 -10.643 1.00 36.14 328 PRO B C 1
ATOM 5567 O O . PRO B 1 331 ? 42.613 30.126 -11.256 1.00 27.45 328 PRO B O 1
ATOM 5571 N N . VAL B 1 332 ? 41.354 28.259 -11.243 1.00 32.98 329 VAL B N 1
ATOM 5572 C CA . VAL B 1 332 ? 41.225 28.209 -12.694 1.00 28.17 329 VAL B CA 1
ATOM 5573 C C . VAL B 1 332 ? 39.856 28.731 -13.119 1.00 27.70 329 VAL B C 1
ATOM 5574 O O . VAL B 1 332 ? 38.870 27.995 -13.109 1.00 26.47 329 VAL B O 1
ATOM 5586 N N . LEU B 1 334 ? 36.611 29.496 -14.742 1.00 33.37 331 LEU B N 1
ATOM 5587 C CA . LEU B 1 334 ? 35.840 28.724 -15.712 1.00 30.18 331 LEU B CA 1
ATOM 5588 C C . LEU B 1 334 ? 34.550 29.419 -16.135 1.00 36.81 331 LEU B C 1
ATOM 5589 O O . LEU B 1 334 ? 33.966 29.079 -17.162 1.00 32.33 331 LEU B O 1
ATOM 5594 N N . GLY B 1 335 ? 34.106 30.384 -15.338 1.00 33.44 332 GLY B N 1
ATOM 5595 C CA . GLY B 1 335 ? 32.913 31.145 -15.665 1.00 23.03 332 GLY B CA 1
ATOM 5596 C C . GLY B 1 335 ? 31.622 30.516 -15.176 1.00 33.53 332 GLY B C 1
ATOM 5597 O O . GLY B 1 335 ? 31.102 30.892 -14.126 1.00 38.99 332 GLY B O 1
ATOM 5598 N N . ASP B 1 336 ? 31.101 29.556 -15.936 1.00 35.84 333 ASP B N 1
ATOM 5599 C CA . ASP B 1 336 ? 29.805 28.956 -15.621 1.00 38.88 333 ASP B CA 1
ATOM 5600 C C . ASP B 1 336 ? 29.911 27.645 -14.843 1.00 31.28 333 ASP B C 1
ATOM 5601 O O . ASP B 1 336 ? 30.900 26.917 -14.952 1.00 28.46 333 ASP B O 1
ATOM 5606 N N . ALA B 1 337 ? 28.872 27.353 -14.067 1.00 34.00 334 ALA B N 1
ATOM 5607 C CA . ALA B 1 337 ? 28.856 26.201 -13.170 1.00 28.02 334 ALA B CA 1
ATOM 5608 C C . ALA B 1 337 ? 29.000 24.853 -13.880 1.00 27.41 334 ALA B C 1
ATOM 5609 O O . ALA B 1 337 ? 29.727 23.975 -13.413 1.00 38.22 334 ALA B O 1
ATOM 5611 N N . GLN B 1 338 ? 28.305 24.687 -15.001 1.00 29.09 335 GLN B N 1
ATOM 5612 C CA . GLN B 1 338 ? 28.347 23.423 -15.729 1.00 35.67 335 GLN B CA 1
ATOM 5613 C C . GLN B 1 338 ? 29.766 23.046 -16.138 1.00 31.23 335 GLN B C 1
ATOM 5614 O O . GLN B 1 338 ? 30.186 21.901 -15.969 1.00 31.57 335 GLN B O 1
ATOM 5620 N N . LEU B 1 339 ? 30.498 24.015 -16.675 1.00 34.41 336 LEU B N 1
ATOM 5621 C CA . LEU B 1 339 ? 31.876 23.792 -17.090 1.00 32.56 336 LEU B CA 1
ATOM 5622 C C . LEU B 1 339 ? 32.705 23.242 -15.934 1.00 28.38 336 LEU B C 1
ATOM 5623 O O . LEU B 1 339 ? 33.415 22.246 -16.083 1.00 30.20 336 LEU B O 1
ATOM 5628 N N . ALA B 1 340 ? 32.603 23.896 -14.782 1.00 31.87 337 ALA B N 1
ATOM 5629 C CA . ALA B 1 340 ? 33.379 23.520 -13.605 1.00 29.42 337 ALA B CA 1
ATOM 5630 C C . ALA B 1 340 ? 33.185 22.060 -13.212 1.00 25.98 337 ALA B C 1
ATOM 5631 O O . ALA B 1 340 ? 34.152 21.308 -13.076 1.00 23.59 337 ALA B O 1
ATOM 5633 N N . THR B 1 341 ? 31.930 21.665 -13.029 1.00 29.38 338 THR B N 1
ATOM 5634 C CA . THR B 1 341 ? 31.610 20.322 -12.565 1.00 37.13 338 THR B CA 1
ATOM 5635 C C . THR B 1 341 ? 31.903 19.267 -13.627 1.00 29.84 338 THR B C 1
ATOM 5636 O O . THR B 1 341 ? 32.470 18.216 -13.327 1.00 34.00 338 THR B O 1
ATOM 5640 N N . ASN B 1 342 ? 31.513 19.552 -14.867 1.00 30.39 339 ASN B N 1
ATOM 5641 C CA . ASN B 1 342 ? 31.753 18.634 -15.978 1.00 32.86 339 ASN B CA 1
ATOM 5642 C C . ASN B 1 342 ? 33.240 18.442 -16.267 1.00 30.23 339 ASN B C 1
ATOM 5643 O O . ASN B 1 342 ? 33.688 17.333 -16.558 1.00 24.63 339 ASN B O 1
ATOM 5656 N N . ALA B 1 344 ? 35.583 18.956 -14.013 1.00 25.07 341 ALA B N 1
ATOM 5657 C CA . ALA B 1 344 ? 36.069 18.255 -12.833 1.00 27.55 341 ALA B CA 1
ATOM 5658 C C . ALA B 1 344 ? 35.850 16.756 -12.988 1.00 27.57 341 ALA B C 1
ATOM 5659 O O . ALA B 1 344 ? 36.713 15.951 -12.636 1.00 33.83 341 ALA B O 1
ATOM 5661 N N . ASP B 1 345 ? 34.690 16.386 -13.521 1.00 23.46 342 ASP B N 1
ATOM 5662 C CA . ASP B 1 345 ? 34.354 14.979 -13.708 1.00 36.29 342 ASP B CA 1
ATOM 5663 C C . ASP B 1 345 ? 35.263 14.321 -14.737 1.00 35.60 342 ASP B C 1
ATOM 5664 O O . ASP B 1 345 ? 35.829 13.257 -14.484 1.00 31.75 342 ASP B O 1
ATOM 5669 N N . HIS B 1 346 ? 35.401 14.957 -15.896 1.00 30.78 343 HIS B N 1
ATOM 5670 C CA . HIS B 1 346 ? 36.251 14.428 -16.958 1.00 22.11 343 HIS B CA 1
ATOM 5671 C C . HIS B 1 346 ? 37.688 14.246 -16.488 1.00 27.42 343 HIS B C 1
ATOM 5672 O O . HIS B 1 346 ? 38.304 13.209 -16.736 1.00 31.43 343 HIS B O 1
ATOM 5679 N N . LEU B 1 347 ? 38.217 15.260 -15.811 1.00 22.51 344 LEU B N 1
ATOM 5680 C CA . LEU B 1 347 ? 39.566 15.192 -15.268 1.00 26.19 344 LEU B CA 1
ATOM 5681 C C . LEU B 1 347 ? 39.730 13.970 -14.374 1.00 33.58 344 LEU B C 1
ATOM 5682 O O . LEU B 1 347 ? 40.744 13.275 -14.441 1.00 29.09 344 LEU B O 1
ATOM 5687 N N . LEU B 1 348 ? 38.729 13.715 -13.536 1.00 36.17 345 LEU B N 1
ATOM 5688 C CA . LEU B 1 348 ? 38.746 12.550 -12.659 1.00 31.17 345 LEU B CA 1
ATOM 5689 C C . LEU B 1 348 ? 39.008 11.283 -13.465 1.00 33.01 345 LEU B C 1
ATOM 5690 O O . LEU B 1 348 ? 39.875 10.481 -13.115 1.00 36.14 345 LEU B O 1
ATOM 5695 N N . GLN B 1 349 ? 38.256 11.112 -14.549 1.00 31.52 346 GLN B N 1
ATOM 5696 C CA . GLN B 1 349 ? 38.436 9.967 -15.436 1.00 33.16 346 GLN B CA 1
ATOM 5697 C C . GLN B 1 349 ? 39.793 10.018 -16.130 1.00 37.59 346 GLN B C 1
ATOM 5698 O O . GLN B 1 349 ? 40.330 8.989 -16.541 1.00 36.88 346 GLN B O 1
ATOM 5704 N N . GLU B 1 350 ? 40.343 11.220 -16.255 1.00 40.19 347 GLU B N 1
ATOM 5705 C CA . GLU B 1 350 ? 41.674 11.390 -16.824 1.00 27.64 347 GLU B CA 1
ATOM 5706 C C . GLU B 1 350 ? 42.757 11.128 -15.779 1.00 27.24 347 GLU B C 1
ATOM 5707 O O . GLU B 1 350 ? 43.946 11.099 -16.097 1.00 29.98 347 GLU B O 1
ATOM 5713 N N . GLY B 1 351 ? 42.337 10.935 -14.532 1.00 23.26 348 GLY B N 1
ATOM 5714 C CA . GLY B 1 351 ? 43.255 10.589 -13.463 1.00 27.71 348 GLY B CA 1
ATOM 5715 C C . GLY B 1 351 ? 43.646 11.765 -12.590 1.00 25.99 348 GLY B C 1
ATOM 5716 O O . GLY B 1 351 ? 44.617 11.691 -11.837 1.00 22.98 348 GLY B O 1
ATOM 5717 N N . ILE B 1 352 ? 42.891 12.854 -12.687 1.00 29.01 349 ILE B N 1
ATOM 5718 C CA . ILE B 1 352 ? 43.158 14.039 -11.882 1.00 26.23 349 ILE B CA 1
ATOM 5719 C C . ILE B 1 352 ? 41.928 14.422 -11.068 1.00 28.00 349 ILE B C 1
ATOM 5720 O O . ILE B 1 352 ? 40.849 14.630 -11.623 1.00 28.17 349 ILE B O 1
ATOM 5725 N N . TYR B 1 353 ? 42.090 14.513 -9.752 1.00 28.60 350 TYR B N 1
ATOM 5726 C CA . TYR B 1 353 ? 40.972 14.851 -8.879 1.00 27.67 350 TYR B CA 1
ATOM 5727 C C . TYR B 1 353 ? 41.017 16.297 -8.393 1.00 29.18 350 TYR B C 1
ATOM 5728 O O . TYR B 1 353 ? 41.848 16.659 -7.560 1.00 26.79 350 TYR B O 1
ATOM 5737 N N . VAL B 1 354 ? 40.114 17.114 -8.926 1.00 23.88 351 VAL B N 1
ATOM 5738 C CA . VAL B 1 354 ? 39.950 18.493 -8.484 1.00 27.09 351 VAL B CA 1
ATOM 5739 C C . VAL B 1 354 ? 38.466 18.799 -8.317 1.00 23.19 351 VAL B C 1
ATOM 5740 O O . VAL B 1 354 ? 37.620 18.177 -8.961 1.00 30.85 351 VAL B O 1
ATOM 5744 N N . VAL B 1 355 ? 38.149 19.754 -7.449 1.00 21.80 352 VAL B N 1
ATOM 5745 C CA . VAL B 1 355 ? 36.759 20.119 -7.201 1.00 23.92 352 VAL B CA 1
ATOM 5746 C C . VAL B 1 355 ? 36.441 21.527 -7.696 1.00 29.24 352 VAL B C 1
ATOM 5747 O O . VAL B 1 355 ? 37.149 22.484 -7.382 1.00 35.39 352 VAL B O 1
ATOM 5751 N N . GLY B 1 356 ? 35.373 21.641 -8.478 1.00 22.07 353 GLY B N 1
ATOM 5752 C CA . GLY B 1 356 ? 34.918 22.927 -8.968 1.00 26.28 353 GLY B CA 1
ATOM 5753 C C . GLY B 1 356 ? 33.929 23.560 -8.012 1.00 27.60 353 GLY B C 1
ATOM 5754 O O . GLY B 1 356 ? 33.226 22.863 -7.280 1.00 30.39 353 GLY B O 1
ATOM 5755 N N . PHE B 1 357 ? 33.877 24.887 -8.016 1.00 22.97 354 PHE B N 1
ATOM 5756 C CA . PHE B 1 357 ? 32.982 25.615 -7.128 1.00 27.41 354 PHE B CA 1
ATOM 5757 C C . PHE B 1 357 ? 32.189 26.660 -7.904 1.00 28.58 354 PHE B C 1
ATOM 5758 O O . PHE B 1 357 ? 32.697 27.267 -8.845 1.00 31.62 354 PHE B O 1
ATOM 5766 N N . SER B 1 358 ? 30.937 26.856 -7.508 1.00 29.19 355 SER B N 1
ATOM 5767 C CA . SER B 1 358 ? 30.088 27.879 -8.107 1.00 26.38 355 SER B CA 1
ATOM 5768 C C . SER B 1 358 ? 29.060 28.353 -7.085 1.00 29.55 355 SER B C 1
ATOM 5769 O O . SER B 1 358 ? 28.978 27.803 -5.987 1.00 33.37 355 SER B O 1
ATOM 5772 N N . TYR B 1 359 ? 28.288 29.376 -7.443 1.00 26.31 356 TYR B N 1
ATOM 5773 C CA . TYR B 1 359 ? 27.285 29.938 -6.541 1.00 20.47 356 TYR B CA 1
ATOM 5774 C C . TYR B 1 359 ? 26.572 28.842 -5.761 1.00 31.51 356 TYR B C 1
ATOM 5775 O O . TYR B 1 359 ? 26.188 27.821 -6.331 1.00 31.36 356 TYR B O 1
ATOM 5784 N N . PRO B 1 360 ? 26.379 29.057 -4.452 1.00 28.58 357 PRO B N 1
ATOM 5785 C CA . PRO B 1 360 ? 26.753 30.290 -3.750 1.00 30.20 357 PRO B CA 1
ATOM 5786 C C . PRO B 1 360 ? 28.219 30.345 -3.320 1.00 24.38 357 PRO B C 1
ATOM 5787 O O . PRO B 1 360 ? 28.675 31.396 -2.869 1.00 30.59 357 PRO B O 1
ATOM 5791 N N . VAL B 1 361 ? 28.940 29.236 -3.452 1.00 31.19 358 VAL B N 1
ATOM 5792 C CA . VAL B 1 361 ? 30.342 29.183 -3.042 1.00 25.64 358 VAL B CA 1
ATOM 5793 C C . VAL B 1 361 ? 31.150 30.346 -3.619 1.00 39.31 358 VAL B C 1
ATOM 5794 O O . VAL B 1 361 ? 32.091 30.833 -2.992 1.00 40.03 358 VAL B O 1
ATOM 5798 N N . VAL B 1 362 ? 30.773 30.787 -4.816 1.00 38.40 359 VAL B N 1
ATOM 5799 C CA . VAL B 1 362 ? 31.396 31.944 -5.454 1.00 30.66 359 VAL B CA 1
ATOM 5800 C C . VAL B 1 362 ? 30.341 32.764 -6.197 1.00 24.19 359 VAL B C 1
ATOM 5801 O O . VAL B 1 362 ? 29.229 32.285 -6.419 1.00 25.89 359 VAL B O 1
ATOM 5805 N N . PRO B 1 363 ? 30.686 34.004 -6.582 1.00 24.65 360 PRO B N 1
ATOM 5806 C CA . PRO B 1 363 ? 29.754 34.878 -7.305 1.00 31.07 360 PRO B CA 1
ATOM 5807 C C . PRO B 1 363 ? 29.219 34.243 -8.585 1.00 32.07 360 PRO B C 1
ATOM 5808 O O . PRO B 1 363 ? 29.845 33.341 -9.140 1.00 29.02 360 PRO B O 1
ATOM 5820 N N . GLY B 1 365 ? 28.191 33.448 -12.422 1.00 43.89 362 GLY B N 1
ATOM 5821 C CA . GLY B 1 365 ? 28.931 33.520 -13.667 1.00 34.74 362 GLY B CA 1
ATOM 5822 C C . GLY B 1 365 ? 30.424 33.648 -13.446 1.00 38.09 362 GLY B C 1
ATOM 5823 O O . GLY B 1 365 ? 31.140 34.205 -14.277 1.00 34.26 362 GLY B O 1
ATOM 5824 N N . LYS B 1 366 ? 30.893 33.124 -12.319 1.00 36.69 363 LYS B N 1
ATOM 5825 C CA . LYS B 1 366 ? 32.306 33.188 -11.970 1.00 42.09 363 LYS B CA 1
ATOM 5826 C C . LYS B 1 366 ? 32.783 31.881 -11.341 1.00 26.88 363 LYS B C 1
ATOM 5827 O O . LYS B 1 366 ? 33.573 31.888 -10.396 1.00 21.86 363 LYS B O 1
ATOM 5833 N N . ALA B 1 367 ? 32.296 30.762 -11.868 1.00 24.03 364 ALA B N 1
ATOM 5834 C CA . ALA B 1 367 ? 32.709 29.446 -11.395 1.00 26.29 364 ALA B CA 1
ATOM 5835 C C . ALA B 1 367 ? 34.208 29.263 -11.592 1.00 26.43 364 ALA B C 1
ATOM 5836 O O . ALA B 1 367 ? 34.858 30.082 -12.242 1.00 23.27 364 ALA B O 1
ATOM 5838 N N . ARG B 1 368 ? 34.758 28.186 -11.039 1.00 29.38 365 ARG B N 1
ATOM 5839 C CA . ARG B 1 368 ? 36.200 27.976 -11.089 1.00 25.50 365 ARG B CA 1
ATOM 5840 C C . ARG B 1 368 ? 36.609 26.639 -10.483 1.00 19.88 365 ARG B C 1
ATOM 5841 O O . ARG B 1 368 ? 35.954 26.129 -9.575 1.00 27.15 365 ARG B O 1
ATOM 5849 N N . ILE B 1 369 ? 37.697 26.075 -10.996 1.00 21.96 366 ILE B N 1
ATOM 5850 C CA . ILE B 1 369 ? 38.325 24.922 -10.369 1.00 17.70 366 ILE B CA 1
ATOM 5851 C C . ILE B 1 369 ? 39.456 25.423 -9.483 1.00 33.74 366 ILE B C 1
ATOM 5852 O O . ILE B 1 369 ? 40.380 26.076 -9.964 1.00 30.52 366 ILE B O 1
ATOM 5857 N N . ARG B 1 370 ? 39.380 25.138 -8.187 1.00 30.95 367 ARG B N 1
ATOM 5858 C CA . ARG B 1 370 ? 40.451 25.538 -7.282 1.00 25.15 367 ARG B CA 1
ATOM 5859 C C . ARG B 1 370 ? 41.510 24.447 -7.187 1.00 33.35 367 ARG B C 1
ATOM 5860 O O . ARG B 1 370 ? 41.323 23.445 -6.496 1.00 30.33 367 ARG B O 1
ATOM 5868 N N . VAL B 1 371 ? 42.617 24.643 -7.896 1.00 34.48 368 VAL B N 1
ATOM 5869 C CA . VAL B 1 371 ? 43.727 23.702 -7.851 1.00 39.67 368 VAL B CA 1
ATOM 5870 C C . VAL B 1 371 ? 44.676 24.073 -6.718 1.00 34.21 368 VAL B C 1
ATOM 5871 O O . VAL B 1 371 ? 45.108 25.221 -6.610 1.00 33.87 368 VAL B O 1
ATOM 5875 N N . GLN B 1 372 ? 44.998 23.100 -5.873 1.00 32.12 369 GLN B N 1
ATOM 5876 C CA . GLN B 1 372 ? 45.847 23.358 -4.716 1.00 27.01 369 GLN B CA 1
ATOM 5877 C C . GLN B 1 372 ? 47.197 22.657 -4.816 1.00 32.50 369 GLN B C 1
ATOM 5878 O O . GLN B 1 372 ? 47.268 21.439 -4.976 1.00 17.84 369 GLN B O 1
ATOM 5892 N N . SER B 1 374 ? 50.929 21.268 -3.629 1.00 29.66 371 SER B N 1
ATOM 5893 C CA . SER B 1 374 ? 51.585 20.669 -2.474 1.00 22.16 371 SER B CA 1
ATOM 5894 C C . SER B 1 374 ? 53.093 20.671 -2.685 1.00 32.12 371 SER B C 1
ATOM 5895 O O . SER B 1 374 ? 53.569 20.845 -3.807 1.00 36.26 371 SER B O 1
ATOM 5898 N N . ALA B 1 375 ? 53.842 20.484 -1.604 1.00 30.43 372 ALA B N 1
ATOM 5899 C CA . ALA B 1 375 ? 55.292 20.398 -1.698 1.00 32.80 372 ALA B CA 1
ATOM 5900 C C . ALA B 1 375 ? 55.712 19.048 -2.268 1.00 32.36 372 ALA B C 1
ATOM 5901 O O . ALA B 1 375 ? 56.746 18.937 -2.922 1.00 25.77 372 ALA B O 1
ATOM 5903 N N . VAL B 1 376 ? 54.899 18.025 -2.024 1.00 40.66 373 VAL B N 1
ATOM 5904 C CA . VAL B 1 376 ? 55.212 16.679 -2.489 1.00 39.44 373 VAL B CA 1
ATOM 5905 C C . VAL B 1 376 ? 54.692 16.426 -3.902 1.00 35.31 373 VAL B C 1
ATOM 5906 O O . VAL B 1 376 ? 54.505 15.279 -4.308 1.00 42.27 373 VAL B O 1
ATOM 5910 N N . HIS B 1 377 ? 54.458 17.503 -4.643 1.00 29.17 374 HIS B N 1
ATOM 5911 C CA . HIS B 1 377 ? 54.038 17.405 -6.036 1.00 29.81 374 HIS B CA 1
ATOM 5912 C C . HIS B 1 377 ? 55.253 17.350 -6.956 1.00 21.75 374 HIS B C 1
ATOM 5913 O O . HIS B 1 377 ? 56.142 18.199 -6.876 1.00 30.86 374 HIS B O 1
ATOM 5920 N N . THR B 1 378 ? 55.289 16.347 -7.826 1.00 26.39 375 THR B N 1
ATOM 5921 C CA . THR B 1 378 ? 56.408 16.176 -8.744 1.00 39.44 375 THR B CA 1
ATOM 5922 C C . THR B 1 378 ? 56.153 16.927 -10.045 1.00 34.03 375 THR B C 1
ATOM 5923 O O . THR B 1 378 ? 55.005 17.179 -10.410 1.00 29.23 375 THR B O 1
ATOM 5927 N N . GLN B 1 379 ? 57.224 17.291 -10.741 1.00 32.69 376 GLN B N 1
ATOM 5928 C CA . GLN B 1 379 ? 57.090 17.960 -12.027 1.00 30.57 376 GLN B CA 1
ATOM 5929 C C . GLN B 1 379 ? 56.301 17.088 -13.003 1.00 28.27 376 GLN B C 1
ATOM 5930 O O . GLN B 1 379 ? 55.458 17.585 -13.749 1.00 29.03 376 GLN B O 1
ATOM 5936 N N . GLN B 1 380 ? 56.577 15.786 -12.985 1.00 27.77 377 GLN B N 1
ATOM 5937 C CA . GLN B 1 380 ? 55.880 14.832 -13.844 1.00 37.27 377 GLN B CA 1
ATOM 5938 C C . GLN B 1 380 ? 54.376 14.875 -13.593 1.00 31.95 377 GLN B C 1
ATOM 5939 O O . GLN B 1 380 ? 53.577 14.941 -14.529 1.00 30.90 377 GLN B O 1
ATOM 5945 N N . GLN B 1 381 ? 54.004 14.841 -12.317 1.00 30.84 378 GLN B N 1
ATOM 5946 C CA . GLN B 1 381 ? 52.610 14.905 -11.905 1.00 31.92 378 GLN B CA 1
ATOM 5947 C C . GLN B 1 381 ? 51.978 16.211 -12.371 1.00 28.63 378 GLN B C 1
ATOM 5948 O O . GLN B 1 381 ? 50.793 16.256 -12.702 1.00 27.16 378 GLN B O 1
ATOM 5954 N N . LEU B 1 382 ? 52.778 17.273 -12.392 1.00 38.40 379 LEU B N 1
ATOM 5955 C CA . LEU B 1 382 ? 52.319 18.571 -12.873 1.00 29.88 379 LEU B CA 1
ATOM 5956 C C . LEU B 1 382 ? 52.065 18.528 -14.377 1.00 31.80 379 LEU B C 1
ATOM 5957 O O . LEU B 1 382 ? 51.095 19.103 -14.870 1.00 25.22 379 LEU B O 1
ATOM 5962 N N . ASP B 1 383 ? 52.939 17.835 -15.100 1.00 32.93 380 ASP B N 1
ATOM 5963 C CA . ASP B 1 383 ? 52.787 17.681 -16.543 1.00 24.44 380 ASP B CA 1
ATOM 5964 C C . ASP B 1 383 ? 51.564 16.838 -16.891 1.00 26.85 380 ASP B C 1
ATOM 5965 O O . ASP B 1 383 ? 50.856 17.129 -17.853 1.00 23.50 380 ASP B O 1
ATOM 5970 N N . ARG B 1 384 ? 51.324 15.790 -16.108 1.00 33.42 381 ARG B N 1
ATOM 5971 C CA . ARG B 1 384 ? 50.154 14.942 -16.309 1.00 29.73 381 ARG B CA 1
ATOM 5972 C C . ARG B 1 384 ? 48.877 15.750 -16.091 1.00 31.21 381 ARG B C 1
ATOM 5973 O O . ARG B 1 384 ? 47.934 15.670 -16.882 1.00 37.15 381 ARG B O 1
ATOM 5981 N N . ALA B 1 385 ? 48.856 16.527 -15.012 1.00 33.29 382 ALA B N 1
ATOM 5982 C CA . ALA B 1 385 ? 47.709 17.366 -14.682 1.00 27.40 382 ALA B CA 1
ATOM 5983 C C . ALA B 1 385 ? 47.483 18.442 -15.738 1.00 23.46 382 ALA B C 1
ATOM 5984 O O . ALA B 1 385 ? 46.412 18.518 -16.340 1.00 20.08 382 ALA B O 1
ATOM 5986 N N . ILE B 1 386 ? 48.499 19.272 -15.956 1.00 30.26 383 ILE B N 1
ATOM 5987 C CA . ILE B 1 386 ? 48.431 20.315 -16.973 1.00 21.87 383 ILE B CA 1
ATOM 5988 C C . ILE B 1 386 ? 47.971 19.726 -18.302 1.00 28.76 383 ILE B C 1
ATOM 5989 O O . ILE B 1 386 ? 47.146 20.314 -19.002 1.00 24.54 383 ILE B O 1
ATOM 5994 N N . GLU B 1 387 ? 48.511 18.559 -18.638 1.00 25.01 384 GLU B N 1
ATOM 5995 C CA . GLU B 1 387 ? 48.115 17.836 -19.841 1.00 28.93 384 GLU B CA 1
ATOM 5996 C C . GLU B 1 387 ? 46.612 17.590 -19.851 1.00 33.54 384 GLU B C 1
ATOM 5997 O O . GLU B 1 387 ? 45.928 17.894 -20.828 1.00 37.47 384 GLU B O 1
ATOM 6003 N N . ALA B 1 388 ? 46.106 17.040 -18.751 1.00 29.34 385 ALA B N 1
ATOM 6004 C CA . ALA B 1 388 ? 44.692 16.704 -18.630 1.00 30.96 385 ALA B CA 1
ATOM 6005 C C . ALA B 1 388 ? 43.794 17.931 -18.772 1.00 25.36 385 ALA B C 1
ATOM 6006 O O . ALA B 1 388 ? 42.719 17.856 -19.365 1.00 39.52 385 ALA B O 1
ATOM 6008 N N . PHE B 1 389 ? 44.237 19.059 -18.225 1.00 21.14 386 PHE B N 1
ATOM 6009 C CA . PHE B 1 389 ? 43.474 20.302 -18.319 1.00 24.75 386 PHE B CA 1
ATOM 6010 C C . PHE B 1 389 ? 43.358 20.790 -19.759 1.00 29.28 386 PHE B C 1
ATOM 6011 O O . PHE B 1 389 ? 42.356 21.396 -20.142 1.00 28.31 386 PHE B O 1
ATOM 6019 N N . GLY B 1 390 ? 44.391 20.527 -20.552 1.00 29.15 387 GLY B N 1
ATOM 6020 C CA . GLY B 1 390 ? 44.367 20.863 -21.962 1.00 27.08 387 GLY B CA 1
ATOM 6021 C C . GLY B 1 390 ? 43.381 19.987 -22.710 1.00 27.51 387 GLY B C 1
ATOM 6022 O O . GLY B 1 390 ? 42.461 20.488 -23.356 1.00 33.58 387 GLY B O 1
ATOM 6023 N N . GLN B 1 391 ? 43.576 18.675 -22.615 1.00 27.04 388 GLN B N 1
ATOM 6024 C CA . GLN B 1 391 ? 42.706 17.707 -23.274 1.00 28.36 388 GLN B CA 1
ATOM 6025 C C . GLN B 1 391 ? 41.239 17.993 -22.995 1.00 24.18 388 GLN B C 1
ATOM 6026 O O . GLN B 1 391 ? 40.406 17.984 -23.903 1.00 38.92 388 GLN B O 1
ATOM 6032 N N . VAL B 1 392 ? 40.929 18.237 -21.727 1.00 24.73 389 VAL B N 1
ATOM 6033 C CA . VAL B 1 392 ? 39.556 18.476 -21.307 1.00 26.74 389 VAL B CA 1
ATOM 6034 C C . VAL B 1 392 ? 39.076 19.868 -21.710 1.00 26.50 389 VAL B C 1
ATOM 6035 O O . VAL B 1 392 ? 37.918 20.048 -22.087 1.00 29.09 389 VAL B O 1
ATOM 6039 N N . GLY B 1 393 ? 39.969 20.850 -21.631 1.00 34.13 390 GLY B N 1
ATOM 6040 C CA . GLY B 1 393 ? 39.629 22.211 -22.004 1.00 25.61 390 GLY B CA 1
ATOM 6041 C C . GLY B 1 393 ? 39.247 22.318 -23.467 1.00 19.99 390 GLY B C 1
ATOM 6042 O O . GLY B 1 393 ? 38.290 23.006 -23.825 1.00 20.83 390 GLY B O 1
ATOM 6043 N N . LYS B 1 394 ? 40.005 21.633 -24.317 1.00 25.89 391 LYS B N 1
ATOM 6044 C CA . LYS B 1 394 ? 39.735 21.625 -25.750 1.00 32.64 391 LYS B CA 1
ATOM 6045 C C . LYS B 1 394 ? 38.399 20.950 -26.032 1.00 38.71 391 LYS B C 1
ATOM 6046 O O . LYS B 1 394 ? 37.556 21.489 -26.750 1.00 34.35 391 LYS B O 1
ATOM 6052 N N . LYS B 1 395 ? 38.222 19.763 -25.457 1.00 35.56 392 LYS B N 1
ATOM 6053 C CA . LYS B 1 395 ? 37.032 18.953 -25.684 1.00 24.56 392 LYS B CA 1
ATOM 6054 C C . LYS B 1 395 ? 35.754 19.645 -25.216 1.00 30.06 392 LYS B C 1
ATOM 6055 O O . LYS B 1 395 ? 34.744 19.637 -25.921 1.00 31.96 392 LYS B O 1
ATOM 6061 N N . LEU B 1 396 ? 35.797 20.237 -24.027 1.00 34.08 393 LEU B N 1
ATOM 6062 C CA . LEU B 1 396 ? 34.631 20.935 -23.489 1.00 30.16 393 LEU B CA 1
ATOM 6063 C C . LEU B 1 396 ? 34.460 22.319 -24.116 1.00 29.81 393 LEU B C 1
ATOM 6064 O O . LEU B 1 396 ? 33.492 23.025 -23.829 1.00 20.11 393 LEU B O 1
ATOM 6069 N N . GLY B 1 397 ? 35.402 22.695 -24.975 1.00 43.82 394 GLY B N 1
ATOM 6070 C CA . GLY B 1 397 ? 35.312 23.943 -25.713 1.00 26.92 394 GLY B CA 1
ATOM 6071 C C . GLY B 1 397 ? 35.662 25.167 -24.888 1.00 29.07 394 GLY B C 1
ATOM 6072 O O . GLY B 1 397 ? 35.166 26.265 -25.149 1.00 32.22 394 GLY B O 1
ATOM 6073 N N . ALA B 1 398 ? 36.524 24.977 -23.894 1.00 21.71 395 ALA B N 1
ATOM 6074 C CA . ALA B 1 398 ? 36.916 26.059 -22.996 1.00 36.31 395 ALA B CA 1
ATOM 6075 C C . ALA B 1 398 ? 38.166 26.785 -23.482 1.00 33.46 395 ALA B C 1
ATOM 6076 O O . ALA B 1 398 ? 38.370 27.958 -23.169 1.00 29.08 395 ALA B O 1
ATOM 6078 N N . ILE B 1 399 ? 39.002 26.088 -24.244 1.00 43.13 396 ILE B N 1
ATOM 6079 C CA . ILE B 1 399 ? 40.238 26.680 -24.744 1.00 36.24 396 ILE B CA 1
ATOM 6080 C C . ILE B 1 399 ? 40.518 26.270 -26.187 1.00 36.21 396 ILE B C 1
ATOM 6081 O O . ILE B 1 399 ? 39.814 25.438 -26.758 1.00 33.64 396 ILE B O 1
#